Protein AF-A0A9P1D413-F1 (afdb_monomer)

Solvent-accessible surface area (backbone atoms only — not comparable to full-atom values): 69600 Å² total; per-residue (Å²): 113,70,73,63,54,55,55,52,50,53,53,53,51,66,74,64,73,70,90,71,100,54,67,65,60,60,53,46,52,59,48,61,76,68,67,81,51,80,28,28,34,13,51,22,59,25,47,23,43,32,43,38,35,80,39,21,34,26,73,73,56,44,67,81,27,27,24,29,14,30,33,22,59,20,40,15,36,15,43,34,42,31,34,78,91,74,68,47,53,40,34,44,28,26,26,50,26,54,50,27,21,65,48,45,52,59,41,36,35,58,49,35,43,73,74,44,62,90,72,50,40,77,60,36,45,45,38,31,13,26,39,8,37,33,29,53,27,15,49,47,66,30,46,60,65,16,63,42,35,39,21,42,30,69,60,26,43,47,25,39,33,52,11,43,49,48,2,42,50,43,5,62,79,46,56,39,56,14,39,54,25,46,25,68,50,46,49,35,60,90,41,21,84,85,39,55,78,91,36,43,46,26,31,54,76,47,55,69,28,61,67,53,43,59,66,80,61,53,70,78,48,100,55,85,55,59,48,56,31,43,32,40,41,33,26,32,60,86,78,67,47,72,38,34,38,42,36,34,37,37,30,43,16,46,35,58,43,68,91,53,29,48,25,30,23,34,18,40,39,41,18,22,48,52,49,29,40,73,70,54,40,56,35,62,82,40,49,68,82,69,50,86,38,48,46,32,41,33,19,19,32,21,50,37,24,31,34,28,40,72,40,31,28,18,75,90,73,76,43,75,23,84,52,74,35,40,43,27,65,49,101,83,72,44,65,29,12,61,39,14,39,34,26,24,84,48,47,89,40,30,66,61,15,14,48,50,39,3,48,41,52,28,39,19,52,50,50,32,56,74,68,46,75,43,70,28,62,79,62,68,52,64,41,49,39,40,44,62,46,37,65,39,71,51,65,49,97,88,65,52,74,44,55,26,24,54,34,33,33,20,47,9,42,57,13,39,43,44,70,47,40,22,88,46,33,72,25,28,17,51,43,82,61,88,63,64,63,67,54,48,54,26,41,74,75,40,64,74,50,71,69,55,47,65,53,31,50,80,55,57,72,32,41,38,34,60,74,40,53,79,96,44,48,29,52,73,57,43,47,39,38,34,42,38,34,50,26,28,41,34,43,35,25,29,34,22,29,24,17,45,67,35,26,54,56,38,30,54,48,35,49,45,44,22,38,82,63,69,64,33,57,96,84,43,48,56,44,41,31,23,16,16,30,14,64,53,50,26,28,28,36,55,46,26,27,65,50,27,28,33,46,26,15,25,19,22,24,24,46,31,39,37,60,51,54,38,48,55,50,32,54,49,26,40,41,56,48,70,64,54,83,86,84,74,45,60,79,73,71,87,67,69,53,85,91,68,52,54,67,67,67,81,73,88,82,50,28,41,51,54,95,95,61,45,61,20,42,68,76,41,64,49,64,67,62,48,42,55,68,40,74,46,47,33,30,28,29,38,45,60,41,68,73,51,59,48,67,91,62,57,50,37,35,36,32,36,51,41,96,79,77,74,51,73,44,65,42,41,37,38,47,33,79,50,27,36,42,38,51,45,82,43,84,92,42,22,27,38,31,39,43,40,35,51,36,52,72,83,62,78,70,46,44,33,32,48,36,42,40,50,34,30,37,42,94,89,38,83,43,82,42,55,26,60,41,65,72,23,38,35,38,93,65,83,77,79,63,104,73,82,84,76,83,85,85,84,89,83,86,82,85,88,87,86,88,83,90,88,83,89,88,81,91,87,84,92,82,91,86,88,86,90,85,86,86,89,88,81,91,86,87,85,86,84,92,67,72,66,57,62,55,49,50,62,50,45,55,54,52,47,56,49,48,58,54,48,42,75,80,43,45,76,59,54,56,52,50,35,67,71,69,69,41,63,65,72,52,50,52,40,42,74,72,58,81,45,60,61,74,47,66,42,77,92,77,71,40,28,52,56,58,51,42,51,72,60,81,60,53,68,67,64,52,48,55,52,52,51,53,35,52,76,71,70,53,80,64,51,43,68,60,53,63,44,38,32,65,63,63,40,38,70,58,51,52,55,39,50,76,71,57,40,46,82,46,70,31,46,56,22,52,37,55,75,46,53,63,89,90,59,64,66,68,36,53,54,51,38,52,50,56,40,47,76,73,64,47,49,66,59,24,48,28,92,45,99,88,44,51,36,12,29,58,24,49,36,19,54,66,57,53,60,62,65,59,56,46,51,43,47,75,72,61,35,60,43,55,38,47,102,37,66,56,32,22,61,39,26,20,42,59,35,85,48,53,64,73,47,52,53,52,40,44,76,64,64,24,65,58,69,46,61,29,85,62,38,39,29,37,50,42,44,16,40,52,97,63,64,39,57,74,51,35,50,47,42,43,78,75,68,30,71,63,78,59,48,22,74,85,68,54,29,44,45,58,45,30,48,74,66,75,32,37,70,60,28,26,50,71,75,68,41,96,61,68,51,79,64,35,43,52,53,46,57,57,57,71,34,75,67,37,74,76,45,71,54,71,66,56,47,56,53,46,55,56,60,66,68,61,60,96,73,82,85,82,89,87,81,82,95,81,88,84,90,87,84,86,90,80,71,72,70,63,48,73,78,60,84,72,73,83,80,86,91,84,78,89,76,86,63,69,65,65,51,50,62,66,46,57,84,69,64,88,84,87,82,86,82,91,75,90,51,72,69,55,58,56,49,53,60,52,49,69,78,71,66,83,80,53,74,65,59,57,47,51,52,42,69,73,67,39,99,43,74,68,42,56,58,52,48,60,53,53,75,75,72,68,85,70,97,81,75,98,71,96,74,80,85,90,68,68,46,79,45,80,60,82,94,41,84,42,83,52,68,90,83,76,74,94,81,77,90,71,98,82,78,86,89,71,81,76,75,90,73,138

Organism: NCBI:txid2562237

Nearest PDB structures (foldseek):
  4wgk-assembly2_B  TM=9.717E-01  e=4.724E-76  Homo sapiens
  4wgk-assembly1_A  TM=9.566E-01  e=6.146E-75  Homo sapiens
  2zxc-assembly1_A  TM=9.349E-01  e=7.183E-66  Pseudomonas aeruginosa
  2zws-assembly1_A  TM=9.358E-01  e=2.794E-65  Pseudomonas aeruginosa
  3eu9-assembly1_A  TM=7.770E-01  e=1.021E-05  Homo sapiens

InterPro domains:
  IPR002110 Ankyrin repeat [PF00023] (983-1013)
  IPR002110 Ankyrin repeat [SM00248] (904-941)
  IPR002110 Ankyrin repeat [SM00248] (981-1011)
  IPR002110 Ankyrin repeat [SM00248] (1015-1045)
  IPR006823 Neutral/alkaline nonlysosomal ceramidase [PTHR12670] (28-730)
  IPR031329 Neutral/alkaline non-lysosomal ceramidase, N-terminal [PF04734] (39-565)
  IPR031331 Neutral/alkaline non-lysosomal ceramidase, C-terminal [PF17048] (570-730)
  IPR036770 Ankyrin repeat-containing domain superfamily [G3DSA:1.25.40.20] (846-1070)
  IPR036770 Ankyrin repeat-containing domain superfamily [SSF48403] (878-1065)
  IPR038445 Neutral ceramidase, C-terminal domain superfamily [G3DSA:2.60.40.2300] (604-735)

Foldseek 3Di:
DVVVVVVVVVVVVVVVPDDDPPVPVVVVVVVVVVPDFQKWKFKFKFFLAFFQFDFAFADLLALPLARFGALATKMWMKMWIAGPPPRDIAIEIETLDQFCAVLLQVLQQVLCCVVVNPNDHSFRYWYFYLNARQGGAQQHLFVLRCPSRQWHDPRNNVSSSVRNNRGNVNRVVGTAGKFKFKFKDFLDCVQFPPADPPLRQKDFQQVVLVVLPDPVVCVVDPDLADRMKIKMWIAHRPPRHTQEMEIEGAEHLLLDASPDNHRDSFLQRLLFQVLQCVRQDACLVPATRGGRYGYHYGHFLHQRMYSLRVAWAFQVPRHGQSDLFQWDADPVRATALQRTARHAPVGPPSLVSRNSSSVSVNSNRVSRNVPTDHGLAHDKDKDKAKDQQQWDWDADPVGDIDTWHQWFFALQLQQGTNSRGHNPRQGTFLDDGPDCVLLVVLCVQPNDDPVRVVQAPPGHTSHRQSPRQVVHRNFDSIWMWMWIDDRLEIETEDAERHRPVLSVLLFVLLNCLQVVLVNHDPPRGYTYGGSGGHYQYADYALSSLNSRHNRNSSLTTHSCSSVSSSVVSNVVSNCVSVVPDDDDRPDDDDRDDPVSIDDSDDDQPFADWPDPDDFQAWPAFWDQEDEAQAKTKTKTKHFRSNLDVQIVHAQKFKWFDDPVNPDIGTRHGSNDSQWIWGKADDPDHIIMIMIMGRHHNPDDWHKMKMKGWHWTCHPNDIDIGMYIHDIHTYDNDDDDPPPPPDDDDDDDDDDDDDDDDDDDDDDDDDDDDDDDDDDDDDDDDDDDDCVVPVVVVVVVVVVVVVLVVVCVVCVLVSLVVCVVVVVLPVNLVCLVVVVDQQQDQRPPVRGGVLLVCLQPQHDLVSNLSSLVSCVVVVHDAEQVSLLSNLLVLALSSNVSCVVSPHDHDQCSLVSNLQNPDPPDDPVSSLSNNVSVVVVPHDLQRADPDPVGRWGSLLSCLLVQHDLVNNVSSVVVPHPLQIDPAQDGSLLNNLLPPHDLVSNVVSVVSPRDQCDAGPQRDGSLNSCLPPNNVLVNNVSSVVSPRDQQGATNVRDTSLNSCVLVLNQVSSCVSVPHPDGDQLSVQSVVQCVDPVCVVDPVNVSSVVSNVVSPDDPDDDDDDDDDDDDDDDDDDDPVVCVVPPRDDDDDDDDDPDCVVVCVVCVVVDDDDDDDDDDDPVVVVVVVVVVVPDDDDPVRLVVVCVPPPPDPVNVVVVVVVVVPDPDPDDDDDDDDQDWDWDDDPPDIDTHHPPPPPPDPDPDDPPDGPDDDD

Sequence (1265 aa):
MVLRQVNLLLVLLVCLRLPVPDLRFAFALTWIISCSAEFLAGVGIADVTGPAAEVVMMGYADQDQRVTGIHMRLHARAFIFVHPESDKRMVYVAVDTWAATESLIQGLERRLLGELPGLYSRHNVIIGPSHTHMGPAGISPYYLYQISSFGYVKQSTKALIDGMTEAVKMAHNNIRPATVTLGHGFVDNTTVPGCPMPHCASRNRSPTAYMENPAEERANYSSDMDYDMDLIKIVDAKTGEPMGTMNWFSVHATSMKSTSGLISGDNKGYAEYAFEKAINGPSSVRPAGRGPFVAGFGAAAAGDISPNTEGSWCEVTGKSCETAQSVCYNHHGKPKNSDCLAWGPAGRNIIESTKIIGERQYLAARHIFDKTNMSIGHGIDFRTRYVDMTQYSFKYEDGRSGRTCPPAMSTTFAAGTTDGPSNVDEFGQNMTPTNGFLRFLGHLISLPPEEAKRCHAPKDILLYTGRMKTPYDYMPSKMAFQLLRLGNLIIAGVPGEFTTMAGRRTAKVIKKALLDKGVVSPDARVVINNCASGYAGYVTTIEEYQHQRYEGGSTAYGPHTHGAMTNILREMAEEMAEGKVYRWPGAQPRIPTERQMMEGQTDVVADDPPIGGKFGDVKSDVWPYYYPGSTAQAVIWGAHPRNNLRRNSSFVSVWRLKEDGTTWHMVADDNDWELRFEWRRVGISASTVTITWDIPEDYPEGSYSLQYNGEAKHLSRIMKISGHSRTFLVSKTRPARPYDSAESTSIAVRSPQCPPSSLYTAREHGQHGLVDGRFPGSFTASPQPDFLKRRLEVVWDRLWQKAQAELQEKPKQAIQDLLLRKKHRELLELVTEGAVSVKETLHPLNVSLLELSLKRNPVLNDVSVLLDALKLKGEKLEEVHLDRACTCASPALIQLLLSHGAPLGPNALHCLVERFPFGANKQAVLESINLMIEAKAEIDALGSSPFSSVTPLTASGALSLPKEVIQCLLDFRADPLGGKGTRSPLHAHVAQWGSPAGVELLVKNRADLNARDASGKTPVHIALAGHPKFNLAMCLKSLGADVTVADHQGVTPRQILLKHNSPAQAAELEGRSELNAEELRLQQALDHPLAKKFQASAFAAVSWILSRTPEDGFGGICNNELTEDFPYGDRRLSECLGGHVPKHLVLQLPLTRYSELLGDLCLKSPEPEGFTVRGVLMEIYKFYQEPFSKEELSEINAHFGRGCLGDTFGYIQNNVAEDEGQEQQKKQRVPRLNLRGDSIFFEGFRSCKYFEDDQSLWGTLSLGS

Structure (mmCIF, N/CA/C/O backbone):
data_AF-A0A9P1D413-F1
#
_entry.id   AF-A0A9P1D413-F1
#
loop_
_atom_site.group_PDB
_atom_site.id
_atom_site.type_symbol
_atom_site.label_atom_id
_atom_site.label_alt_id
_atom_site.label_comp_id
_atom_site.label_asym_id
_atom_site.label_entity_id
_atom_site.label_seq_id
_atom_site.pdbx_PDB_ins_code
_atom_site.Cartn_x
_atom_site.Cartn_y
_atom_site.Cartn_z
_atom_site.occupancy
_atom_site.B_iso_or_equiv
_atom_site.auth_seq_id
_atom_site.auth_comp_id
_atom_site.auth_asym_id
_atom_site.auth_atom_id
_atom_site.pdbx_PDB_model_num
ATOM 1 N N . MET A 1 1 ? -45.286 -25.981 -17.250 1.00 40.88 1 MET A N 1
ATOM 2 C CA . MET A 1 1 ? -46.170 -27.027 -17.827 1.00 40.88 1 MET A CA 1
ATOM 3 C C . MET A 1 1 ? -45.574 -27.720 -19.050 1.00 40.88 1 MET A C 1
ATOM 5 O O . MET A 1 1 ? -45.470 -28.937 -18.988 1.00 40.88 1 MET A O 1
ATOM 9 N N . VAL A 1 2 ? -45.146 -27.001 -20.099 1.00 36.41 2 VAL A N 1
ATOM 10 C CA . VAL A 1 2 ? -44.670 -27.556 -21.395 1.00 36.41 2 VAL A CA 1
ATOM 11 C C . VAL A 1 2 ? -43.768 -28.802 -21.276 1.00 36.41 2 VAL A C 1
ATOM 13 O O . VAL A 1 2 ? -44.067 -29.829 -21.878 1.00 36.41 2 VAL A O 1
ATOM 16 N N . LEU A 1 3 ? -42.737 -28.773 -20.420 1.00 37.31 3 LEU A N 1
ATOM 17 C CA . LEU A 1 3 ? -41.824 -29.909 -20.178 1.00 37.31 3 LEU A CA 1
ATOM 18 C C . LEU A 1 3 ? -42.514 -31.239 -19.794 1.00 37.31 3 LEU A C 1
ATOM 20 O O . LEU A 1 3 ? -42.002 -32.304 -20.128 1.00 37.31 3 LEU A O 1
ATOM 24 N N . ARG A 1 4 ? -43.687 -31.217 -19.139 1.00 35.81 4 ARG A N 1
ATOM 25 C CA . ARG A 1 4 ? -44.446 -32.449 -18.839 1.00 35.81 4 ARG A CA 1
ATOM 26 C C . ARG A 1 4 ? -45.168 -33.026 -20.060 1.00 35.81 4 ARG A C 1
ATOM 28 O O . ARG A 1 4 ? -45.367 -34.234 -20.097 1.00 35.81 4 ARG A O 1
ATOM 35 N N . GLN A 1 5 ? -45.536 -32.209 -21.049 1.00 41.47 5 GLN A N 1
ATOM 36 C CA . GLN A 1 5 ? -46.166 -32.691 -22.284 1.00 41.47 5 GLN A CA 1
ATOM 37 C C . GLN A 1 5 ? -45.132 -33.292 -23.247 1.00 41.47 5 GLN A C 1
ATOM 39 O O . GLN A 1 5 ? -45.394 -34.343 -23.825 1.00 41.47 5 GLN A O 1
ATOM 44 N N . VAL A 1 6 ? -43.934 -32.699 -23.348 1.00 47.28 6 VAL A N 1
ATOM 45 C CA . VAL A 1 6 ? -42.834 -33.232 -24.179 1.00 47.28 6 VAL A CA 1
ATOM 46 C C . VAL A 1 6 ? -42.428 -34.644 -23.733 1.00 47.28 6 VAL A C 1
ATOM 48 O O . VAL A 1 6 ? -42.351 -35.550 -24.561 1.00 47.28 6 VAL A O 1
ATOM 51 N N . ASN A 1 7 ? -42.261 -34.870 -22.425 1.00 44.44 7 ASN A N 1
ATOM 52 C CA . ASN A 1 7 ? -41.924 -36.200 -21.904 1.00 44.44 7 ASN A CA 1
ATOM 53 C C . ASN A 1 7 ? -43.044 -37.232 -22.122 1.00 44.44 7 ASN A C 1
ATOM 55 O O . ASN A 1 7 ? -42.749 -38.395 -22.388 1.00 44.44 7 ASN A O 1
ATOM 59 N N . LEU A 1 8 ? -44.319 -36.825 -22.055 1.00 44.09 8 LEU A N 1
ATOM 60 C CA . LEU A 1 8 ? -45.442 -37.725 -22.343 1.00 44.09 8 LEU A CA 1
ATOM 61 C C . LEU A 1 8 ? -45.449 -38.163 -23.818 1.00 44.09 8 LEU A C 1
ATOM 63 O O . LEU A 1 8 ? -45.713 -39.327 -24.118 1.00 44.09 8 LEU A O 1
ATOM 67 N N . LEU A 1 9 ? -45.106 -37.242 -24.727 1.00 45.34 9 LEU A N 1
ATOM 68 C CA . LEU A 1 9 ? -45.029 -37.502 -26.163 1.00 45.34 9 LEU A CA 1
ATOM 69 C C . LEU A 1 9 ? -43.878 -38.460 -26.515 1.00 45.34 9 LEU A C 1
ATOM 71 O O . LEU A 1 9 ? -44.084 -39.389 -27.295 1.00 45.34 9 LEU A O 1
ATOM 75 N N . LEU A 1 10 ? -42.694 -38.294 -25.904 1.00 46.84 10 LEU A N 1
ATOM 76 C CA . LEU A 1 10 ? -41.568 -39.220 -26.101 1.00 46.84 10 LEU A CA 1
ATOM 77 C C . LEU A 1 10 ? -41.906 -40.651 -25.656 1.00 46.84 10 LEU A C 1
ATOM 79 O O . LEU A 1 10 ? -41.603 -41.597 -26.380 1.00 46.84 10 LEU A O 1
ATOM 83 N N . VAL A 1 11 ? -42.548 -40.819 -24.495 1.00 56.53 11 VAL A N 1
ATOM 84 C CA . VAL A 1 11 ? -42.930 -42.151 -23.990 1.00 56.53 11 VAL A CA 1
ATOM 85 C C . VAL A 1 11 ? -43.935 -42.826 -24.932 1.00 56.53 11 VAL A C 1
ATOM 87 O O . VAL A 1 11 ? -43.755 -43.992 -25.276 1.00 56.53 11 VAL A O 1
ATOM 90 N N . LEU A 1 12 ? -44.935 -42.087 -25.428 1.00 48.69 12 LEU A N 1
ATOM 91 C CA . LEU A 1 12 ? -45.888 -42.586 -26.429 1.00 48.69 12 LEU A CA 1
ATOM 92 C C . LEU A 1 12 ? -45.206 -43.028 -27.735 1.00 48.69 12 LEU A C 1
ATOM 94 O O . LEU A 1 12 ? -45.515 -44.102 -28.250 1.00 48.69 12 LEU A O 1
ATOM 98 N N . LEU A 1 13 ? -44.256 -42.242 -28.249 1.00 50.72 13 LEU A N 1
ATOM 99 C CA . LEU A 1 13 ? -43.518 -42.568 -29.475 1.00 50.72 13 LEU A CA 1
ATOM 100 C C . LEU A 1 13 ? -42.655 -43.832 -29.321 1.00 50.72 13 LEU A C 1
ATOM 102 O O . LEU A 1 13 ? -42.652 -44.682 -30.213 1.00 50.72 13 LEU A O 1
ATOM 106 N N . VAL A 1 14 ? -41.982 -44.005 -28.177 1.00 52.97 14 VAL A N 1
ATOM 107 C CA . VAL A 1 14 ? -41.183 -45.211 -27.880 1.00 52.97 14 VAL A CA 1
ATOM 108 C C . VAL A 1 14 ? -42.065 -46.463 -27.772 1.00 52.97 14 VAL A C 1
ATOM 110 O O . VAL A 1 14 ? -41.682 -47.525 -28.265 1.00 52.97 14 VAL A O 1
ATOM 113 N N . CYS A 1 15 ? -43.265 -46.354 -27.194 1.00 46.97 15 CYS A N 1
ATOM 114 C CA . CYS A 1 15 ? -44.198 -47.480 -27.089 1.00 46.97 15 CYS A CA 1
ATOM 115 C C . CYS A 1 15 ? -44.769 -47.950 -28.442 1.00 46.97 15 CYS A C 1
ATOM 117 O O . CYS A 1 15 ? -45.123 -49.121 -28.565 1.00 46.97 15 CYS A O 1
ATOM 119 N N . LEU A 1 16 ? -44.852 -47.076 -29.453 1.00 45.47 16 LEU A N 1
ATOM 120 C CA . LEU A 1 16 ? -45.525 -47.363 -30.730 1.00 45.47 16 LEU A CA 1
ATOM 121 C C . LEU A 1 16 ? -44.620 -47.939 -31.838 1.00 45.47 16 LEU A C 1
ATOM 123 O O . LEU A 1 16 ? -45.131 -48.311 -32.892 1.00 45.47 16 LEU A O 1
ATOM 127 N N . ARG A 1 17 ? -43.300 -48.057 -31.615 1.00 47.12 17 ARG A N 1
ATOM 128 C CA . ARG A 1 17 ? -42.323 -48.693 -32.536 1.00 47.12 17 ARG A CA 1
ATOM 129 C C . ARG A 1 17 ? -42.352 -48.200 -34.001 1.00 47.12 17 ARG A C 1
ATOM 131 O O . ARG A 1 17 ? -41.989 -48.947 -34.909 1.00 47.12 17 ARG A O 1
ATOM 138 N N . LEU A 1 18 ? -42.739 -46.949 -34.252 1.00 43.03 18 LEU A N 1
ATOM 139 C CA . LEU A 1 18 ? -42.695 -46.369 -35.600 1.00 43.03 18 LEU A CA 1
ATOM 140 C C . LEU A 1 18 ? -41.259 -45.940 -35.976 1.00 43.03 18 LEU A C 1
ATOM 142 O O . LEU A 1 18 ? -40.581 -45.320 -35.153 1.00 43.03 18 LEU A O 1
ATOM 146 N N . PRO A 1 19 ? -40.776 -46.232 -37.199 1.00 44.41 19 PRO A N 1
ATOM 147 C CA . PRO A 1 19 ? -39.446 -45.823 -37.639 1.00 44.41 19 PRO A CA 1
ATOM 148 C C . PRO A 1 19 ? -39.433 -44.340 -38.041 1.00 44.41 19 PRO A C 1
ATOM 150 O O . PRO A 1 19 ? -40.096 -43.948 -38.999 1.00 44.41 19 PRO A O 1
ATOM 153 N N . VAL A 1 20 ? -38.644 -43.518 -37.341 1.00 43.75 20 VAL A N 1
ATOM 154 C CA . VAL A 1 20 ? -38.456 -42.089 -37.658 1.00 43.75 20 VAL A CA 1
ATOM 155 C C . VAL A 1 20 ? -36.974 -41.821 -37.961 1.00 43.75 20 VAL A C 1
ATOM 157 O O . VAL A 1 20 ? -36.147 -41.924 -37.052 1.00 43.75 20 VAL A O 1
ATOM 160 N N . PRO A 1 21 ? -36.598 -41.482 -39.209 1.00 44.94 21 PRO A N 1
ATOM 161 C CA . PRO A 1 21 ? -35.200 -41.408 -39.640 1.00 44.94 21 PRO A CA 1
ATOM 162 C C . PRO A 1 21 ? -34.498 -40.073 -39.305 1.00 44.94 21 PRO A C 1
ATOM 164 O O . PRO A 1 21 ? -33.656 -39.629 -40.077 1.00 44.94 21 PRO A O 1
ATOM 167 N N . ASP A 1 22 ? -34.807 -39.435 -38.166 1.00 46.94 22 ASP A N 1
ATOM 168 C CA . ASP A 1 22 ? -34.379 -38.044 -37.893 1.00 46.94 22 ASP A CA 1
ATOM 169 C C . ASP A 1 22 ? -33.828 -37.756 -36.478 1.00 46.94 22 ASP A C 1
ATOM 171 O O . ASP A 1 22 ? -33.771 -36.616 -36.012 1.00 46.94 22 ASP A O 1
ATOM 175 N N . LEU A 1 23 ? -33.330 -38.782 -35.776 1.00 43.47 23 LEU A N 1
ATOM 176 C CA . LEU A 1 23 ? -32.717 -38.600 -34.447 1.00 43.47 23 LEU A CA 1
ATOM 177 C C . LEU A 1 23 ? -31.480 -37.672 -34.447 1.00 43.47 23 LEU A C 1
ATOM 179 O O . LEU A 1 23 ? -31.091 -37.163 -33.395 1.00 43.47 23 LEU A O 1
ATOM 183 N N . ARG A 1 24 ? -30.859 -37.440 -35.615 1.00 42.38 24 ARG A N 1
ATOM 184 C CA . ARG A 1 24 ? -29.683 -36.566 -35.756 1.00 42.38 24 ARG A CA 1
ATOM 185 C C . ARG A 1 24 ? -30.026 -35.089 -35.548 1.00 42.38 24 ARG A C 1
ATOM 187 O O . ARG A 1 24 ? -29.242 -34.401 -34.902 1.00 42.38 24 ARG A O 1
ATOM 194 N N . PHE A 1 25 ? -31.190 -34.618 -36.002 1.00 40.50 25 PHE A N 1
ATOM 195 C CA . PHE A 1 25 ? -31.608 -33.227 -35.788 1.00 40.50 25 PHE A CA 1
ATOM 196 C C . PHE A 1 25 ? -31.938 -32.926 -34.320 1.00 40.50 25 PHE A C 1
ATOM 198 O O . PHE A 1 25 ? -31.604 -31.851 -33.825 1.00 40.50 25 PHE A O 1
ATOM 205 N N . ALA A 1 26 ? -32.519 -33.886 -33.593 1.00 39.28 26 ALA A N 1
ATOM 206 C CA . ALA A 1 26 ? -32.795 -33.732 -32.163 1.00 39.28 26 ALA A CA 1
ATOM 207 C C . ALA A 1 26 ? -31.500 -33.617 -31.335 1.00 39.28 26 ALA A C 1
ATOM 209 O O . ALA A 1 26 ? -31.363 -32.697 -30.528 1.00 39.28 26 ALA A O 1
ATOM 210 N N . PHE A 1 27 ? -30.520 -34.496 -31.588 1.00 40.72 27 PHE A N 1
ATOM 211 C CA . PHE A 1 27 ? -29.201 -34.405 -30.953 1.00 40.72 27 PHE A CA 1
ATOM 212 C C . PHE A 1 27 ? -28.460 -33.119 -31.338 1.00 40.72 27 PHE A C 1
ATOM 214 O O . PHE A 1 27 ? -27.883 -32.473 -30.461 1.00 40.72 27 PHE A O 1
ATOM 221 N N . ALA A 1 28 ? -28.530 -32.708 -32.610 1.00 40.25 28 ALA A N 1
ATOM 222 C CA . ALA A 1 28 ? -27.965 -31.443 -33.070 1.00 40.25 28 ALA A CA 1
ATOM 223 C C . ALA A 1 28 ? -28.559 -30.244 -32.318 1.00 40.25 28 ALA A C 1
ATOM 225 O O . ALA A 1 28 ? -27.796 -29.399 -31.866 1.00 40.25 28 ALA A O 1
ATOM 226 N N . LEU A 1 29 ? -29.878 -30.186 -32.086 1.00 34.28 29 LEU A N 1
ATOM 227 C CA . LEU A 1 29 ? -30.482 -29.089 -31.319 1.00 34.28 29 LEU A CA 1
ATOM 228 C C . LEU A 1 29 ? -29.979 -29.035 -29.867 1.00 34.28 29 LEU A C 1
ATOM 230 O O . LEU A 1 29 ? -29.662 -27.956 -29.374 1.00 34.28 29 LEU A O 1
ATOM 234 N N . THR A 1 30 ? -29.828 -30.182 -29.194 1.00 34.22 30 THR A N 1
ATOM 235 C CA . THR A 1 30 ? -29.223 -30.215 -27.847 1.00 34.22 30 THR A CA 1
ATOM 236 C C . THR A 1 30 ? -27.733 -29.858 -27.834 1.00 34.22 30 THR A C 1
ATOM 238 O O . THR A 1 30 ? -27.258 -29.297 -26.849 1.00 34.22 30 THR A O 1
ATOM 241 N N . TRP A 1 31 ? -26.998 -30.121 -28.920 1.00 33.72 31 TRP A N 1
ATOM 242 C CA . TRP A 1 31 ? -25.602 -29.693 -29.082 1.00 33.72 31 TRP A CA 1
ATOM 243 C C . TRP A 1 31 ? -25.479 -28.194 -29.376 1.00 33.72 31 TRP A C 1
ATOM 245 O O . TRP A 1 31 ? -24.655 -27.522 -28.766 1.00 33.72 31 TRP A O 1
ATOM 255 N N . ILE A 1 32 ? -26.343 -27.646 -30.233 1.00 34.22 32 ILE A N 1
ATOM 256 C CA . ILE A 1 32 ? -26.418 -26.211 -30.551 1.00 34.22 32 ILE A CA 1
ATOM 257 C C . ILE A 1 32 ? -26.761 -25.399 -29.291 1.00 34.22 32 ILE A C 1
ATOM 259 O O . ILE A 1 32 ? -26.163 -24.356 -29.050 1.00 34.22 32 ILE A O 1
ATOM 263 N N . ILE A 1 33 ? -27.639 -25.917 -28.425 1.00 34.56 33 ILE A N 1
ATOM 264 C CA . ILE A 1 33 ? -27.967 -25.314 -27.117 1.00 34.56 33 ILE A CA 1
ATOM 265 C C . ILE A 1 33 ? -26.853 -25.540 -26.062 1.00 34.56 33 ILE A C 1
ATOM 267 O O . ILE A 1 33 ? -26.865 -24.910 -25.008 1.00 34.56 33 ILE A O 1
ATOM 271 N N . SER A 1 34 ? -25.850 -26.378 -26.350 1.00 34.31 34 SER A N 1
ATOM 272 C CA . SER A 1 34 ? -24.667 -26.593 -25.495 1.00 34.31 34 SER A CA 1
ATOM 273 C C . SER A 1 34 ? -23.407 -25.855 -25.983 1.00 34.31 34 SER A C 1
ATOM 275 O O . SER A 1 34 ? -22.341 -26.022 -25.393 1.00 34.31 34 SER A O 1
ATOM 277 N N . CYS A 1 35 ? -23.504 -25.043 -27.042 1.00 38.41 35 CYS A N 1
ATOM 278 C CA . CYS A 1 35 ? -22.365 -24.424 -27.725 1.00 38.41 35 CYS A CA 1
ATOM 279 C C . CYS A 1 35 ? -22.367 -22.888 -27.580 1.00 38.41 35 CYS A C 1
ATOM 281 O O . CYS A 1 35 ? -22.661 -22.169 -28.534 1.00 38.41 35 CYS A O 1
ATOM 283 N N . SER A 1 36 ? -22.052 -22.379 -26.382 1.00 45.25 36 SER A N 1
ATOM 284 C CA . SER A 1 36 ? -21.985 -20.926 -26.113 1.00 45.25 36 SER A CA 1
ATOM 285 C C . SER A 1 36 ? -20.929 -20.460 -25.096 1.00 45.25 36 SER A C 1
ATOM 287 O O . SER A 1 36 ? -20.693 -19.259 -24.998 1.00 45.25 36 SER A O 1
ATOM 289 N N . ALA A 1 37 ? -20.288 -21.361 -24.343 1.00 52.56 37 ALA A N 1
ATOM 290 C CA . ALA A 1 37 ? -19.280 -20.998 -23.344 1.00 52.56 37 ALA A CA 1
ATOM 291 C C . ALA A 1 37 ? -17.863 -21.244 -23.884 1.00 52.56 37 ALA A C 1
ATOM 293 O O . ALA A 1 37 ? -17.459 -22.391 -24.069 1.00 52.56 37 ALA A O 1
ATOM 294 N N . GLU A 1 38 ? -17.102 -20.170 -24.112 1.00 72.88 38 GLU A N 1
ATOM 295 C CA . GLU A 1 38 ? -15.708 -20.245 -24.580 1.00 72.88 38 GLU A CA 1
ATOM 296 C C . GLU A 1 38 ? -14.774 -20.891 -23.538 1.00 72.88 38 GLU A C 1
ATOM 298 O O . GLU A 1 38 ? -13.766 -21.502 -23.896 1.00 72.88 38 GLU A O 1
ATOM 303 N N . PHE A 1 39 ? -15.124 -20.776 -22.251 1.00 90.44 39 PHE A N 1
ATOM 304 C CA . PHE A 1 39 ? -14.352 -21.273 -21.115 1.00 90.44 39 PHE A CA 1
ATOM 305 C C . PHE A 1 39 ? -15.258 -21.878 -20.035 1.00 90.44 39 PHE A C 1
ATOM 307 O O . PHE A 1 39 ? -16.446 -21.562 -19.923 1.00 90.44 39 PHE A O 1
ATOM 314 N N . LEU A 1 40 ? -14.672 -22.704 -19.166 1.00 95.81 40 LEU A N 1
ATOM 315 C CA . LEU A 1 40 ? -15.186 -22.853 -17.804 1.00 95.81 40 LEU A CA 1
ATOM 316 C C . LEU A 1 40 ? -14.393 -21.903 -16.903 1.00 95.81 40 LEU A C 1
ATOM 318 O O . LEU A 1 40 ? -13.164 -21.864 -16.993 1.00 95.81 40 LEU A O 1
ATOM 322 N N . ALA A 1 41 ? -15.070 -21.172 -16.022 1.00 97.31 41 ALA A N 1
ATOM 323 C CA . ALA A 1 41 ? -14.427 -20.316 -15.030 1.00 97.31 41 ALA A CA 1
ATOM 324 C C . ALA A 1 41 ? -14.921 -20.634 -13.616 1.00 97.31 41 ALA A C 1
ATOM 326 O O . ALA A 1 41 ? -16.041 -21.107 -13.432 1.00 97.31 41 ALA A O 1
ATOM 327 N N . GLY A 1 42 ? -14.084 -20.371 -12.616 1.00 97.94 42 GLY A N 1
ATOM 328 C CA . GLY A 1 42 ? -14.412 -20.508 -11.200 1.00 97.94 42 GLY A CA 1
ATOM 329 C C . GLY A 1 42 ? -13.784 -19.382 -10.384 1.00 97.94 42 GLY A C 1
ATOM 330 O O . GLY A 1 42 ? -12.665 -18.959 -10.671 1.00 97.94 42 GLY A O 1
ATOM 331 N N . VAL A 1 43 ? -14.513 -18.894 -9.379 1.00 98.38 43 VAL A N 1
ATOM 332 C CA . VAL A 1 43 ? -14.116 -17.762 -8.522 1.00 98.38 43 VAL A CA 1
ATOM 333 C C . VAL A 1 43 ? -14.250 -18.118 -7.044 1.00 98.38 43 VAL A C 1
ATOM 335 O O . VAL A 1 43 ? -15.163 -18.860 -6.666 1.00 98.38 43 VAL A O 1
ATOM 338 N N . GLY A 1 44 ? -13.353 -17.602 -6.207 1.00 97.88 44 GLY A N 1
ATOM 339 C CA . GLY A 1 44 ? -13.367 -17.830 -4.762 1.00 97.88 44 GLY A CA 1
ATOM 340 C C . GLY A 1 44 ? -12.522 -16.811 -4.003 1.00 97.88 44 GLY A C 1
ATOM 341 O O . GLY A 1 44 ? -11.520 -16.325 -4.522 1.00 97.88 44 GLY A O 1
ATOM 342 N N . ILE A 1 45 ? -12.931 -16.503 -2.774 1.00 97.31 45 ILE A N 1
ATOM 343 C CA . ILE A 1 45 ? -12.313 -15.509 -1.890 1.00 97.31 45 ILE A CA 1
ATOM 344 C C . ILE A 1 45 ? -12.131 -16.102 -0.488 1.00 97.31 45 ILE A C 1
ATOM 346 O O . ILE A 1 45 ? -13.006 -16.824 -0.015 1.00 97.31 45 ILE A O 1
ATOM 350 N N . ALA A 1 46 ? -11.000 -15.825 0.164 1.00 97.25 46 ALA A N 1
ATOM 351 C CA . ALA A 1 46 ? -10.729 -16.246 1.540 1.00 97.25 46 ALA A CA 1
ATOM 352 C C . ALA A 1 46 ? -9.775 -15.281 2.267 1.00 97.25 46 ALA A C 1
ATOM 354 O O . ALA A 1 46 ? -8.949 -14.613 1.649 1.00 97.25 46 ALA A O 1
ATOM 355 N N . ASP A 1 47 ? -9.883 -15.234 3.592 1.00 97.81 47 ASP A N 1
ATOM 356 C CA . ASP A 1 47 ? -9.131 -14.342 4.482 1.00 97.81 47 ASP A CA 1
ATOM 357 C C . ASP A 1 47 ? -7.654 -14.774 4.636 1.00 97.81 47 ASP A C 1
ATOM 359 O O . ASP A 1 47 ? -7.374 -15.891 5.070 1.00 97.81 47 ASP A O 1
ATOM 363 N N . VAL A 1 48 ? -6.692 -13.899 4.332 1.00 97.94 48 VAL A N 1
ATOM 364 C CA . VAL A 1 48 ? -5.242 -14.112 4.555 1.00 97.94 48 VAL A CA 1
ATOM 365 C C . VAL A 1 48 ? -4.675 -13.284 5.715 1.00 97.94 48 VAL A C 1
ATOM 367 O O . VAL A 1 48 ? -3.458 -13.252 5.912 1.00 97.94 48 VAL A O 1
ATOM 370 N N . THR A 1 49 ? -5.527 -12.623 6.502 1.00 98.25 49 THR A N 1
ATOM 371 C CA . THR A 1 49 ? -5.121 -11.697 7.568 1.00 98.25 49 THR A CA 1
ATOM 372 C C . THR A 1 49 ? -4.188 -12.365 8.578 1.00 98.25 49 THR A C 1
ATOM 374 O O . THR A 1 49 ? -4.505 -13.386 9.197 1.00 98.25 49 THR A O 1
ATOM 377 N N . GLY A 1 50 ? -3.002 -11.772 8.722 1.00 97.25 50 GLY A N 1
ATOM 378 C CA . GLY A 1 50 ? -1.950 -12.228 9.622 1.00 97.25 50 GLY A CA 1
ATOM 379 C C . GLY A 1 50 ? -2.081 -11.683 11.056 1.00 97.25 50 GLY A C 1
ATOM 380 O O . GLY A 1 50 ? -3.167 -11.301 11.491 1.00 97.25 50 GLY A O 1
ATOM 381 N N . PRO A 1 51 ? -0.983 -11.666 11.833 1.00 97.12 51 PRO A N 1
ATOM 382 C CA . PRO A 1 51 ? -0.990 -11.258 13.240 1.00 97.12 51 PRO A CA 1
ATOM 383 C C . PRO A 1 51 ? -1.333 -9.773 13.447 1.00 97.12 51 PRO A C 1
ATOM 385 O O . PRO A 1 51 ? -0.538 -8.888 13.145 1.00 97.12 51 PRO A O 1
ATOM 388 N N . ALA A 1 52 ? -2.499 -9.519 14.045 1.00 97.31 52 ALA A N 1
ATOM 389 C CA . ALA A 1 52 ? -3.100 -8.193 14.215 1.00 97.31 52 ALA A CA 1
ATOM 390 C C . ALA A 1 52 ? -2.554 -7.349 15.398 1.00 97.31 52 ALA A C 1
ATOM 392 O O . ALA A 1 52 ? -3.280 -6.515 15.933 1.00 97.31 52 ALA A O 1
ATOM 393 N N . ALA A 1 53 ? -1.310 -7.577 15.849 1.00 96.69 53 ALA A N 1
ATOM 394 C CA . ALA A 1 53 ? -0.637 -6.760 16.875 1.00 96.69 53 ALA A CA 1
ATOM 395 C C . ALA A 1 53 ? 0.875 -7.069 17.007 1.00 96.69 53 ALA A C 1
ATOM 397 O O . ALA A 1 53 ? 1.284 -8.205 16.791 1.00 96.69 53 ALA A O 1
ATOM 398 N N . GLU A 1 54 ? 1.679 -6.095 17.454 1.00 94.19 54 GLU A N 1
ATOM 399 C CA . GLU A 1 54 ? 3.122 -6.142 17.818 1.00 94.19 54 GLU A CA 1
ATOM 400 C C . GLU A 1 54 ? 4.139 -6.510 16.704 1.00 94.19 54 GLU A C 1
ATOM 402 O O . GLU A 1 54 ? 5.326 -6.181 16.827 1.00 94.19 54 GLU A O 1
ATOM 407 N N . VAL A 1 55 ? 3.698 -7.133 15.607 1.00 94.81 55 VAL A N 1
ATOM 408 C CA . VAL A 1 55 ? 4.514 -7.501 14.430 1.00 94.81 55 VAL A CA 1
ATOM 409 C C . VAL A 1 55 ? 4.806 -6.273 13.564 1.00 94.81 55 VAL A C 1
ATOM 411 O O . VAL A 1 55 ? 3.911 -5.475 13.327 1.00 94.81 55 VAL A O 1
ATOM 414 N N . VAL A 1 56 ? 6.031 -6.116 13.057 1.00 93.75 56 VAL A N 1
ATOM 415 C CA . VAL A 1 56 ? 6.389 -5.034 12.107 1.00 93.75 56 VAL A CA 1
ATOM 416 C C . VAL A 1 56 ? 5.628 -5.177 10.775 1.00 93.75 56 VAL A C 1
ATOM 418 O O . VAL A 1 56 ? 5.353 -6.300 10.348 1.00 93.75 56 VAL A O 1
ATOM 421 N N . MET A 1 57 ? 5.283 -4.071 10.111 1.00 95.62 57 MET A N 1
ATOM 422 C CA . MET A 1 57 ? 4.575 -4.066 8.817 1.00 95.62 57 MET A CA 1
ATOM 423 C C . MET A 1 57 ? 5.540 -4.157 7.616 1.00 95.62 57 MET A C 1
ATOM 425 O O . MET A 1 57 ? 6.719 -3.817 7.714 1.00 95.62 57 MET A O 1
ATOM 429 N N . MET A 1 58 ? 5.076 -4.693 6.483 1.00 94.38 58 MET A N 1
ATOM 430 C CA . MET A 1 58 ? 5.916 -4.987 5.315 1.00 94.38 58 MET A CA 1
ATOM 431 C C . MET A 1 58 ? 5.776 -3.926 4.228 1.00 94.38 58 MET A C 1
ATOM 433 O O . MET A 1 58 ? 4.679 -3.704 3.740 1.00 94.38 58 MET A O 1
ATOM 437 N N . GLY A 1 59 ? 6.893 -3.351 3.784 1.00 93.06 59 GLY A N 1
ATOM 438 C CA . GLY A 1 59 ? 6.932 -2.396 2.671 1.00 93.06 59 GLY A CA 1
ATOM 439 C C . GLY A 1 59 ? 7.836 -1.211 2.984 1.00 93.06 59 GLY A C 1
ATOM 440 O O . GLY A 1 59 ? 8.918 -1.097 2.416 1.00 93.06 59 GLY A O 1
ATOM 441 N N . TYR A 1 60 ? 7.446 -0.387 3.960 1.00 92.44 60 TYR A N 1
ATOM 442 C CA . TYR A 1 60 ? 8.204 0.806 4.370 1.00 92.44 60 TYR A CA 1
ATOM 443 C C . TYR A 1 60 ? 9.542 0.519 5.072 1.00 92.44 60 TYR A C 1
ATOM 445 O O . TYR A 1 60 ? 10.379 1.408 5.169 1.00 92.44 60 TYR A O 1
ATOM 453 N N . ALA A 1 61 ? 9.755 -0.716 5.544 1.00 89.00 61 ALA A N 1
ATOM 454 C CA . ALA A 1 61 ? 10.951 -1.165 6.271 1.00 89.00 61 ALA A CA 1
ATOM 455 C C . ALA A 1 61 ? 11.258 -0.420 7.592 1.00 89.00 61 ALA A C 1
ATOM 457 O O . ALA A 1 61 ? 12.320 -0.631 8.180 1.00 89.00 61 ALA A O 1
ATOM 458 N N . ASP A 1 62 ? 10.308 0.373 8.085 1.00 87.56 62 ASP A N 1
ATOM 459 C CA . ASP A 1 62 ? 10.319 1.002 9.403 1.00 87.56 62 ASP A CA 1
ATOM 460 C C . ASP A 1 62 ? 10.166 -0.064 10.512 1.00 87.56 62 ASP A C 1
ATOM 462 O O . ASP A 1 62 ? 9.325 -0.957 10.413 1.00 87.56 62 ASP A O 1
ATOM 466 N N . GLN A 1 63 ? 11.001 -0.002 11.554 1.00 85.62 63 GLN A N 1
ATOM 467 C CA . GLN A 1 63 ? 10.991 -0.944 12.685 1.00 85.62 63 GLN A CA 1
ATOM 468 C C . GLN A 1 63 ? 10.032 -0.535 13.818 1.00 85.62 63 GLN A C 1
ATOM 470 O O . GLN A 1 63 ? 9.670 -1.382 14.648 1.00 85.62 63 GLN A O 1
ATOM 475 N N . ASP A 1 64 ? 9.612 0.732 13.839 1.00 87.81 64 ASP A N 1
ATOM 476 C CA . ASP A 1 64 ? 8.632 1.278 14.775 1.00 87.81 64 ASP A CA 1
ATOM 477 C C . ASP A 1 64 ? 7.201 1.180 14.216 1.00 87.81 64 ASP A C 1
ATOM 479 O O . ASP A 1 64 ? 6.250 1.095 14.999 1.00 87.81 64 ASP A O 1
ATOM 483 N N . GLN A 1 65 ? 7.033 1.057 12.887 1.00 93.12 65 GLN A N 1
ATOM 484 C CA . GLN A 1 65 ? 5.754 0.683 12.268 1.00 93.12 65 GLN A CA 1
ATOM 485 C C . GLN A 1 65 ? 5.381 -0.772 12.603 1.00 93.12 65 GLN A C 1
ATOM 487 O O . GLN A 1 65 ? 5.612 -1.722 11.846 1.00 93.12 65 GLN A O 1
ATOM 492 N N . ARG A 1 66 ? 4.754 -0.946 13.763 1.00 94.19 66 ARG A N 1
ATOM 493 C CA . ARG A 1 66 ? 4.178 -2.209 14.226 1.00 94.19 66 ARG A CA 1
ATOM 494 C C . ARG A 1 66 ? 2.677 -2.215 14.033 1.00 94.19 66 ARG A C 1
ATOM 496 O O . ARG A 1 66 ? 2.011 -1.202 14.225 1.00 94.19 66 ARG A O 1
ATOM 503 N N . VAL A 1 67 ? 2.142 -3.394 13.740 1.00 97.25 67 VAL A N 1
ATOM 504 C CA . VAL A 1 67 ? 0.708 -3.622 13.736 1.00 97.25 67 VAL A CA 1
ATOM 505 C C . VAL A 1 67 ? 0.145 -3.295 15.120 1.00 97.25 67 VAL A C 1
ATOM 507 O O . VAL A 1 67 ? 0.593 -3.830 16.138 1.00 97.25 67 VAL A O 1
ATOM 510 N N . THR A 1 68 ? -0.869 -2.442 15.144 1.00 97.31 68 THR A N 1
ATOM 511 C CA . THR A 1 68 ? -1.683 -2.099 16.312 1.00 97.31 68 THR A CA 1
ATOM 512 C C . THR A 1 68 ? -3.136 -2.534 16.148 1.00 97.31 68 THR A C 1
ATOM 514 O O . THR A 1 68 ? -3.886 -2.434 17.109 1.00 97.31 68 THR A O 1
ATOM 517 N N . GLY A 1 69 ? -3.557 -3.038 14.984 1.00 98.06 69 GLY A N 1
ATOM 518 C CA . GLY A 1 69 ? -4.925 -3.520 14.795 1.00 98.06 69 GLY A CA 1
ATOM 519 C C . GLY A 1 69 ? -5.310 -3.767 13.337 1.00 98.06 69 GLY A C 1
ATOM 520 O O . GLY A 1 69 ? -4.459 -4.096 12.511 1.00 98.06 69 GLY A O 1
ATOM 521 N N . ILE A 1 70 ? -6.599 -3.621 13.025 1.00 98.56 70 ILE A N 1
ATOM 522 C CA . ILE A 1 70 ? -7.193 -3.858 11.700 1.00 98.56 70 ILE A CA 1
ATOM 523 C C . ILE A 1 70 ? -8.092 -2.671 11.325 1.00 98.56 70 ILE A C 1
ATOM 525 O O . ILE A 1 70 ? -8.907 -2.215 12.125 1.00 98.56 70 ILE A O 1
ATOM 529 N N . HIS A 1 71 ? -7.943 -2.191 10.092 1.00 97.81 71 HIS A N 1
ATOM 530 C CA . HIS A 1 71 ? -8.884 -1.300 9.407 1.00 97.81 71 HIS A CA 1
ATOM 531 C C . HIS A 1 71 ? -9.706 -2.062 8.358 1.00 97.81 71 HIS A C 1
ATOM 533 O O . HIS A 1 71 ? -10.883 -1.791 8.178 1.00 97.81 71 HIS A O 1
ATOM 539 N N . MET A 1 72 ? -9.079 -3.030 7.688 1.00 95.31 72 MET A N 1
ATOM 540 C CA . MET A 1 72 ? -9.719 -3.962 6.761 1.00 95.31 72 MET A CA 1
ATOM 541 C C . MET A 1 72 ? -8.974 -5.298 6.782 1.00 95.31 72 MET A C 1
ATOM 543 O O . MET A 1 72 ? -7.750 -5.322 6.952 1.00 95.31 72 MET A O 1
ATOM 547 N N . ARG A 1 73 ? -9.679 -6.411 6.554 1.00 97.31 73 ARG A N 1
ATOM 548 C CA . ARG A 1 73 ? -9.040 -7.727 6.419 1.00 97.31 73 ARG A CA 1
ATOM 549 C C . ARG A 1 73 ? -8.403 -7.891 5.042 1.00 97.31 73 ARG A C 1
ATOM 551 O O . ARG A 1 73 ? -8.912 -7.423 4.027 1.00 97.31 73 ARG A O 1
ATOM 558 N N . LEU A 1 74 ? -7.289 -8.612 5.026 1.00 98.06 74 LEU A N 1
ATOM 559 C CA . LEU A 1 74 ? -6.535 -8.942 3.821 1.00 98.06 74 LEU A CA 1
ATOM 560 C C . LEU A 1 74 ? -7.127 -10.209 3.196 1.00 98.06 74 LEU A C 1
ATOM 562 O O . LEU A 1 74 ? -7.338 -11.189 3.913 1.00 98.06 74 LEU A O 1
ATOM 566 N N . HIS A 1 75 ? -7.358 -10.230 1.884 1.00 98.00 75 HIS A N 1
ATOM 567 C CA . HIS A 1 75 ? -7.961 -11.374 1.195 1.00 98.00 75 HIS A CA 1
ATOM 568 C C . HIS A 1 75 ? -7.071 -11.962 0.094 1.00 98.00 75 HIS A C 1
ATOM 570 O O . HIS A 1 75 ? -6.236 -11.290 -0.505 1.00 98.00 75 HIS A O 1
ATOM 576 N N . ALA A 1 76 ? -7.268 -13.251 -0.182 1.00 98.31 76 ALA A N 1
ATOM 577 C CA . ALA A 1 76 ? -6.856 -13.898 -1.418 1.00 98.31 76 ALA A CA 1
ATOM 578 C C . ALA A 1 76 ? -8.093 -14.184 -2.273 1.00 98.31 76 ALA A C 1
ATOM 580 O O . ALA A 1 76 ? -9.096 -14.699 -1.778 1.00 98.31 76 ALA A O 1
ATOM 581 N N . ARG A 1 77 ? -8.003 -13.872 -3.564 1.00 98.44 77 ARG A N 1
ATOM 582 C CA . ARG A 1 77 ? -9.080 -13.932 -4.553 1.00 98.44 77 ARG A CA 1
ATOM 583 C C . ARG A 1 77 ? -8.598 -14.721 -5.764 1.00 98.44 77 ARG A C 1
ATOM 585 O O . ARG A 1 77 ? -7.754 -14.260 -6.531 1.00 98.44 77 ARG A O 1
ATOM 592 N N . ALA A 1 78 ? -9.086 -15.947 -5.895 1.00 98.44 78 ALA A N 1
ATOM 593 C CA . ALA A 1 78 ? -8.658 -16.886 -6.919 1.00 98.44 78 ALA A CA 1
ATOM 594 C C . ALA A 1 78 ? -9.628 -16.903 -8.105 1.00 98.44 78 ALA A C 1
ATOM 596 O O . ALA A 1 78 ? -10.831 -17.115 -7.942 1.00 98.44 78 ALA A O 1
ATOM 597 N N . PHE A 1 79 ? -9.065 -16.757 -9.301 1.00 98.44 79 PHE A N 1
ATOM 598 C CA . PHE A 1 79 ? -9.738 -16.833 -10.591 1.00 98.44 79 PHE A CA 1
ATOM 599 C C . PHE A 1 79 ? -9.147 -18.010 -11.363 1.00 98.44 79 PHE A C 1
ATOM 601 O O . PHE A 1 79 ? -7.950 -18.031 -11.659 1.00 98.44 79 PHE A O 1
ATOM 608 N N . ILE A 1 80 ? -9.971 -19.011 -11.661 1.00 98.44 80 ILE A N 1
ATOM 609 C CA . ILE A 1 80 ? -9.567 -20.216 -12.389 1.00 98.44 80 ILE A CA 1
ATOM 610 C C . ILE A 1 80 ? -10.245 -20.218 -13.749 1.00 98.44 80 ILE A C 1
ATOM 612 O O . ILE A 1 80 ? -11.462 -20.065 -13.820 1.00 98.44 80 ILE A O 1
ATOM 616 N N . PHE A 1 81 ? -9.471 -20.465 -14.803 1.00 97.62 81 PHE A N 1
ATOM 617 C CA . PHE A 1 81 ? -9.974 -20.658 -16.162 1.00 97.62 81 PHE A CA 1
ATOM 618 C C . PHE A 1 81 ? -9.547 -22.030 -16.675 1.00 97.62 81 PHE A C 1
ATOM 620 O O . PHE A 1 81 ? -8.403 -22.450 -16.474 1.00 97.62 81 PHE A O 1
ATOM 627 N N . VAL A 1 82 ? -10.468 -22.731 -17.334 1.00 96.81 82 VAL A N 1
ATOM 628 C CA . VAL A 1 82 ? -10.248 -24.054 -17.926 1.00 96.81 82 VAL A CA 1
ATOM 629 C C . VAL A 1 82 ? -10.709 -24.043 -19.378 1.00 96.81 82 VAL A C 1
ATOM 631 O O . VAL A 1 82 ? -11.839 -23.656 -19.685 1.00 96.81 82 VAL A O 1
ATOM 634 N N . HIS A 1 83 ? -9.831 -24.493 -20.272 1.00 93.31 83 HIS A N 1
ATOM 635 C CA . HIS A 1 83 ? -10.134 -24.652 -21.689 1.00 93.31 83 HIS A CA 1
ATOM 636 C C . HIS A 1 83 ? -10.999 -25.906 -21.898 1.00 93.31 83 HIS A C 1
ATOM 638 O O . HIS A 1 83 ? -10.526 -27.004 -21.588 1.00 93.31 83 HIS A O 1
ATOM 644 N N . PRO A 1 84 ? -12.221 -25.796 -22.454 1.00 87.31 84 PRO A N 1
ATOM 645 C CA . PRO A 1 84 ? -13.206 -26.880 -22.418 1.00 87.31 84 PRO A CA 1
ATOM 646 C C . PRO A 1 84 ? -12.738 -28.160 -23.129 1.00 87.31 84 PRO A C 1
ATOM 648 O O . PRO A 1 84 ? -13.001 -29.256 -22.648 1.00 87.31 84 PRO A O 1
ATOM 651 N N . GLU A 1 85 ? -12.002 -28.033 -24.237 1.00 86.94 85 GLU A N 1
ATOM 652 C CA . GLU A 1 85 ? -11.564 -29.185 -25.045 1.00 86.94 85 GLU A CA 1
ATOM 653 C C . GLU A 1 85 ? -10.255 -29.849 -24.588 1.00 86.94 85 GLU A C 1
ATOM 655 O O . GLU A 1 85 ? -10.025 -31.017 -24.890 1.00 86.94 85 GLU A O 1
ATOM 660 N N . SER A 1 86 ? -9.363 -29.113 -23.914 1.00 87.81 86 SER A N 1
ATOM 661 C CA . SER A 1 86 ? -7.982 -29.564 -23.645 1.00 87.81 86 SER A CA 1
ATOM 662 C C . SER A 1 86 ? -7.668 -29.760 -22.162 1.00 87.81 86 SER A C 1
ATOM 664 O O . SER A 1 86 ? -6.556 -30.156 -21.824 1.00 87.81 86 SER A O 1
ATOM 666 N N . ASP A 1 87 ? -8.620 -29.426 -21.284 1.00 89.31 87 ASP A N 1
ATOM 667 C CA . ASP A 1 87 ? -8.486 -29.332 -19.824 1.00 89.31 87 ASP A CA 1
ATOM 668 C C . ASP A 1 87 ? -7.245 -28.553 -19.336 1.00 89.31 87 ASP A C 1
ATOM 670 O O . ASP A 1 87 ? -6.836 -28.663 -18.180 1.00 89.31 87 ASP A O 1
ATOM 674 N N . LYS A 1 88 ? -6.642 -27.710 -20.192 1.00 92.31 88 LYS A N 1
ATOM 675 C CA . LYS A 1 88 ? -5.622 -26.751 -19.760 1.00 92.31 88 LYS A CA 1
ATOM 676 C C . LYS A 1 88 ? -6.254 -25.795 -18.756 1.00 92.31 88 LYS A C 1
ATOM 678 O O . LYS A 1 88 ? -7.176 -25.056 -19.101 1.00 92.31 88 LYS A O 1
ATOM 683 N N . ARG A 1 89 ? -5.722 -25.794 -17.534 1.00 94.62 89 ARG A N 1
ATOM 684 C CA . ARG A 1 89 ? -6.166 -24.934 -16.429 1.00 94.62 89 ARG A CA 1
ATOM 685 C C . ARG A 1 89 ? -5.118 -23.882 -16.130 1.00 94.62 89 ARG A C 1
ATOM 687 O O . ARG A 1 89 ? -3.934 -24.211 -16.105 1.00 94.62 89 ARG A O 1
ATOM 694 N N . MET A 1 90 ? -5.555 -22.669 -15.825 1.00 95.62 90 MET A N 1
ATOM 695 C CA . MET A 1 90 ? -4.727 -21.605 -15.258 1.00 95.62 90 MET A CA 1
ATOM 696 C C . MET A 1 90 ? -5.430 -20.982 -14.051 1.00 95.62 90 MET A C 1
ATOM 698 O O . MET A 1 90 ? -6.659 -20.957 -13.990 1.00 95.62 90 MET A O 1
ATOM 702 N N . VAL A 1 91 ? -4.645 -20.485 -13.101 1.00 97.25 91 VAL A N 1
ATOM 703 C CA . VAL A 1 91 ? -5.104 -19.867 -11.858 1.00 97.25 91 VAL A CA 1
ATOM 704 C C . VAL A 1 91 ? -4.361 -18.555 -11.660 1.00 97.25 91 VAL A C 1
ATOM 706 O O . VAL A 1 91 ? -3.131 -18.542 -11.602 1.00 97.25 91 VAL A O 1
ATOM 709 N N . TYR A 1 92 ? -5.109 -17.469 -11.505 1.00 97.75 92 TYR A N 1
ATOM 710 C CA . TYR A 1 92 ? -4.599 -16.201 -10.999 1.00 97.75 92 TYR A CA 1
ATOM 711 C C . TYR A 1 92 ? -5.117 -16.005 -9.575 1.00 97.75 92 TYR A C 1
ATOM 713 O O . TYR A 1 92 ? -6.322 -16.098 -9.348 1.00 97.75 92 TYR A O 1
ATOM 721 N N . VAL A 1 93 ? -4.232 -15.739 -8.616 1.00 98.31 93 VAL A N 1
ATOM 722 C CA . VAL A 1 93 ? -4.609 -15.423 -7.230 1.00 98.31 93 VAL A CA 1
ATOM 723 C C . VAL A 1 93 ? -4.244 -13.972 -6.945 1.00 98.31 93 VAL A C 1
ATOM 725 O O . VAL A 1 93 ? -3.082 -13.691 -6.663 1.00 98.31 93 VAL A O 1
ATOM 728 N N . ALA A 1 94 ? -5.209 -13.052 -7.024 1.00 98.00 94 ALA A N 1
ATOM 729 C CA . ALA A 1 94 ? -5.025 -11.714 -6.464 1.00 98.00 94 ALA A CA 1
ATOM 730 C C . ALA A 1 94 ? -4.911 -11.845 -4.940 1.00 98.00 94 ALA A C 1
ATOM 732 O O . ALA A 1 94 ? -5.645 -12.638 -4.346 1.00 98.00 94 ALA A O 1
ATOM 733 N N . VAL A 1 95 ? -3.980 -11.141 -4.300 1.00 98.00 95 VAL A N 1
ATOM 734 C CA . VAL A 1 95 ? -3.796 -11.259 -2.849 1.00 98.00 95 VAL A CA 1
ATOM 735 C C . VAL A 1 95 ? -3.307 -9.968 -2.205 1.00 98.00 95 VAL A C 1
ATOM 737 O O . VAL A 1 95 ? -2.345 -9.347 -2.659 1.00 98.00 95 VAL A O 1
ATOM 740 N N . ASP A 1 96 ? -3.942 -9.615 -1.091 1.00 98.25 96 ASP A N 1
ATOM 741 C CA . ASP A 1 96 ? -3.564 -8.509 -0.221 1.00 98.25 96 ASP A CA 1
ATOM 742 C C . ASP A 1 96 ? -2.260 -8.807 0.524 1.00 98.25 96 ASP A C 1
ATOM 744 O O . ASP A 1 96 ? -2.224 -9.284 1.662 1.00 98.25 96 ASP A O 1
ATOM 748 N N . THR A 1 97 ? -1.147 -8.566 -0.161 1.00 97.38 97 THR A N 1
ATOM 749 C CA . THR A 1 97 ? 0.197 -8.716 0.387 1.00 97.38 97 THR A CA 1
ATOM 750 C C . THR A 1 97 ? 1.209 -7.879 -0.389 1.00 97.38 97 THR A C 1
ATOM 752 O O . THR A 1 97 ? 0.947 -7.422 -1.501 1.00 97.38 97 THR A O 1
ATOM 755 N N . TRP A 1 98 ? 2.392 -7.719 0.200 1.00 96.06 98 TRP A N 1
ATOM 756 C CA . TRP A 1 98 ? 3.506 -6.968 -0.373 1.00 96.06 98 TRP A CA 1
ATOM 757 C C . TRP A 1 98 ? 4.076 -7.618 -1.645 1.00 96.06 98 TRP A C 1
ATOM 759 O O . TRP A 1 98 ? 4.262 -6.935 -2.643 1.00 96.06 98 TRP A O 1
ATOM 769 N N . ALA A 1 99 ? 4.347 -8.928 -1.644 1.00 96.56 99 ALA A N 1
ATOM 770 C CA . ALA A 1 99 ? 4.931 -9.617 -2.800 1.00 96.56 99 ALA A CA 1
ATOM 771 C C . ALA A 1 99 ? 4.696 -11.134 -2.785 1.00 96.56 99 ALA A C 1
ATOM 773 O O . ALA A 1 99 ? 4.620 -11.745 -1.716 1.00 96.56 99 ALA A O 1
ATOM 774 N N . ALA A 1 100 ? 4.709 -11.772 -3.961 1.00 96.38 100 ALA A N 1
ATOM 775 C CA . ALA A 1 100 ? 4.733 -13.228 -4.095 1.00 96.38 100 ALA A CA 1
ATOM 776 C C . ALA A 1 100 ? 6.133 -13.792 -3.778 1.00 96.38 100 ALA A C 1
ATOM 778 O O . ALA A 1 100 ? 6.892 -14.189 -4.661 1.00 96.38 100 ALA A O 1
ATOM 779 N N . THR A 1 101 ? 6.518 -13.808 -2.498 1.00 95.62 101 THR A N 1
ATOM 780 C CA . THR A 1 101 ? 7.834 -14.324 -2.083 1.00 95.62 101 THR A CA 1
ATOM 781 C C . THR A 1 101 ? 7.981 -15.817 -2.411 1.00 95.62 101 THR A C 1
ATOM 783 O O . THR A 1 101 ? 7.006 -16.569 -2.427 1.00 95.62 101 THR A O 1
ATOM 786 N N . GLU A 1 102 ? 9.211 -16.303 -2.613 1.00 94.19 102 GLU A N 1
ATOM 787 C CA . GLU A 1 102 ? 9.441 -17.731 -2.907 1.00 94.19 102 GLU A CA 1
ATOM 788 C C . GLU A 1 102 ? 8.962 -18.650 -1.753 1.00 94.19 102 GLU A C 1
ATOM 790 O O . GLU A 1 102 ? 8.565 -19.787 -2.006 1.00 94.19 102 GLU A O 1
ATOM 795 N N . SER A 1 103 ? 8.885 -18.154 -0.505 1.00 94.25 103 SER A N 1
ATOM 796 C CA . SER A 1 103 ? 8.229 -18.860 0.614 1.00 94.25 103 SER A CA 1
ATOM 797 C C . SER A 1 103 ? 6.738 -19.093 0.362 1.00 94.25 103 SER A C 1
ATOM 799 O O . SER A 1 103 ? 6.232 -20.179 0.650 1.00 94.25 103 SER A O 1
ATOM 801 N N . LEU A 1 104 ? 6.038 -18.093 -0.186 1.00 96.19 104 LEU A N 1
ATOM 802 C CA . LEU A 1 104 ? 4.624 -18.184 -0.547 1.00 96.19 104 LEU A CA 1
ATOM 803 C C . LEU A 1 104 ? 4.423 -19.076 -1.776 1.00 96.19 104 LEU A C 1
ATOM 805 O O . LEU A 1 104 ? 3.571 -19.958 -1.735 1.00 96.19 104 LEU A O 1
ATOM 809 N N . ILE A 1 105 ? 5.252 -18.928 -2.816 1.00 94.88 105 ILE A N 1
ATOM 810 C CA . ILE A 1 105 ? 5.192 -19.747 -4.041 1.00 94.88 105 ILE A CA 1
ATOM 811 C C . ILE A 1 105 ? 5.412 -21.235 -3.711 1.00 94.88 105 ILE A C 1
ATOM 813 O O . ILE A 1 105 ? 4.569 -22.077 -4.030 1.00 94.88 105 ILE A O 1
ATOM 817 N N . GLN A 1 106 ? 6.501 -21.578 -3.009 1.00 93.31 106 GLN A N 1
ATOM 818 C CA . GLN A 1 106 ? 6.771 -22.964 -2.600 1.00 93.31 106 GLN A CA 1
ATOM 819 C C . GLN A 1 106 ? 5.816 -23.452 -1.500 1.00 93.31 106 GLN A C 1
ATOM 821 O O . GLN A 1 106 ? 5.633 -24.658 -1.331 1.00 93.31 106 GLN A O 1
ATOM 826 N N . GLY A 1 107 ? 5.225 -22.553 -0.711 1.00 94.94 107 GLY A N 1
ATOM 827 C CA . GLY A 1 107 ? 4.198 -22.871 0.279 1.00 94.94 107 GLY A CA 1
ATOM 828 C C . GLY A 1 107 ? 2.883 -23.303 -0.366 1.00 94.94 107 GLY A C 1
ATOM 829 O O . GLY A 1 107 ? 2.408 -24.412 -0.114 1.00 94.94 107 GLY A O 1
ATOM 830 N N . LEU A 1 108 ? 2.343 -22.451 -1.240 1.00 96.56 108 LEU A N 1
ATOM 831 C CA . LEU A 1 108 ? 1.096 -22.675 -1.965 1.00 96.56 108 LEU A CA 1
ATOM 832 C C . LEU A 1 108 ? 1.188 -23.907 -2.872 1.00 96.56 108 LEU A C 1
ATOM 834 O O . LEU A 1 108 ? 0.305 -24.756 -2.812 1.00 96.56 108 LEU A O 1
ATOM 838 N N . GLU A 1 109 ? 2.274 -24.078 -3.638 1.00 94.44 109 GLU A N 1
ATOM 839 C CA . GLU A 1 109 ? 2.442 -25.268 -4.487 1.00 94.44 109 GLU A CA 1
ATOM 840 C C . GLU A 1 109 ? 2.431 -26.568 -3.669 1.00 94.44 109 GLU A C 1
ATOM 842 O O . GLU A 1 109 ? 1.715 -27.504 -4.020 1.00 94.44 109 GLU A O 1
ATOM 847 N N . ARG A 1 110 ? 3.162 -26.632 -2.544 1.00 94.62 110 ARG A N 1
ATOM 848 C CA . ARG A 1 110 ? 3.163 -27.824 -1.675 1.00 94.62 110 ARG A CA 1
ATOM 849 C C . ARG A 1 110 ? 1.784 -28.112 -1.082 1.00 94.62 110 ARG A C 1
ATOM 851 O O . ARG A 1 110 ? 1.447 -29.280 -0.891 1.00 94.62 110 ARG A O 1
ATOM 858 N N . ARG A 1 111 ? 0.990 -27.078 -0.783 1.00 96.31 111 ARG A N 1
ATOM 859 C CA . ARG A 1 111 ? -0.364 -27.248 -0.242 1.00 96.31 111 ARG A CA 1
ATOM 860 C C . ARG A 1 111 ? -1.348 -27.702 -1.323 1.00 96.31 111 ARG A C 1
ATOM 862 O O . ARG A 1 111 ? -2.054 -28.684 -1.103 1.00 96.31 111 ARG A O 1
ATOM 869 N N . LEU A 1 112 ? -1.325 -27.075 -2.501 1.00 96.81 112 LEU A N 1
ATOM 870 C CA . LEU A 1 112 ? -2.141 -27.463 -3.656 1.00 96.81 112 LEU A CA 1
ATOM 871 C C . LEU A 1 112 ? -1.805 -28.874 -4.154 1.00 96.81 112 LEU A C 1
ATOM 873 O O . LEU A 1 112 ? -2.721 -29.639 -4.424 1.00 96.81 112 LEU A O 1
ATOM 877 N N . LEU A 1 113 ? -0.531 -29.276 -4.176 1.00 94.44 113 LEU A N 1
ATOM 878 C CA . LEU A 1 113 ? -0.131 -30.646 -4.521 1.00 94.44 113 LEU A CA 1
ATOM 879 C C . LEU A 1 113 ? -0.722 -31.697 -3.561 1.00 94.44 113 LEU A C 1
ATOM 881 O O . LEU A 1 113 ? -0.990 -32.821 -3.980 1.00 94.44 113 LEU A O 1
ATOM 885 N N . GLY A 1 114 ? -0.932 -31.340 -2.290 1.00 92.62 114 GLY A N 1
ATOM 886 C CA . GLY A 1 114 ? -1.522 -32.222 -1.279 1.00 92.62 114 GLY A CA 1
ATOM 887 C C . GLY A 1 114 ? -3.055 -32.234 -1.232 1.00 92.62 114 GLY A C 1
ATOM 888 O O . GLY A 1 114 ? -3.618 -33.174 -0.680 1.00 92.62 114 GLY A O 1
ATOM 889 N N . GLU A 1 115 ? -3.735 -31.218 -1.776 1.00 93.44 115 GLU A N 1
ATOM 890 C CA . GLU A 1 115 ? -5.207 -31.100 -1.728 1.00 93.44 115 GLU A CA 1
ATOM 891 C C . GLU A 1 115 ? -5.896 -31.206 -3.099 1.00 93.44 115 GLU A C 1
ATOM 893 O O . GLU A 1 115 ? -7.050 -31.618 -3.170 1.00 93.44 115 GLU A O 1
ATOM 898 N N . LEU A 1 116 ? -5.203 -30.849 -4.183 1.00 94.38 116 LEU A N 1
ATOM 899 C CA . LEU A 1 116 ? -5.681 -30.828 -5.572 1.00 94.38 116 LEU A CA 1
ATOM 900 C C . LEU A 1 116 ? -4.592 -31.416 -6.509 1.00 94.38 116 LEU A C 1
ATOM 902 O O . LEU A 1 116 ? -4.092 -30.725 -7.406 1.00 94.38 116 LEU A O 1
ATOM 906 N N . PRO A 1 117 ? -4.163 -32.676 -6.276 1.00 91.81 117 PRO A N 1
ATOM 907 C CA . PRO A 1 117 ? -2.969 -33.260 -6.889 1.00 91.81 117 PRO A CA 1
ATOM 908 C C . PRO A 1 117 ? -3.037 -33.296 -8.420 1.00 91.81 117 PRO A C 1
ATOM 910 O O . PRO A 1 117 ? -4.038 -33.695 -9.009 1.00 91.81 117 PRO A O 1
ATOM 913 N N . GLY A 1 118 ? -1.939 -32.905 -9.071 1.00 88.12 118 GLY A N 1
ATOM 914 C CA . GLY A 1 118 ? -1.776 -32.953 -10.530 1.00 88.12 118 GLY A CA 1
ATOM 915 C C . GLY A 1 118 ? -2.480 -31.844 -11.323 1.00 88.12 118 GLY A C 1
ATOM 916 O O . GLY A 1 118 ? -2.165 -31.672 -12.496 1.00 88.12 118 GLY A O 1
ATOM 917 N N . LEU A 1 119 ? -3.381 -31.067 -10.709 1.00 92.88 119 LEU A N 1
ATOM 918 C CA . LEU A 1 119 ? -4.135 -30.003 -11.389 1.00 92.88 119 LEU A CA 1
ATOM 919 C C . LEU A 1 119 ? -3.416 -28.646 -11.385 1.00 92.88 119 LEU A C 1
ATOM 921 O O . LEU A 1 119 ? -3.491 -27.895 -12.361 1.00 92.88 119 LEU A O 1
ATOM 925 N N . TYR 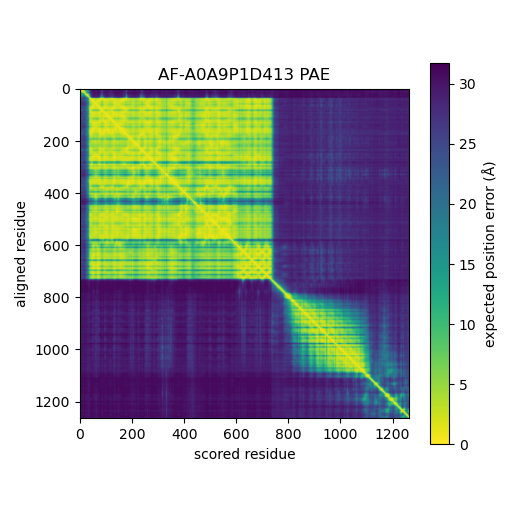A 1 120 ? -2.739 -28.321 -10.281 1.00 94.69 120 TYR A N 1
ATOM 926 C CA . TYR A 1 120 ? -2.191 -26.988 -10.023 1.00 94.69 120 TYR A CA 1
ATOM 927 C C . TYR A 1 120 ? -0.743 -27.053 -9.528 1.00 94.69 120 TYR A C 1
ATOM 929 O O . TYR A 1 120 ? -0.394 -27.861 -8.669 1.00 94.69 120 TYR A O 1
ATOM 937 N N . SER A 1 121 ? 0.104 -26.193 -10.093 1.00 89.62 121 SER A N 1
ATOM 938 C CA . SER A 1 121 ? 1.549 -26.109 -9.850 1.00 89.62 121 SER A CA 1
ATOM 939 C C . SER A 1 121 ? 2.058 -24.695 -10.148 1.00 89.62 121 SER A C 1
ATOM 941 O O . SER A 1 121 ? 1.340 -23.898 -10.753 1.00 89.62 121 SER A O 1
ATOM 943 N N . ARG A 1 122 ? 3.327 -24.383 -9.851 1.00 87.50 122 ARG A N 1
ATOM 944 C CA . ARG A 1 122 ? 3.946 -23.096 -10.237 1.00 87.50 122 ARG A CA 1
ATOM 945 C C . ARG A 1 122 ? 4.006 -22.829 -11.750 1.00 87.50 122 ARG A C 1
ATOM 947 O O . ARG A 1 122 ? 4.435 -21.752 -12.159 1.00 87.50 122 ARG A O 1
ATOM 954 N N . HIS A 1 123 ? 3.620 -23.796 -12.586 1.00 88.25 123 HIS A N 1
ATOM 955 C CA . HIS A 1 123 ? 3.502 -23.599 -14.029 1.00 88.25 123 HIS A CA 1
ATOM 956 C C . HIS A 1 123 ? 2.227 -22.868 -14.430 1.00 88.25 123 HIS A C 1
ATOM 958 O O . HIS A 1 123 ? 2.256 -22.066 -15.357 1.00 88.25 123 HIS A O 1
ATOM 964 N N . ASN A 1 124 ? 1.128 -23.135 -13.723 1.00 93.31 124 ASN A N 1
ATOM 965 C CA . ASN A 1 124 ? -0.201 -22.647 -14.065 1.00 93.31 124 ASN A CA 1
ATOM 966 C C . ASN A 1 124 ? -0.902 -21.884 -12.932 1.00 93.31 124 ASN A C 1
ATOM 968 O O . ASN A 1 124 ? -2.059 -21.510 -13.095 1.00 93.31 124 ASN A O 1
ATOM 972 N N . VAL A 1 125 ? -0.210 -21.628 -11.819 1.00 95.62 125 VAL A N 1
ATOM 973 C CA . VAL A 1 125 ? -0.644 -20.742 -10.731 1.00 95.62 125 VAL A CA 1
ATOM 974 C C . VAL A 1 125 ? 0.284 -19.528 -10.673 1.00 95.62 125 VAL A C 1
ATOM 976 O O . VAL A 1 125 ? 1.489 -19.689 -10.470 1.00 95.62 125 VAL A O 1
ATOM 979 N N . ILE A 1 126 ? -0.276 -18.326 -10.817 1.00 95.81 126 ILE A N 1
ATOM 980 C CA . ILE A 1 126 ? 0.388 -17.042 -10.536 1.00 95.81 126 ILE A CA 1
ATOM 981 C C . ILE A 1 126 ? -0.234 -16.402 -9.290 1.00 95.81 126 ILE A C 1
ATOM 983 O O . ILE A 1 126 ? -1.450 -16.460 -9.092 1.00 95.81 126 ILE A O 1
ATOM 987 N N . ILE A 1 127 ? 0.604 -15.792 -8.454 1.00 97.69 127 ILE A N 1
ATOM 988 C CA . ILE A 1 127 ? 0.191 -15.028 -7.274 1.00 97.69 127 ILE A CA 1
ATOM 989 C C . ILE A 1 127 ? 0.376 -13.551 -7.627 1.00 97.69 127 ILE A C 1
ATOM 991 O O . ILE A 1 127 ? 1.501 -13.115 -7.812 1.00 97.69 127 ILE A O 1
ATOM 995 N N . GLY A 1 128 ? -0.704 -12.789 -7.762 1.00 97.06 128 GLY A N 1
ATOM 996 C CA . GLY A 1 128 ? -0.670 -11.360 -8.066 1.00 97.06 128 GLY A CA 1
ATOM 997 C C . GLY A 1 128 ? -0.871 -10.512 -6.810 1.00 97.06 128 GLY A C 1
ATOM 998 O O . GLY A 1 128 ? -2.017 -10.369 -6.384 1.00 97.06 128 GLY A O 1
ATOM 999 N N . PRO A 1 129 ? 0.187 -9.953 -6.203 1.00 97.50 129 PRO A N 1
ATOM 1000 C CA . PRO A 1 129 ? 0.044 -9.083 -5.041 1.00 97.50 129 PRO A CA 1
ATOM 1001 C C . PRO A 1 129 ? -0.659 -7.761 -5.401 1.00 97.50 129 PRO A C 1
ATOM 1003 O O . PRO A 1 129 ? -0.487 -7.228 -6.500 1.00 97.50 129 PRO A O 1
ATOM 1006 N N . SER A 1 130 ? -1.401 -7.192 -4.447 1.00 96.88 130 SER A N 1
ATOM 1007 C CA . SER A 1 130 ? -1.827 -5.783 -4.498 1.00 96.88 130 SER A CA 1
ATOM 1008 C C . SER A 1 130 ? -0.689 -4.809 -4.141 1.00 96.88 130 SER A C 1
ATOM 1010 O O . SER A 1 130 ? -0.808 -3.610 -4.374 1.00 96.88 130 SER A O 1
ATOM 1012 N N . HIS A 1 131 ? 0.435 -5.319 -3.618 1.00 97.75 131 HIS A N 1
ATOM 1013 C CA . HIS A 1 131 ? 1.596 -4.559 -3.135 1.00 97.75 131 HIS A CA 1
ATOM 1014 C C . HIS A 1 131 ? 1.276 -3.627 -1.949 1.00 97.75 131 HIS A C 1
ATOM 1016 O O . HIS A 1 131 ? 1.923 -2.597 -1.767 1.00 97.75 131 HIS A O 1
ATOM 1022 N N . THR A 1 132 ? 0.274 -3.976 -1.126 1.00 97.94 132 THR A N 1
ATOM 1023 C CA . THR A 1 132 ? -0.065 -3.212 0.090 1.00 97.94 132 THR A CA 1
ATOM 1024 C C . THR A 1 132 ? 1.108 -3.166 1.068 1.00 97.94 132 THR A C 1
ATOM 1026 O O . THR A 1 132 ? 1.669 -4.200 1.446 1.00 97.94 132 THR A O 1
ATOM 1029 N N . HIS A 1 133 ? 1.446 -1.953 1.514 1.00 97.62 133 HIS A N 1
ATOM 1030 C CA . HIS A 1 133 ? 2.427 -1.718 2.575 1.00 97.62 133 HIS A CA 1
ATOM 1031 C C . HIS A 1 133 ? 1.868 -1.952 3.996 1.00 97.62 133 HIS A C 1
ATOM 1033 O O . HIS A 1 133 ? 2.593 -1.846 4.985 1.00 97.62 133 HIS A O 1
ATOM 1039 N N . MET A 1 134 ? 0.578 -2.290 4.112 1.00 97.62 134 MET A N 1
ATOM 1040 C CA . MET A 1 134 ? -0.141 -2.423 5.384 1.00 97.62 134 MET A CA 1
ATOM 1041 C C . MET A 1 134 ? -0.419 -3.889 5.762 1.00 97.62 134 MET A C 1
ATOM 1043 O O . MET A 1 134 ? -1.358 -4.190 6.502 1.00 97.62 134 MET A O 1
ATOM 1047 N N . GLY A 1 135 ? 0.411 -4.819 5.277 1.00 97.19 135 GLY A N 1
ATOM 1048 C CA . GLY A 1 135 ? 0.415 -6.224 5.695 1.00 97.19 135 GLY A CA 1
ATOM 1049 C C . GLY A 1 135 ? 1.483 -6.533 6.761 1.00 97.19 135 GLY A C 1
ATOM 1050 O O . GLY A 1 135 ? 2.538 -5.898 6.770 1.00 97.19 135 GLY A O 1
ATOM 1051 N N . PRO A 1 136 ? 1.272 -7.520 7.655 1.00 96.62 136 PRO A N 1
ATOM 1052 C CA . PRO A 1 136 ? 2.281 -7.938 8.631 1.00 96.62 136 PRO A CA 1
ATOM 1053 C C . PRO A 1 136 ? 3.480 -8.629 7.959 1.00 96.62 136 PRO A C 1
ATOM 1055 O O . PRO A 1 136 ? 3.322 -9.487 7.087 1.00 96.62 136 PRO A O 1
ATOM 1058 N N . ALA A 1 137 ? 4.689 -8.279 8.394 1.00 95.19 137 ALA A N 1
ATOM 1059 C CA . ALA A 1 137 ? 5.944 -8.702 7.780 1.00 95.19 137 ALA A CA 1
ATOM 1060 C C . ALA A 1 137 ? 6.404 -10.119 8.167 1.00 95.19 137 ALA A C 1
ATOM 1062 O O . ALA A 1 137 ? 5.662 -10.922 8.740 1.00 95.19 137 ALA A O 1
ATOM 1063 N N . GLY A 1 138 ? 7.656 -10.432 7.807 1.00 94.19 138 GLY A N 1
ATOM 1064 C CA . GLY A 1 138 ? 8.299 -11.720 8.068 1.00 94.19 138 GLY A CA 1
ATOM 1065 C C . GLY A 1 138 ? 7.955 -12.816 7.057 1.00 94.19 138 GLY A C 1
ATOM 1066 O O . GLY A 1 138 ? 8.047 -13.989 7.401 1.00 94.19 138 GLY A O 1
ATOM 1067 N N . ILE A 1 139 ? 7.554 -12.450 5.833 1.00 95.12 139 ILE A N 1
ATOM 1068 C CA . ILE A 1 139 ? 7.080 -13.384 4.788 1.00 95.12 139 ILE A CA 1
ATOM 1069 C C . ILE A 1 139 ? 8.134 -13.774 3.737 1.00 95.12 139 ILE A C 1
ATOM 1071 O O . ILE A 1 139 ? 7.892 -14.645 2.900 1.00 95.12 139 ILE A O 1
ATOM 1075 N N . SER A 1 140 ? 9.305 -13.133 3.737 1.00 94.62 140 SER A N 1
ATOM 1076 C CA . SER A 1 140 ? 10.371 -13.387 2.756 1.00 94.62 140 SER A CA 1
ATOM 1077 C C . SER A 1 140 ? 11.373 -14.434 3.263 1.00 94.62 140 SER A C 1
ATOM 1079 O O . SER A 1 140 ? 11.710 -14.399 4.446 1.00 94.62 140 SER A O 1
ATOM 1081 N N . PRO A 1 141 ? 11.896 -15.341 2.411 1.00 94.31 141 PRO A N 1
ATOM 1082 C CA . PRO A 1 141 ? 12.962 -16.274 2.791 1.00 94.31 141 PRO A CA 1
ATOM 1083 C C . PRO A 1 141 ? 14.367 -15.650 2.768 1.00 94.31 141 PRO A C 1
ATOM 1085 O O . PRO A 1 141 ? 15.311 -16.270 3.255 1.00 94.31 141 PRO A O 1
ATOM 1088 N N . TYR A 1 142 ? 14.524 -14.464 2.171 1.00 94.12 142 TYR A N 1
ATOM 1089 C CA . TYR A 1 142 ? 15.820 -13.816 1.964 1.00 94.12 142 TYR A CA 1
ATOM 1090 C C . TYR A 1 142 ? 16.108 -12.783 3.054 1.00 94.12 142 TYR A C 1
ATOM 1092 O O . TYR A 1 142 ? 15.245 -11.973 3.397 1.00 94.12 142 TYR A O 1
ATOM 1100 N N . TYR A 1 143 ? 17.326 -12.807 3.596 1.00 92.50 143 TYR A N 1
ATOM 1101 C CA . TYR A 1 143 ? 17.620 -12.159 4.876 1.00 92.50 143 TYR A CA 1
ATOM 1102 C C . TYR A 1 143 ? 17.545 -10.623 4.847 1.00 92.50 143 TYR A C 1
ATOM 1104 O O . TYR A 1 143 ? 17.156 -10.037 5.852 1.00 92.50 143 TYR A O 1
ATOM 1112 N N . LEU A 1 144 ? 17.817 -9.957 3.712 1.00 91.56 144 LEU A N 1
ATOM 1113 C CA . LEU A 1 144 ? 17.704 -8.490 3.605 1.00 91.56 144 LEU A CA 1
ATOM 1114 C C . LEU A 1 144 ? 16.308 -8.001 4.029 1.00 91.56 144 LEU A C 1
ATOM 1116 O O . LEU A 1 144 ? 16.179 -7.046 4.788 1.00 91.56 144 LEU A O 1
ATOM 1120 N N . TYR A 1 145 ? 15.273 -8.713 3.585 1.00 92.00 145 TYR A N 1
ATOM 1121 C CA . TYR A 1 145 ? 13.866 -8.401 3.840 1.00 92.00 145 TYR A CA 1
ATOM 1122 C C . TYR A 1 145 ? 13.361 -8.908 5.200 1.00 92.00 145 TYR A C 1
ATOM 1124 O O . TYR A 1 145 ? 12.172 -8.804 5.485 1.00 92.00 145 TYR A O 1
ATOM 1132 N N . GLN A 1 146 ? 14.249 -9.473 6.024 1.00 91.00 146 GLN A N 1
ATOM 1133 C CA . GLN A 1 146 ? 13.970 -9.890 7.400 1.00 91.00 146 GLN A CA 1
ATOM 1134 C C . GLN A 1 146 ? 14.595 -8.949 8.447 1.00 91.00 146 GLN A C 1
ATOM 1136 O O . GLN A 1 146 ? 14.275 -9.063 9.628 1.00 91.00 146 GLN A O 1
ATOM 1141 N N . ILE A 1 147 ? 15.476 -8.022 8.044 1.00 87.25 147 ILE A N 1
ATOM 1142 C CA . ILE A 1 147 ? 16.172 -7.104 8.965 1.00 87.25 147 ILE A CA 1
ATOM 1143 C C . ILE A 1 147 ? 15.188 -6.116 9.609 1.00 87.25 147 ILE A C 1
ATOM 1145 O O . ILE A 1 147 ? 15.209 -5.932 10.824 1.00 87.25 147 ILE A O 1
ATOM 1149 N N . SER A 1 148 ? 14.285 -5.522 8.824 1.00 84.88 148 SER A N 1
ATOM 1150 C CA . SER A 1 148 ? 13.216 -4.656 9.343 1.00 84.88 148 SER A CA 1
ATOM 1151 C C . SER A 1 148 ? 12.194 -5.441 10.169 1.00 84.88 148 SER A C 1
ATOM 1153 O O . SER A 1 148 ? 11.789 -4.999 11.238 1.00 84.88 148 SER A O 1
ATOM 1155 N N . SER A 1 149 ? 11.824 -6.652 9.742 1.00 87.00 149 SER A N 1
ATOM 1156 C CA . SER A 1 149 ? 10.813 -7.459 10.434 1.00 87.00 149 SER A CA 1
ATOM 1157 C C . SER A 1 149 ? 11.311 -8.211 11.671 1.00 87.00 149 SER A C 1
ATOM 1159 O O . SER A 1 149 ? 10.528 -8.949 12.268 1.00 87.00 149 SER A O 1
ATOM 1161 N N . PHE A 1 150 ? 12.577 -8.055 12.073 1.00 88.12 150 PHE A N 1
ATOM 1162 C CA . PHE A 1 150 ? 13.215 -8.849 13.133 1.00 88.12 150 PHE A CA 1
ATOM 1163 C C . PHE A 1 150 ? 13.068 -10.368 12.906 1.00 88.12 150 PHE A C 1
ATOM 1165 O O . PHE A 1 150 ? 12.743 -11.129 13.818 1.00 88.12 150 PHE A O 1
ATOM 1172 N N . GLY A 1 151 ? 13.302 -10.818 11.671 1.00 90.19 151 GLY A N 1
ATOM 1173 C CA . GLY A 1 151 ? 13.225 -12.225 11.279 1.00 90.19 151 GLY A CA 1
ATOM 1174 C C . GLY A 1 151 ? 11.949 -12.619 10.529 1.00 90.19 151 GLY A C 1
ATOM 1175 O O . GLY A 1 151 ? 11.138 -11.788 10.118 1.00 90.19 151 GLY A O 1
ATOM 1176 N N . TYR A 1 152 ? 11.802 -13.923 10.322 1.00 93.12 152 TYR A N 1
ATOM 1177 C CA . TYR A 1 152 ? 10.641 -14.564 9.709 1.00 93.12 152 TYR A CA 1
ATOM 1178 C C . TYR A 1 152 ? 9.484 -14.694 10.710 1.00 93.12 152 TYR A C 1
ATOM 1180 O O . TYR A 1 152 ? 9.705 -14.884 11.905 1.00 93.12 152 TYR A O 1
ATOM 1188 N N . VAL A 1 153 ? 8.239 -14.622 10.228 1.00 94.25 153 VAL A N 1
ATOM 1189 C CA . VAL A 1 153 ? 7.031 -14.704 11.063 1.00 94.25 153 VAL A CA 1
ATOM 1190 C C . VAL A 1 153 ? 6.104 -15.788 10.516 1.00 94.25 153 VAL A C 1
ATOM 1192 O O . VAL A 1 153 ? 5.416 -15.625 9.503 1.00 94.25 153 VAL A O 1
ATOM 1195 N N . LYS A 1 154 ? 6.063 -16.919 11.233 1.00 93.50 154 LYS A N 1
ATOM 1196 C CA . LYS A 1 154 ? 5.240 -18.091 10.890 1.00 93.50 154 LYS A CA 1
ATOM 1197 C C . LYS A 1 154 ? 3.756 -17.757 10.756 1.00 93.50 154 LYS A C 1
ATOM 1199 O O . LYS A 1 154 ? 3.111 -18.254 9.839 1.00 93.50 154 LYS A O 1
ATOM 1204 N N . GLN A 1 155 ? 3.219 -16.912 11.643 1.00 94.50 155 GLN A N 1
ATOM 1205 C CA . GLN A 1 155 ? 1.798 -16.540 11.637 1.00 94.50 155 GLN A CA 1
ATOM 1206 C C . GLN A 1 155 ? 1.401 -15.828 10.332 1.00 94.50 155 GLN A C 1
ATOM 1208 O O . GLN A 1 155 ? 0.435 -16.249 9.700 1.00 94.50 155 GLN A O 1
ATOM 1213 N N . SER A 1 156 ? 2.176 -14.828 9.888 1.00 96.19 156 SER A N 1
ATOM 1214 C CA . SER A 1 156 ? 1.952 -14.105 8.626 1.00 96.19 156 SER A CA 1
ATOM 1215 C C . SER A 1 156 ? 1.994 -15.056 7.426 1.00 96.19 156 SER A C 1
ATOM 1217 O O . SER A 1 156 ? 1.045 -15.144 6.651 1.00 96.19 156 SER A O 1
ATOM 1219 N N . THR A 1 157 ? 3.077 -15.832 7.305 1.00 95.94 157 THR A N 1
ATOM 1220 C CA . THR A 1 157 ? 3.294 -16.703 6.140 1.00 95.94 157 THR A CA 1
ATOM 1221 C C . THR A 1 157 ? 2.274 -17.842 6.071 1.00 95.94 157 THR A C 1
ATOM 1223 O O . THR A 1 157 ? 1.805 -18.184 4.985 1.00 95.94 157 THR A O 1
ATOM 1226 N N . LYS A 1 158 ? 1.872 -18.410 7.218 1.00 96.38 158 LYS A N 1
ATOM 1227 C CA . LYS A 1 158 ? 0.847 -19.458 7.257 1.00 96.38 158 LYS A CA 1
ATOM 1228 C C . LYS A 1 158 ? -0.538 -18.920 6.891 1.00 96.38 158 LYS A C 1
ATOM 1230 O O . LYS A 1 158 ? -1.230 -19.582 6.127 1.00 96.38 158 LYS A O 1
ATOM 1235 N N . ALA A 1 159 ? -0.929 -17.741 7.385 1.00 97.94 159 ALA A N 1
ATOM 1236 C CA . ALA A 1 159 ? -2.223 -17.134 7.059 1.00 97.94 159 ALA A CA 1
ATOM 1237 C C . ALA A 1 159 ? -2.383 -16.905 5.545 1.00 97.94 159 ALA A C 1
ATOM 1239 O O . ALA A 1 159 ? -3.409 -17.272 4.975 1.00 97.94 159 ALA A O 1
ATOM 1240 N N . LEU A 1 160 ? -1.324 -16.411 4.892 1.00 98.44 160 LEU A N 1
ATOM 1241 C CA . LEU A 1 160 ? -1.256 -16.246 3.438 1.00 98.44 160 LEU A CA 1
ATOM 1242 C C . LEU A 1 160 ? -1.368 -17.582 2.685 1.00 98.44 160 LEU A C 1
ATOM 1244 O O . LEU A 1 160 ? -2.195 -17.706 1.785 1.00 98.44 160 LEU A O 1
ATOM 1248 N N . ILE A 1 161 ? -0.579 -18.600 3.049 1.00 98.25 161 ILE A N 1
ATOM 1249 C CA . ILE A 1 161 ? -0.612 -19.909 2.366 1.00 98.25 161 ILE A CA 1
ATOM 1250 C C . ILE A 1 161 ? -1.960 -20.619 2.568 1.00 98.25 161 ILE A C 1
ATOM 1252 O O . ILE A 1 161 ? -2.508 -21.162 1.605 1.00 98.25 161 ILE A O 1
ATOM 1256 N N . ASP A 1 162 ? -2.503 -20.614 3.790 1.00 98.19 162 ASP A N 1
ATOM 1257 C CA . ASP A 1 162 ? -3.806 -21.209 4.098 1.00 98.19 162 ASP A CA 1
ATOM 1258 C C . ASP A 1 162 ? -4.918 -20.519 3.289 1.00 98.19 162 ASP A C 1
ATOM 1260 O O . ASP A 1 162 ? -5.652 -21.195 2.569 1.00 98.19 162 ASP A O 1
ATOM 1264 N N . GLY A 1 163 ? -5.012 -19.184 3.353 1.00 98.12 163 GLY A N 1
ATOM 1265 C CA . GLY A 1 163 ? -6.072 -18.417 2.691 1.00 98.12 163 GLY A CA 1
ATOM 1266 C C . GLY A 1 163 ? -5.994 -18.468 1.164 1.00 98.12 163 GLY A C 1
ATOM 1267 O O . GLY A 1 163 ? -7.009 -18.703 0.514 1.00 98.12 163 GLY A O 1
ATOM 1268 N N . MET A 1 164 ? -4.800 -18.382 0.563 1.00 98.50 164 MET A N 1
ATOM 1269 C CA . MET A 1 164 ? -4.651 -18.607 -0.884 1.00 98.50 164 MET A CA 1
ATOM 1270 C C . MET A 1 164 ? -5.083 -20.024 -1.292 1.00 98.50 164 MET A C 1
ATOM 1272 O O . MET A 1 164 ? -5.720 -20.198 -2.329 1.00 98.50 164 MET A O 1
ATOM 1276 N N . THR A 1 165 ? -4.794 -21.041 -0.473 1.00 98.44 165 THR A N 1
ATOM 1277 C CA . THR A 1 165 ? -5.250 -22.416 -0.740 1.00 98.44 165 THR A CA 1
ATOM 1278 C C . THR A 1 165 ? -6.773 -22.533 -0.630 1.00 98.44 165 THR A C 1
ATOM 1280 O O . THR A 1 165 ? -7.406 -23.172 -1.470 1.00 98.44 165 THR A O 1
ATOM 1283 N N . GLU A 1 166 ? -7.379 -21.910 0.383 1.00 97.81 166 GLU A N 1
ATOM 1284 C CA . GLU A 1 166 ? -8.831 -21.870 0.585 1.00 97.81 166 GLU A CA 1
ATOM 1285 C C . GLU A 1 166 ? -9.543 -21.170 -0.582 1.00 97.81 166 GLU A C 1
ATOM 1287 O O . GLU A 1 166 ? -10.469 -21.751 -1.150 1.00 97.81 166 GLU A O 1
ATOM 1292 N N . ALA A 1 167 ? -9.051 -20.008 -1.023 1.00 98.12 167 ALA A N 1
ATOM 1293 C CA . ALA A 1 167 ? -9.573 -19.286 -2.183 1.00 98.12 167 ALA A CA 1
ATOM 1294 C C . ALA A 1 167 ? -9.498 -20.130 -3.469 1.00 98.12 167 ALA A C 1
ATOM 1296 O O . ALA A 1 167 ? -10.500 -20.271 -4.172 1.00 98.12 167 ALA A O 1
ATOM 1297 N N . VAL A 1 168 ? -8.350 -20.764 -3.755 1.00 98.56 168 VAL A N 1
ATOM 1298 C CA . VAL A 1 168 ? -8.180 -21.642 -4.932 1.00 98.56 168 VAL A CA 1
ATOM 1299 C C . VAL A 1 168 ? -9.093 -22.870 -4.865 1.00 98.56 168 VAL A C 1
ATOM 1301 O O . VAL A 1 168 ? -9.663 -23.262 -5.883 1.00 98.56 168 VAL A O 1
ATOM 1304 N N . LYS A 1 169 ? -9.307 -23.459 -3.682 1.00 98.00 169 LYS A N 1
ATOM 1305 C CA . LYS A 1 169 ? -10.270 -24.559 -3.493 1.00 98.00 169 LYS A CA 1
ATOM 1306 C C . LYS A 1 169 ? -11.715 -24.106 -3.703 1.00 98.00 169 LYS A C 1
ATOM 1308 O O . LYS A 1 169 ? -12.477 -24.821 -4.349 1.00 98.00 169 LYS A O 1
ATOM 1313 N N . MET A 1 170 ? -12.093 -22.933 -3.194 1.00 97.38 170 MET A N 1
ATOM 1314 C CA . MET A 1 170 ? -13.423 -22.356 -3.413 1.00 97.38 170 MET A CA 1
ATOM 1315 C C . MET A 1 170 ? -13.660 -22.077 -4.899 1.00 97.38 170 MET A C 1
ATOM 1317 O O . MET A 1 170 ? -14.687 -22.490 -5.429 1.00 97.38 170 MET A O 1
ATOM 1321 N N . ALA A 1 171 ? -12.677 -21.495 -5.590 1.00 98.25 171 ALA A N 1
ATOM 1322 C CA . ALA A 1 171 ? -12.733 -21.282 -7.031 1.00 98.25 171 ALA A CA 1
ATOM 1323 C C . ALA A 1 171 ? -12.819 -22.600 -7.817 1.00 98.25 171 ALA A C 1
ATOM 1325 O O . ALA A 1 171 ? -13.646 -22.710 -8.718 1.00 98.25 171 ALA A O 1
ATOM 1326 N N . HIS A 1 172 ? -12.038 -23.624 -7.448 1.00 98.00 172 HIS A N 1
ATOM 1327 C CA . HIS A 1 172 ? -12.067 -24.944 -8.090 1.00 98.00 172 HIS A CA 1
ATOM 1328 C C . HIS A 1 172 ? -13.426 -25.643 -7.933 1.00 98.00 172 HIS A C 1
ATOM 1330 O O . HIS A 1 172 ? -13.980 -26.143 -8.910 1.00 98.00 172 HIS A O 1
ATOM 1336 N N . ASN A 1 173 ? -14.001 -25.612 -6.729 1.00 97.31 173 ASN A N 1
ATOM 1337 C CA . ASN A 1 173 ? -15.324 -26.175 -6.443 1.00 97.31 173 ASN A CA 1
ATOM 1338 C C . ASN A 1 173 ? -16.477 -25.387 -7.103 1.00 97.31 173 ASN A C 1
ATOM 1340 O O . ASN A 1 173 ? -17.612 -25.859 -7.116 1.00 97.31 173 ASN A O 1
ATOM 1344 N N . ASN A 1 174 ? -16.190 -24.198 -7.640 1.00 96.12 174 ASN A N 1
ATOM 1345 C CA . ASN A 1 174 ? -17.129 -23.278 -8.283 1.00 96.12 174 ASN A CA 1
ATOM 1346 C C . ASN A 1 174 ? -16.884 -23.157 -9.807 1.00 96.12 174 ASN A C 1
ATOM 1348 O O . ASN A 1 174 ? -17.406 -22.239 -10.440 1.00 96.12 174 ASN A O 1
ATOM 1352 N N . ILE A 1 175 ? -16.089 -24.057 -10.411 1.00 96.88 175 ILE A N 1
ATOM 1353 C CA . ILE A 1 175 ? -15.857 -24.081 -11.866 1.00 96.88 175 ILE A CA 1
ATOM 1354 C C . ILE A 1 175 ? -17.157 -24.432 -12.600 1.00 96.88 175 ILE A C 1
ATOM 1356 O O . ILE A 1 175 ? -17.743 -25.495 -12.388 1.00 96.88 175 ILE A O 1
ATOM 1360 N N . ARG A 1 176 ? -17.583 -23.555 -13.512 1.00 95.62 176 ARG A N 1
ATOM 1361 C CA . ARG A 1 176 ? -18.799 -23.707 -14.323 1.00 95.62 176 ARG A CA 1
ATOM 1362 C C . ARG A 1 176 ? -18.679 -22.970 -15.670 1.00 95.62 176 ARG A C 1
ATOM 1364 O O . ARG A 1 176 ? -17.768 -22.159 -15.824 1.00 95.62 176 ARG A O 1
ATOM 1371 N N . PRO A 1 177 ? -19.535 -23.262 -16.670 1.00 96.00 177 PRO A N 1
ATOM 1372 C CA . PRO A 1 177 ? -19.486 -22.591 -17.972 1.00 96.00 177 PRO A CA 1
ATOM 1373 C C . PRO A 1 177 ? -19.644 -21.075 -17.838 1.00 96.00 177 PRO A C 1
ATOM 1375 O O . PRO A 1 177 ? -20.585 -20.613 -17.191 1.00 96.00 177 PRO A O 1
ATOM 1378 N N . ALA A 1 178 ? -18.737 -20.318 -18.451 1.00 94.94 178 ALA A N 1
ATOM 1379 C CA . ALA A 1 178 ? -18.660 -18.872 -18.302 1.00 94.94 178 ALA A CA 1
ATOM 1380 C C . ALA A 1 178 ? -18.308 -18.178 -19.623 1.00 94.94 178 ALA A C 1
ATOM 1382 O O . ALA A 1 178 ? -17.610 -18.736 -20.474 1.00 94.94 178 ALA A O 1
ATOM 1383 N N . THR A 1 179 ? -18.754 -16.933 -19.755 1.00 94.69 179 THR A N 1
ATOM 1384 C CA . THR A 1 179 ? -18.281 -16.008 -20.787 1.00 94.69 179 THR A CA 1
ATOM 1385 C C . THR A 1 179 ? -17.263 -15.070 -20.149 1.00 94.69 179 THR A C 1
ATOM 1387 O O . THR A 1 179 ? -17.490 -14.562 -19.047 1.00 94.69 179 THR A O 1
ATOM 1390 N N . VAL A 1 180 ? -16.137 -14.849 -20.829 1.00 95.44 180 VAL A N 1
ATOM 1391 C CA . VAL A 1 180 ? -15.047 -13.993 -20.346 1.00 95.44 180 VAL A CA 1
ATOM 1392 C C . VAL A 1 180 ? -14.800 -12.892 -21.370 1.00 95.44 180 VAL A C 1
ATOM 1394 O O . VAL A 1 180 ? -14.468 -13.168 -22.520 1.00 95.44 180 VAL A O 1
ATOM 1397 N N . THR A 1 181 ? -14.969 -11.638 -20.958 1.00 96.06 181 THR A N 1
ATOM 1398 C CA . THR A 1 181 ? -14.795 -10.469 -21.833 1.00 96.06 181 THR A CA 1
ATOM 1399 C C . THR A 1 181 ? -13.651 -9.588 -21.355 1.00 96.06 181 THR A C 1
ATOM 1401 O O . THR A 1 181 ? -13.565 -9.286 -20.162 1.00 96.06 181 THR A O 1
ATOM 1404 N N . LEU A 1 182 ? -12.803 -9.151 -22.285 1.00 96.00 182 LEU A N 1
ATOM 1405 C CA . LEU A 1 182 ? -11.674 -8.258 -22.031 1.00 96.00 182 LEU A CA 1
ATOM 1406 C C . LEU A 1 182 ? -12.149 -6.799 -22.102 1.00 96.00 182 LEU A C 1
ATOM 1408 O O . LEU A 1 182 ? -12.712 -6.360 -23.102 1.00 96.00 182 LEU A O 1
ATOM 1412 N N . GLY A 1 183 ? -11.969 -6.051 -21.020 1.00 96.19 183 GLY A N 1
ATOM 1413 C CA . GLY A 1 183 ? -12.223 -4.617 -20.934 1.00 96.19 183 GLY A CA 1
ATOM 1414 C C . GLY A 1 183 ? -10.916 -3.830 -20.913 1.00 96.19 183 GLY A C 1
ATOM 1415 O O . GLY A 1 183 ? -9.928 -4.277 -20.336 1.00 96.19 183 GLY A O 1
ATOM 1416 N N . HIS A 1 184 ? -10.934 -2.653 -21.528 1.00 96.19 184 HIS A N 1
ATOM 1417 C CA . HIS A 1 184 ? -9.835 -1.694 -21.517 1.00 96.19 184 HIS A CA 1
ATOM 1418 C C . HIS A 1 184 ? -10.406 -0.272 -21.403 1.00 96.19 184 HIS A C 1
ATOM 1420 O O . HIS A 1 184 ? -11.485 0.008 -21.932 1.00 96.19 184 HIS A O 1
ATOM 1426 N N . GLY A 1 185 ? -9.689 0.613 -20.717 1.00 95.75 185 GLY A N 1
ATOM 1427 C CA . GLY A 1 185 ? -9.994 2.035 -20.598 1.00 95.75 185 GLY A CA 1
ATOM 1428 C C . GLY A 1 185 ? -8.927 2.760 -19.781 1.00 95.75 185 GLY A C 1
ATOM 1429 O O . GLY A 1 185 ? -7.826 2.243 -19.599 1.00 95.75 185 GLY A O 1
ATOM 1430 N N . PHE A 1 186 ? -9.260 3.943 -19.268 1.00 96.06 186 PHE A N 1
ATOM 1431 C CA . PHE A 1 186 ? -8.329 4.807 -18.536 1.00 96.06 186 PHE A CA 1
ATOM 1432 C C . PHE A 1 186 ? -8.887 5.189 -17.165 1.00 96.06 186 PHE A C 1
ATOM 1434 O O . PHE A 1 186 ? -10.102 5.305 -17.010 1.00 96.06 186 PHE A O 1
ATOM 1441 N N . VAL A 1 187 ? -8.020 5.418 -16.177 1.00 96.56 187 VAL A N 1
ATOM 1442 C CA . VAL A 1 187 ? -8.385 6.035 -14.889 1.00 96.56 187 VAL A CA 1
ATOM 1443 C C . VAL A 1 187 ? -8.214 7.550 -15.010 1.00 96.56 187 VAL A C 1
ATOM 1445 O O . VAL A 1 187 ? -7.198 8.120 -14.611 1.00 96.56 187 VAL A O 1
ATOM 1448 N N . ASP A 1 188 ? -9.201 8.188 -15.637 1.00 95.50 188 ASP A N 1
ATOM 1449 C CA . ASP A 1 188 ? -9.207 9.608 -15.991 1.00 95.50 188 ASP A CA 1
ATOM 1450 C C . ASP A 1 188 ? -10.612 10.228 -15.848 1.00 95.50 188 ASP A C 1
ATOM 1452 O O . ASP A 1 188 ? -11.543 9.606 -15.336 1.00 95.50 188 ASP A O 1
ATOM 1456 N N . ASN A 1 189 ? -10.790 11.465 -16.318 1.00 93.81 189 ASN A N 1
ATOM 1457 C CA . ASN A 1 189 ? -12.076 12.166 -16.266 1.00 93.81 189 ASN A CA 1
ATOM 1458 C C . ASN A 1 189 ? -13.172 11.604 -17.203 1.00 93.81 189 ASN A C 1
ATOM 1460 O O . ASN A 1 189 ? -14.312 12.067 -17.126 1.00 93.81 189 ASN A O 1
ATOM 1464 N N . THR A 1 190 ? -12.869 10.631 -18.073 1.00 92.88 190 THR A N 1
ATOM 1465 C CA . THR A 1 190 ? -13.851 9.985 -18.962 1.00 92.88 190 THR A CA 1
ATOM 1466 C C . THR A 1 190 ? -14.567 8.823 -18.277 1.00 92.88 190 THR A C 1
ATOM 1468 O O . THR A 1 190 ? -15.743 8.569 -18.558 1.00 92.88 190 THR A O 1
ATOM 1471 N N . THR A 1 191 ? -13.884 8.149 -17.345 1.00 95.00 191 THR A N 1
ATOM 1472 C CA . THR A 1 191 ? -14.431 7.033 -16.563 1.00 95.00 191 THR A CA 1
ATOM 1473 C C . THR A 1 191 ? -14.765 7.419 -15.123 1.00 95.00 191 THR A C 1
ATOM 1475 O O . THR A 1 191 ? -15.750 6.912 -14.582 1.00 95.00 191 THR A O 1
ATOM 1478 N N . VAL A 1 192 ? -14.006 8.352 -14.534 1.00 96.31 192 VAL A N 1
ATOM 1479 C CA . VAL A 1 192 ? -14.131 8.832 -13.151 1.00 96.31 192 VAL A CA 1
ATOM 1480 C C . VAL A 1 192 ? -14.636 10.286 -13.137 1.00 96.31 192 VAL A C 1
ATOM 1482 O O . VAL A 1 192 ? -13.870 11.216 -13.417 1.00 96.31 192 VAL A O 1
ATOM 1485 N N . PRO A 1 193 ? -15.915 10.535 -12.794 1.00 92.31 193 PRO A N 1
ATOM 1486 C CA . PRO A 1 193 ? -16.467 11.887 -12.750 1.00 92.31 193 PRO A CA 1
ATOM 1487 C C . PRO A 1 193 ? -15.684 12.816 -11.812 1.00 92.31 193 PRO A C 1
ATOM 1489 O O . PRO A 1 193 ? -15.423 12.481 -10.660 1.00 92.31 193 PRO A O 1
ATOM 1492 N N . GLY A 1 194 ? -15.321 14.003 -12.306 1.00 88.88 194 GLY A N 1
ATOM 1493 C CA . GLY A 1 194 ? -14.628 15.027 -11.516 1.00 88.88 194 GLY A CA 1
ATOM 1494 C C . GLY A 1 194 ? -13.157 14.735 -11.190 1.00 88.88 194 GLY A C 1
ATOM 1495 O O . GLY A 1 194 ? -12.595 15.421 -10.339 1.00 88.88 194 GLY A O 1
ATOM 1496 N N . CYS A 1 195 ? -12.516 13.748 -11.829 1.00 90.56 195 CYS A N 1
ATOM 1497 C CA . CYS A 1 195 ? -11.128 13.413 -11.504 1.00 90.56 195 CYS A CA 1
ATOM 1498 C C . CYS A 1 195 ? -10.135 14.549 -11.853 1.00 90.56 195 CYS A C 1
ATOM 1500 O O . CYS A 1 195 ? -10.181 15.068 -12.975 1.00 90.56 195 CYS A O 1
ATOM 1502 N N . PRO A 1 196 ? -9.211 14.927 -10.943 1.00 87.88 196 PRO A N 1
ATOM 1503 C CA . PRO A 1 196 ? -8.256 16.008 -11.179 1.00 87.88 196 PRO A CA 1
ATOM 1504 C C . PRO A 1 196 ? -7.128 15.556 -12.117 1.00 87.88 196 PRO A C 1
ATOM 1506 O O . PRO A 1 196 ? -6.155 14.936 -11.696 1.00 87.88 196 PRO A O 1
ATOM 1509 N N . MET A 1 197 ? -7.237 15.872 -13.407 1.00 90.31 197 MET A N 1
ATOM 1510 C CA . MET A 1 197 ? -6.159 15.614 -14.369 1.00 90.31 197 MET A CA 1
ATOM 1511 C C . MET A 1 197 ? -5.013 16.632 -14.203 1.00 90.31 197 MET A C 1
ATOM 1513 O O . MET A 1 197 ? -5.289 17.806 -13.954 1.00 90.31 197 MET A O 1
ATOM 1517 N N . PRO A 1 198 ? -3.735 16.226 -14.359 1.00 87.19 198 PRO A N 1
ATOM 1518 C CA . PRO A 1 198 ? -3.271 14.905 -14.802 1.00 87.19 198 PRO A CA 1
ATOM 1519 C C . PRO A 1 198 ? -3.131 13.850 -13.686 1.00 87.19 198 PRO A C 1
ATOM 1521 O O . PRO A 1 198 ? -2.788 12.709 -13.984 1.00 87.19 198 PRO A O 1
ATOM 1524 N N . HIS A 1 199 ? -3.392 14.177 -12.419 1.00 89.69 199 HIS A N 1
ATOM 1525 C CA . HIS A 1 199 ? -3.129 13.301 -11.267 1.00 89.69 199 HIS A CA 1
ATOM 1526 C C . HIS A 1 199 ? -4.404 12.630 -10.732 1.00 89.69 199 HIS A C 1
ATOM 1528 O O . HIS A 1 199 ? -4.764 12.789 -9.566 1.00 89.69 199 HIS A O 1
ATOM 1534 N N . CYS A 1 200 ? -5.110 11.884 -11.592 1.00 92.00 200 CYS A N 1
ATOM 1535 C CA . CYS A 1 200 ? -6.409 11.302 -11.242 1.00 92.00 200 CYS A CA 1
ATOM 1536 C C . CYS A 1 200 ? -6.304 10.294 -10.082 1.00 92.00 200 CYS A C 1
ATOM 1538 O O . CYS A 1 200 ? -6.843 10.546 -9.008 1.00 92.00 200 CYS A O 1
ATOM 1540 N N . ALA A 1 201 ? -5.583 9.184 -10.246 1.00 95.25 201 ALA A N 1
ATOM 1541 C CA . ALA A 1 201 ? -5.355 8.197 -9.176 1.00 95.25 201 ALA A CA 1
ATOM 1542 C C . ALA A 1 201 ? -3.862 7.930 -8.904 1.00 95.25 201 ALA A C 1
ATOM 1544 O O . ALA A 1 201 ? -3.522 7.023 -8.150 1.00 95.25 201 ALA A O 1
ATOM 1545 N N . SER A 1 202 ? -2.976 8.696 -9.544 1.00 95.06 202 SER A N 1
ATOM 1546 C CA . SER A 1 202 ? -1.555 8.384 -9.690 1.00 95.06 202 SER A CA 1
ATOM 1547 C C . SER A 1 202 ? -0.697 9.647 -9.826 1.00 95.06 202 SER A C 1
ATOM 1549 O O . SER A 1 202 ? -1.154 10.676 -10.332 1.00 95.06 202 SER A O 1
ATOM 1551 N N . ARG A 1 203 ? 0.572 9.546 -9.421 1.00 95.06 203 ARG A N 1
ATOM 1552 C CA . ARG A 1 203 ? 1.642 10.528 -9.649 1.00 95.06 203 ARG A CA 1
ATOM 1553 C C . ARG A 1 203 ? 2.971 9.795 -9.843 1.00 95.06 203 ARG A C 1
ATOM 1555 O O . ARG A 1 203 ? 3.276 8.903 -9.054 1.00 95.06 203 ARG A O 1
ATOM 1562 N N . ASN A 1 204 ? 3.778 10.152 -10.844 1.00 96.19 204 ASN A N 1
ATOM 1563 C CA . ASN A 1 204 ? 5.142 9.623 -10.923 1.00 96.19 204 ASN A CA 1
ATOM 1564 C C . ASN A 1 204 ? 5.986 10.225 -9.781 1.00 96.19 204 ASN A C 1
ATOM 1566 O O . ASN A 1 204 ? 6.023 11.444 -9.608 1.00 96.19 204 ASN A O 1
ATOM 1570 N N . ARG A 1 205 ? 6.636 9.379 -8.974 1.00 95.50 205 ARG A N 1
ATOM 1571 C CA . ARG A 1 205 ? 7.452 9.782 -7.812 1.00 95.50 205 ARG A CA 1
ATOM 1572 C C . ARG A 1 205 ? 8.942 9.912 -8.126 1.00 95.50 205 ARG A C 1
ATOM 1574 O O . ARG A 1 205 ? 9.696 10.375 -7.273 1.00 95.50 205 ARG A O 1
ATOM 1581 N N . SER A 1 206 ? 9.367 9.532 -9.329 1.00 95.38 206 SER A N 1
ATOM 1582 C CA . SER A 1 206 ? 10.737 9.670 -9.832 1.00 95.38 206 SER A CA 1
ATOM 1583 C C . SER A 1 206 ? 10.787 10.282 -11.247 1.00 95.38 206 SER A C 1
ATOM 1585 O O . SER A 1 206 ? 11.533 9.791 -12.101 1.00 95.38 206 SER A O 1
ATOM 1587 N N . PRO A 1 207 ? 10.070 11.398 -11.514 1.00 94.31 207 PRO A N 1
ATOM 1588 C CA . PRO A 1 207 ? 9.904 11.930 -12.867 1.00 94.31 207 PRO A CA 1
ATOM 1589 C C . PRO A 1 207 ? 11.235 12.350 -13.504 1.00 94.31 207 PRO A C 1
ATOM 1591 O O . PRO A 1 207 ? 11.411 12.200 -14.709 1.00 94.31 207 PRO A O 1
ATOM 1594 N N . THR A 1 208 ? 12.224 12.800 -12.721 1.00 94.00 208 THR A N 1
ATOM 1595 C CA . THR A 1 208 ? 13.551 13.146 -13.264 1.00 94.00 208 THR A CA 1
ATOM 1596 C C . THR A 1 208 ? 14.293 11.940 -13.839 1.00 94.00 208 THR A C 1
ATOM 1598 O O . THR A 1 208 ? 15.028 12.110 -14.804 1.00 94.00 208 THR A O 1
ATOM 1601 N N . ALA A 1 209 ? 14.066 10.729 -13.315 1.00 95.81 209 ALA A N 1
ATOM 1602 C CA . ALA A 1 209 ? 14.615 9.499 -13.882 1.00 95.81 209 ALA A CA 1
ATOM 1603 C C . ALA A 1 209 ? 13.836 9.065 -15.136 1.00 95.81 209 ALA A C 1
ATOM 1605 O O . ALA A 1 209 ? 14.452 8.715 -16.140 1.00 95.81 209 ALA A O 1
ATOM 1606 N N . TYR A 1 210 ? 12.498 9.171 -15.130 1.00 97.25 210 TYR A N 1
ATOM 1607 C CA . TYR A 1 210 ? 11.682 8.933 -16.330 1.00 97.25 210 TYR A CA 1
ATOM 1608 C C . TYR A 1 210 ? 12.104 9.842 -17.499 1.00 97.25 210 TYR A C 1
ATOM 1610 O O . TYR A 1 210 ? 12.134 9.409 -18.654 1.00 97.25 210 TYR A O 1
ATOM 1618 N N . MET A 1 211 ? 12.477 11.092 -17.202 1.00 96.38 211 MET A N 1
ATOM 1619 C CA . MET A 1 211 ? 12.931 12.085 -18.179 1.00 96.38 211 MET A CA 1
ATOM 1620 C C . MET A 1 211 ? 14.306 11.784 -18.810 1.00 96.38 211 MET A C 1
ATOM 1622 O O . MET A 1 211 ? 14.651 12.456 -19.783 1.00 96.38 211 MET A O 1
ATOM 1626 N N . GLU A 1 212 ? 15.048 10.771 -18.345 1.00 97.00 212 GLU A N 1
ATOM 1627 C CA . GLU A 1 212 ? 16.264 10.270 -19.015 1.00 97.00 212 GLU A CA 1
ATOM 1628 C C . GLU A 1 212 ? 15.952 9.327 -20.192 1.00 97.00 212 GLU A C 1
ATOM 1630 O O . GLU A 1 212 ? 16.777 9.160 -21.091 1.00 97.00 212 GLU A O 1
ATOM 1635 N N . ASN A 1 213 ? 14.759 8.713 -20.231 1.00 98.19 213 ASN A N 1
ATOM 1636 C CA . ASN A 1 213 ? 14.360 7.862 -21.358 1.00 98.19 213 ASN A CA 1
ATOM 1637 C C . ASN A 1 213 ? 14.362 8.674 -22.678 1.00 98.19 213 ASN A C 1
ATOM 1639 O O . ASN A 1 213 ? 14.105 9.883 -22.652 1.00 98.19 213 ASN A O 1
ATOM 1643 N N . PRO A 1 214 ? 14.590 8.065 -23.856 1.00 97.56 214 PRO A N 1
ATOM 1644 C CA . PRO A 1 214 ? 14.667 8.794 -25.124 1.00 97.56 214 PRO A CA 1
ATOM 1645 C C . PRO A 1 214 ? 13.440 9.681 -25.383 1.00 97.56 214 PRO A C 1
ATOM 1647 O O . PRO A 1 214 ? 12.299 9.249 -25.214 1.00 97.56 214 PRO A O 1
ATOM 1650 N N . ALA A 1 215 ? 13.660 10.931 -25.804 1.00 97.31 215 ALA A N 1
ATOM 1651 C CA . ALA A 1 215 ? 12.574 11.890 -26.037 1.00 97.31 215 ALA A CA 1
ATOM 1652 C C . ALA A 1 215 ? 11.596 11.405 -27.127 1.00 97.31 215 ALA A C 1
ATOM 1654 O O . ALA A 1 215 ? 10.383 11.505 -26.957 1.00 97.31 215 ALA A O 1
ATOM 1655 N N . GLU A 1 216 ? 12.125 10.797 -28.193 1.00 97.06 216 GLU A N 1
ATOM 1656 C CA . GLU A 1 216 ? 11.348 10.159 -29.266 1.00 97.06 216 GLU A CA 1
ATOM 1657 C C . GLU A 1 216 ? 10.494 8.984 -28.771 1.00 97.06 216 GLU A C 1
ATOM 1659 O O . GLU A 1 216 ? 9.418 8.742 -29.310 1.00 97.06 216 GLU A O 1
ATOM 1664 N N . GLU A 1 217 ? 10.936 8.259 -27.736 1.00 97.00 217 GLU A N 1
ATOM 1665 C CA . GLU A 1 217 ? 10.143 7.188 -27.128 1.00 97.00 217 GLU A CA 1
ATOM 1666 C C . GLU A 1 217 ? 9.044 7.769 -26.234 1.00 97.00 217 GLU A C 1
ATOM 1668 O O . GLU A 1 217 ? 7.881 7.388 -26.376 1.00 97.00 217 GLU A O 1
ATOM 1673 N N . ARG A 1 218 ? 9.387 8.730 -25.365 1.00 97.12 218 ARG A N 1
ATOM 1674 C CA . ARG A 1 218 ? 8.428 9.413 -24.482 1.00 97.12 218 ARG A CA 1
ATOM 1675 C C . ARG A 1 218 ? 7.300 10.098 -25.250 1.00 97.12 218 ARG A C 1
ATOM 1677 O O . ARG A 1 218 ? 6.168 10.051 -24.788 1.00 97.12 218 ARG A O 1
ATOM 1684 N N . ALA A 1 219 ? 7.578 10.646 -26.434 1.00 96.62 219 ALA A N 1
ATOM 1685 C CA . ALA A 1 219 ? 6.585 11.285 -27.301 1.00 96.62 219 ALA A CA 1
ATOM 1686 C C . ALA A 1 219 ? 5.459 10.348 -27.802 1.00 96.62 219 ALA A C 1
ATOM 1688 O O . ALA A 1 219 ? 4.460 10.838 -28.323 1.00 96.62 219 ALA A O 1
ATOM 1689 N N . ASN A 1 220 ? 5.583 9.023 -27.637 1.00 96.12 220 ASN A N 1
ATOM 1690 C CA . ASN A 1 220 ? 4.512 8.065 -27.958 1.00 96.12 220 ASN A CA 1
ATOM 1691 C C . ASN A 1 220 ? 3.481 7.900 -26.824 1.00 96.12 220 ASN A C 1
ATOM 1693 O O . ASN A 1 220 ? 2.515 7.158 -26.997 1.00 96.12 220 ASN A O 1
ATOM 1697 N N . TYR A 1 221 ? 3.683 8.547 -25.672 1.00 94.44 221 TYR A N 1
ATOM 1698 C CA . TYR A 1 221 ? 2.824 8.434 -24.493 1.00 94.44 221 TYR A CA 1
ATOM 1699 C C . TYR A 1 221 ? 2.376 9.823 -24.025 1.00 94.44 221 TYR A C 1
ATOM 1701 O O . TYR A 1 221 ? 3.129 10.792 -24.102 1.00 94.44 221 TYR A O 1
ATOM 1709 N N . SER A 1 222 ? 1.154 9.927 -23.503 1.00 90.06 222 SER A N 1
ATOM 1710 C CA . SER A 1 222 ? 0.579 11.192 -23.021 1.00 90.06 222 SER A CA 1
ATOM 1711 C C . SER A 1 222 ? 1.159 11.675 -21.684 1.00 90.06 222 SER A C 1
ATOM 1713 O O . SER A 1 222 ? 0.994 12.844 -21.341 1.00 90.06 222 SER A O 1
ATOM 1715 N N . SER A 1 223 ? 1.815 10.794 -20.921 1.00 93.62 223 SER A N 1
ATOM 1716 C CA . SER A 1 223 ? 2.342 11.075 -19.582 1.00 93.62 223 SER A CA 1
ATOM 1717 C C . SER A 1 223 ? 3.473 10.108 -19.191 1.00 93.62 223 SER A C 1
ATOM 1719 O O . SER A 1 223 ? 3.648 9.026 -19.760 1.00 93.62 223 SER A O 1
ATOM 1721 N N . ASP A 1 224 ? 4.229 10.521 -18.179 1.00 94.50 224 ASP A N 1
ATOM 1722 C CA . ASP A 1 224 ? 5.091 9.737 -17.288 1.00 94.50 224 ASP A CA 1
ATOM 1723 C C . ASP A 1 224 ? 4.347 8.749 -16.362 1.00 94.50 224 ASP A C 1
ATOM 1725 O O . ASP A 1 224 ? 4.978 8.074 -15.553 1.00 94.50 224 ASP A O 1
ATOM 1729 N N . MET A 1 225 ? 3.024 8.637 -16.492 1.00 93.75 225 MET A N 1
ATOM 1730 C CA . MET A 1 225 ? 2.149 7.689 -15.801 1.00 93.75 225 MET A CA 1
ATOM 1731 C C . MET A 1 225 ? 1.363 6.848 -16.813 1.00 93.75 225 MET A C 1
ATOM 1733 O O . MET A 1 225 ? 1.003 7.340 -17.885 1.00 93.75 225 MET A O 1
ATOM 1737 N N . ASP A 1 226 ? 1.056 5.597 -16.462 1.00 92.56 226 ASP A N 1
ATOM 1738 C CA . ASP A 1 226 ? 0.109 4.755 -17.203 1.00 92.56 226 ASP A CA 1
ATOM 1739 C C . ASP A 1 226 ? -1.304 4.889 -16.623 1.00 92.56 226 ASP A C 1
ATOM 1741 O O . ASP A 1 226 ? -1.610 4.338 -15.566 1.00 92.56 226 ASP A O 1
ATOM 1745 N N . TYR A 1 227 ? -2.172 5.607 -17.342 1.00 94.62 227 TYR A N 1
ATOM 1746 C CA . TYR A 1 227 ? -3.605 5.691 -17.031 1.00 94.62 227 TYR A CA 1
ATOM 1747 C C . TYR A 1 227 ? -4.373 4.411 -17.391 1.00 94.62 227 TYR A C 1
ATOM 1749 O O . TYR A 1 227 ? -5.491 4.229 -16.910 1.00 94.62 227 TYR A O 1
ATOM 1757 N N . ASP A 1 228 ? -3.796 3.557 -18.244 1.00 94.69 228 ASP A N 1
ATOM 1758 C CA . ASP A 1 228 ? -4.373 2.301 -18.724 1.00 94.69 228 ASP A CA 1
ATOM 1759 C C . ASP A 1 228 ? -4.874 1.416 -17.571 1.00 94.69 228 ASP A C 1
ATOM 1761 O O . ASP A 1 228 ? -4.112 0.994 -16.696 1.00 94.69 228 ASP A O 1
ATOM 1765 N N . MET A 1 229 ? -6.159 1.073 -17.628 1.00 97.31 229 MET A N 1
ATOM 1766 C CA . MET A 1 229 ? -6.766 0.013 -16.837 1.00 97.31 229 MET A CA 1
ATOM 1767 C C . MET A 1 229 ? -7.247 -1.100 -17.767 1.00 97.31 229 MET A C 1
ATOM 1769 O O . MET A 1 229 ? -8.137 -0.902 -18.597 1.00 97.31 229 MET A O 1
ATOM 1773 N N . ASP A 1 230 ? -6.677 -2.288 -17.583 1.00 96.94 230 ASP A N 1
ATOM 1774 C CA . ASP A 1 230 ? -7.124 -3.521 -18.229 1.00 96.94 230 ASP A CA 1
ATOM 1775 C C . ASP A 1 230 ? -7.904 -4.366 -17.225 1.00 96.94 230 ASP A C 1
ATOM 1777 O O . ASP A 1 230 ? -7.482 -4.513 -16.076 1.00 96.94 230 ASP A O 1
ATOM 1781 N N . LEU A 1 231 ? -9.028 -4.949 -17.644 1.00 96.50 231 LEU A N 1
ATOM 1782 C CA . LEU A 1 231 ? -9.799 -5.862 -16.802 1.00 96.50 231 LEU A CA 1
ATOM 1783 C C . LEU A 1 231 ? -10.385 -7.041 -17.570 1.00 96.50 231 LEU A C 1
ATOM 1785 O O . LEU A 1 231 ? -10.594 -6.980 -18.779 1.00 96.50 231 LEU A O 1
ATOM 1789 N N . ILE A 1 232 ? -10.716 -8.107 -16.850 1.00 96.88 232 ILE A N 1
ATOM 1790 C CA . ILE A 1 232 ? -11.531 -9.209 -17.365 1.00 96.88 232 ILE A CA 1
ATOM 1791 C C . ILE A 1 232 ? -12.806 -9.348 -16.550 1.00 96.88 232 ILE A C 1
ATOM 1793 O O . ILE A 1 232 ? -12.771 -9.461 -15.329 1.00 96.88 232 ILE A O 1
ATOM 1797 N N . LYS A 1 233 ? -13.935 -9.372 -17.253 1.00 97.62 233 LYS A N 1
ATOM 1798 C CA . LYS A 1 233 ? -15.276 -9.577 -16.705 1.00 97.62 233 LYS A CA 1
ATOM 1799 C C . LYS A 1 233 ? -15.687 -11.023 -16.942 1.00 97.62 233 LYS A C 1
ATOM 1801 O O . LYS A 1 233 ? -15.619 -11.508 -18.070 1.00 97.62 233 LYS A O 1
ATOM 1806 N N . ILE A 1 234 ? -16.103 -11.698 -15.874 1.00 97.31 234 ILE A N 1
ATOM 1807 C CA . ILE A 1 234 ? -16.508 -13.105 -15.878 1.00 97.31 234 ILE A CA 1
ATOM 1808 C C . ILE A 1 234 ? -18.000 -13.160 -15.557 1.00 97.31 234 ILE A C 1
ATOM 1810 O O . ILE A 1 234 ? -18.412 -12.717 -14.482 1.00 97.31 234 ILE A O 1
ATOM 1814 N N . VAL A 1 235 ? -18.805 -13.716 -16.461 1.00 96.25 235 VAL A N 1
ATOM 1815 C CA . VAL A 1 235 ? -20.248 -13.927 -16.258 1.00 96.25 235 VAL A CA 1
ATOM 1816 C C . VAL A 1 235 ? -20.613 -15.396 -16.447 1.00 96.25 235 VAL A C 1
ATOM 1818 O O . VAL A 1 235 ? -20.016 -16.102 -17.260 1.00 96.25 235 VAL A O 1
ATOM 1821 N N . ASP A 1 236 ? -21.603 -15.862 -15.694 1.00 95.06 236 ASP A N 1
ATOM 1822 C CA . ASP A 1 236 ? -22.133 -17.219 -15.797 1.00 95.06 236 ASP A CA 1
ATOM 1823 C C . ASP A 1 236 ? -22.847 -17.410 -17.144 1.00 95.06 236 ASP A C 1
ATOM 1825 O O . ASP A 1 236 ? -23.799 -16.693 -17.457 1.00 95.06 236 ASP A O 1
ATOM 1829 N N . ALA A 1 237 ? -22.424 -18.388 -17.950 1.00 93.19 237 ALA A N 1
ATOM 1830 C CA . ALA A 1 237 ? -22.952 -18.568 -19.306 1.00 93.19 237 ALA A CA 1
ATOM 1831 C C . ALA A 1 237 ? -24.387 -19.139 -19.354 1.00 93.19 237 ALA A C 1
ATOM 1833 O O . ALA A 1 237 ? -24.950 -19.282 -20.439 1.00 93.19 237 ALA A O 1
ATOM 1834 N N . LYS A 1 238 ? -24.983 -19.496 -18.205 1.00 91.25 238 LYS A N 1
ATOM 1835 C CA . LYS A 1 238 ? -26.360 -20.009 -18.099 1.00 91.25 238 LYS A CA 1
ATOM 1836 C C . LYS A 1 238 ? -27.328 -18.993 -17.507 1.00 91.25 238 LYS A C 1
ATOM 1838 O O . LYS A 1 238 ? -28.491 -18.994 -17.901 1.00 91.25 238 LYS A O 1
ATOM 1843 N N . THR A 1 239 ? -26.884 -18.174 -16.552 1.00 93.06 239 THR A N 1
ATOM 1844 C CA . THR A 1 239 ? -27.743 -17.171 -15.896 1.00 93.06 239 THR A CA 1
ATOM 1845 C C . THR A 1 239 ? -27.484 -15.740 -16.360 1.00 93.06 239 THR A C 1
ATOM 1847 O O . THR A 1 239 ? -28.358 -14.898 -16.192 1.00 93.06 239 THR A O 1
ATOM 1850 N N . GLY A 1 240 ? -26.313 -15.450 -16.935 1.00 91.12 240 GLY A N 1
ATOM 1851 C CA . GLY A 1 240 ? -25.856 -14.089 -17.240 1.00 91.12 240 GLY A CA 1
ATOM 1852 C C . GLY A 1 240 ? -25.352 -13.309 -16.018 1.00 91.12 240 GLY A C 1
ATOM 1853 O O . GLY A 1 240 ? -24.871 -12.188 -16.172 1.00 91.12 240 GLY A O 1
ATOM 1854 N N . GLU A 1 241 ? -25.433 -13.890 -14.817 1.00 93.75 241 GLU A N 1
ATOM 1855 C CA . GLU A 1 241 ? -25.031 -13.236 -13.569 1.00 93.75 241 GLU A CA 1
ATOM 1856 C C . GLU A 1 241 ? -23.508 -13.027 -13.506 1.00 93.75 241 GLU A C 1
ATOM 1858 O O . GLU A 1 241 ? -22.742 -13.918 -13.900 1.00 93.75 241 GLU A O 1
ATOM 1863 N N . PRO A 1 242 ? -23.033 -11.887 -12.975 1.00 96.12 242 PRO A N 1
ATOM 1864 C CA . PRO A 1 242 ? -21.612 -11.632 -12.821 1.00 96.12 242 PRO A CA 1
ATOM 1865 C C . PRO A 1 242 ? -21.000 -12.570 -11.770 1.00 96.12 242 PRO A C 1
ATOM 1867 O O . PRO A 1 242 ? -21.491 -12.695 -10.651 1.00 96.12 242 PRO A O 1
ATOM 1870 N N . MET A 1 243 ? -19.893 -13.220 -12.130 1.00 96.88 243 MET A N 1
ATOM 1871 C CA . MET A 1 243 ? -19.115 -14.089 -11.240 1.00 96.88 243 MET A CA 1
ATOM 1872 C C . MET A 1 243 ? -17.931 -13.344 -10.622 1.00 96.88 243 MET A C 1
ATOM 1874 O O . MET A 1 243 ? -17.646 -13.502 -9.440 1.00 96.88 243 MET A O 1
ATOM 1878 N N . GLY A 1 244 ? -17.234 -12.525 -11.405 1.00 97.44 244 GLY A N 1
ATOM 1879 C CA . GLY A 1 244 ? -16.093 -11.775 -10.896 1.00 97.44 244 GLY A CA 1
ATOM 1880 C C . GLY A 1 244 ? -15.505 -10.791 -11.895 1.00 97.44 244 GLY A C 1
ATOM 1881 O O . GLY A 1 244 ? -15.856 -10.794 -13.079 1.00 97.44 244 GLY A O 1
ATOM 1882 N N . THR A 1 245 ? -14.582 -9.973 -11.400 1.00 98.12 245 THR A N 1
ATOM 1883 C CA . THR A 1 245 ? -13.697 -9.137 -12.215 1.00 98.12 245 THR A CA 1
ATOM 1884 C C . THR A 1 245 ? -12.258 -9.248 -11.720 1.00 98.12 245 THR A C 1
ATOM 1886 O O . THR A 1 245 ? -12.022 -9.415 -10.525 1.00 98.12 245 THR A O 1
ATOM 1889 N N . MET A 1 246 ? -11.290 -9.128 -12.622 1.00 97.19 246 MET A N 1
ATOM 1890 C CA . MET A 1 246 ? -9.876 -8.975 -12.275 1.00 97.19 246 MET A CA 1
ATOM 1891 C C . MET A 1 246 ? -9.316 -7.801 -13.073 1.00 97.19 246 MET A C 1
ATOM 1893 O O . MET A 1 246 ? -9.482 -7.771 -14.290 1.00 97.19 246 MET A O 1
ATOM 1897 N N . ASN A 1 247 ? -8.695 -6.840 -12.390 1.00 97.62 247 ASN A N 1
ATOM 1898 C CA . ASN A 1 247 ? -8.320 -5.532 -12.928 1.00 97.62 247 ASN A CA 1
ATOM 1899 C C . ASN A 1 247 ? -6.831 -5.247 -12.667 1.00 97.62 247 ASN A C 1
ATOM 1901 O O . ASN A 1 247 ? -6.313 -5.571 -11.596 1.00 97.62 247 ASN A O 1
ATOM 1905 N N . TRP A 1 248 ? -6.150 -4.576 -13.592 1.00 98.19 248 TRP A N 1
ATOM 1906 C CA . TRP A 1 248 ? -4.767 -4.126 -13.430 1.00 98.19 248 TRP A CA 1
ATOM 1907 C C . TRP A 1 248 ? -4.657 -2.638 -13.752 1.00 98.19 248 TRP A C 1
ATOM 1909 O O . TRP A 1 248 ? -5.136 -2.186 -14.789 1.00 98.19 248 TRP A O 1
ATOM 1919 N N . PHE A 1 249 ? -4.028 -1.891 -12.844 1.00 97.75 249 PHE A N 1
ATOM 1920 C CA . PHE A 1 249 ? -3.805 -0.449 -12.954 1.00 97.75 249 PHE A CA 1
ATOM 1921 C C . PHE A 1 249 ? -2.519 -0.047 -12.218 1.00 97.75 249 PHE A C 1
ATOM 1923 O O . PHE A 1 249 ? -2.186 -0.632 -11.175 1.00 97.75 249 PHE A O 1
ATOM 1930 N N . SER A 1 250 ? -1.797 0.937 -12.760 1.00 96.38 250 SER A N 1
ATOM 1931 C CA . SER A 1 250 ? -0.472 1.340 -12.286 1.00 96.38 250 SER A CA 1
ATOM 1932 C C . SER A 1 250 ? -0.548 2.351 -11.140 1.00 96.38 250 SER A C 1
ATOM 1934 O O . SER A 1 250 ? -0.655 3.554 -11.354 1.00 96.38 250 SER A O 1
ATOM 1936 N N . VAL A 1 251 ? -0.500 1.850 -9.903 1.00 97.38 251 VAL A N 1
ATOM 1937 C CA . VAL A 1 251 ? -0.325 2.656 -8.685 1.00 97.38 251 VAL A CA 1
ATOM 1938 C C . VAL A 1 251 ? 0.177 1.778 -7.533 1.00 97.38 251 VAL A C 1
ATOM 1940 O O . VAL A 1 251 ? -0.245 0.623 -7.418 1.00 97.38 251 VAL A O 1
ATOM 1943 N N . HIS A 1 252 ? 1.064 2.301 -6.680 1.00 97.06 252 HIS A N 1
ATOM 1944 C CA . HIS A 1 252 ? 1.399 1.667 -5.401 1.00 97.06 252 HIS A CA 1
ATOM 1945 C C . HIS A 1 252 ? 0.214 1.681 -4.420 1.00 97.06 252 HIS A C 1
ATOM 1947 O O . HIS A 1 252 ? -0.549 2.645 -4.327 1.00 97.06 252 HIS A O 1
ATOM 1953 N N . ALA A 1 253 ? 0.130 0.638 -3.600 1.00 97.38 253 ALA A N 1
ATOM 1954 C CA . ALA A 1 253 ? -0.759 0.549 -2.446 1.00 97.38 253 ALA A CA 1
ATOM 1955 C C . ALA A 1 253 ? -0.067 1.143 -1.190 1.00 97.38 253 ALA A C 1
ATOM 1957 O O . ALA A 1 253 ? 0.286 0.434 -0.243 1.00 97.38 253 ALA A O 1
ATOM 1958 N N . THR A 1 254 ? 0.190 2.460 -1.258 1.00 97.19 254 THR A N 1
ATOM 1959 C CA . THR A 1 254 ? 0.930 3.298 -0.285 1.00 97.19 254 THR A CA 1
ATOM 1960 C C . THR A 1 254 ? 0.198 4.608 0.066 1.00 97.19 254 THR A C 1
ATOM 1962 O O . THR A 1 254 ? 0.816 5.664 0.267 1.00 97.19 254 THR A O 1
ATOM 1965 N N . SER A 1 255 ? -1.138 4.576 0.100 1.00 97.69 255 SER A N 1
ATOM 1966 C CA . SER A 1 255 ? -1.954 5.713 0.550 1.00 97.69 255 SER A CA 1
ATOM 1967 C C . SER A 1 255 ? -1.970 5.833 2.081 1.00 97.69 255 SER A C 1
ATOM 1969 O O . SER A 1 255 ? -1.892 6.939 2.622 1.00 97.69 255 SER A O 1
ATOM 1971 N N . MET A 1 256 ? -1.995 4.703 2.788 1.00 95.75 256 MET A N 1
ATOM 1972 C CA . MET A 1 256 ? -1.729 4.606 4.220 1.00 95.75 256 MET A CA 1
ATOM 1973 C C . MET A 1 256 ? -0.220 4.711 4.469 1.00 95.75 256 MET A C 1
ATOM 1975 O O . MET A 1 256 ? 0.561 3.910 3.965 1.00 95.75 256 MET A O 1
ATOM 1979 N N . LYS A 1 257 ? 0.195 5.699 5.265 1.00 92.69 257 LYS A N 1
ATOM 1980 C CA . LYS A 1 257 ? 1.608 5.957 5.589 1.00 92.69 257 LYS A CA 1
ATOM 1981 C C . LYS A 1 257 ? 2.151 5.029 6.680 1.00 92.69 257 LYS A C 1
ATOM 1983 O O . LYS A 1 257 ? 1.389 4.475 7.474 1.00 92.69 257 LYS A O 1
ATOM 1988 N N . SER A 1 258 ? 3.483 4.981 6.795 1.00 90.75 258 SER A N 1
ATOM 1989 C CA . SER A 1 258 ? 4.215 4.279 7.866 1.00 90.75 258 SER A CA 1
ATOM 1990 C C . SER A 1 258 ? 3.824 4.703 9.290 1.00 90.75 258 SER A C 1
ATOM 1992 O O . SER A 1 258 ? 4.045 3.964 10.242 1.00 90.75 258 SER A O 1
ATOM 1994 N N . THR A 1 259 ? 3.182 5.862 9.450 1.00 89.75 259 THR A N 1
ATOM 1995 C CA . THR A 1 259 ? 2.633 6.347 10.724 1.00 89.75 259 THR A CA 1
ATOM 1996 C C . THR A 1 259 ? 1.402 5.576 11.220 1.00 89.75 259 THR A C 1
ATOM 1998 O O . THR A 1 259 ? 0.943 5.838 12.331 1.00 89.75 259 THR A O 1
ATOM 2001 N N . SER A 1 260 ? 0.852 4.638 10.437 1.00 94.44 260 SER A N 1
ATOM 2002 C CA . SER A 1 260 ? -0.269 3.785 10.847 1.00 94.44 260 SER A CA 1
ATOM 2003 C C . SER A 1 260 ? 0.155 2.339 11.108 1.00 94.44 260 SER A C 1
ATOM 2005 O O . SER A 1 260 ? 0.912 1.747 10.343 1.00 94.44 260 SER A O 1
ATOM 2007 N N . GLY A 1 261 ? -0.394 1.760 12.179 1.00 96.44 261 GLY A N 1
ATOM 2008 C CA . GLY A 1 261 ? -0.268 0.343 12.530 1.00 96.44 261 GLY A CA 1
ATOM 2009 C C . GLY A 1 261 ? -1.485 -0.511 12.146 1.00 96.44 261 GLY A C 1
ATOM 2010 O O . GLY A 1 261 ? -1.579 -1.665 12.562 1.00 96.44 261 GLY A O 1
ATOM 2011 N N . LEU A 1 262 ? -2.466 0.028 11.417 1.00 98.00 262 LEU A N 1
ATOM 2012 C CA . LEU A 1 262 ? -3.681 -0.721 11.080 1.00 98.00 262 LEU A CA 1
ATOM 2013 C C . LEU A 1 262 ? -3.480 -1.582 9.829 1.00 98.00 262 LEU A C 1
ATOM 2015 O O . LEU A 1 262 ? -3.121 -1.063 8.773 1.00 98.00 262 LEU A O 1
ATOM 2019 N N . ILE A 1 263 ? -3.773 -2.883 9.932 1.00 98.69 263 ILE A N 1
ATOM 2020 C CA . ILE A 1 263 ? -3.815 -3.780 8.769 1.00 98.69 263 ILE A CA 1
ATOM 2021 C C . ILE A 1 263 ? -4.875 -3.288 7.773 1.00 98.69 263 ILE A C 1
ATOM 2023 O O . ILE A 1 263 ? -5.995 -2.956 8.168 1.00 98.69 263 ILE A O 1
ATOM 2027 N N . SER A 1 264 ? -4.507 -3.230 6.491 1.00 98.44 264 SER A N 1
ATOM 2028 C CA . SER A 1 264 ? -5.349 -2.714 5.407 1.00 98.44 264 SER A CA 1
ATOM 2029 C C . SER A 1 264 ? -4.929 -3.288 4.046 1.00 98.44 264 SER A C 1
ATOM 2031 O O . SER A 1 264 ? -3.742 -3.497 3.791 1.00 98.44 264 SER A O 1
ATOM 2033 N N . GLY A 1 265 ? -5.880 -3.477 3.128 1.00 97.31 265 GLY A N 1
ATOM 2034 C CA . GLY A 1 265 ? -5.576 -3.709 1.705 1.00 97.31 265 GLY A CA 1
ATOM 2035 C C . GLY A 1 265 ? -5.170 -2.429 0.945 1.00 97.31 265 GLY A C 1
ATOM 2036 O O . GLY A 1 265 ? -4.889 -2.474 -0.252 1.00 97.31 265 GLY A O 1
ATOM 2037 N N . ASP A 1 266 ? -5.126 -1.286 1.642 1.00 98.56 266 ASP A N 1
ATOM 2038 C CA . ASP A 1 266 ? -4.843 0.048 1.095 1.00 98.56 266 ASP A CA 1
ATOM 2039 C C . ASP A 1 266 ? -5.800 0.411 -0.067 1.00 98.56 266 ASP A C 1
ATOM 2041 O O . ASP A 1 266 ? -6.952 -0.027 -0.081 1.00 98.56 266 ASP A O 1
ATOM 2045 N N . ASN A 1 267 ? -5.379 1.244 -1.024 1.00 98.31 267 ASN A N 1
ATOM 2046 C CA . ASN A 1 267 ? -6.267 1.774 -2.055 1.00 98.31 267 ASN A CA 1
ATOM 2047 C C . ASN A 1 267 ? -6.780 0.687 -3.021 1.00 98.31 267 ASN A C 1
ATOM 2049 O O . ASN A 1 267 ? -7.926 0.758 -3.463 1.00 98.31 267 ASN A O 1
ATOM 2053 N N . LYS A 1 268 ? -5.992 -0.364 -3.288 1.00 98.25 268 LYS A N 1
ATOM 2054 C CA . LYS A 1 268 ? -6.428 -1.510 -4.103 1.00 98.25 268 LYS A CA 1
ATOM 2055 C C . LYS A 1 268 ? -7.427 -2.385 -3.352 1.00 98.25 268 LYS A C 1
ATOM 2057 O O . LYS A 1 268 ? -8.486 -2.664 -3.903 1.00 98.25 268 LYS A O 1
ATOM 2062 N N . GLY A 1 269 ? -7.170 -2.706 -2.083 1.00 97.94 269 GLY A N 1
ATOM 2063 C CA . GLY A 1 269 ? -8.129 -3.427 -1.244 1.00 97.94 269 GLY A CA 1
ATOM 2064 C C . GLY A 1 269 ? -9.445 -2.671 -1.047 1.00 97.94 269 GLY A C 1
ATOM 2065 O O . GLY A 1 269 ? -10.507 -3.291 -1.040 1.00 97.94 269 GLY A O 1
ATOM 2066 N N . TYR A 1 270 ? -9.414 -1.333 -0.977 1.00 98.44 270 TYR A N 1
ATOM 2067 C CA . TYR A 1 270 ? -10.645 -0.537 -0.985 1.00 98.44 270 TYR A CA 1
ATOM 2068 C C . TYR A 1 270 ? -11.380 -0.599 -2.332 1.00 98.44 270 TYR A C 1
ATOM 2070 O O . TYR A 1 270 ? -12.603 -0.718 -2.348 1.00 98.44 270 TYR A O 1
ATOM 2078 N N . ALA A 1 271 ? -10.663 -0.576 -3.462 1.00 98.56 271 ALA A N 1
ATOM 2079 C CA . ALA A 1 271 ? -11.273 -0.739 -4.783 1.00 98.56 271 ALA A CA 1
ATOM 2080 C C . ALA A 1 271 ? -11.941 -2.122 -4.944 1.00 98.56 271 ALA A C 1
ATOM 2082 O O . ALA A 1 271 ? -13.043 -2.217 -5.486 1.00 98.56 271 ALA A O 1
ATOM 2083 N N . GLU A 1 272 ? -11.312 -3.180 -4.421 1.00 98.00 272 GLU A N 1
ATOM 2084 C CA . GLU A 1 272 ? -11.879 -4.532 -4.340 1.00 98.00 272 GLU A CA 1
ATOM 2085 C C . GLU A 1 272 ? -13.134 -4.560 -3.451 1.00 98.00 272 GLU A C 1
ATOM 2087 O O . GLU A 1 272 ? -14.195 -4.992 -3.904 1.00 98.00 272 GLU A O 1
ATOM 2092 N N . TYR A 1 273 ? -13.048 -4.026 -2.226 1.00 96.56 273 TYR A N 1
ATOM 2093 C CA . TYR A 1 273 ? -14.162 -3.910 -1.275 1.00 96.56 273 TYR A CA 1
ATOM 2094 C C . TYR A 1 273 ? -15.356 -3.145 -1.850 1.00 96.56 273 TYR A C 1
ATOM 2096 O O . TYR A 1 273 ? -16.484 -3.626 -1.768 1.00 96.56 273 TYR A O 1
ATOM 2104 N N . ALA A 1 274 ? -15.124 -1.987 -2.474 1.00 96.81 274 ALA A N 1
ATOM 2105 C CA . ALA A 1 274 ? -16.172 -1.172 -3.078 1.00 96.81 274 ALA A CA 1
ATOM 2106 C C . ALA A 1 274 ? -16.889 -1.924 -4.212 1.00 96.81 274 ALA A C 1
ATOM 2108 O O . ALA A 1 274 ? -18.121 -1.946 -4.256 1.00 96.81 274 ALA A O 1
ATOM 2109 N N . PHE A 1 275 ? -16.142 -2.614 -5.081 1.00 97.25 275 PHE A N 1
ATOM 2110 C CA . PHE A 1 275 ? -16.715 -3.414 -6.167 1.00 97.25 275 PHE A CA 1
ATOM 2111 C C . PHE A 1 275 ? -17.495 -4.628 -5.631 1.00 97.25 275 PHE A C 1
ATOM 2113 O O . PHE A 1 275 ? -18.601 -4.920 -6.093 1.00 97.25 275 PHE A O 1
ATOM 2120 N N . GLU A 1 276 ? -16.956 -5.317 -4.623 1.00 96.19 276 GLU A N 1
ATOM 2121 C CA . GLU A 1 276 ? -17.604 -6.465 -3.987 1.00 96.19 276 GLU A CA 1
ATOM 2122 C C . GLU A 1 276 ? -18.874 -6.053 -3.227 1.00 96.19 276 GLU A C 1
ATOM 2124 O O . GLU A 1 276 ? -19.898 -6.718 -3.384 1.00 96.19 276 GLU A O 1
ATOM 2129 N N . LYS A 1 277 ? -18.863 -4.940 -2.483 1.00 92.81 277 LYS A N 1
ATOM 2130 C CA . LYS A 1 277 ? -20.031 -4.366 -1.782 1.00 92.81 277 LYS A CA 1
ATOM 2131 C C . LYS A 1 277 ? -21.106 -3.898 -2.777 1.00 92.81 277 LYS A C 1
ATOM 2133 O O . LYS A 1 277 ? -22.291 -4.152 -2.566 1.00 92.81 277 LYS A O 1
ATOM 2138 N N . ALA A 1 278 ? -20.704 -3.314 -3.910 1.00 93.69 278 ALA A N 1
ATOM 2139 C CA . ALA A 1 278 ? -21.617 -2.838 -4.954 1.00 93.69 278 ALA A CA 1
ATOM 2140 C C . ALA A 1 278 ? -22.382 -3.949 -5.704 1.00 93.69 278 ALA A C 1
ATOM 2142 O O . ALA A 1 278 ? -23.471 -3.684 -6.210 1.00 93.69 278 ALA A O 1
ATOM 2143 N N . ILE A 1 279 ? -21.846 -5.176 -5.799 1.00 94.56 279 ILE A N 1
ATOM 2144 C CA . ILE A 1 279 ? -22.532 -6.310 -6.461 1.00 94.56 279 ILE A CA 1
ATOM 2145 C C . ILE A 1 279 ? -23.137 -7.304 -5.462 1.00 94.56 279 ILE A C 1
ATOM 2147 O O . ILE A 1 279 ? -24.241 -7.798 -5.688 1.00 94.56 279 ILE A O 1
ATOM 2151 N N . ASN A 1 280 ? -22.462 -7.608 -4.351 1.00 93.25 280 ASN A N 1
ATOM 2152 C CA . ASN A 1 280 ? -22.956 -8.600 -3.388 1.00 93.25 280 ASN A CA 1
ATOM 2153 C C . ASN A 1 280 ? -24.068 -8.069 -2.463 1.00 93.25 280 ASN A C 1
ATOM 2155 O O . ASN A 1 280 ? -24.762 -8.874 -1.828 1.00 93.25 280 ASN A O 1
ATOM 2159 N N . GLY A 1 281 ? -24.238 -6.744 -2.409 1.00 87.19 281 GLY A N 1
ATOM 2160 C CA . GLY A 1 281 ? -25.134 -6.038 -1.499 1.00 87.19 281 GLY A CA 1
ATOM 2161 C C . GLY A 1 281 ? -24.429 -5.557 -0.221 1.00 87.19 281 GLY A C 1
ATOM 2162 O O . GLY A 1 281 ? -23.258 -5.869 0.001 1.00 87.19 281 GLY A O 1
ATOM 2163 N N . PRO A 1 282 ? -25.133 -4.789 0.629 1.00 79.06 282 PRO A N 1
ATOM 2164 C CA . PRO A 1 282 ? -24.558 -4.210 1.837 1.00 79.06 282 PRO A CA 1
ATOM 2165 C C . PRO A 1 282 ? -24.242 -5.264 2.907 1.00 79.06 282 PRO A C 1
ATOM 2167 O O . PRO A 1 282 ? -24.867 -6.327 2.983 1.00 79.06 282 PRO A O 1
ATOM 2170 N N . SER A 1 283 ? -23.312 -4.905 3.791 1.00 73.94 283 SER A N 1
ATOM 2171 C CA . SER A 1 283 ? -22.725 -5.742 4.846 1.00 73.94 283 SER A CA 1
ATOM 2172 C C . SER A 1 283 ? -23.754 -6.354 5.813 1.00 73.94 283 SER A C 1
ATOM 2174 O O . SER A 1 283 ? -23.579 -7.470 6.303 1.00 73.94 283 SER A O 1
ATOM 2176 N N . SER A 1 284 ? -24.891 -5.675 5.993 1.00 64.69 284 SER A N 1
ATOM 2177 C CA . SER A 1 284 ? -26.065 -6.122 6.757 1.00 64.69 284 SER A CA 1
ATOM 2178 C C . SER A 1 284 ? -26.857 -7.277 6.123 1.00 64.69 284 SER A C 1
ATOM 2180 O O . SER A 1 284 ? -27.672 -7.903 6.802 1.00 64.69 284 SER A O 1
ATOM 2182 N N . VAL A 1 285 ? -26.622 -7.582 4.842 1.00 71.12 285 VAL A N 1
ATOM 2183 C CA . VAL A 1 285 ? -27.191 -8.736 4.121 1.00 71.12 285 VAL A CA 1
ATOM 2184 C C . VAL A 1 285 ? -26.151 -9.851 3.976 1.00 71.12 285 VAL A C 1
ATOM 2186 O O . VAL A 1 285 ? -26.480 -11.026 4.153 1.00 71.12 285 VAL A O 1
ATOM 2189 N N . ARG A 1 286 ? -24.891 -9.502 3.679 1.00 76.00 286 ARG A N 1
ATOM 2190 C CA . ARG A 1 286 ? -23.731 -10.410 3.715 1.00 76.00 286 ARG A CA 1
ATOM 2191 C C . ARG A 1 286 ? -22.491 -9.618 4.140 1.00 76.00 286 ARG A C 1
ATOM 2193 O O . ARG A 1 286 ? -22.185 -8.653 3.448 1.00 76.00 286 ARG A O 1
ATOM 2200 N N . PRO A 1 287 ? -21.738 -10.030 5.175 1.00 76.44 287 PRO A N 1
ATOM 2201 C CA . PRO A 1 287 ? -20.496 -9.355 5.545 1.00 76.44 287 PRO A CA 1
ATOM 2202 C C . PRO A 1 287 ? -19.497 -9.291 4.384 1.00 76.44 287 PRO A C 1
ATOM 2204 O O . PRO A 1 287 ? -19.423 -10.219 3.566 1.00 76.44 287 PRO A O 1
ATOM 2207 N N . ALA A 1 288 ? -18.721 -8.210 4.328 1.00 77.94 288 ALA A N 1
ATOM 2208 C CA . ALA A 1 288 ? -17.741 -7.983 3.274 1.00 77.94 288 ALA A CA 1
ATOM 2209 C C . ALA A 1 288 ? -16.736 -9.145 3.160 1.00 77.94 288 ALA A C 1
ATOM 2211 O O . ALA A 1 288 ? -16.372 -9.784 4.150 1.00 77.94 288 ALA A O 1
ATOM 2212 N N . GLY A 1 289 ? -16.291 -9.448 1.937 1.00 80.88 289 GLY A N 1
ATOM 2213 C CA . GLY A 1 289 ? -15.414 -10.593 1.657 1.00 80.88 289 GLY A CA 1
ATOM 2214 C C . GLY A 1 289 ? -16.099 -11.973 1.685 1.00 80.88 289 GLY A C 1
ATOM 2215 O O . GLY A 1 289 ? -15.433 -12.982 1.471 1.00 80.88 289 GLY A O 1
ATOM 2216 N N . ARG A 1 290 ? -17.421 -12.056 1.926 1.00 82.12 290 ARG A N 1
ATOM 2217 C CA . ARG A 1 290 ? -18.192 -13.327 1.984 1.00 82.12 290 ARG A CA 1
ATOM 2218 C C . ARG A 1 290 ? -19.282 -13.442 0.903 1.00 82.12 290 ARG A C 1
ATOM 2220 O O . ARG A 1 290 ? -20.241 -14.204 1.048 1.00 82.12 290 ARG A O 1
ATOM 2227 N N . GLY A 1 291 ? -19.163 -12.658 -0.167 1.00 85.38 291 GLY A N 1
ATOM 2228 C CA . GLY A 1 291 ? -20.101 -12.629 -1.292 1.00 85.38 291 GLY A CA 1
ATOM 2229 C C . GLY A 1 291 ? -19.782 -13.637 -2.414 1.00 85.38 291 GLY A C 1
ATOM 2230 O O . GLY A 1 291 ? -18.651 -14.110 -2.507 1.00 85.38 291 GLY A O 1
ATOM 2231 N N . PRO A 1 292 ? -20.763 -13.996 -3.270 1.00 91.62 292 PRO A N 1
ATOM 2232 C CA . PRO A 1 292 ? -20.535 -14.844 -4.446 1.00 91.62 292 PRO A CA 1
ATOM 2233 C C . PRO A 1 292 ? -19.766 -14.168 -5.597 1.00 91.62 292 PRO A C 1
ATOM 2235 O O . PRO A 1 292 ? -19.178 -14.889 -6.402 1.00 91.62 292 PRO A O 1
ATOM 2238 N N . PHE A 1 293 ? -19.788 -12.834 -5.700 1.00 96.69 293 PHE A N 1
ATOM 2239 C CA . PHE A 1 293 ? -18.992 -12.068 -6.664 1.00 96.69 293 PHE A CA 1
ATOM 2240 C C . PHE A 1 293 ? -17.647 -11.663 -6.056 1.00 96.69 293 PHE A C 1
ATOM 2242 O O . PHE A 1 293 ? -17.614 -11.187 -4.919 1.00 96.69 293 PHE A O 1
ATOM 2249 N N . VAL A 1 294 ? -16.567 -11.803 -6.831 1.00 98.00 294 VAL A N 1
ATOM 2250 C CA . VAL A 1 294 ? -15.181 -11.542 -6.400 1.00 98.00 294 VAL A CA 1
ATOM 2251 C C . VAL A 1 294 ? -14.505 -10.519 -7.324 1.00 98.00 294 VAL A C 1
ATOM 2253 O O . VAL A 1 294 ? -14.522 -10.694 -8.544 1.00 98.00 294 VAL A O 1
ATOM 2256 N N . ALA A 1 295 ? -13.878 -9.481 -6.765 1.00 98.12 295 ALA A N 1
ATOM 2257 C CA . ALA A 1 295 ? -13.154 -8.446 -7.514 1.00 98.12 295 ALA A CA 1
ATOM 2258 C C . ALA A 1 295 ? -11.678 -8.410 -7.116 1.00 98.12 295 ALA A C 1
ATOM 2260 O O . ALA A 1 295 ? -11.385 -8.177 -5.953 1.00 98.12 295 ALA A O 1
ATOM 2261 N N . GLY A 1 296 ? -10.756 -8.611 -8.059 1.00 97.75 296 GLY A N 1
ATOM 2262 C CA . GLY A 1 296 ? -9.311 -8.539 -7.811 1.00 97.75 296 GLY A CA 1
ATOM 2263 C C . GLY A 1 296 ? -8.657 -7.295 -8.421 1.00 97.75 296 GLY A C 1
ATOM 2264 O O . GLY A 1 296 ? -8.986 -6.936 -9.553 1.00 97.75 296 GLY A O 1
ATOM 2265 N N . PHE A 1 297 ? -7.714 -6.651 -7.727 1.00 97.75 297 PHE A N 1
ATOM 2266 C CA . PHE A 1 297 ? -6.924 -5.524 -8.257 1.00 97.75 297 PHE A CA 1
ATOM 2267 C C . PHE A 1 297 ? -5.412 -5.774 -8.115 1.00 97.75 297 PHE A C 1
ATOM 2269 O O . PHE A 1 297 ? -4.846 -5.712 -7.026 1.00 97.75 297 PHE A O 1
ATOM 2276 N N . GLY A 1 298 ? -4.735 -6.029 -9.237 1.00 92.44 298 GLY A N 1
ATOM 2277 C CA . GLY A 1 298 ? -3.291 -6.277 -9.275 1.00 92.44 298 GLY A CA 1
ATOM 2278 C C . GLY A 1 298 ? -2.448 -4.998 -9.303 1.00 92.44 298 GLY A C 1
ATOM 2279 O O . GLY A 1 298 ? -2.901 -3.931 -9.741 1.00 92.44 298 GLY A O 1
ATOM 2280 N N . ALA A 1 299 ? -1.190 -5.119 -8.878 1.00 87.25 299 ALA A N 1
ATOM 2281 C CA . ALA A 1 299 ? -0.152 -4.132 -9.150 1.00 87.25 299 ALA A CA 1
ATOM 2282 C C . ALA A 1 299 ? 0.345 -4.270 -10.604 1.00 87.25 299 ALA A C 1
ATOM 2284 O O . ALA A 1 299 ? 0.982 -5.262 -10.960 1.00 87.25 299 ALA A O 1
ATOM 2285 N N . ALA A 1 300 ? 0.056 -3.274 -11.451 1.00 95.25 300 ALA A N 1
ATOM 2286 C CA . ALA A 1 300 ? 0.674 -3.174 -12.778 1.00 95.25 300 ALA A CA 1
ATOM 2287 C C . ALA A 1 300 ? 2.143 -2.689 -12.666 1.00 95.25 300 ALA A C 1
ATOM 2289 O O . ALA A 1 300 ? 2.731 -2.759 -11.587 1.00 95.25 300 ALA A O 1
ATOM 2290 N N . ALA A 1 301 ? 2.739 -2.164 -13.745 1.00 96.50 301 ALA A N 1
ATOM 2291 C CA . ALA A 1 301 ? 4.104 -1.612 -13.766 1.00 96.50 301 ALA A CA 1
ATOM 2292 C C . ALA A 1 301 ? 4.240 -0.278 -12.989 1.00 96.50 301 ALA A C 1
ATOM 2294 O O . ALA A 1 301 ? 4.498 0.780 -13.559 1.00 96.50 301 ALA A O 1
ATOM 2295 N N . ALA A 1 302 ? 4.033 -0.337 -11.673 1.00 95.88 302 ALA A N 1
ATOM 2296 C CA . ALA A 1 302 ? 3.876 0.810 -10.783 1.00 95.88 302 ALA A CA 1
ATOM 2297 C C . ALA A 1 302 ? 5.163 1.233 -10.054 1.00 95.88 302 ALA A C 1
ATOM 2299 O O . ALA A 1 302 ? 5.086 1.979 -9.081 1.00 95.88 302 ALA A O 1
ATOM 2300 N N . GLY A 1 303 ? 6.340 0.751 -10.468 1.00 97.19 303 GLY A N 1
ATOM 2301 C CA . GLY A 1 303 ? 7.607 0.890 -9.733 1.00 97.19 303 GLY A CA 1
ATOM 2302 C C . GLY A 1 303 ? 8.006 2.333 -9.404 1.00 97.19 303 GLY A C 1
ATOM 2303 O O . GLY A 1 303 ? 8.626 2.577 -8.375 1.00 97.19 303 GLY A O 1
ATOM 2304 N N . ASP A 1 304 ? 7.598 3.294 -10.226 1.00 97.56 304 ASP A N 1
ATOM 2305 C CA . ASP A 1 304 ? 7.789 4.734 -10.041 1.00 97.56 304 ASP A CA 1
ATOM 2306 C C . ASP A 1 304 ? 6.467 5.499 -9.822 1.00 97.56 304 ASP A C 1
ATOM 2308 O O . ASP A 1 304 ? 6.470 6.728 -9.835 1.00 97.56 304 ASP A O 1
ATOM 2312 N N . ILE A 1 305 ? 5.337 4.814 -9.587 1.00 97.62 305 ILE A N 1
ATOM 2313 C CA . ILE A 1 305 ? 4.005 5.433 -9.479 1.00 97.62 305 ILE A CA 1
ATOM 2314 C C . ILE A 1 305 ? 3.434 5.367 -8.059 1.00 97.62 305 ILE A C 1
ATOM 2316 O O . ILE A 1 305 ? 3.149 4.299 -7.512 1.00 97.62 305 ILE A O 1
ATOM 2320 N N . SER A 1 306 ? 3.198 6.552 -7.502 1.00 97.44 306 SER A N 1
ATOM 2321 C CA . SER A 1 306 ? 2.618 6.816 -6.187 1.00 97.44 306 SER A CA 1
ATOM 2322 C C . SER A 1 306 ? 1.109 7.116 -6.265 1.00 97.44 306 SER A C 1
ATOM 2324 O O . SER A 1 306 ? 0.667 7.735 -7.237 1.00 97.44 306 SER A O 1
ATOM 2326 N N . PRO A 1 307 ? 0.308 6.762 -5.239 1.00 97.38 307 PRO A N 1
ATOM 2327 C CA . PRO A 1 307 ? -1.074 7.225 -5.074 1.00 97.38 307 PRO A CA 1
ATOM 2328 C C . PRO A 1 307 ? -1.180 8.636 -4.462 1.00 97.38 307 PRO A C 1
ATOM 2330 O O . PRO A 1 307 ? -2.280 9.163 -4.295 1.00 97.38 307 PRO A O 1
ATOM 2333 N N . ASN A 1 308 ? -0.063 9.242 -4.053 1.00 96.50 308 ASN A N 1
ATOM 2334 C CA . ASN A 1 308 ? -0.031 10.505 -3.321 1.00 96.50 308 ASN A CA 1
ATOM 2335 C C . ASN A 1 308 ? -0.054 11.693 -4.312 1.00 96.50 308 ASN A C 1
ATOM 2337 O O . ASN A 1 308 ? 0.974 12.283 -4.650 1.00 96.50 308 ASN A O 1
ATOM 2341 N N . THR A 1 309 ? -1.255 11.986 -4.833 1.00 95.12 309 THR A N 1
ATOM 2342 C CA . THR A 1 309 ? -1.508 12.878 -5.986 1.00 95.12 309 THR A CA 1
ATOM 2343 C C . THR A 1 309 ? -1.061 14.324 -5.804 1.00 95.12 309 THR A C 1
ATOM 2345 O O . THR A 1 309 ? -0.659 14.952 -6.788 1.00 95.12 309 THR A O 1
ATOM 2348 N N . GLU A 1 310 ? -1.060 14.833 -4.570 1.00 92.62 310 GLU A N 1
ATOM 2349 C CA . GLU A 1 310 ? -0.742 16.235 -4.258 1.00 92.62 310 GLU A CA 1
ATOM 2350 C C . GLU A 1 310 ? 0.760 16.541 -4.345 1.00 92.62 310 GLU A C 1
ATOM 2352 O O . GLU A 1 310 ? 1.170 17.693 -4.212 1.00 92.62 310 GLU A O 1
ATOM 2357 N N . GLY A 1 311 ? 1.592 15.521 -4.574 1.00 90.56 311 GLY A N 1
ATOM 2358 C CA . GLY A 1 311 ? 3.038 15.665 -4.697 1.00 90.56 311 GLY A CA 1
ATOM 2359 C C . GLY A 1 311 ? 3.770 15.758 -3.367 1.00 90.56 311 GLY A C 1
ATOM 2360 O O . GLY A 1 311 ? 3.162 15.652 -2.299 1.00 90.56 311 GLY A O 1
ATOM 2361 N N . SER A 1 312 ? 5.099 15.883 -3.439 1.00 92.00 312 SER A N 1
ATOM 2362 C CA . SER A 1 312 ? 5.977 15.853 -2.260 1.00 92.00 312 SER A CA 1
ATOM 2363 C C . SER A 1 312 ? 6.399 17.225 -1.751 1.00 92.00 312 SER A C 1
ATOM 2365 O O . SER A 1 312 ? 6.938 18.036 -2.507 1.00 92.00 312 SER A O 1
ATOM 2367 N N . TRP A 1 313 ? 6.232 17.438 -0.447 1.00 90.75 313 TRP A N 1
ATOM 2368 C CA . TRP A 1 313 ? 6.412 18.718 0.232 1.00 90.75 313 TRP A CA 1
ATOM 2369 C C . TRP A 1 313 ? 7.294 18.583 1.473 1.00 90.75 313 TRP A C 1
ATOM 2371 O O . TRP A 1 313 ? 7.298 17.549 2.138 1.00 90.75 313 TRP A O 1
ATOM 2381 N N . CYS A 1 314 ? 8.006 19.658 1.802 1.00 88.00 314 CYS A N 1
ATOM 2382 C CA . CYS A 1 314 ? 8.787 19.782 3.023 1.00 88.00 314 CYS A CA 1
ATOM 2383 C C . CYS A 1 314 ? 7.910 20.170 4.213 1.00 88.00 314 CYS A C 1
ATOM 2385 O O . CYS A 1 314 ? 7.489 21.325 4.308 1.00 88.00 314 CYS A O 1
ATOM 2387 N N . GLU A 1 315 ? 7.720 19.249 5.158 1.00 79.62 315 GLU A N 1
ATOM 2388 C CA . GLU A 1 315 ? 6.875 19.429 6.353 1.00 79.62 315 GLU A CA 1
ATOM 2389 C C . GLU A 1 315 ? 7.122 20.743 7.116 1.00 79.62 315 GLU A C 1
ATOM 2391 O O . GLU A 1 315 ? 6.175 21.391 7.560 1.00 79.62 315 GLU A O 1
ATOM 2396 N N . VAL A 1 316 ? 8.387 21.159 7.245 1.00 76.81 316 VAL A N 1
ATOM 2397 C CA . VAL A 1 316 ? 8.786 22.357 8.009 1.00 76.81 316 VAL A CA 1
ATOM 2398 C C . VAL A 1 316 ? 8.645 23.661 7.211 1.00 76.81 316 VAL A C 1
ATOM 2400 O O . VAL A 1 316 ? 8.425 24.717 7.800 1.00 76.81 316 VAL A O 1
ATOM 2403 N N . THR A 1 317 ? 8.796 23.629 5.881 1.00 78.19 317 THR A N 1
ATOM 2404 C CA . THR A 1 317 ? 8.933 24.856 5.062 1.00 78.19 317 THR A CA 1
ATOM 2405 C C . THR A 1 317 ? 7.807 25.085 4.057 1.00 78.19 317 THR A C 1
ATOM 2407 O O . THR A 1 317 ? 7.761 26.154 3.451 1.00 78.19 317 THR A O 1
ATOM 2410 N N . GLY A 1 318 ? 6.925 24.103 3.841 1.00 82.94 318 GLY A N 1
ATOM 2411 C CA . GLY A 1 318 ? 5.831 24.177 2.866 1.00 82.94 318 GLY A CA 1
ATOM 2412 C C . GLY A 1 318 ? 6.277 24.232 1.399 1.00 82.94 318 GLY A C 1
ATOM 2413 O O . GLY A 1 318 ? 5.445 24.409 0.516 1.00 82.94 318 GLY A O 1
ATOM 2414 N N . LYS A 1 319 ? 7.577 24.093 1.111 1.00 85.75 319 LYS A N 1
ATOM 2415 C CA . LYS A 1 319 ? 8.111 24.070 -0.259 1.00 85.75 319 LYS A CA 1
ATOM 2416 C C . LYS A 1 319 ? 7.985 22.673 -0.861 1.00 85.75 319 LYS A C 1
ATOM 2418 O O . LYS A 1 319 ? 8.158 21.688 -0.148 1.00 85.75 319 LYS A O 1
ATOM 2423 N N . SER A 1 320 ? 7.743 22.585 -2.169 1.00 88.00 320 SER A N 1
ATOM 2424 C CA . SER A 1 320 ? 7.849 21.309 -2.886 1.00 88.00 320 SER A CA 1
ATOM 2425 C C . SER A 1 320 ? 9.284 20.778 -2.809 1.00 88.00 320 SER A C 1
ATOM 2427 O O . SER A 1 320 ? 10.248 21.536 -2.944 1.00 88.00 320 SER A O 1
ATOM 2429 N N . CYS A 1 321 ? 9.412 19.470 -2.600 1.00 88.19 321 CYS A N 1
ATOM 2430 C CA . CYS A 1 321 ? 10.663 18.720 -2.660 1.00 88.19 321 CYS A CA 1
ATOM 2431 C C . CYS A 1 321 ? 10.692 17.743 -3.849 1.00 88.19 321 CYS A C 1
ATOM 2433 O O . CYS A 1 321 ? 11.431 16.762 -3.834 1.00 88.19 321 CYS A O 1
ATOM 2435 N N . GLU A 1 322 ? 9.941 18.027 -4.920 1.00 82.62 322 GLU A N 1
ATOM 2436 C CA . GLU A 1 322 ? 9.962 17.275 -6.190 1.00 82.62 322 GLU A CA 1
ATOM 2437 C C . GLU A 1 322 ? 11.226 17.560 -7.024 1.00 82.62 322 GLU A C 1
ATOM 2439 O O . GLU A 1 322 ? 11.188 17.866 -8.213 1.00 82.62 322 GLU A O 1
ATOM 2444 N N . THR A 1 323 ? 12.384 17.476 -6.372 1.00 81.56 323 THR A N 1
ATOM 2445 C CA . THR A 1 323 ? 13.706 17.606 -6.982 1.00 81.56 323 THR A CA 1
ATOM 2446 C C . THR A 1 323 ? 14.252 16.232 -7.366 1.00 81.56 323 THR A C 1
ATOM 2448 O O . THR A 1 323 ? 13.806 15.202 -6.853 1.00 81.56 323 THR A O 1
ATOM 2451 N N . ALA A 1 324 ? 15.308 16.208 -8.185 1.00 77.94 324 ALA A N 1
ATOM 2452 C CA . ALA A 1 324 ? 16.059 14.986 -8.489 1.00 77.94 324 ALA A CA 1
ATOM 2453 C C . ALA A 1 324 ? 16.548 14.233 -7.232 1.00 77.94 324 ALA A C 1
ATOM 2455 O O . ALA A 1 324 ? 16.753 13.020 -7.301 1.00 77.94 324 ALA A O 1
ATOM 2456 N N . GLN A 1 325 ? 16.668 14.925 -6.090 1.00 80.12 325 GLN A N 1
ATOM 2457 C CA . GLN A 1 325 ? 17.127 14.358 -4.821 1.00 80.12 325 GLN A CA 1
ATOM 2458 C C . GLN A 1 325 ? 16.006 13.981 -3.840 1.00 80.12 325 GLN A C 1
ATOM 2460 O O . GLN A 1 325 ? 16.201 13.085 -3.024 1.00 80.12 325 GLN A O 1
ATOM 2465 N N . SER A 1 326 ? 14.834 14.622 -3.928 1.00 87.75 326 SER A N 1
ATOM 2466 C CA . SER A 1 326 ? 13.716 14.448 -2.983 1.00 87.75 326 SER A CA 1
ATOM 2467 C C . SER A 1 326 ? 14.110 14.591 -1.509 1.00 87.75 326 SER A C 1
ATOM 2469 O O . SER A 1 326 ? 13.794 13.753 -0.673 1.00 87.75 326 SER A O 1
ATOM 2471 N N . VAL A 1 327 ? 14.810 15.686 -1.210 1.00 84.44 327 VAL A N 1
ATOM 2472 C CA . VAL A 1 327 ? 15.332 16.034 0.115 1.00 84.44 327 VAL A CA 1
ATOM 2473 C C . VAL A 1 327 ? 14.956 17.473 0.458 1.00 84.44 327 VAL A C 1
ATOM 2475 O O . VAL A 1 327 ? 14.967 18.352 -0.406 1.00 84.44 327 VAL A O 1
ATOM 2478 N N . CYS A 1 328 ? 14.653 17.711 1.732 1.00 86.50 328 CYS A N 1
ATOM 2479 C CA . CYS A 1 328 ? 14.461 19.040 2.303 1.00 86.50 328 CYS A CA 1
ATOM 2480 C C . CYS A 1 328 ? 15.739 19.524 2.993 1.00 86.50 328 CYS A C 1
ATOM 2482 O O . CYS A 1 328 ? 16.624 18.731 3.300 1.00 86.50 328 CYS A O 1
ATOM 2484 N N . TYR A 1 329 ? 15.843 20.823 3.272 1.00 83.81 329 TYR A N 1
ATOM 2485 C CA . TYR A 1 329 ? 16.991 21.388 3.986 1.00 83.81 329 TYR A CA 1
ATOM 2486 C C . TYR A 1 329 ? 16.533 22.113 5.246 1.00 83.81 329 TYR A C 1
ATOM 2488 O O . TYR A 1 329 ? 15.563 22.873 5.216 1.00 83.81 329 TYR A O 1
ATOM 2496 N N . ASN A 1 330 ? 17.242 21.885 6.352 1.00 78.94 330 ASN A N 1
ATOM 2497 C CA . ASN A 1 330 ? 16.993 22.592 7.605 1.00 78.94 330 ASN A CA 1
ATOM 2498 C C . ASN A 1 330 ? 17.606 24.008 7.595 1.00 78.94 330 ASN A C 1
ATOM 2500 O O . ASN A 1 330 ? 18.320 24.390 6.666 1.00 78.94 330 ASN A O 1
ATOM 2504 N N . HIS A 1 331 ? 17.372 24.787 8.655 1.00 72.38 331 HIS A N 1
ATOM 2505 C CA . HIS A 1 331 ? 17.863 26.171 8.779 1.00 72.38 331 HIS A CA 1
ATOM 2506 C C . HIS A 1 331 ? 19.399 26.326 8.736 1.00 72.38 331 HIS A C 1
ATOM 2508 O O . HIS A 1 331 ? 19.889 27.438 8.571 1.00 72.38 331 HIS A O 1
ATOM 2514 N N . HIS A 1 332 ? 20.162 25.232 8.846 1.00 72.75 332 HIS A N 1
ATOM 2515 C CA . HIS A 1 332 ? 21.624 25.211 8.712 1.00 72.75 332 HIS A CA 1
ATOM 2516 C C . HIS A 1 332 ? 22.098 24.669 7.350 1.00 72.75 332 HIS A C 1
ATOM 2518 O O . HIS A 1 332 ? 23.273 24.341 7.197 1.00 72.75 332 HIS A O 1
ATOM 2524 N N . GLY A 1 333 ? 21.195 24.512 6.375 1.00 72.69 333 GLY A N 1
ATOM 2525 C CA . GLY A 1 333 ? 21.507 24.005 5.036 1.00 72.69 333 GLY A CA 1
ATOM 2526 C C . GLY A 1 333 ? 21.858 22.514 4.979 1.00 72.69 333 GLY A C 1
ATOM 2527 O O . GLY A 1 333 ? 22.328 22.043 3.945 1.00 72.69 333 GLY A O 1
ATOM 2528 N N . LYS A 1 334 ? 21.645 21.749 6.061 1.00 77.00 334 LYS A N 1
ATOM 2529 C CA . LYS A 1 334 ? 21.860 20.294 6.046 1.00 77.00 334 LYS A CA 1
ATOM 2530 C C . LYS A 1 334 ? 20.658 19.579 5.420 1.00 77.00 334 LYS A C 1
ATOM 2532 O O . LYS A 1 334 ? 19.530 20.017 5.668 1.00 77.00 334 LYS A O 1
ATOM 2537 N N . PRO A 1 335 ? 20.882 18.491 4.658 1.00 78.75 335 PRO A N 1
ATOM 2538 C CA . PRO A 1 335 ? 19.800 17.657 4.152 1.00 78.75 335 PRO A CA 1
ATOM 2539 C C . PRO A 1 335 ? 18.988 17.058 5.305 1.00 78.75 335 PRO A C 1
ATOM 2541 O O . PRO A 1 335 ? 19.521 16.756 6.375 1.00 78.75 335 PRO A O 1
ATOM 2544 N N . LYS A 1 336 ? 17.689 16.911 5.060 1.00 82.50 336 LYS A N 1
ATOM 2545 C CA . LYS A 1 336 ? 16.712 16.228 5.896 1.00 82.50 336 LYS A CA 1
ATOM 2546 C C . LYS A 1 336 ? 15.732 15.506 4.975 1.00 82.50 336 LYS A C 1
ATOM 2548 O O . LYS A 1 336 ? 14.856 16.116 4.362 1.00 82.50 336 LYS A O 1
ATOM 2553 N N . ASN A 1 337 ? 15.957 14.211 4.810 1.00 83.06 337 ASN A N 1
ATOM 2554 C CA . ASN A 1 337 ? 15.200 13.341 3.915 1.00 83.06 337 ASN A CA 1
ATOM 2555 C C . ASN A 1 337 ? 13.831 12.986 4.514 1.00 83.06 337 ASN A C 1
ATOM 2557 O O . ASN A 1 337 ? 12.827 13.001 3.807 1.00 83.06 337 ASN A O 1
ATOM 2561 N N . SER A 1 338 ? 13.777 12.794 5.835 1.00 83.38 338 SER A N 1
ATOM 2562 C CA . SER A 1 338 ? 12.552 12.523 6.600 1.00 83.38 338 SER A CA 1
ATOM 2563 C C . SER A 1 338 ? 11.457 13.594 6.461 1.00 83.38 338 SER A C 1
ATOM 2565 O O . SER A 1 338 ? 10.282 13.276 6.623 1.00 83.38 338 SER A O 1
ATOM 2567 N N . ASP A 1 339 ? 11.809 14.844 6.131 1.00 86.44 339 ASP A N 1
ATOM 2568 C CA . ASP A 1 339 ? 10.837 15.937 5.947 1.00 86.44 339 ASP A CA 1
ATOM 2569 C C . ASP A 1 339 ? 10.179 15.971 4.557 1.00 86.44 339 ASP A C 1
ATOM 2571 O O . ASP A 1 339 ? 9.234 16.739 4.382 1.00 86.44 339 ASP A O 1
ATOM 2575 N N . CYS A 1 340 ? 10.660 15.197 3.572 1.00 89.88 340 CYS A N 1
ATOM 2576 C CA . CYS A 1 340 ? 10.129 15.211 2.205 1.00 89.88 340 CYS A CA 1
ATOM 2577 C C . CYS A 1 340 ? 9.044 14.140 2.010 1.00 89.88 340 CYS A C 1
ATOM 2579 O O . CYS A 1 340 ? 9.330 12.987 1.680 1.00 89.88 340 CYS A O 1
ATOM 2581 N N . LEU A 1 341 ? 7.780 14.529 2.199 1.00 91.25 341 LEU A N 1
ATOM 2582 C CA . LEU A 1 341 ? 6.631 13.619 2.190 1.00 91.25 341 LEU A CA 1
ATOM 2583 C C . LEU A 1 341 ? 5.647 13.943 1.064 1.00 91.25 341 LEU A C 1
ATOM 2585 O O . LEU A 1 341 ? 5.214 15.084 0.909 1.00 91.25 341 LEU A O 1
ATOM 2589 N N . ALA A 1 342 ? 5.262 12.920 0.299 1.00 93.50 342 ALA A N 1
ATOM 2590 C CA . ALA A 1 342 ? 4.153 12.981 -0.648 1.00 93.50 342 ALA A CA 1
ATOM 2591 C C . ALA A 1 342 ? 2.809 12.793 0.060 1.00 93.50 342 ALA A C 1
ATOM 2593 O O . ALA A 1 342 ? 2.674 11.872 0.869 1.00 93.50 342 ALA A O 1
ATOM 2594 N N . TRP A 1 343 ? 1.810 13.613 -0.272 1.00 93.81 343 TRP A N 1
ATOM 2595 C CA . TRP A 1 343 ? 0.476 13.559 0.339 1.00 93.81 343 TRP A CA 1
ATOM 2596 C C . TRP A 1 343 ? -0.621 13.144 -0.653 1.00 93.81 343 TRP A C 1
ATOM 2598 O O . TRP A 1 343 ? -0.559 13.442 -1.845 1.00 93.81 343 TRP A O 1
ATOM 2608 N N . GLY A 1 344 ? -1.622 12.416 -0.153 1.00 94.94 344 GLY A N 1
ATOM 2609 C CA . GLY A 1 344 ? -2.798 12.007 -0.922 1.00 94.94 344 GLY A CA 1
ATOM 2610 C C . GLY A 1 344 ? -3.865 13.105 -1.011 1.00 94.94 344 GLY A C 1
ATOM 2611 O O . GLY A 1 344 ? -3.727 14.149 -0.372 1.00 94.94 344 GLY A O 1
ATOM 2612 N N . PRO A 1 345 ? -4.957 12.879 -1.762 1.00 95.31 345 PRO A N 1
ATOM 2613 C CA . PRO A 1 345 ? -5.946 13.914 -2.091 1.00 95.31 345 PRO A CA 1
ATOM 2614 C C . PRO A 1 345 ? -6.766 14.445 -0.899 1.00 95.31 345 PRO A C 1
ATOM 2616 O O . PRO A 1 345 ? -7.474 15.436 -1.048 1.00 95.31 345 PRO A O 1
ATOM 2619 N N . ALA A 1 346 ? -6.673 13.830 0.288 1.00 94.25 346 ALA A N 1
ATOM 2620 C CA . ALA A 1 346 ? -7.198 14.376 1.547 1.00 94.25 346 ALA A CA 1
ATOM 2621 C C . ALA A 1 346 ? -6.075 14.874 2.490 1.00 94.25 346 ALA A C 1
ATOM 2623 O O . ALA A 1 346 ? -6.242 14.956 3.713 1.00 94.25 346 ALA A O 1
ATOM 2624 N N . GLY A 1 347 ? -4.904 15.192 1.931 1.00 89.19 347 GLY A N 1
ATOM 2625 C CA . GLY A 1 347 ? -3.722 15.665 2.641 1.00 89.19 347 GLY A CA 1
ATOM 2626 C C . GLY A 1 347 ? -3.258 14.672 3.704 1.00 89.19 347 GLY A C 1
ATOM 2627 O O . GLY A 1 347 ? -2.913 13.529 3.411 1.00 89.19 347 GLY A O 1
ATOM 2628 N N . ARG A 1 348 ? -3.275 15.112 4.968 1.00 88.44 348 ARG A N 1
ATOM 2629 C CA . ARG A 1 348 ? -2.872 14.294 6.126 1.00 88.44 348 ARG A CA 1
ATOM 2630 C C . ARG A 1 348 ? -3.914 13.256 6.552 1.00 88.44 348 ARG A C 1
ATOM 2632 O O . ARG A 1 348 ? -3.589 12.396 7.367 1.00 88.44 348 ARG A O 1
ATOM 2639 N N . ASN A 1 349 ? -5.146 13.305 6.035 1.00 92.88 349 ASN A N 1
ATOM 2640 C CA . ASN A 1 349 ? -6.112 12.232 6.266 1.00 92.88 349 ASN A CA 1
ATOM 2641 C C . ASN A 1 349 ? -5.780 11.056 5.336 1.00 92.88 349 ASN A C 1
ATOM 2643 O O . ASN A 1 349 ? -6.252 10.976 4.201 1.00 92.88 349 ASN A O 1
ATOM 2647 N N . ILE A 1 350 ? -4.923 10.157 5.824 1.00 95.12 350 ILE A N 1
ATOM 2648 C CA . ILE A 1 350 ? -4.459 8.990 5.066 1.00 95.12 350 ILE A CA 1
ATOM 2649 C C . ILE A 1 350 ? -5.591 7.993 4.786 1.00 95.12 350 ILE A C 1
ATOM 2651 O O . ILE A 1 350 ? -5.606 7.393 3.717 1.00 95.12 350 ILE A O 1
ATOM 2655 N N . ILE A 1 351 ? -6.581 7.869 5.680 1.00 95.19 351 ILE A N 1
ATOM 2656 C CA . ILE A 1 351 ? -7.734 6.978 5.481 1.00 95.19 351 ILE A CA 1
ATOM 2657 C C . ILE A 1 351 ? -8.592 7.507 4.329 1.00 95.19 351 ILE A C 1
ATOM 2659 O O . ILE A 1 351 ? -8.781 6.798 3.345 1.00 95.19 351 ILE A O 1
ATOM 2663 N N . GLU A 1 352 ? -9.024 8.771 4.373 1.00 96.06 352 GLU A N 1
ATOM 2664 C CA . GLU A 1 352 ? -9.832 9.345 3.283 1.00 96.06 352 GLU A CA 1
ATOM 2665 C C . GLU A 1 352 ? -9.032 9.449 1.971 1.00 96.06 352 GLU A C 1
ATOM 2667 O O . GLU A 1 352 ? -9.580 9.218 0.899 1.00 96.06 352 GLU A O 1
ATOM 2672 N N . SER A 1 353 ? -7.715 9.683 2.026 1.00 97.12 353 SER A N 1
ATOM 2673 C CA . SER A 1 353 ? -6.856 9.608 0.831 1.00 97.12 353 SER A CA 1
ATOM 2674 C C . SER A 1 353 ? -6.850 8.206 0.212 1.00 97.12 353 SER A C 1
ATOM 2676 O O . SER A 1 353 ? -6.948 8.069 -1.006 1.00 97.12 353 SER A O 1
ATOM 2678 N N . THR A 1 354 ? -6.778 7.161 1.042 1.00 98.44 354 THR A N 1
ATOM 2679 C CA . THR A 1 354 ? -6.833 5.756 0.606 1.00 98.44 354 THR A CA 1
ATOM 2680 C C . THR A 1 354 ? -8.195 5.416 0.007 1.00 98.44 354 THR A C 1
ATOM 2682 O O . THR A 1 354 ? -8.255 4.815 -1.067 1.00 98.44 354 THR A O 1
ATOM 2685 N N . LYS A 1 355 ? -9.279 5.871 0.651 1.00 97.88 355 LYS A N 1
ATOM 2686 C CA . LYS A 1 355 ? -10.650 5.754 0.145 1.00 97.88 355 LYS A CA 1
ATOM 2687 C C . LYS A 1 355 ? -10.774 6.393 -1.235 1.00 97.88 355 LYS A C 1
ATOM 2689 O O . LYS A 1 355 ? -11.151 5.710 -2.174 1.00 97.88 355 LYS A O 1
ATOM 2694 N N . ILE A 1 356 ? -10.390 7.664 -1.385 1.00 98.06 356 ILE A N 1
ATOM 2695 C CA . ILE A 1 356 ? -10.509 8.408 -2.647 1.00 98.06 356 ILE A CA 1
ATOM 2696 C C . ILE A 1 356 ? -9.729 7.718 -3.776 1.00 98.06 356 ILE A C 1
ATOM 2698 O O . ILE A 1 356 ? -10.268 7.540 -4.866 1.00 98.06 356 ILE A O 1
ATOM 2702 N N . ILE A 1 357 ? -8.479 7.296 -3.553 1.00 98.38 357 ILE A N 1
ATOM 2703 C CA . ILE A 1 357 ? -7.680 6.641 -4.608 1.00 98.38 357 ILE A CA 1
ATOM 2704 C C . ILE A 1 357 ? -8.223 5.242 -4.955 1.00 98.38 357 ILE A C 1
ATOM 2706 O O . ILE A 1 357 ? -8.181 4.834 -6.120 1.00 98.38 357 ILE A O 1
ATOM 2710 N N . GLY A 1 358 ? -8.782 4.514 -3.985 1.00 98.31 358 GLY A N 1
ATOM 2711 C CA . GLY A 1 358 ? -9.471 3.248 -4.244 1.00 98.31 358 GLY A CA 1
ATOM 2712 C C . GLY A 1 358 ? -10.825 3.429 -4.936 1.00 98.31 358 GLY A C 1
ATOM 2713 O O . GLY A 1 358 ? -11.149 2.684 -5.855 1.00 98.31 358 GLY A O 1
ATOM 2714 N N . GLU A 1 359 ? -11.584 4.465 -4.582 1.00 98.19 359 GLU A N 1
ATOM 2715 C CA . GLU A 1 359 ? -12.868 4.804 -5.199 1.00 98.19 359 GLU A CA 1
ATOM 2716 C C . GLU A 1 359 ? -12.685 5.212 -6.663 1.00 98.19 359 GLU A C 1
ATOM 2718 O O . GLU A 1 359 ? -13.415 4.739 -7.528 1.00 98.19 359 GLU A O 1
ATOM 2723 N N . ARG A 1 360 ? -11.649 6.002 -6.978 1.00 98.31 360 ARG A N 1
ATOM 2724 C CA . ARG A 1 360 ? -11.287 6.350 -8.364 1.00 98.31 360 ARG A CA 1
ATOM 2725 C C . ARG A 1 360 ? -10.915 5.103 -9.186 1.00 98.31 360 ARG A C 1
ATOM 2727 O O . ARG A 1 360 ? -11.375 4.971 -10.319 1.00 98.31 360 ARG A O 1
ATOM 2734 N N . GLN A 1 361 ? -10.169 4.151 -8.610 1.00 98.44 361 GLN A N 1
ATOM 2735 C CA . GLN A 1 361 ? -9.901 2.845 -9.239 1.00 98.44 361 GLN A CA 1
ATOM 2736 C C . GLN A 1 361 ? -11.186 2.014 -9.436 1.00 98.44 361 GLN A C 1
ATOM 2738 O O . GLN A 1 361 ? -11.399 1.462 -10.516 1.00 98.44 361 GLN A O 1
ATOM 2743 N N . TYR A 1 362 ? -12.060 1.949 -8.428 1.00 98.38 362 TYR A N 1
ATOM 2744 C CA . TYR A 1 362 ? -13.345 1.247 -8.494 1.00 98.38 362 TYR A CA 1
ATOM 2745 C C . TYR A 1 362 ? -14.276 1.835 -9.563 1.00 98.38 362 TYR A C 1
ATOM 2747 O O . TYR A 1 362 ? -14.816 1.080 -10.369 1.00 98.38 362 TYR A O 1
ATOM 2755 N N . LEU A 1 363 ? -14.442 3.160 -9.614 1.00 98.44 363 LEU A N 1
ATOM 2756 C CA . LEU A 1 363 ? -15.319 3.839 -10.572 1.00 98.44 363 LEU A CA 1
ATOM 2757 C C . LEU A 1 363 ? -14.864 3.602 -12.017 1.00 98.44 363 LEU A C 1
ATOM 2759 O O . LEU A 1 363 ? -15.691 3.258 -12.864 1.00 98.44 363 LEU A O 1
ATOM 2763 N N . ALA A 1 364 ? -13.556 3.693 -12.286 1.00 98.25 364 ALA A N 1
ATOM 2764 C CA . ALA A 1 364 ? -12.993 3.366 -13.595 1.00 98.25 364 ALA A CA 1
ATOM 2765 C C . ALA A 1 364 ? -13.252 1.898 -13.975 1.00 98.25 364 ALA A C 1
ATOM 2767 O O . ALA A 1 364 ? -13.798 1.614 -15.046 1.00 98.25 364 ALA A O 1
ATOM 2768 N N . ALA A 1 365 ? -12.948 0.964 -13.068 1.00 98.31 365 ALA A N 1
ATOM 2769 C CA . ALA A 1 365 ? -13.172 -0.462 -13.286 1.00 98.31 365 ALA A CA 1
ATOM 2770 C C . ALA A 1 365 ? -14.657 -0.777 -13.524 1.00 98.31 365 ALA A C 1
ATOM 2772 O O . ALA A 1 365 ? -14.992 -1.531 -14.434 1.00 98.31 365 ALA A O 1
ATOM 2773 N N . ARG A 1 366 ? -15.564 -0.169 -12.750 1.00 98.00 366 ARG A N 1
ATOM 2774 C CA . ARG A 1 366 ? -17.017 -0.337 -12.880 1.00 98.00 366 ARG A CA 1
ATOM 2775 C C . ARG A 1 366 ? -17.515 0.165 -14.234 1.00 98.00 366 ARG A C 1
ATOM 2777 O O . ARG A 1 366 ? -18.241 -0.551 -14.919 1.00 98.00 366 ARG A O 1
ATOM 2784 N N . HIS A 1 367 ? -17.068 1.347 -14.652 1.00 97.75 367 HIS A N 1
ATOM 2785 C CA . HIS A 1 367 ? -17.401 1.945 -15.944 1.00 97.75 367 HIS A CA 1
ATOM 2786 C C . HIS A 1 367 ? -16.980 1.048 -17.122 1.00 97.75 367 HIS A C 1
ATOM 2788 O O . HIS A 1 367 ? -17.752 0.845 -18.063 1.00 97.75 367 HIS A O 1
ATOM 2794 N N . ILE A 1 368 ? -15.765 0.492 -17.070 1.00 97.81 368 ILE A N 1
ATOM 2795 C CA . ILE A 1 368 ? -15.238 -0.418 -18.096 1.00 97.81 368 ILE A CA 1
ATOM 2796 C C . ILE A 1 368 ? -15.980 -1.767 -18.047 1.00 97.81 368 ILE A C 1
ATOM 2798 O O . ILE A 1 368 ? -16.362 -2.294 -19.092 1.00 97.81 368 ILE A O 1
ATOM 2802 N N . PHE A 1 369 ? -16.249 -2.303 -16.852 1.00 97.81 369 PHE A N 1
ATOM 2803 C CA . PHE A 1 369 ? -16.980 -3.556 -16.637 1.00 97.81 369 PHE A CA 1
ATOM 2804 C C . PHE A 1 369 ? -18.412 -3.497 -17.181 1.00 97.81 369 PHE A C 1
ATOM 2806 O O . PHE A 1 369 ? -18.850 -4.430 -17.853 1.00 97.81 369 PHE A O 1
ATOM 2813 N N . ASP A 1 370 ? -19.145 -2.408 -16.947 1.00 96.44 370 ASP A N 1
ATOM 2814 C CA . ASP A 1 370 ? -20.515 -2.266 -17.450 1.00 96.44 370 ASP A CA 1
ATOM 2815 C C . ASP A 1 370 ? -20.564 -2.140 -18.977 1.00 96.44 370 ASP A C 1
ATOM 2817 O O . ASP A 1 370 ? -21.474 -2.682 -19.607 1.00 96.44 370 ASP A O 1
ATOM 2821 N N . LYS A 1 371 ? -19.559 -1.497 -19.588 1.00 95.06 371 LYS A N 1
ATOM 2822 C CA . LYS A 1 371 ? -19.490 -1.299 -21.043 1.00 95.06 371 LYS A CA 1
ATOM 2823 C C . LYS A 1 371 ? -18.879 -2.463 -21.826 1.00 95.06 371 LYS A C 1
ATOM 2825 O O . LYS A 1 371 ? -19.234 -2.622 -22.993 1.00 95.06 371 LYS A O 1
ATOM 2830 N N . THR A 1 372 ? -17.967 -3.259 -21.254 1.00 93.12 372 THR A N 1
ATOM 2831 C CA . THR A 1 372 ? -17.279 -4.292 -22.047 1.00 93.12 372 THR A CA 1
ATOM 2832 C C . THR A 1 372 ? -18.185 -5.472 -22.423 1.00 93.12 372 THR A C 1
ATOM 2834 O O . THR A 1 372 ? -18.927 -6.033 -21.603 1.00 93.12 372 THR A O 1
ATOM 2837 N N . ASN A 1 373 ? -18.081 -5.835 -23.703 1.00 88.00 373 ASN A N 1
ATOM 2838 C CA . ASN A 1 373 ? -18.702 -6.972 -24.373 1.00 88.00 373 ASN A CA 1
ATOM 2839 C C . ASN A 1 373 ? -17.724 -7.709 -25.321 1.00 88.00 373 ASN A C 1
ATOM 2841 O O . ASN A 1 373 ? -18.135 -8.641 -26.010 1.00 88.00 373 ASN A O 1
ATOM 2845 N N . MET A 1 374 ? -16.449 -7.301 -25.381 1.00 87.50 374 MET A N 1
ATOM 2846 C CA . MET A 1 374 ? -15.460 -7.879 -26.294 1.00 87.50 374 MET A CA 1
ATOM 2847 C C . MET A 1 374 ? -15.025 -9.254 -25.779 1.00 87.50 374 MET A C 1
ATOM 2849 O O . MET A 1 374 ? -14.450 -9.342 -24.693 1.00 87.50 374 MET A O 1
ATOM 2853 N N . SER A 1 375 ? -15.280 -10.322 -26.546 1.00 87.56 375 SER A N 1
ATOM 2854 C CA . SER A 1 375 ? -14.760 -11.665 -26.235 1.00 87.56 375 SER A CA 1
ATOM 2855 C C . SER A 1 375 ? -13.247 -11.602 -26.026 1.00 87.56 375 SER A C 1
ATOM 2857 O O . SER A 1 375 ? -12.522 -10.957 -26.789 1.00 87.56 375 SER A O 1
ATOM 2859 N N . ILE A 1 376 ? -12.764 -12.282 -24.986 1.00 91.75 376 ILE A N 1
ATOM 2860 C CA . ILE A 1 376 ? -11.327 -12.406 -24.746 1.00 91.75 376 ILE A CA 1
ATOM 2861 C C . ILE A 1 376 ? -10.636 -13.253 -25.829 1.00 91.75 376 ILE A C 1
ATOM 2863 O O . ILE A 1 376 ? -9.426 -13.135 -26.005 1.00 91.75 376 ILE A O 1
ATOM 2867 N N . GLY A 1 377 ? -11.385 -14.055 -26.593 1.00 88.69 377 GLY A N 1
ATOM 2868 C CA . GLY A 1 377 ? -10.876 -14.971 -27.610 1.00 88.69 377 GLY A CA 1
ATOM 2869 C C . GLY A 1 377 ? -10.364 -16.295 -27.032 1.00 88.69 377 GLY A C 1
ATOM 2870 O O . GLY A 1 377 ? -10.123 -16.434 -25.835 1.00 88.69 377 GLY A O 1
ATOM 2871 N N . HIS A 1 378 ? -10.189 -17.298 -27.891 1.00 85.44 378 HIS A N 1
ATOM 2872 C CA . HIS A 1 378 ? -9.876 -18.664 -27.459 1.00 85.44 378 HIS A CA 1
ATOM 2873 C C . HIS A 1 378 ? -8.405 -18.889 -27.066 1.00 85.44 378 HIS A C 1
ATOM 2875 O O . HIS A 1 378 ? -7.487 -18.234 -27.563 1.00 85.44 378 HIS A O 1
ATOM 2881 N N . GLY A 1 379 ? -8.188 -19.917 -26.239 1.00 88.50 379 GLY A N 1
ATOM 2882 C CA . GLY A 1 379 ? -6.870 -20.473 -25.928 1.00 88.50 379 GLY A CA 1
ATOM 2883 C C . GLY A 1 379 ? -6.377 -20.173 -24.511 1.00 88.50 379 GLY A C 1
ATOM 2884 O O . GLY A 1 379 ? -6.509 -19.061 -24.006 1.00 88.50 379 GLY A O 1
ATOM 2885 N N . ILE A 1 380 ? -5.759 -21.181 -23.889 1.00 93.31 380 ILE A N 1
ATOM 2886 C CA . ILE A 1 380 ? -4.989 -21.055 -22.643 1.00 93.31 380 ILE A CA 1
ATOM 2887 C C . ILE A 1 380 ? -3.577 -21.576 -22.900 1.00 93.31 380 ILE A C 1
ATOM 2889 O O . ILE A 1 380 ? -3.392 -22.666 -23.457 1.00 93.31 380 ILE A O 1
ATOM 2893 N N . ASP A 1 381 ? -2.567 -20.824 -22.472 1.00 93.62 381 ASP A N 1
ATOM 2894 C CA . ASP A 1 381 ? -1.200 -21.333 -22.397 1.00 93.62 381 ASP A CA 1
ATOM 2895 C C . ASP A 1 381 ? -0.388 -20.646 -21.296 1.00 93.62 381 ASP A C 1
ATOM 2897 O O . ASP A 1 381 ? -0.730 -19.558 -20.838 1.00 93.62 381 ASP A O 1
ATOM 2901 N N . PHE A 1 382 ? 0.687 -21.290 -20.848 1.00 93.75 382 PHE A N 1
ATOM 2902 C CA . PHE A 1 382 ? 1.541 -20.760 -19.785 1.00 93.75 382 PHE A CA 1
ATOM 2903 C C . PHE A 1 382 ? 2.996 -21.212 -19.939 1.00 93.75 382 PHE A C 1
ATOM 2905 O O . PHE A 1 382 ? 3.287 -22.314 -20.411 1.00 93.75 382 PHE A O 1
ATOM 2912 N N . ARG A 1 383 ? 3.932 -20.351 -19.541 1.00 93.00 383 ARG A N 1
ATOM 2913 C CA . ARG A 1 383 ? 5.372 -20.624 -19.474 1.00 93.00 383 ARG A CA 1
ATOM 2914 C C . ARG A 1 383 ? 5.917 -20.125 -18.137 1.00 93.00 383 ARG A C 1
ATOM 2916 O O . ARG A 1 383 ? 5.460 -19.116 -17.604 1.00 93.00 383 ARG A O 1
ATOM 2923 N N . THR A 1 384 ? 6.944 -20.797 -17.629 1.00 92.44 384 THR A N 1
ATOM 2924 C CA . THR A 1 384 ? 7.689 -20.387 -16.426 1.00 92.44 384 THR A CA 1
ATOM 2925 C C . THR A 1 384 ? 9.179 -20.494 -16.708 1.00 92.44 384 THR A C 1
ATOM 2927 O O . THR A 1 384 ? 9.588 -21.386 -17.448 1.00 92.44 384 THR A O 1
ATOM 2930 N N . ARG A 1 385 ? 10.031 -19.677 -16.097 1.00 92.00 385 ARG A N 1
ATOM 2931 C CA . ARG A 1 385 ? 11.481 -19.896 -16.182 1.00 92.00 385 ARG A CA 1
ATOM 2932 C C . ARG A 1 385 ? 12.186 -19.416 -14.922 1.00 92.00 385 ARG A C 1
ATOM 2934 O O . ARG A 1 385 ? 11.999 -18.278 -14.519 1.00 92.00 385 ARG A O 1
ATOM 2941 N N . TYR A 1 386 ? 13.003 -20.274 -14.320 1.00 92.50 386 TYR A N 1
ATOM 2942 C CA . TYR A 1 386 ? 13.979 -19.903 -13.303 1.00 92.50 386 TYR A CA 1
ATOM 2943 C C . TYR A 1 386 ? 15.308 -19.597 -13.982 1.00 92.50 386 TYR A C 1
ATOM 2945 O O . TYR A 1 386 ? 15.951 -20.493 -14.534 1.00 92.50 386 TYR A O 1
ATOM 2953 N N . VAL A 1 387 ? 15.723 -18.335 -13.921 1.00 93.56 387 VAL A N 1
ATOM 2954 C CA . VAL A 1 387 ? 16.988 -17.865 -14.498 1.00 93.56 387 VAL A CA 1
ATOM 2955 C C . VAL A 1 387 ? 17.920 -17.429 -13.374 1.00 93.56 387 VAL A C 1
ATOM 2957 O O . VAL A 1 387 ? 17.487 -16.784 -12.418 1.00 93.56 387 VAL A O 1
ATOM 2960 N N . ASP A 1 388 ? 19.197 -17.804 -13.475 1.00 95.00 388 ASP A N 1
ATOM 2961 C CA . ASP A 1 388 ? 20.241 -17.265 -12.604 1.00 95.00 388 ASP A CA 1
ATOM 2962 C C . ASP A 1 388 ? 20.636 -15.879 -13.106 1.00 95.00 388 ASP A C 1
ATOM 2964 O O . ASP A 1 388 ? 21.187 -15.724 -14.196 1.00 95.00 388 ASP A O 1
ATOM 2968 N N . MET A 1 389 ? 20.283 -14.867 -12.323 1.00 95.38 389 MET A N 1
ATOM 2969 C CA . MET A 1 389 ? 20.372 -13.463 -12.714 1.00 95.38 389 MET A CA 1
ATOM 2970 C C . MET A 1 389 ? 21.644 -12.802 -12.183 1.00 95.38 389 MET A C 1
ATOM 2972 O O . MET A 1 389 ? 21.829 -11.601 -12.357 1.00 95.38 389 MET A O 1
ATOM 2976 N N . THR A 1 390 ? 22.559 -13.571 -11.584 1.00 94.38 390 THR A N 1
ATOM 2977 C CA . THR A 1 390 ? 23.834 -13.037 -11.088 1.00 94.38 390 THR A CA 1
ATOM 2978 C C . THR A 1 390 ? 24.835 -12.718 -12.199 1.00 94.38 390 THR A C 1
ATOM 2980 O O . THR A 1 390 ? 25.692 -11.864 -11.992 1.00 94.38 390 THR A O 1
ATOM 2983 N N . GLN A 1 391 ? 24.756 -13.386 -13.358 1.00 91.62 391 GLN A N 1
ATOM 2984 C CA . GLN A 1 391 ? 25.676 -13.190 -14.493 1.00 91.62 391 GLN A CA 1
ATOM 2985 C C . GLN A 1 391 ? 25.025 -13.456 -15.871 1.00 91.62 391 GLN A C 1
ATOM 2987 O O . GLN A 1 391 ? 25.716 -13.862 -16.809 1.00 91.62 391 GLN A O 1
ATOM 2992 N N . TYR A 1 392 ? 23.710 -13.260 -16.011 1.00 95.75 392 TYR A N 1
ATOM 2993 C CA . TYR A 1 392 ? 22.963 -13.557 -17.240 1.00 95.75 392 TYR A CA 1
ATOM 2994 C C . TYR A 1 392 ? 23.419 -12.666 -18.403 1.00 95.75 392 TYR A C 1
ATOM 2996 O O . TYR A 1 392 ? 23.406 -11.442 -18.279 1.00 95.75 392 TYR A O 1
ATOM 3004 N N . SER A 1 393 ? 23.798 -13.264 -19.536 1.00 96.62 393 SER A N 1
ATOM 3005 C CA . SER A 1 393 ? 24.238 -12.563 -20.752 1.00 96.62 393 SER A CA 1
ATOM 3006 C C . SER A 1 393 ? 23.215 -12.697 -21.877 1.00 96.62 393 SER A C 1
ATOM 3008 O O . SER A 1 393 ? 22.714 -13.789 -22.127 1.00 96.62 393 SER A O 1
ATOM 3010 N N . PHE A 1 394 ? 22.941 -11.599 -22.581 1.00 95.62 394 PHE A N 1
ATOM 3011 C CA . PHE A 1 394 ? 21.938 -11.522 -23.647 1.00 95.62 394 PHE A CA 1
ATOM 3012 C C . PHE A 1 394 ? 22.329 -10.494 -24.720 1.00 95.62 394 PHE A C 1
ATOM 3014 O O . PHE A 1 394 ? 23.351 -9.812 -24.603 1.00 95.62 394 PHE A O 1
ATOM 3021 N N . LYS A 1 395 ? 21.502 -10.365 -25.764 1.00 93.44 395 LYS A N 1
ATOM 3022 C CA . LYS A 1 395 ? 21.598 -9.290 -26.760 1.00 93.44 395 LYS A CA 1
ATOM 3023 C C . LYS A 1 395 ? 20.309 -8.473 -26.814 1.00 93.44 395 LYS A C 1
ATOM 3025 O O . LYS A 1 395 ? 19.222 -9.030 -26.691 1.00 93.44 395 LYS A O 1
ATOM 3030 N N . TYR A 1 396 ? 20.454 -7.169 -27.012 1.00 89.50 396 TYR A N 1
ATOM 3031 C CA . TYR A 1 396 ? 19.367 -6.259 -27.370 1.00 89.50 396 TYR A CA 1
ATOM 3032 C C . TYR A 1 396 ? 18.998 -6.432 -28.858 1.00 89.50 396 TYR A C 1
ATOM 3034 O O . TYR A 1 396 ? 19.771 -7.011 -29.624 1.00 89.50 396 TYR A O 1
ATOM 3042 N N . GLU A 1 397 ? 17.835 -5.920 -29.285 1.00 82.56 397 GLU A N 1
ATOM 3043 C CA . GLU A 1 397 ? 17.379 -6.019 -30.688 1.00 82.56 397 GLU A CA 1
ATOM 3044 C C . GLU A 1 397 ? 18.338 -5.329 -31.681 1.00 82.56 397 GLU A C 1
ATOM 3046 O O . GLU A 1 397 ? 18.487 -5.780 -32.813 1.00 82.56 397 GLU A O 1
ATOM 3051 N N . ASP A 1 398 ? 19.056 -4.292 -31.236 1.00 84.75 398 ASP A N 1
ATOM 3052 C CA . ASP A 1 398 ? 20.107 -3.593 -31.995 1.00 84.75 398 ASP A CA 1
ATOM 3053 C C . ASP A 1 398 ? 21.456 -4.347 -32.063 1.00 84.75 398 ASP A C 1
ATOM 3055 O O . ASP A 1 398 ? 22.430 -3.856 -32.635 1.00 84.75 398 ASP A O 1
ATOM 3059 N N . GLY A 1 399 ? 21.538 -5.544 -31.474 1.00 88.19 399 GLY A N 1
ATOM 3060 C CA . GLY A 1 399 ? 22.733 -6.384 -31.461 1.00 88.19 399 GLY A CA 1
ATOM 3061 C C . GLY A 1 399 ? 23.758 -6.061 -30.366 1.00 88.19 399 GLY A C 1
ATOM 3062 O O . GLY A 1 399 ? 24.697 -6.851 -30.193 1.00 88.19 399 GLY A O 1
ATOM 3063 N N . ARG A 1 400 ? 23.590 -4.980 -29.583 1.00 91.94 400 ARG A N 1
ATOM 3064 C CA . ARG A 1 400 ? 24.418 -4.725 -28.388 1.00 91.94 400 ARG A CA 1
ATOM 3065 C C . ARG A 1 400 ? 24.294 -5.894 -27.414 1.00 91.94 400 ARG A C 1
ATOM 3067 O O . ARG A 1 400 ? 23.228 -6.485 -27.261 1.00 91.94 400 ARG A O 1
ATOM 3074 N N . SER A 1 401 ? 25.387 -6.235 -26.736 1.00 93.50 401 SER A N 1
ATOM 3075 C CA . SER A 1 401 ? 25.396 -7.303 -25.727 1.00 93.50 401 SER A CA 1
ATOM 3076 C C . SER A 1 401 ? 25.239 -6.713 -24.326 1.00 93.50 401 SER A C 1
ATOM 3078 O O . SER A 1 401 ? 25.915 -5.742 -23.996 1.00 93.50 401 SER A O 1
ATOM 3080 N N . GLY A 1 402 ? 24.360 -7.298 -23.513 1.00 94.81 402 GLY A N 1
ATOM 3081 C CA . GLY A 1 402 ? 24.137 -6.927 -22.113 1.00 94.81 402 GLY A CA 1
ATOM 3082 C C . GLY A 1 402 ? 24.475 -8.079 -21.167 1.00 94.81 402 GLY A C 1
ATOM 3083 O O . GLY A 1 402 ? 24.410 -9.250 -21.551 1.00 94.81 402 GLY A O 1
ATOM 3084 N N . ARG A 1 403 ? 24.842 -7.760 -19.921 1.00 96.50 403 ARG A N 1
ATOM 3085 C CA . ARG A 1 403 ? 25.101 -8.756 -18.869 1.00 96.50 403 ARG A CA 1
ATOM 3086 C C . ARG A 1 403 ? 24.665 -8.244 -17.498 1.00 96.50 403 ARG A C 1
ATOM 3088 O O . ARG A 1 403 ? 24.946 -7.098 -17.170 1.00 96.50 403 ARG A O 1
ATOM 3095 N N . THR A 1 404 ? 23.997 -9.078 -16.706 1.00 97.56 404 THR A N 1
ATOM 3096 C CA . THR A 1 404 ? 23.607 -8.738 -15.328 1.00 97.56 404 THR A CA 1
ATOM 3097 C C . THR A 1 404 ? 24.743 -8.963 -14.325 1.00 97.56 404 THR A C 1
ATOM 3099 O O . THR A 1 404 ? 25.732 -9.641 -14.615 1.00 97.56 404 THR A O 1
ATOM 3102 N N . CYS A 1 405 ? 24.587 -8.391 -13.133 1.00 96.62 405 CYS A N 1
ATOM 3103 C CA . CYS A 1 405 ? 25.567 -8.398 -12.051 1.00 96.62 405 CYS A CA 1
ATOM 3104 C C . CYS A 1 405 ? 25.055 -9.173 -10.821 1.00 96.62 405 CYS A C 1
ATOM 3106 O O . CYS A 1 405 ? 23.843 -9.217 -10.589 1.00 96.62 405 CYS A O 1
ATOM 3108 N N . PRO A 1 406 ? 25.939 -9.715 -9.956 1.00 96.31 406 PRO A N 1
ATOM 3109 C CA . PRO A 1 406 ? 25.529 -10.261 -8.663 1.00 96.31 406 PRO A CA 1
ATOM 3110 C C . PRO A 1 406 ? 24.904 -9.149 -7.805 1.00 96.31 406 PRO A C 1
ATOM 3112 O O . PRO A 1 406 ? 25.390 -8.015 -7.870 1.00 96.31 406 PRO A O 1
ATOM 3115 N N . PRO A 1 407 ? 23.846 -9.429 -7.021 1.00 96.38 407 PRO A N 1
ATOM 3116 C CA . PRO A 1 407 ? 22.964 -8.376 -6.532 1.00 96.38 407 PRO A CA 1
ATOM 3117 C C . PRO A 1 407 ? 23.650 -7.364 -5.598 1.00 96.38 407 PRO A C 1
ATOM 3119 O O . PRO A 1 407 ? 24.526 -7.720 -4.804 1.00 96.38 407 PRO A O 1
ATOM 3122 N N . ALA A 1 408 ? 23.260 -6.092 -5.718 1.00 95.25 408 ALA A N 1
ATOM 3123 C CA . ALA A 1 408 ? 23.780 -4.983 -4.921 1.00 95.25 408 ALA A CA 1
ATOM 3124 C C . ALA A 1 408 ? 22.753 -3.848 -4.752 1.00 95.25 408 ALA A C 1
ATOM 3126 O O . ALA A 1 408 ? 22.163 -3.389 -5.736 1.00 95.25 408 ALA A O 1
ATOM 3127 N N . MET A 1 409 ? 22.615 -3.342 -3.523 1.00 92.38 409 MET A N 1
ATOM 3128 C CA . MET A 1 409 ? 21.813 -2.153 -3.204 1.00 92.38 409 MET A CA 1
ATOM 3129 C C . MET A 1 409 ? 22.695 -0.912 -3.032 1.00 92.38 409 MET A C 1
ATOM 3131 O O . MET A 1 409 ? 23.836 -1.008 -2.564 1.00 92.38 409 MET A O 1
ATOM 3135 N N . SER A 1 410 ? 22.166 0.249 -3.419 1.00 88.94 410 SER A N 1
ATOM 3136 C CA . SER A 1 410 ? 22.871 1.533 -3.360 1.00 88.94 410 SER A CA 1
ATOM 3137 C C . SER A 1 410 ? 22.794 2.217 -1.988 1.00 88.94 410 SER A C 1
ATOM 3139 O O . SER A 1 410 ? 22.093 1.766 -1.083 1.00 88.94 410 SER A O 1
ATOM 3141 N N . THR A 1 411 ? 23.462 3.364 -1.859 1.00 79.19 411 THR A N 1
ATOM 3142 C CA . THR A 1 411 ? 23.187 4.360 -0.807 1.00 79.19 411 THR A CA 1
ATOM 3143 C C . THR A 1 411 ? 21.769 4.932 -0.911 1.00 79.19 411 THR A C 1
ATOM 3145 O O . THR A 1 411 ? 21.092 5.094 0.096 1.00 79.19 411 THR A O 1
ATOM 3148 N N . THR A 1 412 ? 21.279 5.171 -2.128 1.00 84.62 412 THR A N 1
ATOM 3149 C CA . THR A 1 412 ? 19.958 5.762 -2.403 1.00 84.62 412 THR A CA 1
ATOM 3150 C C . THR A 1 412 ? 18.782 4.813 -2.120 1.00 84.62 412 THR A C 1
ATOM 3152 O O . THR A 1 412 ? 17.684 5.278 -1.836 1.00 84.62 412 THR A O 1
ATOM 3155 N N . PHE A 1 413 ? 19.009 3.494 -2.061 1.00 85.25 413 PHE A N 1
ATOM 3156 C CA . PHE A 1 413 ? 18.076 2.522 -1.468 1.00 85.25 413 PHE A CA 1
ATOM 3157 C C . PHE A 1 413 ? 17.830 2.811 0.026 1.00 85.25 413 PHE A C 1
ATOM 3159 O O . PHE A 1 413 ? 16.713 2.646 0.509 1.00 85.25 413 PHE A O 1
ATOM 3166 N N . ALA A 1 414 ? 18.837 3.303 0.756 1.00 81.19 414 ALA A N 1
ATOM 3167 C CA . ALA A 1 414 ? 18.704 3.662 2.168 1.00 81.19 414 ALA A CA 1
ATOM 3168 C C . ALA A 1 414 ? 18.076 5.054 2.405 1.00 81.19 414 ALA A C 1
ATOM 3170 O O . ALA A 1 414 ? 17.895 5.430 3.562 1.00 81.19 414 ALA A O 1
ATOM 3171 N N . ALA A 1 415 ? 17.710 5.792 1.346 1.00 81.31 415 ALA A N 1
ATOM 3172 C CA . ALA A 1 415 ? 16.932 7.035 1.430 1.00 81.31 415 ALA A CA 1
ATOM 3173 C C . ALA A 1 415 ? 15.406 6.798 1.444 1.00 81.31 415 ALA A C 1
ATOM 3175 O O . ALA A 1 415 ? 14.653 7.652 1.907 1.00 81.31 415 ALA A O 1
ATOM 3176 N N . GLY A 1 416 ? 14.921 5.643 0.976 1.00 87.31 416 GLY A N 1
ATOM 3177 C CA . GLY A 1 416 ? 13.483 5.432 0.767 1.00 87.31 416 GLY A CA 1
ATOM 3178 C C . GLY A 1 416 ? 12.922 6.301 -0.369 1.00 87.31 416 GLY A C 1
ATOM 3179 O O . GLY A 1 416 ? 13.649 6.696 -1.281 1.00 87.31 416 GLY A O 1
ATOM 3180 N N . THR A 1 417 ? 11.622 6.596 -0.322 1.00 89.62 417 THR A N 1
ATOM 3181 C CA . THR A 1 417 ? 10.917 7.408 -1.337 1.00 89.62 417 THR A CA 1
ATOM 3182 C C . THR A 1 417 ? 10.101 8.515 -0.682 1.00 89.62 417 THR A C 1
ATOM 3184 O O . THR A 1 417 ? 9.917 8.521 0.527 1.00 89.62 417 THR A O 1
ATOM 3187 N N . THR A 1 418 ? 9.517 9.417 -1.467 1.00 87.56 418 THR A N 1
ATOM 3188 C CA . THR A 1 418 ? 8.557 10.406 -0.948 1.00 87.56 418 THR A CA 1
ATOM 3189 C C . THR A 1 418 ? 7.255 9.772 -0.429 1.00 87.56 418 THR A C 1
ATOM 3191 O O . THR A 1 418 ? 6.532 10.397 0.347 1.00 87.56 418 THR A O 1
ATOM 3194 N N . ASP A 1 419 ? 6.952 8.516 -0.787 1.00 89.38 419 ASP A N 1
ATOM 3195 C CA . ASP A 1 419 ? 5.833 7.770 -0.197 1.00 89.38 419 ASP A CA 1
ATOM 3196 C C . ASP A 1 419 ? 6.098 7.377 1.260 1.00 89.38 419 ASP A C 1
ATOM 3198 O O . ASP A 1 419 ? 5.154 7.322 2.051 1.00 89.38 419 ASP A O 1
ATOM 3202 N N . GLY A 1 420 ? 7.365 7.126 1.593 1.00 86.06 420 GLY A N 1
ATOM 3203 C CA . GLY A 1 420 ? 7.869 6.741 2.906 1.00 86.06 420 GLY A CA 1
ATOM 3204 C C . GLY A 1 420 ? 9.389 6.941 2.947 1.00 86.06 420 GLY A C 1
ATOM 3205 O O . GLY A 1 420 ? 10.122 6.057 2.483 1.00 86.06 420 GLY A O 1
ATOM 3206 N N . PRO A 1 421 ? 9.864 8.109 3.414 1.00 80.38 421 PRO A N 1
ATOM 3207 C CA . PR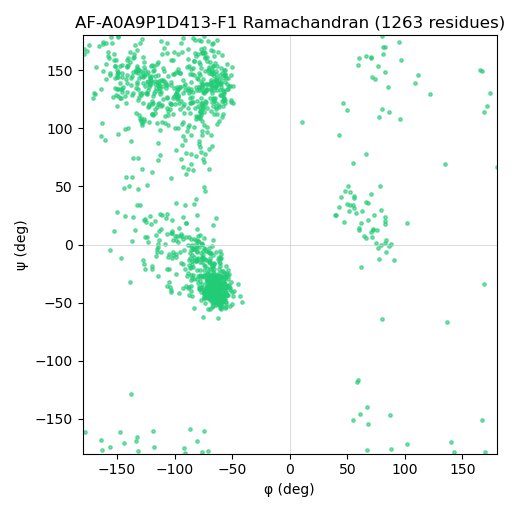O A 1 421 ? 11.280 8.435 3.439 1.00 80.38 421 PRO A CA 1
ATOM 3208 C C . PRO A 1 421 ? 11.976 7.719 4.596 1.00 80.38 421 PRO A C 1
ATOM 3210 O O . PRO A 1 421 ? 11.388 7.439 5.638 1.00 80.38 421 PRO A O 1
ATOM 3213 N N . SER A 1 422 ? 13.262 7.440 4.417 1.00 77.62 422 SER A N 1
ATOM 3214 C CA . SER A 1 422 ? 14.117 6.912 5.475 1.00 77.62 422 SER A CA 1
ATOM 3215 C C . SER A 1 422 ? 14.363 7.954 6.565 1.00 77.62 422 SER A C 1
ATOM 3217 O O . SER A 1 422 ? 14.686 9.107 6.268 1.00 77.62 422 SER A O 1
ATOM 3219 N N . ASN A 1 423 ? 14.331 7.500 7.821 1.00 66.88 423 ASN A N 1
ATOM 3220 C CA . ASN A 1 423 ? 14.734 8.263 9.008 1.00 66.88 423 ASN A CA 1
ATOM 3221 C C . ASN A 1 423 ? 16.253 8.563 9.052 1.00 66.88 423 ASN A C 1
ATOM 3223 O O . ASN A 1 423 ? 16.733 9.203 9.987 1.00 66.88 423 ASN A O 1
ATOM 3227 N N . VAL A 1 424 ? 17.030 8.104 8.062 1.00 69.12 424 VAL A N 1
ATOM 3228 C CA . VAL A 1 424 ? 18.462 8.402 7.921 1.00 69.12 424 VAL A CA 1
ATOM 3229 C C . VAL A 1 424 ? 18.658 9.622 7.015 1.00 69.12 424 VAL A C 1
ATOM 3231 O O . VAL A 1 424 ? 18.903 9.504 5.816 1.00 69.12 424 VAL A O 1
ATOM 3234 N N . ASP A 1 425 ? 18.588 10.810 7.619 1.00 64.50 425 ASP A N 1
ATOM 3235 C CA . ASP A 1 425 ? 18.658 12.115 6.937 1.00 64.50 425 ASP A CA 1
ATOM 3236 C C . ASP A 1 425 ? 19.961 12.393 6.151 1.00 64.50 425 ASP A C 1
ATOM 3238 O O . ASP A 1 425 ? 20.020 13.343 5.371 1.00 64.50 425 ASP A O 1
ATOM 3242 N N . GLU A 1 426 ? 21.005 11.572 6.321 1.00 60.59 426 GLU A N 1
ATOM 3243 C CA . GLU A 1 426 ? 22.269 11.677 5.571 1.00 60.59 426 GLU A CA 1
ATOM 3244 C C . GLU A 1 426 ? 22.167 11.205 4.105 1.00 60.59 426 GLU A C 1
ATOM 3246 O O . GLU A 1 426 ? 23.089 11.452 3.320 1.00 60.59 426 GLU A O 1
ATOM 3251 N N . PHE A 1 427 ? 21.075 10.532 3.721 1.00 64.06 427 PHE A N 1
ATOM 3252 C CA . PHE A 1 427 ? 20.841 10.044 2.361 1.00 64.06 427 PHE A CA 1
ATOM 3253 C C . PHE A 1 427 ? 19.677 10.771 1.688 1.00 64.06 427 PHE A C 1
ATOM 3255 O O . PHE A 1 427 ? 18.574 10.790 2.219 1.00 64.06 427 PHE A O 1
ATOM 3262 N N . GLY A 1 428 ? 19.902 11.270 0.473 1.00 57.44 428 GLY A N 1
ATOM 3263 C CA . GLY A 1 428 ? 18.833 11.569 -0.481 1.00 57.44 428 GLY A CA 1
ATOM 3264 C C . GLY A 1 428 ? 18.796 10.557 -1.618 1.00 57.44 428 GLY A C 1
ATOM 3265 O O . GLY A 1 428 ? 19.705 9.736 -1.777 1.00 57.44 428 GLY A O 1
ATOM 3266 N N . GLN A 1 429 ? 17.776 10.650 -2.465 1.00 70.75 429 GLN A N 1
ATOM 3267 C CA . GLN A 1 429 ? 17.811 9.990 -3.768 1.00 70.75 429 GLN A CA 1
ATOM 3268 C C . GLN A 1 429 ? 18.841 10.696 -4.670 1.00 70.75 429 GLN A C 1
ATOM 3270 O O . GLN A 1 429 ? 19.121 11.870 -4.461 1.00 70.75 429 GLN A O 1
ATOM 3275 N N . ASN A 1 430 ? 19.452 10.008 -5.644 1.00 69.31 430 ASN A N 1
ATOM 3276 C CA . ASN A 1 430 ? 20.511 10.579 -6.503 1.00 69.31 430 ASN A CA 1
ATOM 3277 C C . ASN A 1 430 ? 21.581 11.412 -5.732 1.00 69.31 430 ASN A C 1
ATOM 3279 O O . ASN A 1 430 ? 21.988 12.497 -6.152 1.00 69.31 430 ASN A O 1
ATOM 3283 N N . MET A 1 431 ? 22.000 10.932 -4.551 1.00 61.72 431 MET A N 1
ATOM 3284 C CA . MET A 1 431 ? 23.014 11.572 -3.704 1.00 61.72 431 MET A CA 1
ATOM 3285 C C . MET A 1 431 ? 24.103 10.583 -3.277 1.00 61.72 431 MET A C 1
ATOM 3287 O O . MET A 1 431 ? 23.832 9.517 -2.717 1.00 61.72 431 MET A O 1
ATOM 3291 N N . THR A 1 432 ? 25.358 10.990 -3.465 1.00 60.19 432 THR A N 1
ATOM 3292 C CA . THR A 1 432 ? 26.507 10.384 -2.783 1.00 60.19 432 THR A CA 1
ATOM 3293 C C . THR A 1 432 ? 26.538 10.888 -1.333 1.00 60.19 432 THR A C 1
ATOM 3295 O O . THR A 1 432 ? 26.423 12.100 -1.131 1.00 60.19 432 THR A O 1
ATOM 3298 N N . PRO A 1 433 ? 26.708 10.021 -0.316 1.00 58.59 433 PRO A N 1
ATOM 3299 C CA . PRO A 1 433 ? 26.697 10.450 1.081 1.00 58.59 433 PRO A CA 1
ATOM 3300 C C . PRO A 1 433 ? 27.862 11.390 1.403 1.00 58.59 433 PRO A C 1
ATOM 3302 O O . PRO A 1 433 ? 29.007 11.121 1.036 1.00 58.59 433 PRO A O 1
ATOM 3305 N N . THR A 1 434 ? 27.587 12.465 2.141 1.00 51.88 434 THR A N 1
ATOM 3306 C CA . THR A 1 434 ? 28.623 13.400 2.615 1.00 51.88 434 THR A CA 1
ATOM 3307 C C . THR A 1 434 ? 29.399 12.857 3.818 1.00 51.88 434 THR A C 1
ATOM 3309 O O . THR A 1 434 ? 30.563 13.209 4.007 1.00 51.88 434 THR A O 1
ATOM 3312 N N . ASN A 1 435 ? 28.785 11.972 4.610 1.00 55.62 435 ASN A N 1
ATOM 3313 C CA . ASN A 1 435 ? 29.415 11.283 5.732 1.00 55.62 435 ASN A CA 1
ATOM 3314 C C . ASN A 1 435 ? 29.881 9.874 5.322 1.00 55.62 435 ASN A C 1
ATOM 3316 O O . ASN A 1 435 ? 29.103 9.045 4.850 1.00 55.62 435 ASN A O 1
ATOM 3320 N N . GLY A 1 436 ? 31.164 9.575 5.539 1.00 58.25 436 GLY A N 1
ATOM 3321 C CA . GLY A 1 436 ? 31.743 8.265 5.234 1.00 58.25 436 GLY A CA 1
ATOM 3322 C C . GLY A 1 436 ? 31.324 7.137 6.186 1.00 58.25 436 GLY A C 1
ATOM 3323 O O . GLY A 1 436 ? 31.560 5.974 5.863 1.00 58.25 436 GLY A O 1
ATOM 3324 N N . PHE A 1 437 ? 30.715 7.440 7.339 1.00 56.84 437 PHE A N 1
ATOM 3325 C CA . PHE A 1 437 ? 30.481 6.473 8.419 1.00 56.84 437 PHE A CA 1
ATOM 3326 C C . PHE A 1 437 ? 29.580 5.293 8.021 1.00 56.84 437 PHE A C 1
ATOM 3328 O O . PHE A 1 437 ? 29.969 4.138 8.194 1.00 56.84 437 PHE A O 1
ATOM 3335 N N . LEU A 1 438 ? 28.411 5.544 7.425 1.00 59.31 438 LEU A N 1
ATOM 3336 C CA . LEU A 1 438 ? 27.498 4.466 7.015 1.00 59.31 438 LEU A CA 1
ATOM 3337 C C . LEU A 1 438 ? 28.060 3.638 5.845 1.00 59.31 438 LEU A C 1
ATOM 3339 O O . LEU A 1 438 ? 27.878 2.422 5.802 1.00 59.31 438 LEU A O 1
ATOM 3343 N N . ARG A 1 439 ? 28.830 4.266 4.946 1.00 62.94 439 ARG A N 1
ATOM 3344 C CA . ARG A 1 439 ? 29.562 3.576 3.868 1.00 62.94 439 ARG A CA 1
ATOM 3345 C C . ARG A 1 439 ? 30.685 2.693 4.426 1.00 62.94 439 ARG A C 1
ATOM 3347 O O . ARG A 1 439 ? 30.883 1.579 3.953 1.00 62.94 439 ARG A O 1
ATOM 3354 N N . PHE A 1 440 ? 31.373 3.150 5.474 1.00 57.72 440 PHE A N 1
ATOM 3355 C CA . PHE A 1 440 ? 32.345 2.361 6.235 1.00 57.72 440 PHE A CA 1
ATOM 3356 C C . PHE A 1 440 ? 31.685 1.161 6.931 1.00 57.72 440 PHE A C 1
ATOM 3358 O O . PHE A 1 440 ? 32.186 0.048 6.788 1.00 57.72 440 PHE A O 1
ATOM 3365 N N . LEU A 1 441 ? 30.530 1.335 7.587 1.00 59.34 441 LEU A N 1
ATOM 3366 C CA . LEU A 1 441 ? 29.774 0.213 8.163 1.00 59.34 441 LEU A CA 1
ATOM 3367 C C . LEU A 1 441 ? 29.323 -0.798 7.091 1.00 59.34 441 LEU A C 1
ATOM 3369 O O . LEU A 1 441 ? 29.498 -1.999 7.284 1.00 59.34 441 LEU A O 1
ATOM 3373 N N . GLY A 1 442 ? 28.834 -0.344 5.931 1.00 60.00 442 GLY A N 1
ATOM 3374 C CA . GLY A 1 442 ? 28.522 -1.223 4.794 1.00 60.00 442 GLY A CA 1
ATOM 3375 C C . GLY A 1 442 ? 29.746 -2.004 4.291 1.00 60.00 442 GLY A C 1
ATOM 3376 O O . GLY A 1 442 ? 29.682 -3.221 4.094 1.00 60.00 442 GLY A O 1
ATOM 3377 N N . HIS A 1 443 ? 30.899 -1.337 4.172 1.00 64.25 443 HIS A N 1
ATOM 3378 C CA . HIS A 1 443 ? 32.170 -1.969 3.806 1.00 64.25 443 HIS A CA 1
ATOM 3379 C C . HIS A 1 443 ? 32.687 -2.975 4.849 1.00 64.25 443 HIS A C 1
ATOM 3381 O O . HIS A 1 443 ? 33.292 -3.970 4.449 1.00 64.25 443 HIS A O 1
ATOM 3387 N N . LEU A 1 444 ? 32.432 -2.771 6.149 1.00 60.03 444 LEU A N 1
ATOM 3388 C CA . LEU A 1 444 ? 32.746 -3.761 7.192 1.00 60.03 444 LEU A CA 1
ATOM 3389 C C . LEU A 1 444 ? 31.904 -5.040 7.060 1.00 60.03 444 LEU A C 1
ATOM 3391 O O . LEU A 1 444 ? 32.375 -6.110 7.438 1.00 60.03 444 LEU A O 1
ATOM 3395 N N . ILE A 1 445 ? 30.682 -4.949 6.520 1.00 69.12 445 ILE A N 1
ATOM 3396 C CA . ILE A 1 445 ? 29.793 -6.107 6.335 1.00 69.12 445 ILE A CA 1
ATOM 3397 C C . ILE A 1 445 ? 30.094 -6.837 5.015 1.00 69.12 445 ILE A C 1
ATOM 3399 O O . ILE A 1 445 ? 30.156 -8.066 4.996 1.00 69.12 445 ILE A O 1
ATOM 3403 N N . SER A 1 446 ? 30.282 -6.117 3.901 1.00 69.50 446 SER A N 1
ATOM 3404 C CA . SER A 1 446 ? 30.673 -6.723 2.616 1.00 69.50 446 SER A CA 1
ATOM 3405 C C . SER A 1 446 ? 31.288 -5.714 1.637 1.00 69.50 446 SER A C 1
ATOM 3407 O O . SER A 1 446 ? 30.600 -5.160 0.776 1.00 69.50 446 SER A O 1
ATOM 3409 N N . LEU A 1 447 ? 32.611 -5.547 1.699 1.00 78.69 447 LEU A N 1
ATOM 3410 C CA . LEU A 1 447 ? 33.375 -4.664 0.813 1.00 78.69 447 LEU A CA 1
ATOM 3411 C C . LEU A 1 447 ? 33.256 -5.085 -0.681 1.00 78.69 447 LEU A C 1
ATOM 3413 O O . LEU A 1 447 ? 33.624 -6.215 -1.037 1.00 78.69 447 LEU A O 1
ATOM 3417 N N . PRO A 1 448 ? 32.744 -4.213 -1.577 1.00 85.19 448 PRO A N 1
ATOM 3418 C CA . PRO A 1 448 ? 32.513 -4.555 -2.982 1.00 85.19 448 PRO A CA 1
ATOM 3419 C C . PRO A 1 448 ? 33.830 -4.592 -3.786 1.00 85.19 448 PRO A C 1
ATOM 3421 O O . PRO A 1 448 ? 34.608 -3.636 -3.731 1.00 85.19 448 PRO A O 1
ATOM 3424 N N . PRO A 1 449 ? 34.097 -5.655 -4.572 1.00 89.69 449 PRO A N 1
ATOM 3425 C CA . PRO A 1 449 ? 35.278 -5.729 -5.433 1.00 89.69 449 PRO A CA 1
ATOM 3426 C C . PRO A 1 449 ? 35.156 -4.788 -6.641 1.00 89.69 449 PRO A C 1
ATOM 3428 O O . PRO A 1 449 ? 34.052 -4.477 -7.086 1.00 89.69 449 PRO A O 1
ATOM 3431 N N . GLU A 1 450 ? 36.288 -4.410 -7.240 1.00 91.00 450 GLU A N 1
ATOM 3432 C CA . GLU A 1 450 ? 36.326 -3.527 -8.421 1.00 91.00 450 GLU A CA 1
ATOM 3433 C C . GLU A 1 450 ? 35.512 -4.053 -9.615 1.00 91.00 450 GLU A C 1
ATOM 3435 O O . GLU A 1 450 ? 34.902 -3.269 -10.336 1.00 91.00 450 GLU A O 1
ATOM 3440 N N . GLU A 1 451 ? 35.433 -5.373 -9.803 1.00 91.31 451 GLU A N 1
ATOM 3441 C CA . GLU A 1 451 ? 34.559 -5.987 -10.814 1.00 91.31 451 GLU A CA 1
ATOM 3442 C C . GLU A 1 451 ? 33.076 -5.662 -10.566 1.00 91.31 451 GLU A C 1
ATOM 3444 O O . GLU A 1 451 ? 32.363 -5.288 -11.494 1.00 91.31 451 GLU A O 1
ATOM 3449 N N . ALA A 1 452 ? 32.617 -5.731 -9.310 1.00 91.75 452 ALA A N 1
ATOM 3450 C CA . ALA A 1 452 ? 31.236 -5.412 -8.958 1.00 91.75 452 ALA A CA 1
ATOM 3451 C C . ALA A 1 452 ? 30.950 -3.915 -9.124 1.00 91.75 452 ALA A C 1
ATOM 3453 O O . ALA A 1 452 ? 29.919 -3.565 -9.690 1.00 91.75 452 ALA A O 1
ATOM 3454 N N . LYS A 1 453 ? 31.878 -3.039 -8.710 1.00 92.81 453 LYS A N 1
ATOM 3455 C CA . LYS A 1 453 ? 31.761 -1.584 -8.921 1.00 92.81 453 LYS A CA 1
ATOM 3456 C C . LYS A 1 453 ? 31.640 -1.237 -10.408 1.00 92.81 453 LYS A C 1
ATOM 3458 O O . LYS A 1 453 ? 30.778 -0.452 -10.781 1.00 92.81 453 LYS A O 1
ATOM 3463 N N . ARG A 1 454 ? 32.459 -1.861 -11.266 1.00 94.88 454 ARG A N 1
ATOM 3464 C CA . ARG A 1 454 ? 32.398 -1.682 -12.729 1.00 94.88 454 ARG A CA 1
ATOM 3465 C C . ARG A 1 454 ? 31.102 -2.219 -13.333 1.00 94.88 454 ARG A C 1
ATOM 3467 O O . ARG A 1 454 ? 30.551 -1.577 -14.214 1.00 94.88 454 ARG A O 1
ATOM 3474 N N . CYS A 1 455 ? 30.615 -3.368 -12.861 1.00 95.62 455 CYS A N 1
ATOM 3475 C CA . CYS A 1 455 ? 29.368 -3.964 -13.345 1.00 95.62 455 CYS A CA 1
ATOM 3476 C C . CYS A 1 455 ? 28.139 -3.115 -12.966 1.00 95.62 455 CYS A C 1
ATOM 3478 O O . CYS A 1 455 ? 27.237 -2.930 -13.776 1.00 95.62 455 CYS A O 1
ATOM 3480 N N . HIS A 1 456 ? 28.117 -2.567 -11.747 1.00 96.56 456 HIS A N 1
ATOM 3481 C CA . HIS A 1 456 ? 26.998 -1.776 -11.220 1.00 96.56 456 HIS A CA 1
ATOM 3482 C C . HIS A 1 456 ? 27.037 -0.283 -11.565 1.00 96.56 456 HIS A C 1
ATOM 3484 O O . HIS A 1 456 ? 26.062 0.410 -11.272 1.00 96.56 456 HIS A O 1
ATOM 3490 N N . ALA A 1 457 ? 28.114 0.228 -12.165 1.00 94.81 457 ALA A N 1
ATOM 3491 C CA . ALA A 1 457 ? 28.277 1.652 -12.462 1.00 94.81 457 ALA A CA 1
ATOM 3492 C C . ALA A 1 457 ? 27.037 2.250 -13.176 1.00 94.81 457 ALA A C 1
ATOM 3494 O O . ALA A 1 457 ? 26.497 1.608 -14.081 1.00 94.81 457 ALA A O 1
ATOM 3495 N N . PRO A 1 458 ? 26.563 3.452 -12.782 1.00 94.94 458 PRO A N 1
ATOM 3496 C CA . PRO A 1 458 ? 27.175 4.397 -11.837 1.00 94.94 458 PRO A CA 1
ATOM 3497 C C . PRO A 1 458 ? 26.831 4.183 -10.345 1.00 94.94 458 PRO A C 1
ATOM 3499 O O . PRO A 1 458 ? 27.226 5.005 -9.522 1.00 94.94 458 PRO A O 1
ATOM 3502 N N . LYS A 1 459 ? 26.119 3.111 -9.962 1.00 93.75 459 LYS A N 1
ATOM 3503 C CA . LYS A 1 459 ? 25.665 2.874 -8.575 1.00 93.75 459 LYS A CA 1
ATOM 3504 C C . LYS A 1 459 ? 26.811 2.868 -7.551 1.00 93.75 459 LYS A C 1
ATOM 3506 O O . LYS A 1 459 ? 27.702 2.019 -7.620 1.00 93.75 459 LYS A O 1
ATOM 3511 N N . ASP A 1 460 ? 26.709 3.712 -6.521 1.00 89.06 460 ASP A N 1
ATOM 3512 C CA . ASP A 1 460 ? 27.514 3.569 -5.302 1.00 89.06 460 ASP A CA 1
ATOM 3513 C C . ASP A 1 460 ? 26.932 2.458 -4.414 1.00 89.06 460 ASP A C 1
ATOM 3515 O O . ASP A 1 460 ? 25.839 2.594 -3.862 1.00 89.06 460 ASP A O 1
ATOM 3519 N N . ILE A 1 461 ? 27.638 1.329 -4.322 1.00 89.69 461 ILE A N 1
ATOM 3520 C CA . ILE A 1 461 ? 27.176 0.127 -3.616 1.00 89.69 461 ILE A CA 1
ATOM 3521 C C . ILE A 1 461 ? 27.312 0.321 -2.101 1.00 89.69 461 ILE A C 1
ATOM 3523 O O . ILE A 1 461 ? 28.426 0.372 -1.582 1.00 89.69 461 ILE A O 1
ATOM 3527 N N . LEU A 1 462 ? 26.184 0.313 -1.385 1.00 86.62 462 LEU A N 1
ATOM 3528 C CA . LEU A 1 462 ? 26.152 0.265 0.080 1.00 86.62 462 LEU A CA 1
ATOM 3529 C C . LEU A 1 462 ? 26.180 -1.182 0.597 1.00 86.62 462 LEU A C 1
ATOM 3531 O O . LEU A 1 462 ? 26.906 -1.487 1.541 1.00 86.62 462 LEU A O 1
ATOM 3535 N N . LEU A 1 463 ? 25.407 -2.080 -0.030 1.00 89.44 463 LEU A N 1
ATOM 3536 C CA . LEU A 1 463 ? 25.284 -3.490 0.363 1.00 89.44 463 LEU A CA 1
ATOM 3537 C C . LEU A 1 463 ? 25.496 -4.410 -0.845 1.00 89.44 463 LEU A C 1
ATOM 3539 O O . LEU A 1 463 ? 24.628 -4.514 -1.715 1.00 89.44 463 LEU A O 1
ATOM 3543 N N . TYR A 1 464 ? 26.624 -5.125 -0.890 1.00 92.75 464 TYR A N 1
ATOM 3544 C CA . TYR A 1 464 ? 26.901 -6.110 -1.942 1.00 92.75 464 TYR A CA 1
ATOM 3545 C C . TYR A 1 464 ? 26.299 -7.488 -1.609 1.00 92.75 464 TYR A C 1
ATOM 3547 O O . TYR A 1 464 ? 27.004 -8.460 -1.320 1.00 92.75 464 TYR A O 1
ATOM 3555 N N . THR A 1 465 ? 24.967 -7.565 -1.642 1.00 92.50 465 THR A N 1
ATOM 3556 C CA . THR A 1 465 ? 24.173 -8.732 -1.209 1.00 92.50 465 THR A CA 1
ATOM 3557 C C . THR A 1 465 ? 24.512 -10.031 -1.946 1.00 92.50 465 THR A C 1
ATOM 3559 O O . THR A 1 465 ? 24.365 -11.111 -1.375 1.00 92.50 465 THR A O 1
ATOM 3562 N N . GLY A 1 466 ? 25.086 -9.957 -3.151 1.00 90.62 466 GLY A N 1
ATOM 3563 C CA . GLY A 1 466 ? 25.643 -11.098 -3.881 1.00 90.62 466 GLY A CA 1
ATOM 3564 C C . GLY A 1 466 ? 26.711 -11.895 -3.113 1.00 90.62 466 GLY A C 1
ATOM 3565 O O . GLY A 1 466 ? 26.827 -13.101 -3.334 1.00 90.62 466 GLY A O 1
ATOM 3566 N N . ARG A 1 467 ? 27.445 -11.270 -2.176 1.00 90.00 467 ARG A N 1
ATOM 3567 C CA . ARG A 1 467 ? 28.404 -11.939 -1.268 1.00 90.00 467 ARG A CA 1
ATOM 3568 C C . ARG A 1 467 ? 27.877 -12.177 0.153 1.00 90.00 467 ARG A C 1
ATOM 3570 O O . ARG A 1 467 ? 28.520 -12.893 0.915 1.00 90.00 467 ARG A O 1
ATOM 3577 N N . MET A 1 468 ? 26.720 -11.628 0.515 1.00 89.81 468 MET A N 1
ATOM 3578 C CA . MET A 1 468 ? 26.170 -11.717 1.871 1.00 89.81 468 MET A CA 1
ATOM 3579 C C . MET A 1 468 ? 25.335 -13.004 2.003 1.00 89.81 468 MET A C 1
ATOM 3581 O O . MET A 1 468 ? 24.225 -13.098 1.473 1.00 89.81 468 MET A O 1
ATOM 3585 N N . LYS A 1 469 ? 25.918 -14.023 2.653 1.00 89.69 469 LYS A N 1
ATOM 3586 C CA . LYS A 1 469 ? 25.411 -15.415 2.696 1.00 89.69 469 LYS A CA 1
ATOM 3587 C C . LYS A 1 469 ? 25.154 -15.976 4.105 1.00 89.69 469 LYS A C 1
ATOM 3589 O O . LYS A 1 469 ? 24.784 -17.140 4.223 1.00 89.69 469 LYS A O 1
ATOM 3594 N N . THR A 1 470 ? 25.350 -15.178 5.156 1.00 86.88 470 THR A N 1
ATOM 3595 C CA . THR A 1 470 ? 25.238 -15.601 6.566 1.00 86.88 470 THR A CA 1
ATOM 3596 C C . THR A 1 470 ? 24.189 -14.738 7.276 1.00 86.88 470 THR A C 1
ATOM 3598 O O . THR A 1 470 ? 24.374 -13.521 7.305 1.00 86.88 470 THR A O 1
ATOM 3601 N N . PRO A 1 471 ? 23.110 -15.304 7.856 1.00 88.19 471 PRO A N 1
ATOM 3602 C CA . PRO A 1 471 ? 22.846 -16.738 8.059 1.00 88.19 471 PRO A CA 1
ATOM 3603 C C . PRO A 1 471 ? 22.439 -17.511 6.790 1.00 88.19 471 PRO A C 1
ATOM 3605 O O . PRO A 1 471 ? 22.591 -18.728 6.746 1.00 88.19 471 PRO A O 1
ATOM 3608 N N . TYR A 1 472 ? 21.935 -16.815 5.770 1.00 92.50 472 TYR A N 1
ATOM 3609 C CA . TYR A 1 472 ? 21.569 -17.352 4.452 1.00 92.50 472 TYR A CA 1
ATOM 3610 C C . TYR A 1 472 ? 21.601 -16.221 3.406 1.00 92.50 472 TYR A C 1
ATOM 3612 O O . TYR A 1 472 ? 22.033 -15.106 3.708 1.00 92.50 472 TYR A O 1
ATOM 3620 N N . ASP A 1 473 ? 21.187 -16.504 2.166 1.00 93.06 473 ASP A N 1
ATOM 3621 C CA . ASP A 1 473 ? 21.110 -15.524 1.074 1.00 93.06 473 ASP A CA 1
ATOM 3622 C C . ASP A 1 473 ? 20.347 -14.250 1.481 1.00 93.06 473 ASP A C 1
ATOM 3624 O O . ASP A 1 473 ? 19.173 -14.300 1.858 1.00 93.06 473 ASP A O 1
ATOM 3628 N N . TYR A 1 474 ? 20.991 -13.088 1.337 1.00 93.25 474 TYR A N 1
ATOM 3629 C CA . TYR A 1 474 ? 20.337 -11.790 1.551 1.00 93.25 474 TYR A CA 1
ATOM 3630 C C . TYR A 1 474 ? 19.346 -11.440 0.438 1.00 93.25 474 TYR A C 1
ATOM 3632 O O . TYR A 1 474 ? 18.362 -10.758 0.706 1.00 93.25 474 TYR A O 1
ATOM 3640 N N . MET A 1 475 ? 19.593 -11.898 -0.792 1.00 93.88 475 MET A N 1
ATOM 3641 C CA . MET A 1 475 ? 18.763 -11.649 -1.976 1.00 93.88 475 MET A CA 1
ATOM 3642 C C . MET A 1 475 ? 18.763 -12.867 -2.914 1.00 93.88 475 MET A C 1
ATOM 3644 O O . MET A 1 475 ? 19.742 -13.623 -2.919 1.00 93.88 475 MET A O 1
ATOM 3648 N N . PRO A 1 476 ? 17.715 -13.057 -3.740 1.00 94.25 476 PRO A N 1
ATOM 3649 C CA . PRO A 1 476 ? 17.679 -14.138 -4.718 1.00 94.25 476 PRO A CA 1
ATOM 3650 C C . PRO A 1 476 ? 18.862 -14.067 -5.694 1.00 94.25 476 PRO A C 1
ATOM 3652 O O . PRO A 1 476 ? 19.156 -13.028 -6.278 1.00 94.25 476 PRO A O 1
ATOM 3655 N N . SER A 1 477 ? 19.525 -15.203 -5.916 1.00 92.69 477 SER A N 1
ATOM 3656 C CA . SER A 1 477 ? 20.462 -15.369 -7.046 1.00 92.69 477 SER A CA 1
ATOM 3657 C C . SER A 1 477 ? 19.737 -15.873 -8.305 1.00 92.69 477 SER A C 1
ATOM 3659 O O . SER A 1 477 ? 20.125 -15.565 -9.429 1.00 92.69 477 SER A O 1
ATOM 3661 N N . LYS A 1 478 ? 18.624 -16.593 -8.108 1.00 92.88 478 LYS A N 1
ATOM 3662 C CA . LYS A 1 478 ? 17.727 -17.078 -9.159 1.00 92.88 478 LYS A CA 1
ATOM 3663 C C . LYS A 1 478 ? 16.330 -16.528 -8.940 1.00 92.88 478 LYS A C 1
ATOM 3665 O O . LYS A 1 478 ? 15.873 -16.505 -7.800 1.00 92.88 478 LYS A O 1
ATOM 3670 N N . MET A 1 479 ? 15.661 -16.149 -10.020 1.00 91.69 479 MET A N 1
ATOM 3671 C CA . MET A 1 479 ? 14.303 -15.604 -9.993 1.00 91.69 479 MET A CA 1
ATOM 3672 C C . MET A 1 479 ? 13.398 -16.367 -10.953 1.00 91.69 479 MET A C 1
ATOM 3674 O O . MET A 1 479 ? 13.876 -16.839 -11.988 1.00 91.69 479 MET A O 1
ATOM 3678 N N . ALA A 1 480 ? 12.113 -16.486 -10.612 1.00 92.25 480 ALA A N 1
ATOM 3679 C CA . ALA A 1 480 ? 11.110 -16.998 -11.532 1.00 92.25 480 ALA A CA 1
ATOM 3680 C C . ALA A 1 480 ? 10.579 -15.871 -12.424 1.00 92.25 480 ALA A C 1
ATOM 3682 O O . ALA A 1 480 ? 10.404 -14.737 -11.986 1.00 92.25 480 ALA A O 1
ATOM 3683 N N . PHE A 1 481 ? 10.251 -16.226 -13.656 1.00 94.75 481 PHE A N 1
ATOM 3684 C CA . PHE A 1 481 ? 9.461 -15.439 -14.594 1.00 94.75 481 PHE A CA 1
ATOM 3685 C C . PHE A 1 481 ? 8.254 -16.282 -14.986 1.00 94.75 481 PHE A C 1
ATOM 3687 O O . PHE A 1 481 ? 8.403 -17.489 -15.204 1.00 94.75 481 PHE A O 1
ATOM 3694 N N . GLN A 1 482 ? 7.072 -15.679 -15.072 1.00 95.25 482 GLN A N 1
ATOM 3695 C CA . GLN A 1 482 ? 5.846 -16.351 -15.502 1.00 95.25 482 GLN A CA 1
ATOM 3696 C C . GLN A 1 482 ? 5.217 -15.582 -16.664 1.00 95.25 482 GLN A C 1
ATOM 3698 O O . GLN A 1 482 ? 5.128 -14.361 -16.627 1.00 95.25 482 GLN A O 1
ATOM 3703 N N . LEU A 1 483 ? 4.762 -16.297 -17.692 1.00 96.00 483 LEU A N 1
ATOM 3704 C CA . LEU A 1 483 ? 4.018 -15.719 -18.808 1.00 96.00 483 LEU A CA 1
ATOM 3705 C C . LEU A 1 483 ? 2.768 -16.562 -19.042 1.00 96.00 483 LEU A C 1
ATOM 3707 O O . LEU A 1 483 ? 2.869 -17.722 -19.444 1.00 96.00 483 LEU A O 1
ATOM 3711 N N . LEU A 1 484 ? 1.604 -15.994 -18.747 1.00 95.75 484 LEU A N 1
ATOM 3712 C CA . LEU A 1 484 ? 0.302 -16.642 -18.859 1.00 95.75 484 LEU A CA 1
ATOM 3713 C C . LEU A 1 484 ? -0.499 -15.992 -19.991 1.00 95.75 484 LEU A C 1
ATOM 3715 O O . LEU A 1 484 ? -0.476 -14.774 -20.149 1.00 95.75 484 LEU A O 1
ATOM 3719 N N . ARG A 1 485 ? -1.238 -16.804 -20.746 1.00 95.62 485 ARG A N 1
ATOM 3720 C CA . ARG A 1 485 ? -2.142 -16.377 -21.815 1.00 95.62 485 ARG A CA 1
ATOM 3721 C C . ARG A 1 485 ? -3.551 -16.897 -21.562 1.00 95.62 485 ARG A C 1
ATOM 3723 O O . ARG A 1 485 ? -3.736 -18.104 -21.400 1.00 95.62 485 ARG A O 1
ATOM 3730 N N . LEU A 1 486 ? -4.520 -15.990 -21.640 1.00 95.69 486 LEU A N 1
ATOM 3731 C CA . LEU A 1 486 ? -5.952 -16.263 -21.716 1.00 95.69 486 LEU A CA 1
ATOM 3732 C C . LEU A 1 486 ? -6.500 -15.491 -22.922 1.00 95.69 486 LEU A C 1
ATOM 3734 O O . LEU A 1 486 ? -6.634 -14.271 -22.863 1.00 95.69 486 LEU A O 1
ATOM 3738 N N . GLY A 1 487 ? -6.751 -16.174 -24.040 1.00 93.94 487 GLY A N 1
ATOM 3739 C CA . GLY A 1 487 ? -7.214 -15.528 -25.269 1.00 93.94 487 GLY A CA 1
ATOM 3740 C C . GLY A 1 487 ? -6.236 -14.472 -25.799 1.00 93.94 487 GLY A C 1
ATOM 3741 O O . GLY A 1 487 ? -5.106 -14.799 -26.170 1.00 93.94 487 GLY A O 1
ATOM 3742 N N . ASN A 1 488 ? -6.683 -13.218 -25.834 1.00 95.75 488 ASN A N 1
ATOM 3743 C CA . ASN A 1 488 ? -5.936 -12.012 -26.200 1.00 95.75 488 ASN A CA 1
ATOM 3744 C C . ASN A 1 488 ? -5.383 -11.233 -24.985 1.00 95.75 488 ASN A C 1
ATOM 3746 O O . ASN A 1 488 ? -4.757 -10.190 -25.173 1.00 95.75 488 ASN A O 1
ATOM 3750 N N . LEU A 1 489 ? -5.586 -11.714 -23.753 1.00 97.44 489 LEU A N 1
ATOM 3751 C CA . LEU A 1 489 ? -4.904 -11.197 -22.566 1.00 97.44 489 LEU A CA 1
ATOM 3752 C C . LEU A 1 489 ? -3.635 -12.008 -22.286 1.00 97.44 489 LEU A C 1
ATOM 3754 O O . LEU A 1 489 ? -3.668 -13.238 -22.178 1.00 97.44 489 LEU A O 1
ATOM 3758 N N . ILE A 1 490 ? -2.528 -11.297 -22.095 1.00 97.94 490 ILE A N 1
ATOM 3759 C CA . ILE A 1 490 ? -1.251 -11.843 -21.642 1.00 97.94 490 ILE A CA 1
ATOM 3760 C C . ILE A 1 490 ? -0.901 -11.221 -20.291 1.00 97.94 490 ILE A C 1
ATOM 3762 O O . ILE A 1 490 ? -0.951 -10.003 -20.136 1.00 97.94 490 ILE A O 1
ATOM 3766 N N . ILE A 1 491 ? -0.516 -12.054 -19.327 1.00 97.69 491 ILE A N 1
ATOM 3767 C CA . ILE A 1 491 ? -0.093 -11.642 -17.987 1.00 97.69 491 ILE A CA 1
ATOM 3768 C C . ILE A 1 491 ? 1.356 -12.093 -17.799 1.00 97.69 491 ILE A C 1
ATOM 3770 O O . ILE A 1 491 ? 1.640 -13.291 -17.718 1.00 97.69 491 ILE A O 1
ATOM 3774 N N . ALA A 1 492 ? 2.276 -11.135 -17.734 1.00 97.88 492 ALA A N 1
ATOM 3775 C CA . ALA A 1 492 ? 3.675 -11.363 -17.400 1.00 97.88 492 ALA A CA 1
ATOM 3776 C C . ALA A 1 492 ? 3.878 -11.153 -15.893 1.00 97.88 492 ALA A C 1
ATOM 3778 O O . ALA A 1 492 ? 3.903 -10.021 -15.413 1.00 97.88 492 ALA A O 1
ATOM 3779 N N . GLY A 1 493 ? 4.011 -12.247 -15.144 1.00 96.88 493 GLY A N 1
ATOM 3780 C CA . GLY A 1 493 ? 4.420 -12.209 -13.743 1.00 96.88 493 GLY A CA 1
ATOM 3781 C C . GLY A 1 493 ? 5.921 -11.978 -13.639 1.00 96.88 493 GLY A C 1
ATOM 3782 O O . GLY A 1 493 ? 6.701 -12.768 -14.188 1.00 96.88 493 GLY A O 1
ATOM 3783 N N . VAL A 1 494 ? 6.308 -10.897 -12.956 1.00 97.00 494 VAL A N 1
ATOM 3784 C CA . VAL A 1 494 ? 7.706 -10.458 -12.845 1.00 97.00 494 VAL A CA 1
ATOM 3785 C C . VAL A 1 494 ? 8.211 -10.445 -11.391 1.00 97.00 494 VAL A C 1
ATOM 3787 O O . VAL A 1 494 ? 7.424 -10.227 -10.468 1.00 97.00 494 VAL A O 1
ATOM 3790 N N . PRO A 1 495 ? 9.516 -10.692 -11.146 1.00 95.38 495 PRO A N 1
ATOM 3791 C CA . PRO A 1 495 ? 10.059 -10.912 -9.801 1.00 95.38 495 PRO A CA 1
ATOM 3792 C C . PRO A 1 495 ? 10.559 -9.625 -9.110 1.00 95.38 495 PRO A C 1
ATOM 3794 O O . PRO A 1 495 ? 11.562 -9.649 -8.394 1.00 95.38 495 PRO A O 1
ATOM 3797 N N . GLY A 1 496 ? 9.909 -8.491 -9.357 1.00 95.81 496 GLY A N 1
ATOM 3798 C CA . GLY A 1 496 ? 10.296 -7.178 -8.838 1.00 95.81 496 GLY A CA 1
ATOM 3799 C C . GLY A 1 496 ? 9.503 -6.047 -9.492 1.00 95.81 496 GLY A C 1
ATOM 3800 O O . GLY A 1 496 ? 8.649 -6.302 -10.344 1.00 95.81 496 GLY A O 1
ATOM 3801 N N . GLU A 1 497 ? 9.803 -4.806 -9.112 1.00 97.81 497 GLU A N 1
ATOM 3802 C CA . GLU A 1 497 ? 8.924 -3.668 -9.400 1.00 97.81 497 GLU A CA 1
ATOM 3803 C C . GLU A 1 497 ? 9.369 -2.917 -10.658 1.00 97.81 497 GLU A C 1
ATOM 3805 O O . GLU A 1 497 ? 10.308 -2.118 -10.622 1.00 97.81 497 GLU A O 1
ATOM 3810 N N . PHE A 1 498 ? 8.702 -3.171 -11.785 1.00 98.44 498 PHE A N 1
ATOM 3811 C CA . PHE A 1 498 ? 8.977 -2.473 -13.042 1.00 98.44 498 PHE A CA 1
ATOM 3812 C C . PHE A 1 498 ? 8.459 -1.038 -12.963 1.00 98.44 498 PHE A C 1
ATOM 3814 O O . PHE A 1 498 ? 7.309 -0.827 -12.570 1.00 98.44 498 PHE A O 1
ATOM 3821 N N . THR A 1 499 ? 9.295 -0.072 -13.353 1.00 98.62 499 THR A N 1
ATOM 3822 C CA . THR A 1 499 ? 8.871 1.312 -13.623 1.00 98.62 499 THR A CA 1
ATOM 3823 C C . THR A 1 499 ? 7.958 1.382 -14.844 1.00 98.62 499 THR A C 1
ATOM 3825 O O . THR A 1 499 ? 7.892 0.451 -15.650 1.00 98.62 499 THR A O 1
ATOM 3828 N N . THR A 1 500 ? 7.298 2.521 -15.018 1.00 98.12 500 THR A N 1
ATOM 3829 C CA . THR A 1 500 ? 6.378 2.815 -16.118 1.00 98.12 500 THR A CA 1
ATOM 3830 C C . THR A 1 500 ? 7.014 2.534 -17.486 1.00 98.12 500 THR A C 1
ATOM 3832 O O . THR A 1 500 ? 6.485 1.740 -18.268 1.00 98.12 500 THR A O 1
ATOM 3835 N N . MET A 1 501 ? 8.199 3.089 -17.788 1.00 98.50 501 MET A N 1
ATOM 3836 C CA . MET A 1 501 ? 8.839 2.836 -19.090 1.00 98.50 501 MET A CA 1
ATOM 3837 C C . MET A 1 501 ? 9.417 1.417 -19.204 1.00 98.50 501 MET A C 1
ATOM 3839 O O . MET A 1 501 ? 9.361 0.821 -20.285 1.00 98.50 501 MET A O 1
ATOM 3843 N N . ALA A 1 502 ? 9.910 0.829 -18.108 1.00 98.38 502 ALA A N 1
ATOM 3844 C CA . ALA A 1 502 ? 10.319 -0.573 -18.099 1.00 98.38 502 ALA A CA 1
ATOM 3845 C C . ALA A 1 502 ? 9.138 -1.494 -18.464 1.00 98.38 502 ALA A C 1
ATOM 3847 O O . ALA A 1 502 ? 9.273 -2.353 -19.340 1.00 98.38 502 ALA A O 1
ATOM 3848 N N . GLY A 1 503 ? 7.965 -1.260 -17.869 1.00 98.00 503 GLY A N 1
ATOM 3849 C CA . GLY A 1 503 ? 6.721 -1.968 -18.157 1.00 98.00 503 GLY A CA 1
ATOM 3850 C C . GLY A 1 503 ? 6.285 -1.822 -19.613 1.00 98.00 503 GLY A C 1
ATOM 3851 O O . GLY A 1 503 ? 6.160 -2.828 -20.315 1.00 98.00 503 GLY A O 1
ATOM 3852 N N . ARG A 1 504 ? 6.142 -0.578 -20.095 1.00 97.88 504 ARG A N 1
ATOM 3853 C CA . ARG A 1 504 ? 5.785 -0.238 -21.488 1.00 97.88 504 ARG A CA 1
ATOM 3854 C C . ARG A 1 504 ? 6.664 -0.962 -22.511 1.00 97.88 504 ARG A C 1
ATOM 3856 O O . ARG A 1 504 ? 6.154 -1.632 -23.414 1.00 97.88 504 ARG A O 1
ATOM 3863 N N . ARG A 1 505 ? 7.991 -0.885 -22.347 1.00 97.69 505 ARG A N 1
ATOM 3864 C CA . ARG A 1 505 ? 8.973 -1.557 -23.218 1.00 97.69 505 ARG A CA 1
ATOM 3865 C C . ARG A 1 505 ? 8.791 -3.077 -23.218 1.00 97.69 505 ARG A C 1
ATOM 3867 O O . ARG A 1 505 ? 8.767 -3.690 -24.285 1.00 97.69 505 ARG A O 1
ATOM 3874 N N . THR A 1 506 ? 8.626 -3.690 -22.047 1.00 98.12 506 THR A N 1
ATOM 3875 C CA . THR A 1 506 ? 8.469 -5.148 -21.920 1.00 98.12 506 THR A CA 1
ATOM 3876 C C . THR A 1 506 ? 7.144 -5.637 -22.510 1.00 98.12 506 THR A C 1
ATOM 3878 O O . THR A 1 506 ? 7.137 -6.605 -23.273 1.00 98.12 506 THR A O 1
ATOM 3881 N N . ALA A 1 507 ? 6.038 -4.937 -22.243 1.00 98.12 507 ALA A N 1
ATOM 3882 C CA . ALA A 1 507 ? 4.718 -5.246 -22.792 1.00 98.12 507 ALA A CA 1
ATOM 3883 C C . ALA A 1 507 ? 4.706 -5.187 -24.331 1.00 98.12 507 ALA A C 1
ATOM 3885 O O . ALA A 1 507 ? 4.208 -6.105 -24.986 1.00 98.12 507 ALA A O 1
ATOM 3886 N N . LYS A 1 508 ? 5.333 -4.154 -24.915 1.00 97.06 508 LYS A N 1
ATOM 3887 C CA . LYS A 1 508 ? 5.487 -3.971 -26.369 1.00 97.06 508 LYS A CA 1
ATOM 3888 C C . LYS A 1 508 ? 6.233 -5.134 -27.034 1.00 97.06 508 LYS A C 1
ATOM 3890 O O . LYS A 1 508 ? 5.775 -5.642 -28.058 1.00 97.06 508 LYS A O 1
ATOM 3895 N N . VAL A 1 509 ? 7.343 -5.586 -26.443 1.00 96.88 509 VAL A N 1
ATOM 3896 C CA . VAL A 1 509 ? 8.147 -6.709 -26.963 1.00 96.88 509 VAL A CA 1
ATOM 3897 C C . VAL A 1 509 ? 7.379 -8.035 -26.896 1.00 96.88 509 VAL A C 1
ATOM 3899 O O . VAL A 1 509 ? 7.335 -8.766 -27.885 1.00 96.88 509 VAL A O 1
ATOM 3902 N N . ILE A 1 510 ? 6.716 -8.328 -25.771 1.00 98.31 510 ILE A N 1
ATOM 3903 C CA . ILE A 1 510 ? 5.891 -9.539 -25.611 1.00 98.31 510 ILE A CA 1
ATOM 3904 C C . ILE A 1 510 ? 4.721 -9.539 -26.606 1.00 98.31 510 ILE A C 1
ATOM 3906 O O . ILE A 1 510 ? 4.485 -10.549 -27.272 1.00 98.31 510 ILE A O 1
ATOM 3910 N N . LYS A 1 511 ? 4.011 -8.407 -26.747 1.00 98.06 511 LYS A N 1
ATOM 3911 C CA . LYS A 1 511 ? 2.892 -8.270 -27.693 1.00 98.06 511 LYS A CA 1
ATOM 3912 C C . LYS A 1 511 ? 3.347 -8.559 -29.120 1.00 98.06 511 LYS A C 1
ATOM 3914 O O . LYS A 1 511 ? 2.711 -9.357 -29.803 1.00 98.06 511 LYS A O 1
ATOM 3919 N N . LYS A 1 512 ? 4.465 -7.961 -29.543 1.00 97.12 512 LYS A N 1
ATOM 3920 C CA . LYS A 1 512 ? 5.045 -8.167 -30.875 1.00 97.12 512 LYS A CA 1
ATOM 3921 C C . LYS A 1 512 ? 5.396 -9.637 -31.132 1.00 97.12 512 LYS A C 1
ATOM 3923 O O . LYS A 1 512 ? 4.959 -10.185 -32.135 1.00 97.12 512 LYS A O 1
ATOM 3928 N N . ALA A 1 513 ? 6.105 -10.297 -30.213 1.00 96.75 513 ALA A N 1
ATOM 3929 C CA . ALA A 1 513 ? 6.529 -11.694 -30.380 1.00 96.75 513 ALA A CA 1
ATOM 3930 C C . ALA A 1 513 ? 5.361 -12.680 -30.609 1.00 96.75 513 ALA A C 1
ATOM 3932 O O . ALA A 1 513 ? 5.517 -13.678 -31.314 1.00 96.75 513 ALA A O 1
ATOM 3933 N N . LEU A 1 514 ? 4.186 -12.393 -30.038 1.00 97.25 514 LEU A N 1
ATOM 3934 C CA . LEU A 1 514 ? 2.961 -13.176 -30.229 1.00 97.25 514 LEU A CA 1
ATOM 3935 C C . LEU A 1 514 ? 2.181 -12.738 -31.487 1.00 97.25 514 LEU A C 1
ATOM 3937 O O . LEU A 1 514 ? 1.668 -13.581 -32.226 1.00 97.25 514 LEU A O 1
ATOM 3941 N N . LEU A 1 515 ? 2.105 -11.430 -31.749 1.00 96.88 515 LEU A N 1
ATOM 3942 C CA . LEU A 1 515 ? 1.387 -10.848 -32.888 1.00 96.88 515 LEU A CA 1
ATOM 3943 C C . LEU A 1 515 ? 2.041 -11.198 -34.234 1.00 96.88 515 LEU A C 1
ATOM 3945 O O . LEU A 1 515 ? 1.342 -11.621 -35.152 1.00 96.88 515 LEU A O 1
ATOM 3949 N N . ASP A 1 516 ? 3.375 -11.134 -34.326 1.00 95.62 516 ASP A N 1
ATOM 3950 C CA . ASP A 1 516 ? 4.171 -11.467 -35.525 1.00 95.62 516 ASP A CA 1
ATOM 3951 C C . ASP A 1 516 ? 4.011 -12.943 -35.965 1.00 95.62 516 ASP A C 1
ATOM 3953 O O . ASP A 1 516 ? 4.449 -13.341 -37.047 1.00 95.62 516 ASP A O 1
ATOM 3957 N N . LYS A 1 517 ? 3.386 -13.776 -35.123 1.00 95.19 517 LYS A N 1
ATOM 3958 C CA . LYS A 1 517 ? 3.086 -15.195 -35.365 1.00 95.19 517 LYS A CA 1
ATOM 3959 C C . LYS A 1 517 ? 1.581 -15.488 -35.473 1.00 95.19 517 LYS A C 1
ATOM 3961 O O . LYS A 1 517 ? 1.206 -16.650 -35.594 1.00 95.19 517 LYS A O 1
ATOM 3966 N N . GLY A 1 518 ? 0.718 -14.467 -35.419 1.00 93.12 518 GLY A N 1
ATOM 3967 C CA . GLY A 1 518 ? -0.744 -14.612 -35.474 1.00 93.12 518 GLY A CA 1
ATOM 3968 C C . GLY A 1 518 ? -1.361 -15.292 -34.244 1.00 93.12 518 GLY A C 1
ATOM 3969 O O . GLY A 1 518 ? -2.456 -15.842 -34.325 1.00 93.12 518 GLY A O 1
ATOM 3970 N N . VAL A 1 519 ? -0.653 -15.298 -33.112 1.00 93.69 519 VAL A N 1
ATOM 3971 C CA . VAL A 1 519 ? -1.040 -16.039 -31.897 1.00 93.69 519 VAL A CA 1
ATOM 3972 C C . VAL A 1 519 ? -2.095 -15.277 -31.097 1.00 93.69 519 VAL A C 1
ATOM 3974 O O . VAL A 1 519 ? -2.918 -15.900 -30.427 1.00 93.69 519 VAL A O 1
ATOM 3977 N N . VAL A 1 520 ? -2.075 -13.946 -31.185 1.00 94.81 520 VAL A N 1
ATOM 3978 C CA . VAL A 1 520 ? -3.019 -12.996 -30.576 1.00 94.81 520 VAL A CA 1
ATOM 3979 C C . VAL A 1 520 ? -3.402 -11.918 -31.599 1.00 94.81 520 VAL A C 1
ATOM 3981 O O . VAL A 1 520 ? -2.680 -11.719 -32.578 1.00 94.81 520 VAL A O 1
ATOM 3984 N N . SER A 1 521 ? -4.521 -11.219 -31.390 1.00 93.44 521 SER A N 1
ATOM 3985 C CA . SER A 1 521 ? -4.968 -10.129 -32.271 1.00 93.44 521 SER A CA 1
ATOM 3986 C C . SER A 1 521 ? -4.177 -8.819 -32.066 1.00 93.44 521 SER A C 1
ATOM 3988 O O . SER A 1 521 ? -3.501 -8.654 -31.045 1.00 93.44 521 SER A O 1
ATOM 3990 N N . PRO A 1 522 ? -4.278 -7.837 -32.988 1.00 93.31 522 PRO A N 1
ATOM 3991 C CA . PRO A 1 522 ? -3.719 -6.495 -32.788 1.00 93.31 522 PRO A CA 1
ATOM 3992 C C . PRO A 1 522 ? -4.224 -5.798 -31.516 1.00 93.31 522 PRO A C 1
ATOM 3994 O O . PRO A 1 522 ? -3.489 -5.016 -30.916 1.00 93.31 522 PRO A O 1
ATOM 3997 N N . ASP A 1 523 ? -5.437 -6.120 -31.065 1.00 90.75 523 ASP A N 1
ATOM 3998 C CA . ASP A 1 523 ? -6.086 -5.540 -29.880 1.00 90.75 523 ASP A CA 1
ATOM 3999 C C . ASP A 1 523 ? -5.641 -6.190 -28.557 1.00 90.75 523 ASP A C 1
ATOM 4001 O O . ASP A 1 523 ? -6.036 -5.750 -27.479 1.00 90.75 523 ASP A O 1
ATOM 4005 N N . ALA A 1 524 ? -4.787 -7.218 -28.618 1.00 95.31 524 ALA A N 1
ATOM 4006 C CA . ALA A 1 524 ? -4.310 -7.945 -27.446 1.00 95.31 524 ALA A CA 1
ATOM 4007 C C . ALA A 1 524 ? -3.646 -7.039 -26.399 1.00 95.31 524 ALA A C 1
ATOM 4009 O O . ALA A 1 524 ? -2.867 -6.136 -26.726 1.00 95.31 524 ALA A O 1
ATOM 4010 N N . ARG A 1 525 ? -3.923 -7.308 -25.123 1.00 96.56 525 ARG A N 1
ATOM 4011 C CA . ARG A 1 525 ? -3.410 -6.542 -23.980 1.00 96.56 525 ARG A CA 1
ATOM 4012 C C . ARG A 1 525 ? -2.341 -7.356 -23.254 1.00 96.56 525 ARG A C 1
ATOM 4014 O O . ARG A 1 525 ? -2.494 -8.564 -23.069 1.00 96.56 525 ARG A O 1
ATOM 4021 N N . VAL A 1 526 ? -1.244 -6.702 -22.870 1.00 98.00 526 VAL A N 1
ATOM 4022 C CA . VAL A 1 526 ? -0.131 -7.332 -22.144 1.00 98.00 526 VAL A CA 1
ATOM 4023 C C . VAL A 1 526 ? 0.077 -6.602 -20.827 1.00 98.00 526 VAL A C 1
ATOM 4025 O O . VAL A 1 526 ? 0.626 -5.505 -20.792 1.00 98.00 526 VAL A O 1
ATOM 4028 N N . VAL A 1 527 ? -0.348 -7.246 -19.748 1.00 96.94 527 VAL A N 1
ATOM 4029 C CA . VAL A 1 527 ? -0.189 -6.769 -18.378 1.00 96.94 527 VAL A CA 1
ATOM 4030 C C . VAL A 1 527 ? 1.170 -7.214 -17.844 1.00 96.94 527 VAL A C 1
ATOM 4032 O O . VAL A 1 527 ? 1.473 -8.409 -17.824 1.00 96.94 527 VAL A O 1
ATOM 4035 N N . ILE A 1 528 ? 1.966 -6.264 -17.356 1.00 97.81 528 ILE A N 1
ATOM 4036 C CA . ILE A 1 528 ? 3.102 -6.547 -16.470 1.00 97.81 528 ILE A CA 1
ATOM 4037 C C . ILE A 1 528 ? 2.568 -6.538 -15.038 1.00 97.81 528 ILE A C 1
ATOM 4039 O O . ILE A 1 528 ? 2.048 -5.521 -14.592 1.00 97.81 528 ILE A O 1
ATOM 4043 N N . ASN A 1 529 ? 2.652 -7.675 -14.350 1.00 97.00 529 ASN A N 1
ATOM 4044 C CA . ASN A 1 529 ? 2.124 -7.867 -13.002 1.00 97.00 529 ASN A CA 1
ATOM 4045 C C . ASN A 1 529 ? 3.292 -7.893 -12.006 1.00 97.00 529 ASN A C 1
ATOM 4047 O O . ASN A 1 529 ? 4.032 -8.884 -11.934 1.00 97.00 529 ASN A O 1
ATOM 4051 N N . ASN A 1 530 ? 3.478 -6.777 -11.303 1.00 96.56 530 ASN A N 1
ATOM 4052 C CA . ASN A 1 530 ? 4.616 -6.524 -10.422 1.00 96.56 530 ASN A CA 1
ATOM 4053 C C . ASN A 1 530 ? 4.656 -7.503 -9.232 1.00 96.56 530 ASN A C 1
ATOM 4055 O O . ASN A 1 530 ? 3.625 -8.033 -8.815 1.00 96.56 530 ASN A O 1
ATOM 4059 N N . CYS A 1 531 ? 5.871 -7.803 -8.753 1.00 95.81 531 CYS A N 1
ATOM 4060 C CA . CYS A 1 531 ? 6.197 -8.790 -7.704 1.00 95.81 531 CYS A CA 1
ATOM 4061 C C . CYS A 1 531 ? 5.428 -10.134 -7.702 1.00 95.81 531 CYS A C 1
ATOM 4063 O O . CYS A 1 531 ? 5.323 -10.800 -6.665 1.00 95.81 531 CYS A O 1
ATOM 4065 N N . ALA A 1 532 ? 4.917 -10.577 -8.854 1.00 95.06 532 ALA A N 1
ATOM 4066 C CA . ALA A 1 532 ? 4.029 -11.734 -8.963 1.00 95.06 532 ALA A CA 1
ATOM 4067 C C . ALA A 1 532 ? 4.745 -13.091 -9.119 1.00 95.06 532 ALA A C 1
ATOM 4069 O O . ALA A 1 532 ? 4.135 -14.151 -8.968 1.00 95.06 532 ALA A O 1
ATOM 4070 N N . SER A 1 533 ? 6.049 -13.077 -9.416 1.00 91.00 533 SER A N 1
ATOM 4071 C CA . SER A 1 533 ? 6.881 -14.286 -9.554 1.00 91.00 533 SER A CA 1
ATOM 4072 C C . SER A 1 533 ? 8.126 -14.274 -8.654 1.00 91.00 533 SER A C 1
ATOM 4074 O O . SER A 1 533 ? 9.095 -14.998 -8.892 1.00 91.00 533 SER A O 1
ATOM 4076 N N . GLY A 1 534 ? 8.118 -13.434 -7.619 1.00 93.56 534 GLY A N 1
ATOM 4077 C CA . GLY A 1 534 ? 9.230 -13.217 -6.699 1.00 93.56 534 GLY A CA 1
ATOM 4078 C C . GLY A 1 534 ? 9.338 -11.751 -6.285 1.00 93.56 534 GLY A C 1
ATOM 4079 O O . GLY A 1 534 ? 8.551 -10.915 -6.716 1.00 93.56 534 GLY A O 1
ATOM 4080 N N . TYR A 1 535 ? 10.347 -11.436 -5.475 1.00 95.44 535 TYR A N 1
ATOM 4081 C CA . TYR A 1 535 ? 10.736 -10.056 -5.181 1.00 95.44 535 TYR A CA 1
ATOM 4082 C C . TYR A 1 535 ? 12.256 -9.944 -5.100 1.00 95.44 535 TYR A C 1
ATOM 4084 O O . TYR A 1 535 ? 12.900 -10.717 -4.381 1.00 95.44 535 TYR A O 1
ATOM 4092 N N . ALA A 1 536 ? 12.817 -8.958 -5.794 1.00 93.81 536 ALA A N 1
ATOM 4093 C CA . ALA A 1 536 ? 14.246 -8.664 -5.791 1.00 93.81 536 ALA A CA 1
ATOM 4094 C C . ALA A 1 536 ? 14.559 -7.157 -5.840 1.00 93.81 536 ALA A C 1
ATOM 4096 O O . ALA A 1 536 ? 15.644 -6.760 -6.266 1.00 93.81 536 ALA A O 1
ATOM 4097 N N . GLY A 1 537 ? 13.624 -6.316 -5.391 1.00 94.56 537 GLY A N 1
ATOM 4098 C CA . GLY A 1 537 ? 13.700 -4.867 -5.550 1.00 94.56 537 GLY A CA 1
ATOM 4099 C C . GLY A 1 537 ? 13.108 -4.410 -6.880 1.00 94.56 537 GLY A C 1
ATOM 4100 O O . GLY A 1 537 ? 12.151 -4.996 -7.379 1.00 94.56 537 GLY A O 1
ATOM 4101 N N . TYR A 1 538 ? 13.679 -3.348 -7.436 1.00 98.25 538 TYR A N 1
ATOM 4102 C CA . TYR A 1 538 ? 13.092 -2.592 -8.541 1.00 98.25 538 TYR A CA 1
ATOM 4103 C C . TYR A 1 538 ? 13.707 -2.966 -9.895 1.00 98.25 538 TYR A C 1
ATOM 4105 O O . TYR A 1 538 ? 14.744 -3.630 -9.971 1.00 98.25 538 TYR A O 1
ATOM 4113 N N . VAL A 1 539 ? 13.054 -2.552 -10.980 1.00 98.50 539 VAL A N 1
ATOM 4114 C CA . VAL A 1 539 ? 13.482 -2.795 -12.360 1.00 98.50 539 VAL A CA 1
ATOM 4115 C C . VAL A 1 539 ? 13.269 -1.518 -13.173 1.00 98.50 539 VAL A C 1
ATOM 4117 O O . VAL A 1 539 ? 12.213 -1.296 -13.759 1.00 98.50 539 VAL A O 1
ATOM 4120 N N . THR A 1 540 ? 14.298 -0.672 -13.178 1.00 98.62 540 THR A N 1
ATOM 4121 C CA . THR A 1 540 ? 14.390 0.547 -14.002 1.00 98.62 540 THR A CA 1
ATOM 4122 C C . THR A 1 540 ? 14.873 0.249 -15.420 1.00 98.62 540 THR A C 1
ATOM 4124 O O . THR A 1 540 ? 15.557 -0.756 -15.649 1.00 98.62 540 THR A O 1
ATOM 4127 N N . THR A 1 541 ? 14.581 1.141 -16.371 1.00 98.44 541 THR A N 1
ATOM 4128 C CA . THR A 1 541 ? 15.282 1.158 -17.665 1.00 98.44 541 THR A CA 1
ATOM 4129 C C . THR A 1 541 ? 16.780 1.440 -17.480 1.00 98.44 541 THR A C 1
ATOM 4131 O O . THR A 1 541 ? 17.223 1.866 -16.412 1.00 98.44 541 THR A O 1
ATOM 4134 N N . ILE A 1 542 ? 17.602 1.205 -18.512 1.00 96.81 542 ILE A N 1
ATOM 4135 C CA . ILE A 1 542 ? 19.044 1.491 -18.411 1.00 96.81 542 ILE A CA 1
ATOM 4136 C C . ILE A 1 542 ? 19.312 2.997 -18.272 1.00 96.81 542 ILE A C 1
ATOM 4138 O O . ILE A 1 542 ? 20.291 3.382 -17.638 1.00 96.81 542 ILE A O 1
ATOM 4142 N N . GLU A 1 543 ? 18.430 3.830 -18.818 1.00 97.75 543 GLU A N 1
ATOM 4143 C CA . GLU A 1 543 ? 18.439 5.287 -18.738 1.00 97.75 543 GLU A CA 1
ATOM 4144 C C . GLU A 1 543 ? 18.077 5.770 -17.324 1.00 97.75 543 GLU A C 1
ATOM 4146 O O . GLU A 1 543 ? 18.893 6.417 -16.667 1.00 97.75 543 GLU A O 1
ATOM 4151 N N . GLU A 1 544 ? 16.920 5.351 -16.803 1.00 98.19 544 GLU A N 1
ATOM 4152 C CA . GLU A 1 544 ? 16.478 5.608 -15.421 1.00 98.19 544 GLU A CA 1
ATOM 4153 C C . GLU A 1 544 ? 17.511 5.135 -14.383 1.00 98.19 544 GLU A C 1
ATOM 4155 O O . GLU A 1 544 ? 17.740 5.798 -13.367 1.00 98.19 544 GLU A O 1
ATOM 4160 N N . TYR A 1 545 ? 18.182 4.007 -14.649 1.00 98.06 545 TYR A N 1
ATOM 4161 C CA . TYR A 1 545 ? 19.247 3.486 -13.797 1.00 98.06 545 TYR A CA 1
ATOM 4162 C C . TYR A 1 545 ? 20.430 4.457 -13.672 1.00 98.06 545 TYR A C 1
ATOM 4164 O O . TYR A 1 545 ? 21.027 4.522 -12.596 1.00 98.06 545 TYR A O 1
ATOM 4172 N N . GLN A 1 546 ? 20.776 5.231 -14.711 1.00 95.62 546 GLN A N 1
ATOM 4173 C CA . GLN A 1 546 ? 21.892 6.187 -14.624 1.00 95.62 546 GLN A CA 1
ATOM 4174 C C . GLN A 1 546 ? 21.622 7.276 -13.578 1.00 95.62 546 GLN A C 1
ATOM 4176 O O . GLN A 1 546 ? 22.541 7.707 -12.886 1.00 95.62 546 GLN A O 1
ATOM 4181 N N . HIS A 1 547 ? 20.354 7.664 -13.417 1.00 94.00 547 HIS A N 1
ATOM 4182 C CA . HIS A 1 547 ? 19.918 8.731 -12.517 1.00 94.00 547 HIS A CA 1
ATOM 4183 C C . HIS A 1 547 ? 19.873 8.313 -11.030 1.00 94.00 547 HIS A C 1
ATOM 4185 O O . HIS A 1 547 ? 19.622 9.150 -10.171 1.00 94.00 547 HIS A O 1
ATOM 4191 N N . GLN A 1 548 ? 20.075 7.025 -10.703 1.00 94.06 548 GLN A N 1
ATOM 4192 C CA . GLN A 1 548 ? 20.246 6.482 -9.337 1.00 94.06 548 GLN A CA 1
ATOM 4193 C C . GLN A 1 548 ? 19.299 7.029 -8.235 1.00 94.06 548 GLN A C 1
ATOM 4195 O O . GLN A 1 548 ? 19.645 7.050 -7.046 1.00 94.06 548 GLN A O 1
ATOM 4200 N N . ARG A 1 549 ? 18.056 7.383 -8.590 1.00 93.25 549 ARG A N 1
ATOM 4201 C CA . ARG A 1 549 ? 16.946 7.524 -7.628 1.00 93.25 549 ARG A CA 1
ATOM 4202 C C . ARG A 1 549 ? 16.622 6.187 -6.959 1.00 93.25 549 ARG A C 1
ATOM 4204 O O . ARG A 1 549 ? 17.254 5.179 -7.277 1.00 93.25 549 ARG A O 1
ATOM 4211 N N . TYR A 1 550 ? 15.691 6.170 -6.007 1.00 94.62 550 TYR A N 1
ATOM 4212 C CA . TYR A 1 550 ? 15.409 4.990 -5.186 1.00 94.62 550 TYR A CA 1
ATOM 4213 C C . TYR A 1 550 ? 15.214 3.708 -6.012 1.00 94.62 550 TYR A C 1
ATOM 4215 O O . TYR A 1 550 ? 15.812 2.678 -5.699 1.00 94.62 550 TYR A O 1
ATOM 4223 N N . GLU A 1 551 ? 14.466 3.778 -7.114 1.00 97.31 551 GLU A N 1
ATOM 4224 C CA . GLU A 1 551 ? 14.208 2.648 -8.009 1.00 97.31 551 GLU A CA 1
ATOM 4225 C C . GLU A 1 551 ? 15.497 2.154 -8.702 1.00 97.31 551 GLU A C 1
ATOM 4227 O O . GLU A 1 551 ? 15.783 0.954 -8.720 1.00 97.31 551 GLU A O 1
ATOM 4232 N N . GLY A 1 552 ? 16.338 3.060 -9.217 1.00 96.81 552 GLY A N 1
ATOM 4233 C CA . GLY A 1 552 ? 17.621 2.721 -9.858 1.00 96.81 552 GLY A CA 1
ATOM 4234 C C . GLY A 1 552 ? 18.664 2.205 -8.860 1.00 96.81 552 GLY A C 1
ATOM 4235 O O . GLY A 1 552 ? 19.408 1.258 -9.130 1.00 96.81 552 GLY A O 1
ATOM 4236 N N . GLY A 1 553 ? 18.658 2.766 -7.653 1.00 94.25 553 GLY A N 1
ATOM 4237 C CA . GLY A 1 553 ? 19.454 2.313 -6.519 1.00 94.25 553 GLY A CA 1
ATOM 4238 C C . GLY A 1 553 ? 19.070 0.916 -6.027 1.00 94.25 553 GLY A C 1
ATOM 4239 O O . GLY A 1 553 ? 19.936 0.089 -5.719 1.00 94.25 553 GLY A O 1
ATOM 4240 N N . SER A 1 554 ? 17.771 0.622 -6.059 1.00 96.81 554 SER A N 1
ATOM 4241 C CA . SER A 1 554 ? 17.162 -0.661 -5.691 1.00 96.81 554 SER A CA 1
ATOM 4242 C C . SER A 1 554 ? 17.074 -1.661 -6.852 1.00 96.81 554 SER A C 1
ATOM 4244 O O . SER A 1 554 ? 16.608 -2.784 -6.656 1.00 96.81 554 SER A O 1
ATOM 4246 N N . THR A 1 555 ? 17.528 -1.288 -8.057 1.00 98.19 555 THR A N 1
ATOM 4247 C CA . THR A 1 555 ? 17.596 -2.185 -9.221 1.00 98.19 555 THR A CA 1
ATOM 4248 C C . THR A 1 555 ? 18.782 -3.130 -9.057 1.00 98.19 555 THR A C 1
ATOM 4250 O O . THR A 1 555 ? 19.935 -2.776 -9.319 1.00 98.19 555 THR A O 1
ATOM 4253 N N . ALA A 1 556 ? 18.515 -4.313 -8.505 1.00 97.25 556 ALA A N 1
ATOM 4254 C CA . ALA A 1 556 ? 19.528 -5.082 -7.788 1.00 97.25 556 ALA A CA 1
ATOM 4255 C C . ALA A 1 556 ? 20.625 -5.706 -8.662 1.00 97.25 556 ALA A C 1
ATOM 4257 O O . ALA A 1 556 ? 21.739 -5.854 -8.170 1.00 97.25 556 ALA A O 1
ATOM 4258 N N . TYR A 1 557 ? 20.359 -6.049 -9.928 1.00 97.94 557 TYR A N 1
ATOM 4259 C CA . TYR A 1 557 ? 21.289 -6.800 -10.797 1.00 97.94 557 TYR A CA 1
ATOM 4260 C C . TYR A 1 557 ? 22.029 -5.919 -11.821 1.00 97.94 557 TYR A C 1
ATOM 4262 O O . TYR A 1 557 ? 22.536 -6.418 -12.828 1.00 97.94 557 TYR A O 1
ATOM 4270 N N . GLY A 1 558 ? 22.116 -4.612 -11.555 1.00 97.56 558 GLY A N 1
ATOM 4271 C CA . GLY A 1 558 ? 22.871 -3.651 -12.361 1.00 97.56 558 GLY A CA 1
ATOM 4272 C C . GLY A 1 558 ? 22.087 -3.036 -13.535 1.00 97.56 558 GLY A C 1
ATOM 4273 O O . GLY A 1 558 ? 20.898 -3.330 -13.710 1.00 97.56 558 GLY A O 1
ATOM 4274 N N . PRO A 1 559 ? 22.744 -2.209 -14.373 1.00 97.62 559 PRO A N 1
ATOM 4275 C CA . PRO A 1 559 ? 22.103 -1.398 -15.421 1.00 97.62 559 PRO A CA 1
ATOM 4276 C C . PRO A 1 559 ? 21.375 -2.212 -16.501 1.00 97.62 559 PRO A C 1
ATOM 4278 O O . PRO A 1 559 ? 20.491 -1.704 -17.185 1.00 97.62 559 PRO A O 1
ATOM 4281 N N . HIS A 1 560 ? 21.721 -3.490 -16.660 1.00 97.62 560 HIS A N 1
ATOM 4282 C CA . HIS A 1 560 ? 21.132 -4.372 -17.668 1.00 97.62 560 HIS A CA 1
ATOM 4283 C C . HIS A 1 560 ? 19.960 -5.228 -17.147 1.00 97.62 560 HIS A C 1
ATOM 4285 O O . HIS A 1 560 ? 19.480 -6.093 -17.880 1.00 97.62 560 HIS A O 1
ATOM 4291 N N . THR A 1 561 ? 19.479 -4.998 -15.914 1.00 98.25 561 THR A N 1
ATOM 4292 C CA . THR A 1 561 ? 18.401 -5.793 -15.285 1.00 98.25 561 THR A CA 1
ATOM 4293 C C . THR A 1 561 ? 17.136 -5.838 -16.152 1.00 98.25 561 THR A C 1
ATOM 4295 O O . THR A 1 561 ? 16.684 -6.925 -16.512 1.00 98.25 561 THR A O 1
ATOM 4298 N N . HIS A 1 562 ? 16.598 -4.679 -16.555 1.00 97.94 562 HIS A N 1
ATOM 4299 C CA . HIS A 1 562 ? 15.392 -4.600 -17.393 1.00 97.94 562 HIS A CA 1
ATOM 4300 C C . HIS A 1 562 ? 15.558 -5.271 -18.762 1.00 97.94 562 HIS A C 1
ATOM 4302 O O . HIS A 1 562 ? 14.682 -6.025 -19.191 1.00 97.94 562 HIS A O 1
ATOM 4308 N N . GLY A 1 563 ? 16.700 -5.059 -19.423 1.00 97.25 563 GLY A N 1
ATOM 4309 C CA . GLY A 1 563 ? 17.002 -5.683 -20.715 1.00 97.25 563 GLY A CA 1
ATOM 4310 C C . GLY A 1 563 ? 17.060 -7.211 -20.627 1.00 97.25 563 GLY A C 1
ATOM 4311 O O . GLY A 1 563 ? 16.478 -7.897 -21.466 1.00 97.25 563 GLY A O 1
ATOM 4312 N N . ALA A 1 564 ? 17.683 -7.745 -19.571 1.00 97.69 564 ALA A N 1
ATOM 4313 C CA . ALA A 1 564 ? 17.753 -9.181 -19.323 1.00 97.69 564 ALA A CA 1
ATOM 4314 C C . ALA A 1 564 ? 16.360 -9.787 -19.111 1.00 97.69 564 ALA A C 1
ATOM 4316 O O . ALA A 1 564 ? 16.006 -10.758 -19.779 1.00 97.69 564 ALA A O 1
ATOM 4317 N N . MET A 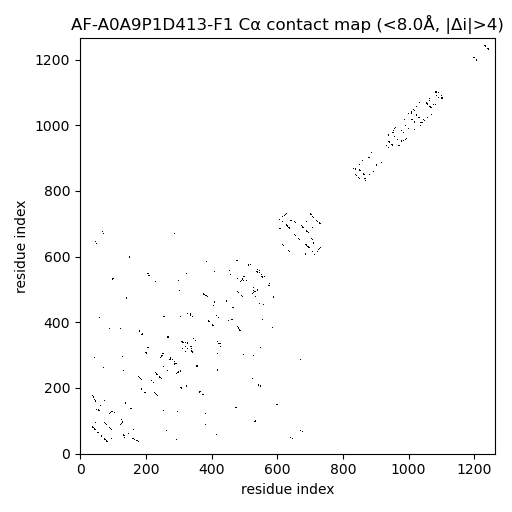1 565 ? 15.548 -9.188 -18.233 1.00 97.38 565 MET A N 1
ATOM 4318 C CA . MET A 1 565 ? 14.183 -9.653 -17.961 1.00 97.38 565 MET A CA 1
ATOM 4319 C C . MET A 1 565 ? 13.283 -9.565 -19.200 1.00 97.38 565 MET A C 1
ATOM 4321 O O . MET A 1 565 ? 12.568 -10.518 -19.508 1.00 97.38 565 MET A O 1
ATOM 4325 N N . THR A 1 566 ? 13.369 -8.466 -19.955 1.00 97.31 566 THR A N 1
ATOM 4326 C CA . THR A 1 566 ? 12.635 -8.290 -21.218 1.00 97.31 566 THR A CA 1
ATOM 4327 C C . THR A 1 566 ? 13.020 -9.359 -22.235 1.00 97.31 566 THR A C 1
ATOM 4329 O O . THR A 1 566 ? 12.142 -9.952 -22.854 1.00 97.31 566 THR A O 1
ATOM 4332 N N . ASN A 1 567 ? 14.311 -9.672 -22.374 1.00 96.75 567 ASN A N 1
ATOM 4333 C CA . ASN A 1 567 ? 14.764 -10.737 -23.264 1.00 96.75 567 ASN A CA 1
ATOM 4334 C C . ASN A 1 567 ? 14.273 -12.128 -22.813 1.00 96.75 567 ASN A C 1
ATOM 4336 O O . ASN A 1 567 ? 13.837 -12.912 -23.649 1.00 96.75 567 ASN A O 1
ATOM 4340 N N . ILE A 1 568 ? 14.303 -12.434 -21.511 1.00 95.62 568 ILE A N 1
ATOM 4341 C CA . ILE A 1 568 ? 13.794 -13.709 -20.969 1.00 95.62 568 ILE A CA 1
ATOM 4342 C C . ILE A 1 568 ? 12.296 -13.872 -21.274 1.00 95.62 568 ILE A C 1
ATOM 4344 O O . ILE A 1 568 ? 11.869 -14.932 -21.731 1.00 95.62 568 ILE A O 1
ATOM 4348 N N . LEU A 1 569 ? 11.503 -12.816 -21.072 1.00 96.88 569 LEU A N 1
ATOM 4349 C CA . LEU A 1 569 ? 10.069 -12.824 -21.368 1.00 96.88 569 LEU A CA 1
ATOM 4350 C C . LEU A 1 569 ? 9.782 -12.861 -22.879 1.00 96.88 569 LEU A C 1
ATOM 4352 O O . LEU A 1 569 ? 8.839 -13.536 -23.287 1.00 96.88 569 LEU A O 1
ATOM 4356 N N . ARG A 1 570 ? 10.615 -12.217 -23.710 1.00 96.12 570 ARG A N 1
ATOM 4357 C CA . ARG A 1 570 ? 10.571 -12.323 -25.179 1.00 96.12 570 ARG A CA 1
ATOM 4358 C C . ARG A 1 570 ? 10.779 -13.764 -25.636 1.00 96.12 570 ARG A C 1
ATOM 4360 O O . ARG A 1 570 ? 9.942 -14.286 -26.360 1.00 96.12 570 ARG A O 1
ATOM 4367 N N . GLU A 1 571 ? 11.827 -14.434 -25.160 1.00 94.31 571 GLU A N 1
ATOM 4368 C CA . GLU A 1 571 ? 12.082 -15.846 -25.479 1.00 94.31 571 GLU A CA 1
ATOM 4369 C C . GLU A 1 571 ? 10.928 -16.755 -25.023 1.00 94.31 571 GLU A C 1
ATOM 4371 O O . GLU A 1 571 ? 10.540 -17.672 -25.741 1.00 94.31 571 GLU A O 1
ATOM 4376 N N . MET A 1 572 ? 10.334 -16.492 -23.853 1.00 95.25 572 MET A N 1
ATOM 4377 C CA . MET A 1 572 ? 9.152 -17.224 -23.376 1.00 95.25 572 MET A CA 1
ATOM 4378 C C . MET A 1 572 ? 7.900 -16.955 -24.230 1.00 95.25 572 MET A C 1
ATOM 4380 O O . MET A 1 572 ? 7.076 -17.856 -24.392 1.00 95.25 572 MET A O 1
ATOM 4384 N N . ALA A 1 573 ? 7.753 -15.750 -24.788 1.00 96.56 573 ALA A N 1
ATOM 4385 C CA . ALA A 1 573 ? 6.682 -15.399 -25.719 1.00 96.56 573 ALA A CA 1
ATOM 4386 C C . ALA A 1 573 ? 6.894 -16.045 -27.099 1.00 96.56 573 ALA A C 1
ATOM 4388 O O . ALA A 1 573 ? 5.952 -16.592 -27.663 1.00 96.56 573 ALA A O 1
ATOM 4389 N N . GLU A 1 574 ? 8.130 -16.084 -27.600 1.00 95.19 574 GLU A N 1
ATOM 4390 C CA . GLU A 1 574 ? 8.521 -16.809 -28.817 1.00 95.19 574 GLU A CA 1
ATOM 4391 C C . GLU A 1 574 ? 8.286 -18.329 -28.656 1.00 95.19 574 GLU A C 1
ATOM 4393 O O . GLU A 1 574 ? 7.691 -18.967 -29.523 1.00 95.19 574 GLU A O 1
ATOM 4398 N N . GLU A 1 575 ? 8.631 -18.915 -27.502 1.00 93.75 575 GLU A N 1
ATOM 4399 C CA . GLU A 1 575 ? 8.318 -20.315 -27.157 1.00 93.75 575 GLU A CA 1
ATOM 4400 C C . GLU A 1 575 ? 6.819 -20.597 -26.971 1.00 93.75 575 GLU A C 1
ATOM 4402 O O . GLU A 1 575 ? 6.366 -21.734 -27.151 1.00 93.75 575 GLU A O 1
ATOM 4407 N N . MET A 1 576 ? 6.036 -19.590 -26.581 1.00 94.38 576 MET A N 1
ATOM 4408 C CA . MET A 1 576 ? 4.578 -19.679 -26.566 1.00 94.38 576 MET A CA 1
ATOM 4409 C C . MET A 1 576 ? 4.022 -19.645 -27.992 1.00 94.38 576 MET A C 1
ATOM 4411 O O . MET A 1 576 ? 3.194 -20.482 -28.348 1.00 94.38 576 MET A O 1
ATOM 4415 N N . ALA A 1 577 ? 4.533 -18.737 -28.821 1.00 94.62 577 ALA A N 1
ATOM 4416 C CA . ALA A 1 577 ? 4.098 -18.533 -30.193 1.00 94.62 577 ALA A CA 1
ATOM 4417 C C . ALA A 1 577 ? 4.388 -19.722 -31.117 1.00 94.62 577 ALA A C 1
ATOM 4419 O O . ALA A 1 577 ? 3.565 -20.082 -31.953 1.00 94.62 577 ALA A O 1
ATOM 4420 N N . GLU A 1 578 ? 5.540 -20.368 -30.943 1.00 93.81 578 GLU A N 1
ATOM 4421 C CA . GLU A 1 578 ? 5.940 -21.552 -31.712 1.00 93.81 578 GLU A CA 1
ATOM 4422 C C . GLU A 1 578 ? 5.288 -22.854 -31.212 1.00 93.81 578 GLU A C 1
ATOM 4424 O O . GLU A 1 578 ? 5.614 -23.935 -31.702 1.00 93.81 578 GLU A O 1
ATOM 4429 N N . GLY A 1 579 ? 4.402 -22.789 -30.208 1.00 88.75 579 GLY A N 1
ATOM 4430 C CA . GLY A 1 579 ? 3.727 -23.964 -29.645 1.00 88.75 579 GLY A CA 1
ATOM 4431 C C . GLY A 1 579 ? 4.676 -24.986 -29.004 1.00 88.75 579 GLY A C 1
ATOM 4432 O O . GLY A 1 579 ? 4.301 -26.146 -28.819 1.00 88.75 579 GLY A O 1
ATOM 4433 N N . LYS A 1 580 ? 5.914 -24.586 -28.674 1.00 86.25 580 LYS A N 1
ATOM 4434 C CA . LYS A 1 580 ? 6.942 -25.479 -28.124 1.00 86.25 580 LYS A CA 1
ATOM 4435 C C . LYS A 1 580 ? 6.443 -26.120 -26.831 1.00 86.25 580 LYS A C 1
ATOM 4437 O O . LYS A 1 580 ? 6.121 -25.426 -25.866 1.00 86.25 580 LYS A O 1
ATOM 4442 N N . VAL A 1 581 ? 6.441 -27.457 -26.795 1.00 73.38 581 VAL A N 1
ATOM 4443 C CA . VAL A 1 581 ? 6.123 -28.225 -25.583 1.00 73.38 581 VAL A CA 1
ATOM 4444 C C . VAL A 1 581 ? 7.170 -27.910 -24.522 1.00 73.38 581 VAL A C 1
ATOM 4446 O O . VAL A 1 581 ? 8.302 -28.393 -24.567 1.00 73.38 581 VAL A O 1
ATOM 4449 N N . TYR A 1 582 ? 6.768 -27.085 -23.567 1.00 68.44 582 TYR A N 1
ATOM 4450 C CA . TYR A 1 582 ? 7.576 -26.665 -22.442 1.00 68.44 582 TYR A CA 1
ATOM 4451 C C . TYR A 1 582 ? 7.880 -27.855 -21.515 1.00 68.44 582 TYR A C 1
ATOM 4453 O O . TYR A 1 582 ? 6.970 -28.560 -21.083 1.00 68.44 582 TYR A O 1
ATOM 4461 N N . ARG A 1 583 ? 9.170 -28.106 -21.239 1.00 60.25 583 ARG A N 1
ATOM 4462 C CA . ARG A 1 583 ? 9.641 -29.322 -20.538 1.00 60.25 583 ARG A CA 1
ATOM 4463 C C . ARG A 1 583 ? 10.511 -29.085 -19.305 1.00 60.25 583 ARG A C 1
ATOM 4465 O O . ARG A 1 583 ? 10.707 -30.026 -18.542 1.00 60.25 583 ARG A O 1
ATOM 4472 N N . TRP A 1 584 ? 11.076 -27.891 -19.113 1.00 66.94 584 TRP A N 1
ATOM 4473 C CA . TRP A 1 584 ? 12.029 -27.659 -18.025 1.00 66.94 584 TRP A CA 1
ATOM 4474 C C . TRP A 1 584 ? 12.007 -26.210 -17.513 1.00 66.94 584 TRP A C 1
ATOM 4476 O O . TRP A 1 584 ? 12.338 -25.303 -18.276 1.00 66.94 584 TRP A O 1
ATOM 4486 N N . PRO A 1 585 ? 11.691 -25.972 -16.226 1.00 74.81 585 PRO A N 1
ATOM 4487 C CA . PRO A 1 585 ? 11.737 -24.634 -15.637 1.00 74.81 585 PRO A CA 1
ATOM 4488 C C . PRO A 1 585 ? 13.136 -24.105 -15.339 1.00 74.81 585 PRO A C 1
ATOM 4490 O O . PRO A 1 585 ? 13.254 -22.933 -15.004 1.00 74.81 585 PRO A O 1
ATOM 4493 N N . GLY A 1 586 ? 14.184 -24.927 -15.397 1.00 79.31 586 GLY A N 1
ATOM 4494 C CA . GLY A 1 586 ? 15.439 -24.614 -14.715 1.00 79.31 586 GLY A CA 1
ATOM 4495 C C . GLY A 1 586 ? 15.397 -25.009 -13.234 1.00 79.31 586 GLY A C 1
ATOM 4496 O O . GLY A 1 586 ? 14.364 -25.401 -12.690 1.00 79.31 586 GLY A O 1
ATOM 4497 N N . ALA A 1 587 ? 16.552 -24.952 -12.570 1.00 81.94 587 ALA A N 1
ATOM 4498 C CA . ALA A 1 587 ? 16.672 -25.359 -11.172 1.00 81.94 587 ALA A CA 1
ATOM 4499 C C . ALA A 1 587 ? 16.237 -24.233 -10.219 1.00 81.94 587 ALA A C 1
ATOM 4501 O O . ALA A 1 587 ? 16.896 -23.191 -10.167 1.00 81.94 587 ALA A O 1
ATOM 4502 N N . GLN A 1 588 ? 15.181 -24.501 -9.445 1.00 84.19 588 GLN A N 1
ATOM 4503 C CA . GLN A 1 588 ? 14.586 -23.624 -8.426 1.00 84.19 588 GLN A CA 1
ATOM 4504 C C . GLN A 1 588 ? 15.631 -23.050 -7.437 1.00 84.19 588 GLN A C 1
ATOM 4506 O O . GLN A 1 588 ? 16.657 -23.695 -7.179 1.00 84.19 588 GLN A O 1
ATOM 4511 N N . PRO A 1 589 ? 15.390 -21.867 -6.840 1.00 86.88 589 PRO A N 1
ATOM 4512 C CA . PRO A 1 589 ? 16.185 -21.369 -5.723 1.00 86.88 589 PRO A CA 1
ATOM 4513 C C . PRO A 1 589 ? 16.044 -22.285 -4.498 1.00 86.88 589 PRO A C 1
ATOM 4515 O O . PRO A 1 589 ? 14.958 -22.762 -4.164 1.00 86.88 589 PRO A O 1
ATOM 4518 N N . ARG A 1 590 ? 17.156 -22.504 -3.790 1.00 85.94 590 ARG A N 1
ATOM 4519 C CA . ARG A 1 590 ? 17.160 -23.182 -2.489 1.00 85.94 590 ARG A CA 1
ATOM 4520 C C . ARG A 1 590 ? 16.955 -22.139 -1.395 1.00 85.94 590 ARG A C 1
ATOM 4522 O O . ARG A 1 590 ? 17.894 -21.433 -1.051 1.00 85.94 590 ARG A O 1
ATOM 4529 N N . ILE A 1 591 ? 15.738 -22.045 -0.873 1.00 90.88 591 ILE A N 1
ATOM 4530 C CA . ILE A 1 591 ? 15.431 -21.211 0.295 1.00 90.88 591 ILE A CA 1
ATOM 4531 C C . ILE A 1 591 ? 15.743 -21.969 1.600 1.00 90.88 591 ILE A C 1
ATOM 4533 O O . ILE A 1 591 ? 15.684 -23.204 1.605 1.00 90.88 591 ILE A O 1
ATOM 4537 N N . PRO A 1 592 ? 16.083 -21.280 2.707 1.00 92.12 592 PRO A N 1
ATOM 4538 C CA . PRO A 1 592 ? 16.170 -21.916 4.022 1.00 92.12 592 PRO A CA 1
ATOM 4539 C C . PRO A 1 592 ? 14.827 -22.554 4.407 1.00 92.12 592 PRO A C 1
ATOM 4541 O O . PRO A 1 592 ? 13.760 -22.050 4.058 1.00 92.12 592 PRO A O 1
ATOM 4544 N N . THR A 1 593 ? 14.862 -23.664 5.147 1.00 89.19 593 THR A N 1
ATOM 4545 C CA . THR A 1 593 ? 13.634 -24.233 5.725 1.00 89.19 593 THR A CA 1
ATOM 4546 C C . THR A 1 593 ? 13.118 -23.365 6.875 1.00 89.19 593 THR A C 1
ATOM 4548 O O . THR A 1 593 ? 13.868 -22.604 7.482 1.00 89.19 593 THR A O 1
ATOM 4551 N N . GLU A 1 594 ? 11.848 -23.532 7.244 1.00 85.31 594 GLU A N 1
ATOM 4552 C CA . GLU A 1 594 ? 11.203 -22.814 8.357 1.00 85.31 594 GLU A CA 1
ATOM 4553 C C . GLU A 1 594 ? 11.948 -22.948 9.704 1.00 85.31 594 GLU A C 1
ATOM 4555 O O . GLU A 1 594 ? 11.854 -22.067 10.545 1.00 85.31 594 GLU A O 1
ATOM 4560 N N . ARG A 1 595 ? 12.723 -24.028 9.904 1.00 84.31 595 ARG A N 1
ATOM 4561 C CA . ARG A 1 595 ? 13.567 -24.241 11.099 1.00 84.31 595 ARG A CA 1
ATOM 4562 C C . ARG A 1 595 ? 14.952 -23.585 11.022 1.00 84.31 595 ARG A C 1
ATOM 4564 O O . ARG A 1 595 ? 15.697 -23.644 11.993 1.00 84.31 595 ARG A O 1
ATOM 4571 N N . GLN A 1 596 ? 15.331 -23.065 9.858 1.00 88.75 596 GLN A N 1
ATOM 4572 C CA . GLN A 1 596 ? 16.612 -22.396 9.606 1.00 88.75 596 GLN A CA 1
ATOM 4573 C C . GLN A 1 596 ? 16.456 -20.879 9.478 1.00 88.75 596 GLN A C 1
ATOM 4575 O O . GLN A 1 596 ? 17.444 -20.168 9.636 1.00 88.75 596 GLN A O 1
ATOM 4580 N N . MET A 1 597 ? 15.250 -20.383 9.182 1.00 90.38 597 MET A N 1
ATOM 4581 C CA . MET A 1 597 ? 14.959 -18.952 9.234 1.00 90.38 597 MET A CA 1
ATOM 4582 C C . MET A 1 597 ? 14.983 -18.466 10.688 1.00 90.38 597 MET A C 1
ATOM 4584 O O . MET A 1 597 ? 14.512 -19.164 11.582 1.00 90.38 597 MET A O 1
ATOM 4588 N N . MET A 1 598 ? 15.536 -17.278 10.931 1.00 85.44 598 MET A N 1
ATOM 4589 C CA . MET A 1 598 ? 15.600 -16.711 12.279 1.00 85.44 598 MET A CA 1
ATOM 4590 C C . MET A 1 598 ? 14.264 -16.072 12.671 1.00 85.44 598 MET A C 1
ATOM 4592 O O . MET A 1 598 ? 13.708 -15.285 11.910 1.00 85.44 598 MET A O 1
ATOM 4596 N N . GLU A 1 599 ? 13.786 -16.366 13.879 1.00 85.12 599 GLU A N 1
ATOM 4597 C CA . GLU A 1 599 ? 12.623 -15.733 14.513 1.00 85.12 599 GLU A CA 1
ATOM 4598 C C . GLU A 1 599 ? 13.116 -14.834 15.655 1.00 85.12 599 GLU A C 1
ATOM 4600 O O . GLU A 1 599 ? 13.533 -15.331 16.699 1.00 85.12 599 GLU A O 1
ATOM 4605 N N . GLY A 1 600 ? 13.111 -13.513 15.450 1.00 75.81 600 GLY A N 1
ATOM 4606 C CA . GLY A 1 600 ? 13.517 -12.520 16.455 1.00 75.81 600 GLY A CA 1
ATOM 4607 C C . GLY A 1 600 ? 12.349 -11.824 17.164 1.00 75.81 600 GLY A C 1
ATOM 4608 O O . GLY A 1 600 ? 12.573 -11.075 18.111 1.00 75.81 600 GLY A O 1
ATOM 4609 N N . GLN A 1 601 ? 11.105 -12.064 16.737 1.00 79.75 601 GLN A N 1
ATOM 4610 C CA . GLN A 1 601 ? 9.910 -11.557 17.415 1.00 79.75 601 GLN A CA 1
ATOM 4611 C C . GLN A 1 601 ? 9.458 -12.510 18.531 1.00 79.75 601 GLN A C 1
ATOM 4613 O O . GLN A 1 601 ? 9.316 -13.714 18.319 1.00 79.75 601 GLN A O 1
ATOM 4618 N N . THR A 1 602 ? 9.177 -11.965 19.714 1.00 81.75 602 THR A N 1
ATOM 4619 C CA . THR A 1 602 ? 8.653 -12.710 20.869 1.00 81.75 602 THR A CA 1
ATOM 4620 C C . THR A 1 602 ? 7.251 -13.263 20.608 1.00 81.75 602 THR A C 1
ATOM 4622 O O . THR A 1 602 ? 6.440 -12.615 19.949 1.00 81.75 602 THR A O 1
ATOM 4625 N N . ASP A 1 603 ? 6.928 -14.443 21.146 1.00 84.88 603 ASP A N 1
ATOM 4626 C CA . ASP A 1 603 ? 5.540 -14.927 21.252 1.00 84.88 603 ASP A CA 1
ATOM 4627 C C . ASP A 1 603 ? 4.783 -14.190 22.377 1.00 84.88 603 ASP A C 1
ATOM 4629 O O . ASP A 1 603 ? 5.395 -13.553 23.237 1.00 84.88 603 ASP A O 1
ATOM 4633 N N . VAL A 1 604 ? 3.451 -14.298 22.399 1.00 90.50 604 VAL A N 1
ATOM 4634 C CA . VAL A 1 604 ? 2.623 -13.827 23.519 1.00 90.50 604 VAL A CA 1
ATOM 4635 C C . VAL A 1 604 ? 3.077 -14.532 24.797 1.00 90.50 604 VAL A C 1
ATOM 4637 O O . VAL A 1 604 ? 2.998 -15.754 24.876 1.00 90.50 604 VAL A O 1
ATOM 4640 N N . VAL A 1 605 ? 3.547 -13.810 25.815 1.00 91.31 605 VAL A N 1
ATOM 4641 C CA . VAL A 1 605 ? 3.984 -14.449 27.072 1.00 91.31 605 VAL A CA 1
ATOM 4642 C C . VAL A 1 605 ? 2.764 -14.880 27.890 1.00 91.31 605 VAL A C 1
ATOM 4644 O O . VAL A 1 605 ? 2.545 -16.074 28.103 1.00 91.31 605 VAL A O 1
ATOM 4647 N N . ALA A 1 606 ? 1.950 -13.906 28.293 1.00 92.56 606 ALA A N 1
ATOM 4648 C CA . ALA A 1 606 ? 0.667 -14.094 28.953 1.00 92.56 606 ALA A CA 1
ATOM 4649 C C . ALA A 1 606 ? -0.219 -12.854 28.753 1.00 92.56 606 ALA A C 1
ATOM 4651 O O . ALA A 1 606 ? 0.290 -11.763 28.483 1.00 92.56 606 ALA A O 1
ATOM 4652 N N . ASP A 1 607 ? -1.523 -13.027 28.948 1.00 95.31 607 ASP A N 1
ATOM 4653 C CA . ASP A 1 607 ? -2.487 -11.937 29.098 1.00 95.31 607 ASP A CA 1
ATOM 4654 C C . ASP A 1 607 ? -3.127 -12.001 30.487 1.00 95.31 607 ASP A C 1
ATOM 4656 O O . ASP A 1 607 ? -3.495 -13.081 30.961 1.00 95.31 607 ASP A O 1
ATOM 4660 N N . ASP A 1 608 ? -3.334 -10.834 31.094 1.00 91.19 608 ASP A N 1
ATOM 4661 C CA . ASP A 1 608 ? -4.044 -10.682 32.366 1.00 91.19 608 ASP A CA 1
ATOM 4662 C C . ASP A 1 608 ? -5.147 -9.614 32.250 1.00 91.19 608 ASP A C 1
ATOM 4664 O O . ASP A 1 608 ? -5.006 -8.662 31.475 1.00 91.19 608 ASP A O 1
ATOM 4668 N N . PRO A 1 609 ? -6.254 -9.741 33.003 1.00 84.94 609 PRO A N 1
ATOM 4669 C CA . PRO A 1 609 ? -7.264 -8.692 33.089 1.00 84.94 609 PRO A CA 1
ATOM 4670 C C . PRO A 1 609 ? -6.721 -7.447 33.824 1.00 84.94 609 PRO A C 1
ATOM 4672 O O . PRO A 1 609 ? -5.680 -7.514 34.487 1.00 84.94 609 PRO A O 1
ATOM 4675 N N . PRO A 1 610 ? -7.418 -6.296 33.764 1.00 87.00 610 PRO A N 1
ATOM 4676 C CA . PRO A 1 610 ? -7.107 -5.156 34.628 1.00 87.00 610 PRO A CA 1
ATOM 4677 C C . PRO A 1 610 ? -7.144 -5.540 36.114 1.00 87.00 610 PRO A C 1
ATOM 4679 O O . PRO A 1 610 ? -7.925 -6.395 36.533 1.00 87.00 610 PRO A O 1
ATOM 4682 N N . ILE A 1 611 ? -6.338 -4.856 36.931 1.00 84.75 611 ILE A N 1
ATOM 4683 C CA . ILE A 1 611 ? -6.282 -5.076 38.384 1.00 84.75 611 ILE A CA 1
ATOM 4684 C C . ILE A 1 611 ? -7.678 -4.857 38.990 1.00 84.75 611 ILE A C 1
ATOM 4686 O O . ILE A 1 611 ? -8.182 -3.737 39.008 1.00 84.75 611 ILE A O 1
ATOM 4690 N N . GLY A 1 612 ? -8.291 -5.934 39.489 1.00 84.25 612 GLY A N 1
ATOM 4691 C CA . GLY A 1 612 ? -9.631 -5.926 40.089 1.00 84.25 612 GLY A CA 1
ATOM 4692 C C . GLY A 1 612 ? -10.808 -6.097 39.114 1.00 84.25 612 GLY A C 1
ATOM 4693 O O . GLY A 1 612 ? -11.943 -6.157 39.578 1.00 84.25 612 GLY A O 1
ATOM 4694 N N . GLY A 1 613 ? -10.562 -6.209 37.804 1.00 87.50 613 GLY A N 1
ATOM 4695 C CA . GLY A 1 613 ? -11.591 -6.432 36.779 1.00 87.50 613 GLY A CA 1
ATOM 4696 C C . GLY A 1 613 ? -11.404 -7.739 36.001 1.00 87.50 613 GLY A C 1
ATOM 4697 O O . GLY A 1 613 ? -10.741 -8.673 36.458 1.00 87.50 613 GLY A O 1
ATOM 4698 N N . LYS A 1 614 ? -12.024 -7.821 34.822 1.00 93.12 614 LYS A N 1
ATOM 4699 C CA . LYS A 1 614 ? -12.079 -9.002 33.948 1.00 93.12 614 LYS A CA 1
ATOM 4700 C C . LYS A 1 614 ? -11.827 -8.625 32.485 1.00 93.12 614 LYS A C 1
ATOM 4702 O O . LYS A 1 614 ? -11.922 -7.467 32.084 1.00 93.12 614 LYS A O 1
ATOM 4707 N N . PHE A 1 615 ? -11.530 -9.628 31.662 1.00 94.50 615 PHE A N 1
ATOM 4708 C CA . PHE A 1 615 ? -11.599 -9.475 30.209 1.00 94.50 615 PHE A CA 1
ATOM 4709 C C . PHE A 1 615 ? -13.053 -9.273 29.767 1.00 94.50 615 PHE A C 1
ATOM 4711 O O . PHE A 1 615 ? -13.946 -9.949 30.274 1.00 94.50 615 PHE A O 1
ATOM 4718 N N . GLY A 1 616 ? -13.275 -8.381 28.802 1.00 94.56 616 GLY A N 1
ATOM 4719 C CA . GLY A 1 616 ? -14.603 -8.001 28.319 1.00 94.56 616 GLY A CA 1
ATOM 4720 C C . GLY A 1 616 ? -15.233 -6.810 29.049 1.00 94.56 616 GLY A C 1
ATOM 4721 O O . GLY A 1 616 ? -16.193 -6.243 28.528 1.00 94.56 616 GLY A O 1
ATOM 4722 N N . ASP A 1 617 ? -14.685 -6.388 30.196 1.00 95.75 617 ASP A N 1
ATOM 4723 C CA . ASP A 1 617 ? -15.162 -5.208 30.924 1.00 95.75 617 ASP A CA 1
ATOM 4724 C C . ASP A 1 617 ? -14.959 -3.933 30.086 1.00 95.75 617 ASP A C 1
ATOM 4726 O O . ASP A 1 617 ? -13.893 -3.712 29.498 1.00 95.75 617 ASP A O 1
ATOM 4730 N N . VAL A 1 618 ? -15.966 -3.058 30.052 1.00 96.19 618 VAL A N 1
ATOM 4731 C CA . VAL A 1 618 ? -15.893 -1.785 29.324 1.00 96.19 618 VAL A CA 1
ATOM 4732 C C . VAL A 1 618 ? -15.127 -0.752 30.155 1.00 96.19 618 VAL A C 1
ATOM 4734 O O . VAL A 1 618 ? -15.481 -0.461 31.295 1.00 96.19 618 VAL A O 1
ATOM 4737 N N . LYS A 1 619 ? -14.065 -0.188 29.576 1.00 94.56 619 LYS A N 1
ATOM 4738 C CA . LYS A 1 619 ? -13.223 0.869 30.161 1.00 94.56 619 LYS A CA 1
ATOM 4739 C C . LYS A 1 619 ? -13.726 2.272 29.815 1.00 94.56 619 LYS A C 1
ATOM 4741 O O . LYS A 1 619 ? -13.590 3.186 30.621 1.00 94.56 619 LYS A O 1
ATOM 4746 N N . SER A 1 620 ? -14.257 2.438 28.608 1.00 96.25 620 SER A N 1
ATOM 4747 C CA . SER A 1 620 ? -14.936 3.645 28.133 1.00 96.25 620 SER A CA 1
ATOM 4748 C C . SER A 1 620 ? -16.059 3.204 27.204 1.00 96.25 620 SER A C 1
ATOM 4750 O O . SER A 1 620 ? -15.832 2.354 26.345 1.00 96.25 620 SER A O 1
ATOM 4752 N N . ASP A 1 621 ? -17.266 3.720 27.401 1.00 97.06 621 ASP A N 1
ATOM 4753 C CA . ASP A 1 621 ? -18.484 3.207 26.768 1.00 97.06 621 ASP A CA 1
ATOM 4754 C C . ASP A 1 621 ? -19.131 4.267 25.869 1.00 97.06 621 ASP A C 1
ATOM 4756 O O . ASP A 1 621 ? -19.045 5.463 26.157 1.00 97.06 621 ASP A O 1
ATOM 4760 N N . VAL A 1 622 ? -19.814 3.821 24.815 1.00 95.81 622 VAL A N 1
ATOM 4761 C CA . VAL A 1 622 ? -20.457 4.673 23.796 1.00 95.81 622 VAL A CA 1
ATOM 4762 C C . VAL A 1 622 ? -21.414 5.703 24.405 1.00 95.81 622 VAL A C 1
ATOM 4764 O O . VAL A 1 622 ? -21.986 5.484 25.476 1.00 95.81 622 VAL A O 1
ATOM 4767 N N . TRP A 1 623 ? -21.666 6.816 23.717 1.00 94.31 623 TRP A N 1
ATOM 4768 C CA . TRP A 1 623 ? -22.762 7.717 24.089 1.00 94.31 623 TRP A CA 1
ATOM 4769 C C . TRP A 1 623 ? -24.129 7.037 23.874 1.00 94.31 623 TRP A C 1
ATOM 4771 O O . TRP A 1 623 ? -24.245 6.166 23.015 1.00 94.31 623 TRP A O 1
ATOM 4781 N N . PRO A 1 624 ? -25.198 7.416 24.602 1.00 91.81 624 PRO A N 1
ATOM 4782 C CA . PRO A 1 624 ? -26.523 6.813 24.406 1.00 91.81 624 PRO A CA 1
ATOM 4783 C C . PRO A 1 624 ? -27.167 7.109 23.041 1.00 91.81 624 PRO A C 1
ATOM 4785 O O . PRO A 1 624 ? -28.150 6.464 22.679 1.00 91.81 624 PRO A O 1
ATOM 4788 N N . TYR A 1 625 ? -26.658 8.105 22.310 1.00 91.44 625 TYR A N 1
ATOM 4789 C CA . TYR A 1 625 ? -27.256 8.633 21.088 1.00 91.44 625 TYR A CA 1
ATOM 4790 C C . TYR A 1 625 ? -26.185 9.119 20.101 1.00 91.44 625 TYR A C 1
ATOM 4792 O O . TYR A 1 625 ? -25.252 9.812 20.509 1.00 91.44 625 TYR A O 1
ATOM 4800 N N . TYR A 1 626 ? -26.378 8.835 18.811 1.00 92.50 626 TYR A N 1
ATOM 4801 C CA . TYR A 1 626 ? -25.572 9.327 17.691 1.00 92.50 626 TYR A CA 1
ATOM 4802 C C . TYR A 1 626 ? -26.448 9.716 16.485 1.00 92.50 626 TYR A C 1
ATOM 4804 O O . TYR A 1 626 ? -27.618 9.337 16.390 1.00 92.50 626 TYR A O 1
ATOM 4812 N N . TYR A 1 627 ? -25.858 10.450 15.541 1.00 90.31 627 TYR A N 1
ATOM 4813 C CA . TYR A 1 627 ? -26.447 10.745 14.233 1.00 90.31 627 TYR A CA 1
ATOM 4814 C C . TYR A 1 627 ? -25.659 9.986 13.151 1.00 90.31 627 TYR A C 1
ATOM 4816 O O . TYR A 1 627 ? -24.461 9.764 13.330 1.00 90.31 627 TYR A O 1
ATOM 4824 N N . PRO A 1 628 ? -26.272 9.615 12.016 1.00 89.50 628 PRO A N 1
ATOM 4825 C CA . PRO A 1 628 ? -25.524 9.200 10.831 1.00 89.50 628 PRO A CA 1
ATOM 4826 C C . PRO A 1 628 ? -24.503 10.276 10.428 1.00 89.50 628 PRO A C 1
ATOM 4828 O O . PRO A 1 628 ? -24.802 11.468 10.504 1.00 89.50 628 PRO A O 1
ATOM 4831 N N . GLY A 1 629 ? -23.296 9.856 10.051 1.00 87.94 629 GLY A N 1
ATOM 4832 C CA . GLY A 1 629 ? -22.139 10.725 9.825 1.00 87.94 629 GLY A CA 1
ATOM 4833 C C . GLY A 1 629 ? -21.274 11.010 11.065 1.00 87.94 629 GLY A C 1
ATOM 4834 O O . GLY A 1 629 ? -20.294 11.739 10.938 1.00 87.94 629 GLY A O 1
ATOM 4835 N N . SER A 1 630 ? -21.587 10.470 12.255 1.00 92.50 630 SER A N 1
ATOM 4836 C CA . SER A 1 630 ? -20.737 10.624 13.452 1.00 92.50 630 SER A CA 1
ATOM 4837 C C . SER A 1 630 ? -20.113 9.315 13.956 1.00 92.50 630 SER A C 1
ATOM 4839 O O . SER A 1 630 ? -20.578 8.217 13.661 1.00 92.50 630 SER A O 1
ATOM 4841 N N . THR A 1 631 ? -19.011 9.430 14.701 1.00 95.75 631 THR A N 1
ATOM 4842 C CA . THR A 1 631 ? -18.200 8.284 15.143 1.00 95.75 631 THR A CA 1
ATOM 4843 C C . THR A 1 631 ? -18.621 7.775 16.522 1.00 95.75 631 THR A C 1
ATOM 4845 O O . THR A 1 631 ? -18.487 8.486 17.521 1.00 95.75 631 THR A O 1
ATOM 4848 N N . ALA A 1 632 ? -19.052 6.516 16.607 1.00 96.81 632 ALA A N 1
ATOM 4849 C CA . ALA A 1 632 ? -19.200 5.791 17.867 1.00 96.81 632 ALA A CA 1
ATOM 4850 C C . ALA A 1 632 ? -17.876 5.129 18.275 1.00 96.81 632 ALA A C 1
ATOM 4852 O O . ALA A 1 632 ? -17.165 4.573 17.441 1.00 96.81 632 ALA A O 1
ATOM 4853 N N . GLN A 1 633 ? -17.539 5.155 19.567 1.00 98.12 633 GLN A N 1
ATOM 4854 C CA . GLN A 1 633 ? -16.320 4.524 20.078 1.00 98.12 633 GLN A CA 1
ATOM 4855 C C . GLN A 1 633 ? -16.556 3.866 21.440 1.00 98.12 633 GLN A C 1
ATOM 4857 O O . GLN A 1 633 ? -17.209 4.442 22.309 1.00 98.12 633 GLN A O 1
ATOM 4862 N N . ALA A 1 634 ? -15.980 2.679 21.631 1.00 97.94 634 ALA A N 1
ATOM 4863 C CA . ALA A 1 634 ? -15.883 1.997 22.919 1.00 97.94 634 ALA A CA 1
ATOM 4864 C C . ALA A 1 634 ? -14.451 1.499 23.150 1.00 97.94 634 ALA A C 1
ATOM 4866 O O . ALA A 1 634 ? -13.768 1.091 22.214 1.00 97.94 634 ALA A O 1
ATOM 4867 N N . VAL A 1 635 ? -14.010 1.480 24.406 1.00 98.06 635 VAL A N 1
ATOM 4868 C CA . VAL A 1 635 ? -12.736 0.888 24.831 1.00 98.06 635 VAL A CA 1
ATOM 4869 C C . VAL A 1 635 ? -13.035 -0.232 25.818 1.00 98.06 635 VAL A C 1
ATOM 4871 O O . VAL A 1 635 ? -13.637 0.003 26.862 1.00 98.06 635 VAL A O 1
ATOM 4874 N N . ILE A 1 636 ? -12.601 -1.447 25.502 1.00 97.62 636 ILE A N 1
ATOM 4875 C CA . ILE A 1 636 ? -12.898 -2.688 26.226 1.00 97.62 636 ILE A CA 1
ATOM 4876 C C . ILE A 1 636 ? -11.579 -3.326 26.686 1.00 97.62 636 ILE A C 1
ATOM 4878 O O . ILE A 1 636 ? -10.567 -3.260 25.987 1.00 97.62 636 ILE A O 1
ATOM 4882 N N . TRP A 1 637 ? -11.555 -3.945 27.865 1.00 97.06 637 TRP A N 1
ATOM 4883 C CA . TRP A 1 637 ? -10.396 -4.715 28.325 1.00 97.06 637 TRP A CA 1
ATOM 4884 C C . TRP A 1 637 ? -10.290 -6.039 27.562 1.00 97.06 637 TRP A C 1
ATOM 4886 O O . TRP A 1 637 ? -11.206 -6.862 27.583 1.00 97.06 637 TRP A O 1
ATOM 4896 N N . GLY A 1 638 ? -9.165 -6.242 26.880 1.00 96.25 638 GLY A N 1
ATOM 4897 C CA . GLY A 1 638 ? -8.956 -7.347 25.948 1.00 96.25 638 GLY A CA 1
ATOM 4898 C C . GLY A 1 638 ? -7.616 -8.050 26.139 1.00 96.25 638 GLY A C 1
ATOM 4899 O O . GLY A 1 638 ? -6.900 -7.825 27.117 1.00 96.25 638 GLY A O 1
ATOM 4900 N N . ALA A 1 639 ? -7.279 -8.904 25.178 1.00 96.69 639 ALA A N 1
ATOM 4901 C CA . ALA A 1 639 ? -6.052 -9.695 25.157 1.00 96.69 639 ALA A CA 1
ATOM 4902 C C . ALA A 1 639 ? -5.358 -9.614 23.790 1.00 96.69 639 ALA A C 1
ATOM 4904 O O . ALA A 1 639 ? -5.941 -9.131 22.816 1.00 96.69 639 ALA A O 1
ATOM 4905 N N . HIS A 1 640 ? -4.108 -10.068 23.720 1.00 97.25 640 HIS A N 1
ATOM 4906 C CA . HIS A 1 640 ? -3.246 -9.907 22.556 1.00 97.25 640 HIS A CA 1
ATOM 4907 C C . HIS A 1 640 ? -3.778 -10.659 21.306 1.00 97.25 640 HIS A C 1
ATOM 4909 O O . HIS A 1 640 ? -3.878 -11.890 21.319 1.00 97.25 640 HIS A O 1
ATOM 4915 N N . PRO A 1 641 ? -4.037 -9.961 20.175 1.00 97.00 641 PRO A N 1
ATOM 4916 C CA . PRO A 1 641 ? -4.584 -10.552 18.943 1.00 97.00 641 PRO A CA 1
ATOM 4917 C C . PRO A 1 641 ? -3.754 -11.667 18.290 1.00 97.00 641 PRO A C 1
ATOM 4919 O O . PRO A 1 641 ? -4.211 -12.312 17.351 1.00 97.00 641 PRO A O 1
ATOM 4922 N N . ARG A 1 642 ? -2.533 -11.926 18.767 1.00 95.62 642 ARG A N 1
ATOM 4923 C CA . ARG A 1 642 ? -1.683 -13.020 18.277 1.00 95.62 642 ARG A CA 1
ATOM 4924 C C . ARG A 1 642 ? -2.038 -14.396 18.841 1.00 95.62 642 ARG A C 1
ATOM 4926 O O . ARG A 1 642 ? -1.579 -15.389 18.281 1.00 95.62 642 ARG A O 1
ATOM 4933 N N . ASN A 1 643 ? -2.887 -14.479 19.869 1.00 95.62 643 ASN A N 1
ATOM 4934 C CA . ASN A 1 643 ? -3.381 -15.756 20.402 1.00 95.62 643 ASN A CA 1
ATOM 4935 C C . ASN A 1 643 ? -4.269 -16.522 19.407 1.00 95.62 643 ASN A C 1
ATOM 4937 O O . ASN A 1 643 ? -4.261 -17.752 19.385 1.00 95.62 643 ASN A O 1
ATOM 4941 N N . ASN A 1 644 ? -5.029 -15.802 18.580 1.00 95.62 644 ASN A N 1
ATOM 4942 C CA . ASN A 1 644 ? -5.823 -16.347 17.484 1.00 95.62 644 ASN A CA 1
ATOM 4943 C C . ASN A 1 644 ? -5.982 -15.258 16.415 1.00 95.62 644 ASN A C 1
ATOM 4945 O O . ASN A 1 644 ? -6.469 -14.182 16.728 1.00 95.62 644 ASN A O 1
ATOM 4949 N N . LEU A 1 645 ? -5.636 -15.547 15.155 1.00 95.81 645 LEU A N 1
ATOM 4950 C CA . LEU A 1 645 ? -5.796 -14.604 14.032 1.00 95.81 645 LEU A CA 1
ATOM 4951 C C . LEU A 1 645 ? -7.271 -14.355 13.658 1.00 95.81 645 LEU A C 1
ATOM 4953 O O . LEU A 1 645 ? -7.585 -13.445 12.891 1.00 95.81 645 LEU A O 1
ATOM 4957 N N . ARG A 1 646 ? -8.176 -15.210 14.160 1.00 94.19 646 ARG A N 1
ATOM 4958 C CA . ARG A 1 646 ? -9.627 -15.173 13.917 1.00 94.19 646 ARG A CA 1
ATOM 4959 C C . ARG A 1 646 ? -9.981 -15.130 12.424 1.00 94.19 646 ARG A C 1
ATOM 4961 O O . ARG A 1 646 ? -10.972 -14.522 12.038 1.00 94.19 646 ARG A O 1
ATOM 4968 N N . ARG A 1 647 ? -9.169 -15.804 11.597 1.00 91.44 647 ARG A N 1
ATOM 4969 C CA . ARG A 1 647 ? -9.387 -15.980 10.153 1.00 91.44 647 ARG A CA 1
ATOM 4970 C C . ARG A 1 647 ? -10.796 -16.513 9.870 1.00 91.44 647 ARG A C 1
ATOM 4972 O O . ARG A 1 647 ? -11.237 -17.439 10.553 1.00 91.44 647 ARG A O 1
ATOM 4979 N N . ASN A 1 648 ? -11.474 -15.955 8.866 1.00 85.75 648 ASN A N 1
ATOM 4980 C CA . ASN A 1 648 ? -12.872 -16.272 8.519 1.00 85.75 648 ASN A CA 1
ATOM 4981 C C . ASN A 1 648 ? -13.869 -16.041 9.689 1.00 85.75 648 ASN A C 1
ATOM 4983 O O . ASN A 1 648 ? -14.908 -16.693 9.789 1.00 85.75 648 ASN A O 1
ATOM 4987 N N . SER A 1 649 ? -13.531 -15.121 10.593 1.00 91.25 649 SER A N 1
ATOM 4988 C CA . SER A 1 649 ? -14.311 -14.656 11.746 1.00 91.25 649 SER A CA 1
ATOM 4989 C C . SER A 1 649 ? -13.975 -13.171 11.964 1.00 91.25 649 SER A C 1
ATOM 4991 O O . SER A 1 649 ? -13.471 -12.526 11.049 1.00 91.25 649 SER A O 1
ATOM 4993 N N . SER A 1 650 ? -14.253 -12.619 13.147 1.00 94.50 650 SER A N 1
ATOM 4994 C CA . SER A 1 650 ? -13.974 -11.213 13.452 1.00 94.50 650 SER A CA 1
ATOM 4995 C C . SER A 1 650 ? -13.567 -10.966 14.907 1.00 94.50 650 SER A C 1
ATOM 4997 O O . SER A 1 650 ? -14.032 -11.676 15.811 1.00 94.50 650 SER A O 1
ATOM 4999 N N . PHE A 1 651 ? -12.699 -9.974 15.139 1.00 97.81 651 PHE A N 1
ATOM 5000 C CA . PHE A 1 651 ? -12.391 -9.408 16.457 1.00 97.81 651 PHE A CA 1
ATOM 5001 C C . PHE A 1 651 ? -13.461 -8.423 16.943 1.00 97.81 651 PHE A C 1
ATOM 5003 O O . PHE A 1 651 ? -13.758 -8.410 18.136 1.00 97.81 651 PHE A O 1
ATOM 5010 N N . VAL A 1 652 ? -14.039 -7.602 16.060 1.00 97.62 652 VAL A N 1
ATOM 5011 C CA . VAL A 1 652 ? -15.011 -6.558 16.431 1.00 97.62 652 VAL A CA 1
ATOM 5012 C C . VAL A 1 652 ? -16.179 -6.504 15.458 1.00 97.62 652 VAL A C 1
ATOM 5014 O O . VAL A 1 652 ? -16.014 -6.701 14.263 1.00 97.62 652 VAL A O 1
ATOM 5017 N N . SER A 1 653 ? -17.378 -6.245 15.970 1.00 96.50 653 SER A N 1
ATOM 5018 C CA . SER A 1 653 ? -18.588 -6.221 15.144 1.00 96.50 653 SER A CA 1
ATOM 5019 C C . SER A 1 653 ? -19.630 -5.243 15.668 1.00 96.50 653 SER A C 1
ATOM 5021 O O . SER A 1 653 ? -19.763 -5.037 16.877 1.00 96.50 653 SER A O 1
ATOM 5023 N N . VAL A 1 654 ? -20.384 -4.659 14.741 1.00 96.12 654 VAL A N 1
ATOM 5024 C CA . VAL A 1 654 ? -21.530 -3.795 15.025 1.00 96.12 654 VAL A CA 1
ATOM 5025 C C . VAL A 1 654 ? -22.796 -4.631 14.906 1.00 96.12 654 VAL A C 1
ATOM 5027 O O . VAL A 1 654 ? -23.038 -5.271 13.880 1.00 96.12 654 VAL A O 1
ATOM 5030 N N . TRP A 1 655 ? -23.624 -4.603 15.944 1.00 95.25 655 TRP A N 1
ATOM 5031 C CA . TRP A 1 655 ? -24.912 -5.288 15.984 1.00 95.25 655 TRP A CA 1
ATOM 5032 C C . TRP A 1 655 ? -26.048 -4.269 16.032 1.00 95.25 655 TRP A C 1
ATOM 5034 O O . TRP A 1 655 ? -25.944 -3.265 16.732 1.00 95.25 655 TRP A O 1
ATOM 5044 N N . ARG A 1 656 ? -27.140 -4.545 15.314 1.00 94.50 656 ARG A N 1
ATOM 5045 C CA . ARG A 1 656 ? -28.383 -3.761 15.284 1.00 94.50 656 ARG A CA 1
ATOM 5046 C C . ARG A 1 656 ? -29.547 -4.600 15.815 1.00 94.50 656 ARG A C 1
ATOM 5048 O O . ARG A 1 656 ? -29.682 -5.779 15.470 1.00 94.50 656 ARG A O 1
ATOM 5055 N N . LEU A 1 657 ? -30.405 -3.998 16.628 1.00 94.69 657 LEU A N 1
ATOM 5056 C CA . LEU A 1 657 ? -31.665 -4.594 17.070 1.00 94.69 657 LEU A CA 1
ATOM 5057 C C . LEU A 1 657 ? -32.697 -4.523 15.933 1.00 94.69 657 LEU A C 1
ATOM 5059 O O . LEU A 1 657 ? -32.796 -3.506 15.244 1.00 94.69 657 LEU A O 1
ATOM 5063 N N . LYS A 1 658 ? -33.450 -5.600 15.701 1.00 88.88 658 LYS A N 1
ATOM 5064 C CA . LYS A 1 658 ? -34.549 -5.608 14.726 1.00 88.88 658 LYS A CA 1
ATOM 5065 C C . LYS A 1 658 ? -35.794 -4.903 15.271 1.00 88.88 658 LYS A C 1
ATOM 5067 O O . LYS A 1 658 ? -35.929 -4.652 16.464 1.00 88.88 658 LYS A O 1
ATOM 5072 N N . GLU A 1 659 ? -36.740 -4.645 14.372 1.00 83.88 659 GLU A N 1
ATOM 5073 C CA . GLU A 1 659 ? -38.060 -4.065 14.668 1.00 83.88 659 GLU A CA 1
ATOM 5074 C C . GLU A 1 659 ? -38.918 -4.937 15.609 1.00 83.88 659 GLU A C 1
ATOM 5076 O O . GLU A 1 659 ? -39.867 -4.444 16.208 1.00 83.88 659 GLU A O 1
ATOM 5081 N N . ASP A 1 660 ? -38.552 -6.211 15.807 1.00 85.44 660 ASP A N 1
ATOM 5082 C CA . ASP A 1 660 ? -39.135 -7.101 16.823 1.00 85.44 660 ASP A CA 1
ATOM 5083 C C . ASP A 1 660 ? -38.680 -6.793 18.270 1.00 85.44 660 ASP A C 1
ATOM 5085 O O . ASP A 1 660 ? -39.102 -7.472 19.210 1.00 85.44 660 ASP A O 1
ATOM 5089 N N . GLY A 1 661 ? -37.786 -5.814 18.457 1.00 83.75 661 GLY A N 1
ATOM 5090 C CA . GLY A 1 661 ? -37.276 -5.366 19.755 1.00 83.75 661 GLY A CA 1
ATOM 5091 C C . GLY A 1 661 ? -36.465 -6.405 20.537 1.00 83.75 661 GLY A C 1
ATOM 5092 O O . GLY A 1 661 ? -36.136 -6.159 21.696 1.00 83.75 661 GLY A O 1
ATOM 5093 N N . THR A 1 662 ? -36.149 -7.563 19.947 1.00 85.69 662 THR A N 1
ATOM 5094 C CA . THR A 1 662 ? -35.591 -8.723 20.669 1.00 85.69 662 THR A CA 1
ATOM 5095 C C . THR A 1 662 ? -34.466 -9.441 19.922 1.00 85.69 662 THR A C 1
ATOM 5097 O O . THR A 1 662 ? -33.534 -9.941 20.556 1.00 85.69 662 THR A O 1
ATOM 5100 N N . THR A 1 663 ? -34.493 -9.466 18.590 1.00 91.94 663 THR A N 1
ATOM 5101 C CA . THR A 1 663 ? -33.475 -10.117 17.760 1.00 91.94 663 THR A CA 1
ATOM 5102 C C . THR A 1 663 ? -32.369 -9.139 17.380 1.00 91.94 663 THR A C 1
ATOM 5104 O O . THR A 1 663 ? -32.597 -8.163 16.664 1.00 91.94 663 THR A O 1
ATOM 5107 N N . TRP A 1 664 ? -31.131 -9.446 17.759 1.00 93.19 664 TRP A N 1
ATOM 5108 C CA . TRP A 1 664 ? -29.949 -8.752 17.245 1.00 93.19 664 TRP A CA 1
ATOM 5109 C C . TRP A 1 664 ? -29.453 -9.383 15.935 1.00 93.19 664 TRP A C 1
ATOM 5111 O O . TRP A 1 664 ? -29.534 -10.597 15.744 1.00 93.19 664 TRP A O 1
ATOM 5121 N N . HIS A 1 665 ? -28.912 -8.565 15.034 1.00 92.31 665 HIS A N 1
ATOM 5122 C CA . HIS A 1 665 ? -28.197 -9.009 13.833 1.00 92.31 665 HIS A CA 1
ATOM 5123 C C . HIS A 1 665 ? -26.938 -8.170 13.618 1.00 92.31 665 HIS A C 1
ATOM 5125 O O . HIS A 1 665 ? -26.923 -6.982 13.932 1.00 92.31 665 HIS A O 1
ATOM 5131 N N . MET A 1 666 ? -25.881 -8.793 13.103 1.00 91.50 666 MET A N 1
ATOM 5132 C CA . MET A 1 666 ? -24.644 -8.101 12.753 1.00 91.50 666 MET A CA 1
ATOM 5133 C C . MET A 1 666 ? -24.863 -7.269 11.484 1.00 91.50 666 MET A C 1
ATOM 5135 O O . MET A 1 666 ? -25.517 -7.739 10.552 1.00 91.50 666 MET A O 1
ATOM 5139 N N . VAL A 1 667 ? -24.333 -6.047 11.456 1.00 91.56 667 VAL A N 1
ATOM 5140 C CA . VAL A 1 667 ? -24.430 -5.129 10.305 1.00 91.56 667 VAL A CA 1
ATOM 5141 C C . VAL A 1 667 ? -23.075 -4.725 9.731 1.00 91.56 667 VAL A C 1
ATOM 5143 O O . VAL A 1 667 ? -23.026 -4.348 8.566 1.00 91.56 667 VAL A O 1
ATOM 5146 N N . ALA A 1 668 ? -22.005 -4.842 10.521 1.00 92.56 668 ALA A N 1
ATOM 5147 C CA . ALA A 1 668 ? -20.620 -4.668 10.093 1.00 92.56 668 ALA A CA 1
ATOM 5148 C C . ALA A 1 668 ? -19.683 -5.545 10.944 1.00 92.56 668 ALA A C 1
ATOM 5150 O O . ALA A 1 668 ? -19.975 -5.787 12.122 1.00 92.56 668 ALA A O 1
ATOM 5151 N N . ASP A 1 669 ? -18.565 -5.999 10.377 1.00 94.19 669 ASP A N 1
ATOM 5152 C CA . ASP A 1 669 ? -17.458 -6.632 11.111 1.00 94.19 669 ASP A CA 1
ATOM 5153 C C . ASP A 1 669 ? -16.083 -6.055 10.728 1.00 94.19 669 ASP A C 1
ATOM 5155 O O . ASP A 1 669 ? -16.011 -5.072 10.000 1.00 94.19 669 ASP A O 1
ATOM 5159 N N . ASP A 1 670 ? -14.985 -6.577 11.284 1.00 95.31 670 ASP A N 1
ATOM 5160 C CA . ASP A 1 670 ? -13.616 -6.034 11.115 1.00 95.31 670 ASP A CA 1
ATOM 5161 C C . ASP A 1 670 ? -13.014 -6.132 9.692 1.00 95.31 670 ASP A C 1
ATOM 5163 O O . ASP A 1 670 ? -11.802 -5.991 9.513 1.00 95.31 670 ASP A O 1
ATOM 5167 N N . ASN A 1 671 ? -13.855 -6.356 8.680 1.00 94.88 671 ASN A N 1
ATOM 5168 C CA . ASN A 1 671 ? -13.555 -6.158 7.264 1.00 94.88 671 ASN A CA 1
ATOM 5169 C C . ASN A 1 671 ? -14.336 -4.994 6.613 1.00 94.88 671 ASN A C 1
ATOM 5171 O O . ASN A 1 671 ? -14.099 -4.671 5.451 1.00 94.88 671 ASN A O 1
ATOM 5175 N N . ASP A 1 672 ? -15.279 -4.375 7.319 1.00 94.50 672 ASP A N 1
ATOM 5176 C CA . ASP A 1 672 ? -15.996 -3.202 6.829 1.00 94.50 672 ASP A CA 1
ATOM 5177 C C . ASP A 1 672 ? -15.179 -1.935 7.104 1.00 94.50 672 ASP A C 1
ATOM 5179 O O . ASP A 1 672 ? -14.852 -1.636 8.251 1.00 94.50 672 ASP A O 1
ATOM 5183 N N . TRP A 1 673 ? -14.865 -1.185 6.041 1.00 95.00 673 TRP A N 1
ATOM 5184 C CA . TRP A 1 673 ? -14.052 0.046 6.044 1.00 95.00 673 TRP A CA 1
ATOM 5185 C C . TRP A 1 673 ? -14.394 1.034 7.167 1.00 95.00 673 TRP A C 1
ATOM 5187 O O . TRP A 1 673 ? -13.549 1.753 7.697 1.00 95.00 673 TRP A O 1
ATOM 5197 N N . GLU A 1 674 ? -15.672 1.088 7.514 1.00 94.50 674 GLU A N 1
ATOM 5198 C CA . GLU A 1 674 ? -16.241 2.035 8.454 1.00 94.50 674 GLU A CA 1
ATOM 5199 C C . GLU A 1 674 ? -16.017 1.614 9.930 1.00 94.50 674 GLU A C 1
ATOM 5201 O O . GLU A 1 674 ? -16.311 2.391 10.841 1.00 94.50 674 GLU A O 1
ATOM 5206 N N . LEU A 1 675 ? -15.463 0.416 10.191 1.00 96.19 675 LEU A N 1
ATOM 5207 C CA . LEU A 1 675 ? -15.199 -0.151 11.521 1.00 96.19 675 LEU A CA 1
ATOM 5208 C C . LEU A 1 675 ? -13.702 -0.436 11.759 1.00 96.19 675 LEU A C 1
ATOM 5210 O O . LEU A 1 675 ? -13.124 -1.374 11.219 1.00 96.19 675 LEU A O 1
ATOM 5214 N N . ARG A 1 676 ? -13.078 0.319 12.669 1.00 97.56 676 ARG A N 1
ATOM 5215 C CA . ARG A 1 676 ? -11.678 0.137 13.086 1.00 97.56 676 ARG A CA 1
ATOM 5216 C C . ARG A 1 676 ? -11.547 -0.655 14.386 1.00 97.56 676 ARG A C 1
ATOM 5218 O O . ARG A 1 676 ? -12.219 -0.377 15.384 1.00 97.56 676 ARG A O 1
ATOM 5225 N N . PHE A 1 677 ? -10.603 -1.590 14.371 1.00 98.06 677 PHE A N 1
ATOM 5226 C CA . PHE A 1 677 ? -10.105 -2.347 15.514 1.00 98.06 677 PHE A CA 1
ATOM 5227 C C . PHE A 1 677 ? -8.710 -1.850 15.884 1.00 98.06 677 PHE A C 1
ATOM 5229 O O . PHE A 1 677 ? -7.776 -2.005 15.103 1.00 98.06 677 PHE A O 1
ATOM 5236 N N . GLU A 1 678 ? -8.542 -1.314 17.088 1.00 98.44 678 GLU A N 1
ATOM 5237 C CA . GLU A 1 678 ? -7.238 -0.934 17.636 1.00 98.44 678 GLU A CA 1
ATOM 5238 C C . GLU A 1 678 ? -6.965 -1.705 18.928 1.00 98.44 678 GLU A C 1
ATOM 5240 O O . GLU A 1 678 ? -7.838 -1.860 19.778 1.00 98.44 678 GLU A O 1
ATOM 5245 N N . TRP A 1 679 ? -5.731 -2.158 19.110 1.00 98.31 679 TRP A N 1
ATOM 5246 C CA . TRP A 1 679 ? -5.251 -2.878 20.279 1.00 98.31 679 TRP A CA 1
ATOM 5247 C C . TRP A 1 679 ? -4.039 -2.166 20.889 1.00 98.31 679 TRP A C 1
ATOM 5249 O O . TRP A 1 679 ? -3.142 -1.699 20.185 1.00 98.31 679 TRP A O 1
ATOM 5259 N N . ARG A 1 680 ? -3.983 -2.104 22.225 1.00 97.12 680 ARG A N 1
ATOM 5260 C CA . ARG A 1 680 ? -2.904 -1.433 22.959 1.00 97.12 680 ARG A CA 1
ATOM 5261 C C . ARG A 1 680 ? -2.530 -2.162 24.249 1.00 97.12 680 ARG A C 1
ATOM 5263 O O . ARG A 1 680 ? -3.381 -2.390 25.110 1.00 97.12 680 ARG A O 1
ATOM 5270 N N . ARG A 1 681 ? -1.235 -2.446 24.423 1.00 95.62 681 ARG A N 1
ATOM 5271 C CA . ARG A 1 681 ? -0.628 -2.927 25.679 1.00 95.62 681 ARG A CA 1
ATOM 5272 C C . ARG A 1 681 ? -0.837 -1.918 26.816 1.00 95.62 681 ARG A C 1
ATOM 5274 O O . ARG A 1 68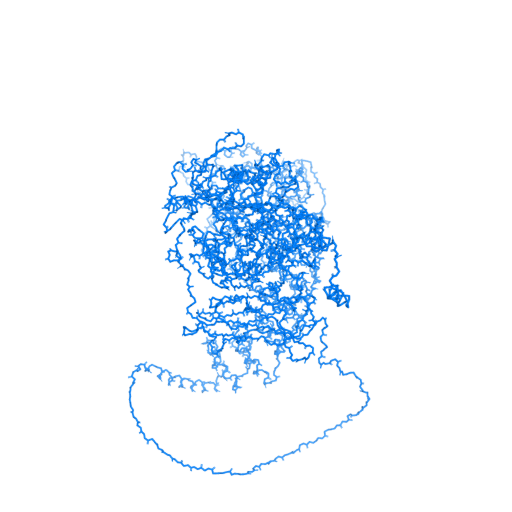1 ? -0.661 -0.715 26.621 1.00 95.62 681 ARG A O 1
ATOM 5281 N N . VAL A 1 682 ? -1.171 -2.401 28.014 1.00 93.81 682 VAL A N 1
ATOM 5282 C CA . VAL A 1 682 ? -1.316 -1.587 29.231 1.00 93.81 682 VAL A CA 1
ATOM 5283 C C . VAL A 1 682 ? -0.581 -2.270 30.384 1.00 93.81 682 VAL A C 1
ATOM 5285 O O . VAL A 1 682 ? -0.976 -3.339 30.840 1.00 93.81 682 VAL A O 1
ATOM 5288 N N . GLY A 1 683 ? 0.490 -1.646 30.877 1.00 91.00 683 GLY A N 1
ATOM 5289 C CA . GLY A 1 683 ? 1.372 -2.285 31.855 1.00 91.00 683 GLY A CA 1
ATOM 5290 C C . GLY A 1 683 ? 2.132 -3.465 31.239 1.00 91.00 683 GLY A C 1
ATOM 5291 O O . GLY A 1 683 ? 2.598 -3.371 30.107 1.00 91.00 683 GLY A O 1
ATOM 5292 N N . ILE A 1 684 ? 2.273 -4.558 31.995 1.00 89.00 684 ILE A N 1
ATOM 5293 C CA . ILE A 1 684 ? 3.097 -5.720 31.614 1.00 89.00 684 ILE A CA 1
ATOM 5294 C C . ILE A 1 684 ? 2.336 -6.671 30.675 1.00 89.00 684 ILE A C 1
ATOM 5296 O O . ILE A 1 684 ? 2.818 -6.983 29.591 1.00 89.00 684 ILE A O 1
ATOM 5300 N N . SER A 1 685 ? 1.151 -7.129 31.087 1.00 92.06 685 SER A N 1
ATOM 5301 C CA . SER A 1 685 ? 0.402 -8.216 30.430 1.00 92.06 685 SER A CA 1
ATOM 5302 C C . SER A 1 685 ? -1.036 -7.850 30.051 1.00 92.06 685 SER A C 1
ATOM 5304 O O . SER A 1 685 ? -1.587 -8.456 29.134 1.00 92.06 685 SER A O 1
ATOM 5306 N N . ALA A 1 686 ? -1.639 -6.834 30.673 1.00 94.12 686 ALA A N 1
ATOM 5307 C CA . ALA A 1 686 ? -2.984 -6.382 30.318 1.00 94.12 686 ALA A CA 1
ATOM 5308 C C . ALA A 1 686 ? -3.013 -5.614 28.985 1.00 94.12 686 ALA A C 1
ATOM 5310 O O . ALA A 1 686 ? -1.995 -5.110 28.496 1.00 94.12 686 ALA A O 1
ATOM 5311 N N . SER A 1 687 ? -4.195 -5.513 28.374 1.00 96.81 687 SER A N 1
ATOM 5312 C CA . SER A 1 687 ? -4.381 -4.738 27.146 1.00 96.81 687 SER A CA 1
ATOM 5313 C C . SER A 1 687 ? -5.804 -4.208 26.980 1.00 96.81 687 SER A C 1
ATOM 5315 O O . SER A 1 687 ? -6.753 -4.729 27.565 1.00 96.81 687 SER A O 1
ATOM 5317 N N . THR A 1 688 ? -5.956 -3.163 26.172 1.00 97.31 688 THR A N 1
ATOM 5318 C CA . THR A 1 688 ? -7.258 -2.620 25.770 1.00 97.31 688 THR A CA 1
ATOM 5319 C C . THR A 1 688 ? -7.462 -2.734 24.274 1.00 97.31 688 THR A C 1
ATOM 5321 O O . THR A 1 688 ? -6.524 -2.535 23.504 1.00 97.31 688 THR A O 1
ATOM 5324 N N . VAL A 1 689 ? -8.708 -2.982 23.891 1.00 97.94 689 VAL A N 1
ATOM 5325 C CA . VAL A 1 689 ? -9.211 -2.891 22.525 1.00 97.94 689 VAL A CA 1
ATOM 5326 C C . VAL A 1 689 ? -10.084 -1.649 22.416 1.00 97.94 689 VAL A C 1
ATOM 5328 O O . VAL A 1 689 ? -11.030 -1.502 23.186 1.00 97.94 689 VAL A O 1
ATOM 5331 N N . THR A 1 690 ? -9.787 -0.777 21.462 1.00 98.50 690 THR A N 1
ATOM 5332 C CA . THR A 1 690 ? -10.683 0.300 21.040 1.00 98.50 690 THR A CA 1
ATOM 5333 C C . THR A 1 690 ? -11.436 -0.168 19.798 1.00 98.50 690 THR A C 1
ATOM 5335 O O . THR A 1 690 ? -10.829 -0.622 18.828 1.00 98.50 690 THR A O 1
ATOM 5338 N N . ILE A 1 691 ? -12.762 -0.066 19.839 1.00 98.56 691 ILE A N 1
ATOM 5339 C CA . ILE A 1 691 ? -13.647 -0.231 18.687 1.00 98.56 691 ILE A CA 1
ATOM 5340 C C . ILE A 1 691 ? -14.086 1.167 18.272 1.00 98.56 691 ILE A C 1
ATOM 5342 O O . ILE A 1 691 ? -14.683 1.867 19.090 1.00 98.56 691 ILE A O 1
ATOM 5346 N N . THR A 1 692 ? -13.823 1.560 17.029 1.00 98.31 692 THR A N 1
ATOM 5347 C CA . THR A 1 692 ? -14.240 2.859 16.480 1.00 98.31 692 THR A CA 1
ATOM 5348 C C . THR A 1 692 ? -15.077 2.619 15.228 1.00 98.31 692 THR A C 1
ATOM 5350 O O . THR A 1 692 ? -14.574 2.048 14.267 1.00 98.31 692 THR A O 1
ATOM 5353 N N . TRP A 1 693 ? -16.342 3.036 15.235 1.00 97.62 693 TRP A N 1
ATOM 5354 C CA . TRP A 1 693 ? -17.279 2.889 14.121 1.00 97.62 693 TRP A CA 1
ATOM 5355 C C . TRP A 1 693 ? -17.705 4.268 13.616 1.00 97.62 693 TRP A C 1
ATOM 5357 O O . TRP A 1 693 ? -18.386 5.003 14.332 1.00 97.62 693 TRP A O 1
ATOM 5367 N N . ASP A 1 694 ? -17.317 4.620 12.393 1.00 95.75 694 ASP A N 1
ATOM 5368 C CA . ASP A 1 694 ? -17.821 5.815 11.716 1.00 95.75 694 ASP A CA 1
ATOM 5369 C C . ASP A 1 694 ? -19.190 5.473 11.115 1.00 95.75 694 ASP A C 1
ATOM 5371 O O . ASP A 1 694 ? -19.281 4.693 10.170 1.00 95.75 694 ASP A O 1
ATOM 5375 N N . ILE A 1 695 ? -20.272 5.996 11.697 1.00 94.31 695 ILE A N 1
ATOM 5376 C CA . ILE A 1 695 ? -21.639 5.604 11.329 1.00 94.31 695 ILE A CA 1
ATOM 5377 C C . ILE A 1 695 ? -21.963 6.178 9.940 1.00 94.31 695 ILE A C 1
ATOM 5379 O O . ILE A 1 695 ? -22.014 7.403 9.811 1.00 94.31 695 ILE A O 1
ATOM 5383 N N . PRO A 1 696 ? -22.233 5.362 8.904 1.00 88.81 696 PRO A N 1
ATOM 5384 C CA . PRO A 1 696 ? -22.456 5.888 7.556 1.00 88.81 696 PRO A CA 1
ATOM 5385 C C . PRO A 1 696 ? -23.782 6.652 7.429 1.00 88.81 696 PRO A C 1
ATOM 5387 O O . PRO A 1 696 ? -24.752 6.361 8.129 1.00 88.81 696 PRO A O 1
ATOM 5390 N N . GLU A 1 697 ? -23.849 7.631 6.522 1.00 87.25 697 GLU A N 1
ATOM 5391 C CA . GLU A 1 697 ? -25.024 8.507 6.355 1.00 87.25 697 GLU A CA 1
ATOM 5392 C C . GLU A 1 697 ? -26.296 7.769 5.892 1.00 87.25 697 GLU A C 1
ATOM 5394 O O . GLU A 1 697 ? -27.422 8.201 6.172 1.00 87.25 697 GLU A O 1
ATOM 5399 N N . ASP A 1 698 ? -26.131 6.650 5.187 1.00 82.25 698 ASP A N 1
ATOM 5400 C CA . ASP A 1 698 ? -27.198 5.802 4.655 1.00 82.25 698 ASP A CA 1
ATOM 5401 C C . ASP A 1 698 ? -27.703 4.751 5.659 1.00 82.25 698 ASP A C 1
ATOM 5403 O O . ASP A 1 698 ? -28.764 4.162 5.434 1.00 82.25 698 ASP A O 1
ATOM 5407 N N . TYR A 1 699 ? -27.005 4.538 6.783 1.00 82.88 699 TYR A N 1
ATOM 5408 C CA . TYR A 1 699 ? -27.393 3.506 7.744 1.00 82.88 699 TYR A CA 1
ATOM 5409 C C . TYR A 1 699 ? -28.770 3.785 8.376 1.00 82.88 699 TYR A C 1
ATOM 5411 O O . TYR A 1 699 ? -29.107 4.931 8.701 1.00 82.88 699 TYR A O 1
ATOM 5419 N N . PRO A 1 700 ? -29.591 2.734 8.567 1.00 86.12 700 PRO A N 1
ATOM 5420 C CA . PRO A 1 700 ? -30.959 2.879 9.041 1.00 86.12 700 PRO A CA 1
ATOM 5421 C C . PRO A 1 700 ? -31.009 3.220 10.533 1.00 86.12 700 PRO A C 1
ATOM 5423 O O . PRO A 1 700 ? -30.178 2.774 11.326 1.00 86.12 700 PRO A O 1
ATOM 5426 N N . GLU A 1 701 ? -32.036 3.957 10.942 1.00 90.06 701 GLU A N 1
ATOM 5427 C CA . GLU A 1 701 ? -32.232 4.310 12.351 1.00 90.06 701 GLU A CA 1
ATOM 5428 C C . GLU A 1 701 ? -32.499 3.076 13.228 1.00 90.06 701 GLU A C 1
ATOM 5430 O O . GLU A 1 701 ? -32.954 2.030 12.751 1.00 90.06 701 GLU A O 1
ATOM 5435 N N . GLY A 1 702 ? -32.214 3.184 14.525 1.00 92.62 702 GLY A N 1
ATOM 5436 C CA . GLY A 1 702 ? -32.501 2.132 15.501 1.00 92.62 702 GLY A CA 1
ATOM 5437 C C . GLY A 1 702 ? -31.408 1.944 16.546 1.00 92.62 702 GLY A C 1
ATOM 5438 O O . GLY A 1 702 ? -30.496 2.760 16.677 1.00 92.62 702 GLY A O 1
ATOM 5439 N N . SER A 1 703 ? -31.530 0.868 17.320 1.00 95.56 703 SER A N 1
ATOM 5440 C CA . SER A 1 703 ? -30.630 0.558 18.431 1.00 95.56 703 SER A CA 1
ATOM 5441 C C . SER A 1 703 ? -29.450 -0.311 17.995 1.00 95.56 703 SER A C 1
ATOM 5443 O O . SER A 1 703 ? -29.639 -1.331 17.331 1.00 95.56 703 SER A O 1
ATOM 5445 N N . TYR A 1 704 ? -28.246 0.072 18.416 1.00 96.31 704 TYR A N 1
ATOM 5446 C CA . TYR A 1 704 ? -26.974 -0.553 18.058 1.00 96.31 704 TYR A CA 1
ATOM 5447 C C . TYR A 1 704 ? -26.132 -0.911 19.298 1.00 96.31 704 TYR A C 1
ATOM 5449 O O . TYR A 1 704 ? -26.364 -0.386 20.388 1.00 96.31 704 TYR A O 1
ATOM 5457 N N . SER A 1 705 ? -25.159 -1.813 19.143 1.00 97.19 705 SER A N 1
ATOM 5458 C CA . SER A 1 705 ? -24.144 -2.174 20.150 1.00 97.19 705 SER A CA 1
ATOM 5459 C C . SER A 1 705 ? -22.842 -2.599 19.457 1.00 97.19 705 SER A C 1
ATOM 5461 O O . SER A 1 705 ? -22.878 -3.230 18.397 1.00 97.19 705 SER A O 1
ATOM 5463 N N . LEU A 1 706 ? -21.694 -2.256 20.048 1.00 98.12 706 LEU A N 1
ATOM 5464 C CA . LEU A 1 706 ? -20.364 -2.675 19.598 1.00 98.12 706 LEU A CA 1
ATOM 5465 C C . LEU A 1 706 ? -19.917 -3.901 20.408 1.00 98.12 706 LEU A C 1
ATOM 5467 O O . LEU A 1 706 ? -19.892 -3.851 21.638 1.00 98.12 706 LEU A O 1
ATOM 5471 N N . GLN A 1 707 ? -19.533 -4.989 19.738 1.00 97.81 707 GLN A N 1
ATOM 5472 C CA . GLN A 1 707 ? -19.032 -6.215 20.368 1.00 97.81 707 GLN A CA 1
ATOM 5473 C C . GLN A 1 707 ? -17.547 -6.429 20.054 1.00 97.81 707 GLN A C 1
ATOM 5475 O O . GLN A 1 707 ? -17.149 -6.380 18.892 1.00 97.81 707 GLN A O 1
ATOM 5480 N N . TYR A 1 708 ? -16.757 -6.770 21.075 1.00 98.19 708 TYR A N 1
ATOM 5481 C CA . TYR A 1 708 ? -15.419 -7.357 20.953 1.00 98.19 708 TYR A CA 1
ATOM 5482 C C . TYR A 1 708 ? -15.462 -8.864 21.240 1.00 98.19 708 TYR A C 1
ATOM 5484 O O . TYR A 1 708 ? -16.111 -9.304 22.190 1.00 98.19 708 TYR A O 1
ATOM 5492 N N . ASN A 1 709 ? -14.711 -9.646 20.465 1.00 97.44 709 ASN A N 1
ATOM 5493 C CA . ASN A 1 709 ? -14.431 -11.060 20.689 1.00 97.44 709 ASN A CA 1
ATOM 5494 C C . ASN A 1 709 ? -12.928 -11.327 20.533 1.00 97.44 709 ASN A C 1
ATOM 5496 O O . ASN A 1 709 ? -12.302 -10.866 19.579 1.00 97.44 709 ASN A O 1
ATOM 5500 N N . GLY A 1 710 ? -12.349 -12.145 21.408 1.00 96.56 710 GLY A N 1
ATOM 5501 C CA . GLY A 1 710 ? -10.934 -12.489 21.325 1.00 96.56 710 GLY A CA 1
ATOM 5502 C C . GLY A 1 710 ? -10.536 -13.710 22.141 1.00 96.56 710 GLY A C 1
ATOM 5503 O O . GLY A 1 710 ? -11.369 -14.470 22.642 1.00 96.56 710 GLY A O 1
ATOM 5504 N N . GLU A 1 711 ? -9.227 -13.883 22.280 1.00 96.69 711 GLU A N 1
ATOM 5505 C CA . GLU A 1 711 ? -8.605 -15.015 22.950 1.00 96.69 711 GLU A CA 1
ATOM 5506 C C . GLU A 1 711 ? -7.459 -14.530 23.850 1.00 96.69 711 GLU A C 1
ATOM 5508 O O . GLU A 1 711 ? -6.592 -13.783 23.399 1.00 96.69 711 GLU A O 1
ATOM 5513 N N . ALA A 1 712 ? -7.445 -14.967 25.113 1.00 96.19 712 ALA A N 1
ATOM 5514 C CA . ALA A 1 712 ? -6.457 -14.592 26.128 1.00 96.19 712 ALA A CA 1
ATOM 5515 C C . ALA A 1 712 ? -5.596 -15.786 26.552 1.00 96.19 712 ALA A C 1
ATOM 5517 O O . ALA A 1 712 ? -6.135 -16.858 26.837 1.00 96.19 712 ALA A O 1
ATOM 5518 N N . LYS A 1 713 ? -4.273 -15.601 26.641 1.00 95.12 713 LYS A N 1
ATOM 5519 C CA . LYS A 1 713 ? -3.300 -16.614 27.080 1.00 95.12 713 LYS A CA 1
ATOM 5520 C C . LYS A 1 713 ? -3.016 -16.464 28.576 1.00 95.12 713 LYS A C 1
ATOM 5522 O O . LYS A 1 713 ? -1.957 -15.995 28.983 1.00 95.12 713 LYS A O 1
ATOM 5527 N N . HIS A 1 714 ? -3.967 -16.869 29.410 1.00 85.81 714 HIS A N 1
ATOM 5528 C CA . HIS A 1 714 ? -3.846 -16.776 30.866 1.00 85.81 714 HIS A CA 1
ATOM 5529 C C . HIS A 1 714 ? -3.399 -18.120 31.469 1.00 85.81 714 HIS A C 1
ATOM 5531 O O . HIS A 1 714 ? -3.930 -19.176 31.120 1.00 85.81 714 HIS A O 1
ATOM 5537 N N . LEU A 1 715 ? -2.393 -18.105 32.354 1.00 82.00 715 LEU A N 1
ATOM 5538 C CA . LEU A 1 715 ? -1.782 -19.307 32.960 1.00 82.00 715 LEU A CA 1
ATOM 5539 C C . LEU A 1 715 ? -1.434 -20.410 31.931 1.00 82.00 715 LEU A C 1
ATOM 5541 O O . LEU A 1 715 ? -1.723 -21.592 32.123 1.00 82.00 715 LEU A O 1
ATOM 5545 N N . SER A 1 716 ? -0.817 -20.012 30.811 1.00 81.75 716 SER A N 1
ATOM 5546 C CA . SER A 1 716 ? -0.464 -20.877 29.665 1.00 81.75 716 SER A CA 1
ATOM 5547 C C . SER A 1 716 ? -1.640 -21.584 28.964 1.00 81.75 716 SER A C 1
ATOM 5549 O O . SER A 1 716 ? -1.418 -22.490 28.162 1.00 81.75 716 SER A O 1
ATOM 5551 N N . ARG A 1 717 ? -2.891 -21.178 29.218 1.00 88.31 717 ARG A N 1
ATOM 5552 C CA . ARG A 1 717 ? -4.089 -21.678 28.525 1.00 88.31 717 ARG A CA 1
ATOM 5553 C C . ARG A 1 717 ? -4.720 -20.567 27.696 1.00 88.31 717 ARG A C 1
ATOM 5555 O O . ARG A 1 717 ? -4.847 -19.444 28.170 1.00 88.31 717 ARG A O 1
ATOM 5562 N N . ILE A 1 718 ? -5.157 -20.894 26.482 1.00 93.06 718 ILE A N 1
ATOM 5563 C CA . ILE A 1 718 ? -5.946 -19.974 25.658 1.00 93.06 718 ILE A CA 1
ATOM 5564 C C . ILE A 1 718 ? -7.420 -20.110 26.053 1.00 93.06 718 ILE A C 1
ATOM 5566 O O . ILE A 1 718 ? -7.984 -21.203 25.983 1.00 93.06 718 ILE A O 1
ATOM 5570 N N . MET A 1 719 ? -8.042 -19.005 26.461 1.00 94.31 719 MET A N 1
ATOM 5571 C CA . MET A 1 719 ? -9.474 -18.908 26.763 1.00 94.31 719 MET A CA 1
ATOM 5572 C C . MET A 1 719 ? -10.152 -17.869 25.868 1.00 94.31 719 MET A C 1
ATOM 5574 O O . MET A 1 719 ? -9.550 -16.852 25.532 1.00 94.31 719 MET A O 1
ATOM 5578 N N . LYS A 1 720 ? -11.408 -18.116 25.484 1.00 95.81 720 LYS A N 1
ATOM 5579 C CA . LYS A 1 720 ? -12.216 -17.148 24.728 1.00 95.81 720 LYS A CA 1
ATOM 5580 C C . LYS A 1 720 ? -12.729 -16.050 25.655 1.00 95.81 720 LYS A C 1
ATOM 5582 O O . LYS A 1 720 ? -13.162 -16.346 26.766 1.00 95.81 720 LYS A O 1
ATOM 5587 N N . ILE A 1 721 ? -12.711 -14.815 25.168 1.00 95.94 721 ILE A N 1
ATOM 5588 C CA . ILE A 1 721 ? -13.189 -13.622 25.870 1.00 95.94 721 ILE A CA 1
ATOM 5589 C C . ILE A 1 721 ? -14.086 -12.791 24.944 1.00 95.94 721 ILE A C 1
ATOM 5591 O O . ILE A 1 721 ? -13.926 -12.820 23.723 1.00 95.94 721 ILE A O 1
ATOM 5595 N N . SER A 1 722 ? -15.030 -12.053 25.522 1.00 96.50 722 SER A N 1
ATOM 5596 C CA . SER A 1 722 ? -15.976 -11.209 24.784 1.00 96.50 722 SER A CA 1
ATOM 5597 C C . SER A 1 722 ? -16.429 -10.033 25.642 1.00 96.50 722 SER A C 1
ATOM 5599 O O . SER A 1 722 ? -16.650 -10.213 26.838 1.00 96.50 722 SER A O 1
ATOM 5601 N N . GLY A 1 723 ? -16.614 -8.862 25.037 1.00 96.25 723 GLY A N 1
ATOM 5602 C CA . GLY A 1 723 ? -17.141 -7.662 25.690 1.00 96.25 723 GLY A CA 1
ATOM 5603 C C . GLY A 1 723 ? -18.122 -6.922 24.785 1.00 96.25 723 GLY A C 1
ATOM 5604 O O . GLY A 1 723 ? -18.085 -7.087 23.568 1.00 96.25 723 GLY A O 1
ATOM 5605 N N . HIS A 1 724 ? -19.002 -6.117 25.375 1.00 96.75 724 HIS A N 1
ATOM 5606 C CA . HIS A 1 724 ? -20.052 -5.381 24.665 1.00 96.75 724 HIS A CA 1
ATOM 5607 C C . HIS A 1 724 ? -20.161 -3.955 25.206 1.00 96.75 724 HIS A C 1
ATOM 5609 O O . HIS A 1 724 ? -20.176 -3.774 26.422 1.00 96.75 724 HIS A O 1
ATOM 5615 N N . SER A 1 725 ? -20.306 -2.964 24.324 1.00 97.56 725 SER A N 1
ATOM 5616 C CA . SER A 1 725 ? -20.776 -1.628 24.710 1.00 97.56 725 SER A CA 1
ATOM 5617 C C . SER A 1 725 ? -22.226 -1.689 25.191 1.00 97.56 725 SER A C 1
ATOM 5619 O O . SER A 1 725 ? -22.978 -2.600 24.813 1.00 97.56 725 SER A O 1
ATOM 5621 N N . ARG A 1 726 ? -22.687 -0.659 25.911 1.00 95.88 726 ARG A N 1
ATOM 5622 C CA . ARG A 1 726 ? -24.136 -0.463 26.075 1.00 95.88 726 ARG A CA 1
ATOM 5623 C C . ARG A 1 726 ? -24.832 -0.291 24.724 1.00 95.88 726 ARG A C 1
ATOM 5625 O O . ARG A 1 726 ? -24.207 0.000 23.701 1.00 95.88 726 ARG A O 1
ATOM 5632 N N . THR A 1 727 ? -26.149 -0.468 24.739 1.00 96.88 727 THR A N 1
ATOM 5633 C CA . THR A 1 727 ? -27.006 -0.133 23.600 1.00 96.88 727 THR A CA 1
ATOM 5634 C C . THR A 1 727 ? -27.092 1.384 23.423 1.00 96.88 727 THR A C 1
ATOM 5636 O O . THR A 1 727 ? -27.251 2.109 24.406 1.00 96.88 727 THR A O 1
ATOM 5639 N N . PHE A 1 728 ? -27.023 1.852 22.178 1.00 95.81 728 PHE A N 1
ATOM 5640 C CA . PHE A 1 728 ? -27.151 3.260 21.795 1.00 95.81 728 PHE A CA 1
ATOM 5641 C C . PHE A 1 728 ? -28.122 3.430 20.624 1.00 95.81 728 PHE A C 1
ATOM 5643 O O . PHE A 1 728 ? -28.323 2.501 19.844 1.00 95.81 728 PHE A O 1
ATOM 5650 N N . LEU A 1 729 ? -28.744 4.602 20.507 1.00 94.00 729 LEU A N 1
ATOM 5651 C CA . LEU A 1 729 ? -29.661 4.940 19.416 1.00 94.00 729 LEU A CA 1
ATOM 5652 C C . LEU A 1 729 ? -28.922 5.698 18.305 1.00 94.00 729 LEU A C 1
ATOM 5654 O O . LEU A 1 729 ? -28.187 6.640 18.589 1.00 94.00 729 LEU A O 1
ATOM 5658 N N . VAL A 1 730 ? -29.171 5.338 17.046 1.00 93.88 730 VAL A N 1
ATOM 5659 C CA . VAL A 1 730 ? -28.833 6.165 15.878 1.00 93.88 730 VAL A CA 1
ATOM 5660 C C . VAL A 1 730 ? -30.132 6.691 15.274 1.00 93.88 730 VAL A C 1
ATOM 5662 O O . VAL A 1 730 ? -31.016 5.895 14.952 1.00 93.88 730 VAL A O 1
ATOM 5665 N N . SER A 1 731 ? -30.253 8.011 15.114 1.00 89.56 731 SER A N 1
ATOM 5666 C CA . SER A 1 731 ? -31.390 8.653 14.435 1.00 89.56 731 SER A CA 1
ATOM 5667 C C . SER A 1 731 ? -30.966 9.936 13.713 1.00 89.56 731 SER A C 1
ATOM 5669 O O . SER A 1 731 ? -29.996 10.594 14.094 1.00 89.56 731 SER A O 1
ATOM 5671 N N . LYS A 1 732 ? -31.695 10.308 12.657 1.00 82.94 732 LYS A N 1
ATOM 5672 C CA . LYS A 1 732 ? -31.571 11.596 11.958 1.00 82.94 732 LYS A CA 1
ATOM 5673 C C . LYS A 1 732 ? -32.402 12.682 12.657 1.00 82.94 732 LYS A C 1
ATOM 5675 O O . LYS A 1 732 ? -32.145 13.867 12.461 1.00 82.94 732 LYS A O 1
ATOM 5680 N N . THR A 1 733 ? -33.346 12.301 13.522 1.00 71.12 733 THR A N 1
ATOM 5681 C CA . THR A 1 733 ? -34.157 13.220 14.334 1.00 71.12 733 THR A CA 1
ATOM 5682 C C . THR A 1 733 ? -33.686 13.272 15.783 1.00 71.12 733 THR A C 1
ATOM 5684 O O . THR A 1 733 ? -33.713 12.273 16.497 1.00 71.12 733 THR A O 1
ATOM 5687 N N . ARG A 1 734 ? -33.311 14.469 16.254 1.00 50.94 734 ARG A N 1
ATOM 5688 C CA . ARG A 1 734 ? -32.964 14.700 17.662 1.00 50.94 734 ARG A CA 1
ATOM 5689 C C . ARG A 1 734 ? -34.166 14.339 18.555 1.00 50.94 734 ARG A C 1
ATOM 5691 O O . ARG A 1 734 ? -35.223 14.944 18.367 1.00 50.94 734 ARG A O 1
ATOM 5698 N N . PRO A 1 735 ? -34.033 13.425 19.534 1.00 42.59 735 PRO A N 1
ATOM 5699 C CA . PRO A 1 735 ? -35.134 13.081 20.423 1.00 42.59 735 PRO A CA 1
ATOM 5700 C C . PRO A 1 735 ? -35.559 14.309 21.237 1.00 42.59 735 PRO A C 1
ATOM 5702 O O . PRO A 1 735 ? -34.712 15.071 21.717 1.00 42.59 735 PRO A O 1
ATOM 5705 N N . ALA A 1 736 ? -36.872 14.494 21.386 1.00 35.72 736 ALA A N 1
ATOM 5706 C CA . ALA A 1 736 ? -37.440 15.537 22.235 1.00 35.72 736 ALA A CA 1
ATOM 5707 C C . ALA A 1 736 ? -36.928 15.388 23.676 1.00 35.72 736 ALA A C 1
ATOM 5709 O O . ALA A 1 736 ? -36.697 14.270 24.152 1.00 35.72 736 ALA A O 1
ATOM 5710 N N . ARG A 1 737 ? -36.737 16.503 24.392 1.00 38.00 737 ARG A N 1
ATOM 5711 C CA . ARG A 1 737 ? -36.301 16.415 25.789 1.00 38.00 737 ARG A CA 1
ATOM 5712 C C . ARG A 1 737 ? -37.460 15.858 26.624 1.00 38.00 737 ARG A C 1
ATOM 5714 O O . ARG A 1 737 ? -38.604 16.224 26.354 1.00 38.00 737 ARG A O 1
ATOM 5721 N N . PRO A 1 738 ? -37.203 15.093 27.703 1.00 33.50 738 PRO A N 1
ATOM 5722 C CA . PRO A 1 738 ? -38.237 14.648 28.654 1.00 33.50 738 PRO A CA 1
ATOM 5723 C C . PRO A 1 738 ? -38.951 15.765 29.454 1.00 33.50 738 PRO A C 1
ATOM 5725 O O . PRO A 1 738 ? -39.443 15.512 30.548 1.00 33.50 738 PRO A O 1
ATOM 5728 N N . TYR A 1 739 ? -38.961 17.000 28.946 1.00 34.34 739 TYR A N 1
ATOM 5729 C CA . TYR A 1 739 ? -39.527 18.205 29.556 1.00 34.34 739 TYR A CA 1
ATOM 5730 C C . TYR A 1 739 ? -40.495 18.966 28.633 1.00 34.34 739 TYR A C 1
ATOM 5732 O O . TYR A 1 739 ? -41.231 19.818 29.120 1.00 34.34 739 TYR A O 1
ATOM 5740 N N . ASP A 1 740 ? -40.538 18.656 27.333 1.00 30.22 740 ASP A N 1
ATOM 5741 C CA . ASP A 1 740 ? -41.272 19.450 26.332 1.00 30.22 740 ASP A CA 1
ATOM 5742 C C . ASP A 1 740 ? -42.745 18.996 26.144 1.00 30.22 740 ASP A C 1
ATOM 5744 O O . ASP A 1 740 ? -43.372 19.300 25.132 1.00 30.22 740 ASP A O 1
ATOM 5748 N N . SER A 1 741 ? -43.320 18.249 27.100 1.00 32.84 741 SER A N 1
ATOM 5749 C CA . SER A 1 741 ? -44.664 17.642 27.005 1.00 32.84 741 SER A CA 1
ATOM 5750 C C . SER A 1 741 ? -45.604 18.052 28.152 1.00 32.84 741 SER A C 1
ATOM 5752 O O . SER A 1 741 ? -46.186 17.197 28.823 1.00 32.84 741 SER A O 1
ATOM 5754 N N . ALA A 1 742 ? -45.726 19.357 28.411 1.00 32.19 742 ALA A N 1
ATOM 5755 C CA . ALA A 1 742 ? -46.547 19.903 29.499 1.00 32.19 742 ALA A CA 1
ATOM 5756 C C . ALA A 1 742 ? -47.239 21.240 29.141 1.00 32.19 742 ALA A C 1
ATOM 5758 O O . ALA A 1 742 ? -47.181 22.202 29.909 1.00 32.19 742 ALA A O 1
ATOM 5759 N N . GLU A 1 743 ? -47.905 21.320 27.983 1.00 30.20 743 GLU A N 1
ATOM 5760 C CA . GLU A 1 743 ? -48.734 22.486 27.643 1.00 30.20 743 GLU A CA 1
ATOM 5761 C C . GLU A 1 743 ? -50.158 22.419 28.226 1.00 30.20 743 GLU A C 1
ATOM 5763 O O . GLU A 1 743 ? -50.888 21.443 28.075 1.00 30.20 743 GLU A O 1
ATOM 5768 N N . SER A 1 744 ? -50.548 23.533 28.851 1.00 30.00 744 SER A N 1
ATOM 5769 C CA . SER A 1 744 ? -51.919 24.026 29.050 1.00 30.00 744 SER A CA 1
ATOM 5770 C C . SER A 1 744 ? -53.036 23.039 29.450 1.00 30.00 744 SER A C 1
ATOM 5772 O O . SER A 1 744 ? -53.833 22.600 28.622 1.00 30.00 744 SER A O 1
ATOM 5774 N N . THR A 1 745 ? -53.280 22.938 30.759 1.00 27.28 745 THR A N 1
ATOM 5775 C CA . THR A 1 745 ? -54.659 23.027 31.283 1.00 27.28 745 THR A CA 1
ATOM 5776 C C . THR A 1 745 ? -54.759 24.187 32.268 1.00 27.28 745 THR A C 1
ATOM 5778 O O . THR A 1 745 ? -53.814 24.484 32.996 1.00 27.28 745 THR A O 1
ATOM 5781 N N . SER A 1 746 ? -55.882 24.898 32.237 1.00 24.61 746 SER A N 1
ATOM 5782 C CA . SER A 1 746 ? -55.985 26.289 32.684 1.00 24.61 746 SER A CA 1
ATOM 5783 C C . SER A 1 746 ? -56.710 26.492 34.025 1.00 24.61 746 SER A C 1
ATOM 5785 O O . SER A 1 746 ? -57.545 25.676 34.396 1.00 24.61 746 SER A O 1
ATOM 5787 N N . ILE A 1 747 ? -56.536 27.695 34.598 1.00 24.44 747 ILE A N 1
ATOM 5788 C CA . ILE A 1 747 ? -57.488 28.418 35.478 1.00 24.44 747 ILE A CA 1
ATOM 5789 C C . ILE A 1 747 ? -57.478 28.105 37.005 1.00 24.44 747 ILE A C 1
ATOM 5791 O O . ILE A 1 747 ? -57.952 27.083 37.477 1.00 24.44 747 ILE A O 1
ATOM 5795 N N . ALA A 1 748 ? -57.075 29.153 37.750 1.00 21.95 748 ALA A N 1
ATOM 5796 C CA . ALA A 1 748 ? -57.673 29.700 38.987 1.00 21.95 748 ALA A CA 1
ATOM 5797 C C . ALA A 1 748 ? -57.205 29.340 40.431 1.00 21.95 748 ALA A C 1
ATOM 5799 O O . ALA A 1 748 ? -57.687 28.404 41.053 1.00 21.95 748 ALA A O 1
ATOM 5800 N N . VAL A 1 749 ? -56.539 30.348 41.034 1.00 23.52 749 VAL A N 1
ATOM 5801 C CA . VAL A 1 749 ? -56.991 31.117 42.233 1.00 23.52 749 VAL A CA 1
ATOM 5802 C C . VAL A 1 749 ? -56.714 30.597 43.671 1.00 23.52 749 VAL A C 1
ATOM 5804 O O . VAL A 1 749 ? -57.059 29.488 44.046 1.00 23.52 749 VAL A O 1
ATOM 5807 N N . ARG A 1 750 ? -56.263 31.560 44.508 1.00 21.67 750 ARG A N 1
ATOM 5808 C CA . ARG A 1 750 ? -56.220 31.643 45.996 1.00 21.67 750 ARG A CA 1
ATOM 5809 C C . ARG A 1 750 ? -55.140 30.879 46.786 1.00 21.67 750 ARG A C 1
ATOM 5811 O O . ARG A 1 750 ? -55.221 29.689 47.045 1.00 21.67 750 ARG A O 1
ATOM 5818 N N . SER A 1 751 ? -54.225 31.681 47.334 1.00 22.16 751 SER A N 1
ATOM 5819 C CA . SER A 1 751 ? -53.663 31.559 48.691 1.00 22.16 751 SER A CA 1
ATOM 5820 C C . SER A 1 751 ? -54.703 32.018 49.755 1.00 22.16 751 SER A C 1
ATOM 5822 O O . SER A 1 751 ? -55.776 32.481 49.343 1.00 22.16 751 SER A O 1
ATOM 5824 N N . PRO A 1 752 ? -54.439 31.991 51.090 1.00 34.47 752 PRO A N 1
ATOM 5825 C CA . PRO A 1 752 ? -53.217 31.596 51.821 1.00 34.47 752 PRO A CA 1
ATOM 5826 C C . PRO A 1 752 ? -53.469 30.636 53.027 1.00 34.47 752 PRO A C 1
ATOM 5828 O O . PRO A 1 752 ? -54.577 30.143 53.194 1.00 34.47 752 PRO A O 1
ATOM 5831 N N . GLN A 1 753 ? -52.450 30.487 53.902 1.00 22.23 753 GLN A N 1
ATOM 5832 C CA . GLN A 1 753 ? -52.471 30.192 55.365 1.00 22.23 753 GLN A CA 1
ATOM 5833 C C . GLN A 1 753 ? -51.734 28.919 55.858 1.00 22.23 753 GLN A C 1
ATOM 5835 O O . GLN A 1 753 ? -51.949 27.808 55.389 1.00 22.23 753 GLN A O 1
ATOM 5840 N N . CYS A 1 754 ? -50.892 29.133 56.879 1.00 19.70 754 CYS A N 1
ATOM 5841 C CA . CYS A 1 754 ? -50.363 28.165 57.864 1.00 19.70 754 CYS A CA 1
ATOM 5842 C C . CYS A 1 754 ? -51.333 28.140 59.096 1.00 19.70 754 CYS A C 1
ATOM 5844 O O . CYS A 1 754 ? -52.249 28.969 59.073 1.00 19.70 754 CYS A O 1
ATOM 5846 N N . PRO A 1 755 ? -51.169 27.365 60.213 1.00 27.38 755 PRO A N 1
ATOM 5847 C CA . PRO A 1 755 ? -49.955 26.712 60.737 1.00 27.38 755 PRO A CA 1
ATOM 5848 C C . PRO A 1 755 ? -50.171 25.243 61.273 1.00 27.38 755 PRO A C 1
ATOM 5850 O O . PRO A 1 755 ? -50.585 24.431 60.454 1.00 27.38 755 PRO A O 1
ATOM 5853 N N . PRO A 1 756 ? -49.776 24.785 62.497 1.00 32.09 756 PRO A N 1
ATOM 5854 C CA . PRO A 1 756 ? -48.535 23.998 62.650 1.00 32.09 756 PRO A CA 1
ATOM 5855 C C . PRO A 1 756 ? -48.579 22.706 63.530 1.00 32.09 756 PRO A C 1
ATOM 5857 O O . PRO A 1 756 ? -49.496 22.475 64.307 1.00 32.09 756 PRO A O 1
ATOM 5860 N N . SER A 1 757 ? -47.471 21.946 63.483 1.00 23.91 757 SER A N 1
ATOM 5861 C CA . SER A 1 757 ? -46.794 21.200 64.582 1.00 23.91 757 SER A CA 1
ATOM 5862 C C . SER A 1 757 ? -47.558 20.316 65.598 1.00 23.91 757 SER A C 1
ATOM 5864 O O . SER A 1 757 ? -48.269 20.819 66.466 1.00 23.91 757 SER A O 1
ATOM 5866 N N . SER A 1 758 ? -47.203 19.023 65.661 1.00 23.09 758 SER A N 1
ATOM 5867 C CA . SER A 1 758 ? -47.027 18.190 66.887 1.00 23.09 758 SER A CA 1
ATOM 5868 C C . SER A 1 758 ? -46.587 16.760 66.490 1.00 23.09 758 SER A C 1
ATOM 5870 O O . SER A 1 758 ? -46.797 16.392 65.342 1.00 23.09 758 SER A O 1
ATOM 5872 N N . LEU A 1 759 ? -46.056 15.831 67.301 1.00 23.12 759 LEU A N 1
ATOM 5873 C CA . LEU A 1 759 ? -45.205 15.736 68.507 1.00 23.12 759 LEU A CA 1
ATOM 5874 C C . LEU A 1 759 ? -45.199 14.220 68.893 1.00 23.12 759 LEU A C 1
ATOM 5876 O O . LEU A 1 759 ? -46.267 13.658 69.095 1.00 23.12 759 LEU A O 1
ATOM 5880 N N . TYR A 1 760 ? -44.019 13.621 69.122 1.00 22.86 760 TYR A N 1
ATOM 5881 C CA . TYR A 1 760 ? -43.743 12.523 70.090 1.00 22.86 760 TYR A CA 1
ATOM 5882 C C . TYR A 1 760 ? -44.104 11.019 69.886 1.00 22.86 760 TYR A C 1
ATOM 5884 O O . TYR A 1 760 ? -45.106 10.628 69.302 1.00 22.86 760 TYR A O 1
ATOM 5892 N N . THR A 1 761 ? -43.283 10.198 70.579 1.00 25.08 761 THR A N 1
ATOM 5893 C CA . THR A 1 761 ? -43.396 8.764 70.984 1.00 25.08 761 THR A CA 1
ATOM 5894 C C . THR A 1 761 ? -43.297 7.633 69.932 1.00 25.08 761 THR A C 1
ATOM 5896 O O . THR A 1 761 ? -43.611 7.843 68.771 1.00 25.08 761 THR A O 1
ATOM 5899 N N . ALA A 1 762 ? -43.007 6.368 70.306 1.00 23.81 762 ALA A N 1
ATOM 5900 C CA . ALA A 1 762 ? -41.810 5.753 70.949 1.00 23.81 762 ALA A CA 1
ATOM 5901 C C . ALA A 1 762 ? -42.109 4.311 71.462 1.00 23.81 762 ALA A C 1
ATOM 5903 O O . ALA A 1 762 ? -43.205 4.098 71.970 1.00 23.81 762 ALA A O 1
ATOM 5904 N N . ARG A 1 763 ? -41.093 3.410 71.481 1.00 25.62 763 ARG A N 1
ATOM 5905 C CA . ARG A 1 763 ? -41.064 2.062 72.147 1.00 25.62 763 ARG A CA 1
ATOM 5906 C C . ARG A 1 763 ? -42.035 1.000 71.552 1.00 25.62 763 ARG A C 1
ATOM 5908 O O . ARG A 1 763 ? -42.948 1.380 70.837 1.00 25.62 763 ARG A O 1
ATOM 5915 N N . GLU A 1 764 ? -41.946 -0.331 71.744 1.00 27.81 764 GLU A N 1
ATOM 5916 C CA . GLU A 1 764 ? -40.943 -1.355 72.186 1.00 27.81 764 GLU A CA 1
ATOM 5917 C C . GLU A 1 764 ? -41.479 -2.766 71.730 1.00 27.81 764 GLU A C 1
ATOM 5919 O O . GLU A 1 764 ? -42.504 -2.787 71.057 1.00 27.81 764 GLU A O 1
ATOM 5924 N N . HIS A 1 765 ? -40.934 -3.982 71.959 1.00 28.94 765 HIS A N 1
ATOM 5925 C CA . HIS A 1 765 ? -39.849 -4.546 72.797 1.00 28.94 765 HIS A CA 1
ATOM 5926 C C . HIS A 1 765 ? -39.375 -5.935 72.254 1.00 28.94 765 HIS A C 1
ATOM 5928 O O . HIS A 1 765 ? -40.063 -6.530 71.430 1.00 28.94 765 HIS A O 1
ATOM 5934 N N . GLY A 1 766 ? -38.304 -6.514 72.829 1.00 24.86 766 GLY A N 1
ATOM 5935 C CA . GLY A 1 766 ? -38.028 -7.974 72.863 1.00 24.86 766 GLY A CA 1
ATOM 5936 C C . GLY A 1 766 ? -37.078 -8.589 71.804 1.00 24.86 766 GLY A C 1
ATOM 5937 O O . GLY A 1 766 ? -36.978 -8.072 70.699 1.00 24.86 766 GLY A O 1
ATOM 5938 N N . GLN A 1 767 ? -36.460 -9.769 72.009 1.00 28.44 767 GLN A N 1
ATOM 5939 C CA . GLN A 1 767 ? -35.571 -10.306 73.079 1.00 28.44 767 GLN A CA 1
ATOM 5940 C C . GLN A 1 767 ? -35.141 -11.769 72.738 1.00 28.44 767 GLN A C 1
ATOM 5942 O O . GLN A 1 767 ? -35.752 -12.399 71.881 1.00 28.44 767 GLN A O 1
ATOM 5947 N N . HIS A 1 768 ? -34.148 -12.309 73.475 1.00 28.89 768 HIS A N 1
ATOM 5948 C CA . HIS A 1 768 ? -33.535 -13.665 73.391 1.00 28.89 768 HIS A CA 1
ATOM 5949 C C . HIS A 1 768 ? -32.581 -13.915 72.193 1.00 28.89 768 HIS A C 1
ATOM 5951 O O . HIS A 1 768 ? -32.823 -13.427 71.098 1.00 28.89 768 HIS A O 1
ATOM 5957 N N . GLY A 1 769 ? -31.465 -14.657 72.323 1.00 24.94 769 GLY A N 1
ATOM 5958 C CA . GLY A 1 769 ? -30.874 -15.347 73.491 1.00 24.94 769 GLY A CA 1
ATOM 5959 C C . GLY A 1 769 ? -29.376 -15.708 73.293 1.00 24.94 769 GLY A C 1
ATOM 5960 O O . GLY A 1 769 ? -28.829 -15.484 72.219 1.00 24.94 769 GLY A O 1
ATOM 5961 N N . LEU A 1 770 ? -28.707 -16.227 74.336 1.00 25.84 770 LEU A N 1
ATOM 5962 C CA . LEU A 1 770 ? -27.239 -16.443 74.441 1.00 25.84 770 LEU A CA 1
ATOM 5963 C C . LEU A 1 770 ? -26.829 -17.938 74.445 1.00 25.84 770 LEU A C 1
ATOM 5965 O O . LEU A 1 770 ? -27.671 -18.768 74.782 1.00 25.84 770 LEU A O 1
ATOM 5969 N N . VAL A 1 771 ? -25.535 -18.250 74.198 1.00 26.70 771 VAL A N 1
ATOM 5970 C CA . VAL A 1 771 ? -24.577 -18.975 75.106 1.00 26.70 771 VAL A CA 1
ATOM 5971 C C . VAL A 1 771 ? -23.290 -19.481 74.380 1.00 26.70 771 VAL A C 1
ATOM 5973 O O . VAL A 1 771 ? -23.301 -19.742 73.181 1.00 26.70 771 VAL A O 1
ATOM 5976 N N . ASP A 1 772 ? -22.175 -19.563 75.129 1.00 26.86 772 ASP A N 1
ATOM 5977 C CA . ASP A 1 772 ? -20.750 -19.807 74.770 1.00 26.86 772 ASP A CA 1
ATOM 5978 C C . ASP A 1 772 ? -20.309 -21.189 74.211 1.00 26.86 772 ASP A C 1
ATOM 5980 O O . ASP A 1 772 ? -21.041 -22.172 74.305 1.00 26.86 772 ASP A O 1
ATOM 5984 N N . GLY A 1 773 ? -19.033 -21.305 73.749 1.00 24.34 773 GLY A N 1
ATOM 5985 C CA . GLY A 1 773 ? -18.484 -22.583 73.225 1.00 24.34 773 GLY A CA 1
ATOM 5986 C C . GLY A 1 773 ? -16.970 -22.959 73.174 1.00 24.34 773 GLY A C 1
ATOM 5987 O O . GLY A 1 773 ? -16.722 -24.118 72.877 1.00 24.34 773 GLY A O 1
ATOM 5988 N N . ARG A 1 774 ? -15.970 -22.119 73.526 1.00 24.11 774 ARG A N 1
ATOM 5989 C CA . ARG A 1 774 ? -14.520 -22.477 73.768 1.00 24.11 774 ARG A CA 1
ATOM 5990 C C . ARG A 1 774 ? -13.553 -22.870 72.598 1.00 24.11 774 ARG A C 1
ATOM 5992 O O . ARG A 1 774 ? -13.885 -23.590 71.670 1.00 24.11 774 ARG A O 1
ATOM 5999 N N . PHE A 1 775 ? -12.290 -22.433 72.762 1.00 28.81 775 PHE A N 1
ATOM 6000 C CA . PHE A 1 775 ? -11.004 -22.833 72.111 1.00 28.81 775 PHE A CA 1
ATOM 6001 C C . PHE A 1 775 ? -10.296 -23.968 72.943 1.00 28.81 775 PHE A C 1
ATOM 6003 O O . PHE A 1 775 ? -10.924 -24.339 73.940 1.00 28.81 775 PHE A O 1
ATOM 6010 N N . PRO A 1 776 ? -9.053 -24.514 72.689 1.00 37.94 776 PRO A N 1
ATOM 6011 C CA . PRO A 1 776 ? -7.890 -23.965 71.933 1.00 37.94 776 PRO A CA 1
ATOM 6012 C C . PRO A 1 776 ? -6.910 -24.928 71.169 1.00 37.94 776 PRO A C 1
ATOM 6014 O O . PRO A 1 776 ? -6.975 -26.146 71.290 1.00 37.94 776 PRO A O 1
ATOM 6017 N N . GLY A 1 777 ? -5.889 -24.340 70.507 1.00 24.64 777 GLY A N 1
ATOM 6018 C CA . GLY A 1 777 ? -4.559 -24.947 70.219 1.00 24.64 777 GLY A CA 1
ATOM 6019 C C . GLY A 1 777 ? -4.232 -25.272 68.740 1.00 24.64 777 GLY A C 1
ATOM 6020 O O . GLY A 1 777 ? -5.129 -25.643 67.997 1.00 24.64 777 GLY A O 1
ATOM 6021 N N . SER A 1 778 ? -2.985 -25.173 68.234 1.00 24.45 778 SER A N 1
ATOM 6022 C CA . SER A 1 778 ? -1.737 -24.597 68.796 1.00 24.45 778 SER A CA 1
ATOM 6023 C C . SER A 1 778 ? -0.579 -24.489 67.760 1.00 24.45 778 SER A C 1
ATOM 6025 O O . SER A 1 778 ? -0.224 -25.523 67.212 1.00 24.45 778 SER A O 1
ATOM 6027 N N . PHE A 1 779 ? 0.080 -23.310 67.644 1.00 26.23 779 PHE A N 1
ATOM 6028 C CA . PHE A 1 779 ? 1.522 -23.073 67.299 1.00 26.23 779 PHE A CA 1
ATOM 6029 C C . PHE A 1 779 ? 2.086 -23.586 65.933 1.00 26.23 779 PHE A C 1
ATOM 6031 O O . PHE A 1 779 ? 1.598 -24.566 65.397 1.00 26.23 779 PHE A O 1
ATOM 6038 N N . THR A 1 780 ? 3.147 -23.076 65.271 1.00 25.89 780 THR A N 1
ATOM 6039 C CA . THR A 1 780 ? 3.932 -21.800 65.154 1.00 25.89 780 THR A CA 1
ATOM 6040 C C . THR A 1 780 ? 4.736 -21.903 63.813 1.00 25.89 780 THR A C 1
ATOM 6042 O O . THR A 1 780 ? 4.696 -22.963 63.199 1.00 25.89 780 THR A O 1
ATOM 6045 N N . ALA A 1 781 ? 5.466 -20.936 63.231 1.00 23.92 781 ALA A N 1
ATOM 6046 C CA . ALA A 1 781 ? 6.203 -19.769 63.742 1.00 23.92 781 ALA A CA 1
ATOM 6047 C C . ALA A 1 781 ? 6.362 -18.638 62.686 1.00 23.92 781 ALA A C 1
ATOM 6049 O O . ALA A 1 781 ? 5.955 -18.779 61.537 1.00 23.92 781 ALA A O 1
ATOM 6050 N N . SER A 1 782 ? 7.000 -17.528 63.082 1.00 28.72 782 SER A N 1
ATOM 6051 C CA . SER A 1 782 ? 7.416 -16.390 62.233 1.00 28.72 782 SER A CA 1
ATOM 6052 C C . SER A 1 782 ? 8.958 -16.323 62.139 1.00 28.72 782 SER A C 1
ATOM 6054 O O . SER A 1 782 ? 9.633 -17.086 62.834 1.00 28.72 782 SER A O 1
ATOM 6056 N N . PRO A 1 783 ? 9.538 -15.419 61.325 1.00 36.38 783 PRO A N 1
ATOM 6057 C CA . PRO A 1 783 ? 10.104 -14.229 61.981 1.00 36.38 783 PRO A CA 1
ATOM 6058 C C . PRO A 1 783 ? 9.794 -12.888 61.282 1.00 36.38 783 PRO A C 1
ATOM 6060 O O . PRO A 1 783 ? 9.700 -12.800 60.059 1.00 36.38 783 PRO A O 1
ATOM 6063 N N . GLN A 1 784 ? 9.689 -11.823 62.085 1.00 32.41 784 GLN A N 1
ATOM 6064 C CA . GLN A 1 784 ? 9.616 -10.422 61.639 1.00 32.41 784 GLN A CA 1
ATOM 6065 C C . GLN A 1 784 ? 11.010 -9.759 61.628 1.00 32.41 784 GLN A C 1
ATOM 6067 O O . GLN A 1 784 ? 11.966 -10.306 62.182 1.00 32.41 784 GLN A O 1
ATOM 6072 N N . PRO A 1 785 ? 11.107 -8.519 61.116 1.00 33.62 785 PRO A N 1
ATOM 6073 C CA . PRO A 1 785 ? 11.533 -7.440 62.019 1.00 33.62 785 PRO A CA 1
ATOM 6074 C C . PRO A 1 785 ? 10.601 -6.209 61.957 1.00 33.62 785 PRO A C 1
ATOM 6076 O O . PRO A 1 785 ? 10.618 -5.442 61.001 1.00 33.62 785 PRO A O 1
ATOM 6079 N N . ASP A 1 786 ? 9.806 -5.993 63.012 1.00 47.16 786 ASP A N 1
ATOM 6080 C CA . ASP A 1 786 ? 8.686 -5.020 63.060 1.00 47.16 786 ASP A CA 1
ATOM 6081 C C . ASP A 1 786 ? 8.800 -4.035 64.252 1.00 47.16 786 ASP A C 1
ATOM 6083 O O . ASP A 1 786 ? 7.828 -3.460 64.739 1.00 47.16 786 ASP A O 1
ATOM 6087 N N . PHE A 1 787 ? 10.019 -3.854 64.775 1.00 35.34 787 PHE A N 1
ATOM 6088 C CA . PHE A 1 787 ? 10.265 -3.129 66.031 1.00 35.34 787 PHE A CA 1
ATOM 6089 C C . PHE A 1 787 ? 10.189 -1.597 65.900 1.00 35.34 787 PHE A C 1
ATOM 6091 O O . PHE A 1 787 ? 9.836 -0.909 66.858 1.00 35.34 787 PHE A O 1
ATOM 6098 N N . LEU A 1 788 ? 10.489 -1.043 64.717 1.00 36.34 788 LEU A N 1
ATOM 6099 C CA . LEU A 1 788 ? 10.390 0.402 64.474 1.00 36.34 788 LEU A CA 1
ATOM 6100 C C . LEU A 1 788 ? 8.935 0.865 64.326 1.00 36.34 788 LEU A C 1
ATOM 6102 O O . LEU A 1 788 ? 8.578 1.932 64.822 1.00 36.34 788 LEU A O 1
ATOM 6106 N N . LYS A 1 789 ? 8.097 0.064 63.655 1.00 39.47 789 LYS A N 1
ATOM 6107 C CA . LYS A 1 789 ? 6.769 0.485 63.200 1.00 39.47 789 LYS A CA 1
ATOM 6108 C C . LYS A 1 789 ? 5.821 0.764 64.366 1.00 39.47 789 LYS A C 1
ATOM 6110 O O . LYS A 1 789 ? 5.355 1.888 64.509 1.00 39.47 789 LYS A O 1
ATOM 6115 N N . ARG A 1 790 ? 5.675 -0.194 65.287 1.00 39.94 790 ARG A N 1
ATOM 6116 C CA . ARG A 1 790 ? 4.828 -0.044 66.488 1.00 39.94 790 ARG A CA 1
ATOM 6117 C C . ARG A 1 790 ? 5.290 1.078 67.415 1.00 39.94 790 ARG A C 1
ATOM 6119 O O . ARG A 1 790 ? 4.485 1.674 68.124 1.00 39.94 790 ARG A O 1
ATOM 6126 N N . ARG A 1 791 ? 6.594 1.380 67.423 1.00 35.91 791 ARG A N 1
ATOM 6127 C CA . ARG A 1 791 ? 7.147 2.476 68.226 1.00 35.91 791 ARG A CA 1
ATOM 6128 C C . ARG A 1 791 ? 6.897 3.841 67.581 1.00 35.91 791 ARG A C 1
ATOM 6130 O O . ARG A 1 791 ? 6.705 4.804 68.312 1.00 35.91 791 ARG A O 1
ATOM 6137 N N . LEU A 1 792 ? 6.845 3.910 66.249 1.00 37.56 792 LEU A N 1
ATOM 6138 C CA . LEU A 1 792 ? 6.369 5.086 65.517 1.00 37.56 792 LEU A CA 1
ATOM 6139 C C . LEU A 1 792 ? 4.856 5.269 65.671 1.00 37.56 792 LEU A C 1
ATOM 6141 O O . LEU A 1 792 ? 4.441 6.385 65.939 1.00 37.56 792 LEU A O 1
ATOM 6145 N N . GLU A 1 793 ? 4.054 4.204 65.594 1.00 41.88 793 GLU A N 1
ATOM 6146 C CA . GLU A 1 793 ? 2.592 4.249 65.782 1.00 41.88 793 GLU A CA 1
ATOM 6147 C C . GLU A 1 793 ? 2.221 4.761 67.192 1.00 41.88 793 GLU A C 1
ATOM 6149 O O . GLU A 1 793 ? 1.521 5.760 67.313 1.00 41.88 793 GLU A O 1
ATOM 6154 N N . VAL A 1 794 ? 2.806 4.215 68.267 1.00 42.09 794 VAL A N 1
ATOM 6155 C CA . VAL A 1 794 ? 2.544 4.688 69.650 1.00 42.09 794 VAL A CA 1
ATOM 6156 C C . VAL A 1 794 ? 3.076 6.108 69.924 1.00 42.09 794 VAL A C 1
ATOM 6158 O O . VAL A 1 794 ? 2.558 6.811 70.796 1.00 42.09 794 VAL A O 1
ATOM 6161 N N . VAL A 1 795 ? 4.107 6.563 69.203 1.00 41.34 795 VAL A N 1
ATOM 6162 C CA . VAL A 1 795 ? 4.553 7.969 69.251 1.00 41.34 795 VAL A CA 1
ATOM 6163 C C . VAL A 1 795 ? 3.615 8.863 68.435 1.00 41.34 795 VAL A C 1
ATOM 6165 O O . VAL A 1 795 ? 3.314 9.969 68.876 1.00 41.34 795 VAL A O 1
ATOM 6168 N N . TRP A 1 796 ? 3.113 8.381 67.297 1.00 39.00 796 TRP A N 1
ATOM 6169 C CA . TRP A 1 796 ? 2.169 9.088 66.438 1.00 39.00 796 TRP A CA 1
ATOM 6170 C C . TRP A 1 796 ? 0.835 9.312 67.148 1.00 39.00 796 TRP A C 1
ATOM 6172 O O . TRP A 1 796 ? 0.403 10.454 67.219 1.00 39.00 796 TRP A O 1
ATOM 6182 N N . ASP A 1 797 ? 0.253 8.293 67.784 1.00 45.75 797 ASP A N 1
ATOM 6183 C CA . ASP A 1 797 ? -1.000 8.423 68.543 1.00 45.75 797 ASP A CA 1
ATOM 6184 C C . ASP A 1 797 ? -0.883 9.444 69.686 1.00 45.75 797 ASP A C 1
ATOM 6186 O O . ASP A 1 797 ? -1.793 10.235 69.924 1.00 45.75 797 ASP A O 1
ATOM 6190 N N . ARG A 1 798 ? 0.269 9.489 70.372 1.00 46.12 798 ARG A N 1
ATOM 6191 C CA . ARG A 1 798 ? 0.534 10.479 71.433 1.00 46.12 798 ARG A CA 1
ATOM 6192 C C . ARG A 1 798 ? 0.744 11.889 70.885 1.00 46.12 798 ARG A C 1
ATOM 6194 O O . ARG A 1 798 ? 0.318 12.851 71.521 1.00 46.12 798 ARG A O 1
ATOM 6201 N N . LEU A 1 799 ? 1.383 12.028 69.723 1.00 42.66 799 LEU A N 1
ATOM 6202 C CA . LEU A 1 799 ? 1.498 13.311 69.024 1.00 42.66 799 LEU A CA 1
ATOM 6203 C C . LEU A 1 799 ? 0.145 13.766 68.461 1.00 42.66 799 LEU A C 1
ATOM 6205 O O . LEU A 1 799 ? -0.140 14.957 68.492 1.00 42.66 799 LEU A O 1
ATOM 6209 N N . TRP A 1 800 ? -0.703 12.837 68.017 1.00 44.94 800 TRP A N 1
ATOM 6210 C CA . TRP A 1 800 ? -2.037 13.103 67.487 1.00 44.94 800 TRP A CA 1
ATOM 6211 C C . TRP A 1 800 ? -3.017 13.512 68.588 1.00 44.94 800 TRP A C 1
ATOM 6213 O O . TRP A 1 800 ? -3.660 14.546 68.462 1.00 44.94 800 TRP A O 1
ATOM 6223 N N . GLN A 1 801 ? -3.046 12.809 69.726 1.00 49.22 801 GLN A N 1
ATOM 6224 C CA . GLN A 1 801 ? -3.807 13.245 70.906 1.00 49.22 801 GLN A CA 1
ATOM 6225 C C . GLN A 1 801 ? -3.331 14.611 71.427 1.00 49.22 801 GLN A C 1
ATOM 6227 O O . GLN A 1 801 ? -4.149 15.437 71.831 1.00 49.22 801 GLN A O 1
ATOM 6232 N N . LYS A 1 802 ? -2.020 14.898 71.374 1.00 46.88 802 LYS A N 1
ATOM 6233 C CA . LYS A 1 802 ? -1.495 16.227 71.724 1.00 46.88 802 LYS A CA 1
ATOM 6234 C C . LYS A 1 802 ? -1.904 17.296 70.705 1.00 46.88 802 LYS A C 1
ATOM 6236 O O . LYS A 1 802 ? -2.279 18.390 71.111 1.00 46.88 802 LYS A O 1
ATOM 6241 N N . ALA A 1 803 ? -1.910 16.974 69.411 1.00 43.62 803 ALA A N 1
ATOM 6242 C CA . ALA A 1 803 ? -2.408 17.861 68.363 1.00 43.62 803 ALA A CA 1
ATOM 6243 C C . ALA A 1 803 ? -3.921 18.115 68.492 1.00 43.62 803 ALA A C 1
ATOM 6245 O O . ALA A 1 803 ? -4.351 19.247 68.308 1.00 43.62 803 ALA A O 1
ATOM 6246 N N . GLN A 1 804 ? -4.721 17.114 68.877 1.00 49.53 804 GLN A N 1
ATOM 6247 C CA . GLN A 1 804 ? -6.150 17.273 69.178 1.00 49.53 804 GLN A CA 1
ATOM 6248 C C . GLN A 1 804 ? -6.400 18.181 70.394 1.00 49.53 804 GLN A C 1
ATOM 6250 O O . GLN A 1 804 ? -7.356 18.953 70.382 1.00 49.53 804 GLN A O 1
ATOM 6255 N N . ALA A 1 805 ? -5.530 18.155 71.409 1.00 48.78 805 ALA A N 1
ATOM 6256 C CA . ALA A 1 805 ? -5.586 19.112 72.516 1.00 48.78 805 ALA A CA 1
ATOM 6257 C C . ALA A 1 805 ? -5.194 20.537 72.070 1.00 48.78 805 ALA A C 1
ATOM 6259 O O . ALA A 1 805 ? -5.912 21.495 72.346 1.00 48.78 805 ALA A O 1
ATOM 6260 N N . GLU A 1 806 ? -4.101 20.688 71.313 1.00 47.09 806 GLU A N 1
ATOM 6261 C CA . GLU A 1 806 ? -3.649 21.986 70.778 1.00 47.09 806 GLU A CA 1
ATOM 6262 C C . GLU A 1 806 ? -4.644 22.587 69.756 1.00 47.09 806 GLU A C 1
ATOM 6264 O O . GLU A 1 806 ? -4.784 23.810 69.673 1.00 47.09 806 GLU A O 1
ATOM 6269 N N . LEU A 1 807 ? -5.405 21.746 69.044 1.00 47.00 807 LEU A N 1
ATOM 6270 C CA . LEU A 1 807 ? -6.512 22.133 68.158 1.00 47.00 807 LEU A CA 1
ATOM 6271 C C . LEU A 1 807 ? -7.678 22.807 68.899 1.00 47.00 807 LEU A C 1
ATOM 6273 O O . LEU A 1 807 ? -8.358 23.629 68.287 1.00 47.00 807 LEU A O 1
ATOM 6277 N N . GLN A 1 808 ? -7.904 22.516 70.187 1.00 47.41 808 GLN A N 1
ATOM 6278 C CA . GLN A 1 808 ? -8.941 23.202 70.974 1.00 47.41 808 GLN A CA 1
ATOM 6279 C C . GLN A 1 808 ? -8.512 24.601 71.443 1.00 47.41 808 GLN A C 1
ATOM 6281 O O . GLN A 1 808 ? -9.367 25.468 71.605 1.00 47.41 808 GLN A O 1
ATOM 6286 N N . GLU A 1 809 ? -7.210 24.859 71.616 1.00 49.16 809 GLU A N 1
ATOM 6287 C CA . GLU A 1 809 ? -6.713 26.184 72.021 1.00 49.16 809 GLU A CA 1
ATOM 6288 C C . GLU A 1 809 ? -6.344 27.096 70.836 1.00 49.16 809 GLU A C 1
ATOM 6290 O O . GLU A 1 809 ? -6.539 28.311 70.917 1.00 49.16 809 GLU A O 1
ATOM 6295 N N . LYS A 1 810 ? -5.773 26.557 69.744 1.00 51.50 810 LYS A N 1
ATOM 6296 C CA . LYS A 1 810 ? -5.225 27.353 68.619 1.00 51.50 810 LYS A CA 1
ATOM 6297 C C . LYS A 1 810 ? -5.469 26.725 67.231 1.00 51.50 810 LYS A C 1
ATOM 6299 O O . LYS A 1 810 ? -4.513 26.537 66.468 1.00 51.50 810 LYS A O 1
ATOM 6304 N N . PRO A 1 811 ? -6.731 26.464 66.832 1.00 55.19 811 PRO A N 1
ATOM 6305 C CA . PRO A 1 811 ? -7.052 25.710 65.612 1.00 55.19 811 PRO A CA 1
ATOM 6306 C C . PRO A 1 811 ? -6.406 26.280 64.338 1.00 55.19 811 PRO A C 1
ATOM 6308 O O . PRO A 1 811 ? -5.803 25.542 63.557 1.00 55.19 811 PRO A O 1
ATOM 6311 N N . LYS A 1 812 ? -6.426 27.611 64.166 1.00 53.75 812 LYS A N 1
ATOM 6312 C CA . LYS A 1 812 ? -5.877 28.290 62.976 1.00 53.75 812 LYS A CA 1
ATOM 6313 C C . LYS A 1 812 ? -4.392 28.020 62.727 1.00 53.75 812 LYS A C 1
ATOM 6315 O O . LYS A 1 812 ? -3.965 28.083 61.576 1.00 53.75 812 LYS A O 1
ATOM 6320 N N . GLN A 1 813 ? -3.607 27.747 63.771 1.00 55.22 813 GLN A N 1
ATOM 6321 C CA . GLN A 1 813 ? -2.163 27.535 63.653 1.00 55.22 813 GLN A CA 1
ATOM 6322 C C . GLN A 1 813 ? -1.835 26.071 63.310 1.00 55.22 813 GLN A C 1
ATOM 6324 O O . GLN A 1 813 ? -0.960 25.822 62.484 1.00 55.22 813 GLN A O 1
ATOM 6329 N N . ALA A 1 814 ? -2.604 25.112 63.839 1.00 57.91 814 ALA A N 1
ATOM 6330 C CA . ALA A 1 814 ? -2.483 23.693 63.493 1.00 57.91 814 ALA A CA 1
ATOM 6331 C C . ALA A 1 814 ? -2.831 23.413 62.015 1.00 57.91 814 ALA A C 1
ATOM 6333 O O . ALA A 1 814 ? -2.118 22.670 61.340 1.00 57.91 814 ALA A O 1
ATOM 6334 N N . ILE A 1 815 ? -3.878 24.060 61.484 1.00 57.50 815 ILE A N 1
ATOM 6335 C CA . ILE A 1 815 ? -4.300 23.925 60.076 1.00 57.50 815 ILE A CA 1
ATOM 6336 C C . ILE A 1 815 ? -3.184 24.373 59.113 1.00 57.50 815 ILE A C 1
ATOM 6338 O O . ILE A 1 815 ? -2.890 23.688 58.132 1.00 57.50 815 ILE A O 1
ATOM 6342 N N . GLN A 1 816 ? -2.517 25.493 59.414 1.00 55.22 816 GLN A N 1
ATOM 6343 C CA . GLN A 1 816 ? -1.384 25.994 58.624 1.00 55.22 816 GLN A CA 1
ATOM 6344 C C . GLN A 1 816 ? -0.209 25.009 58.630 1.00 55.22 816 GLN A C 1
ATOM 6346 O O . GLN A 1 816 ? 0.391 24.757 57.585 1.00 55.22 816 GLN A O 1
ATOM 6351 N N . ASP A 1 817 ? 0.088 24.404 59.780 1.00 58.84 817 ASP A N 1
ATOM 6352 C CA . ASP A 1 817 ? 1.198 23.464 59.917 1.00 58.84 817 ASP A CA 1
ATOM 6353 C C . ASP A 1 817 ? 0.939 22.140 59.168 1.00 58.84 817 ASP A C 1
ATOM 6355 O O . ASP A 1 817 ? 1.844 21.608 58.522 1.00 58.84 817 ASP A O 1
ATOM 6359 N N . LEU A 1 818 ? -0.307 21.646 59.142 1.00 62.31 818 LEU A N 1
ATOM 6360 C CA . LEU A 1 818 ? -0.718 20.501 58.310 1.00 62.31 818 LEU A CA 1
ATOM 6361 C C . LEU A 1 818 ? -0.565 20.797 56.803 1.00 62.31 818 LEU A C 1
ATOM 6363 O O . LEU A 1 818 ? -0.030 19.971 56.053 1.00 62.31 818 LEU A O 1
ATOM 6367 N N . LEU A 1 819 ? -0.962 21.998 56.366 1.00 54.91 819 LEU A N 1
ATOM 6368 C CA . LEU A 1 819 ? -0.834 22.481 54.981 1.00 54.91 819 LEU A CA 1
ATOM 6369 C C . LEU A 1 819 ? 0.622 22.727 54.543 1.00 54.91 819 LEU A C 1
ATOM 6371 O O . LEU A 1 819 ? 0.960 22.565 53.363 1.00 54.91 819 LEU A O 1
ATOM 6375 N N . LEU A 1 820 ? 1.502 23.101 55.474 1.00 52.38 820 LEU A N 1
ATOM 6376 C CA . LEU A 1 820 ? 2.944 23.214 55.241 1.00 52.38 820 LEU A CA 1
ATOM 6377 C C . LEU A 1 820 ? 3.608 21.831 55.157 1.00 52.38 820 LEU A C 1
ATOM 6379 O O . LEU A 1 820 ? 4.418 21.595 54.260 1.00 52.38 820 LEU A O 1
ATOM 6383 N N . ARG A 1 821 ? 3.214 20.892 56.028 1.00 55.66 821 ARG A N 1
ATOM 6384 C CA . ARG A 1 821 ? 3.762 19.522 56.110 1.00 55.66 821 ARG A CA 1
ATOM 6385 C C . ARG A 1 821 ? 3.180 18.529 55.087 1.00 55.66 821 ARG A C 1
ATOM 6387 O O . ARG A 1 821 ? 3.541 17.356 55.129 1.00 55.66 821 ARG A O 1
ATOM 6394 N N . LYS A 1 822 ? 2.312 18.975 54.166 1.00 53.81 822 LYS A N 1
ATOM 6395 C CA . LYS A 1 822 ? 1.616 18.143 53.154 1.00 53.81 822 LYS A CA 1
ATOM 6396 C C . LYS A 1 822 ? 0.811 16.979 53.763 1.00 53.81 822 LYS A C 1
ATOM 6398 O O . LYS A 1 822 ? 0.807 15.865 53.241 1.00 53.81 822 LYS A O 1
ATOM 6403 N N . LYS A 1 823 ? 0.110 17.233 54.868 1.00 60.19 823 LYS A N 1
ATOM 6404 C CA . LYS A 1 823 ? -0.730 16.254 55.578 1.00 60.19 823 LYS A CA 1
ATOM 6405 C C . LYS A 1 823 ? -2.190 16.320 55.101 1.00 60.19 823 LYS A C 1
ATOM 6407 O O . LYS A 1 823 ? -3.078 16.772 55.814 1.00 60.19 823 LYS A O 1
ATOM 6412 N N . HIS A 1 824 ? -2.401 15.932 53.839 1.00 61.72 824 HIS A N 1
ATOM 6413 C CA . HIS A 1 824 ? -3.674 16.100 53.118 1.00 61.72 824 HIS A CA 1
ATOM 6414 C C . HIS A 1 824 ? -4.836 15.301 53.723 1.00 61.72 824 HIS A C 1
ATOM 6416 O O . HIS A 1 824 ? -5.944 15.815 53.836 1.00 61.72 824 HIS A O 1
ATOM 6422 N N . ARG A 1 825 ? -4.589 14.051 54.130 1.00 64.12 825 ARG A N 1
ATOM 6423 C CA . ARG A 1 825 ? -5.636 13.155 54.634 1.00 64.12 825 ARG A CA 1
ATOM 6424 C C . ARG A 1 825 ? -6.193 13.637 55.972 1.00 64.12 825 ARG A C 1
ATOM 6426 O O . ARG A 1 825 ? -7.398 13.797 56.110 1.00 64.12 825 ARG A O 1
ATOM 6433 N N . GLU A 1 826 ? -5.299 13.921 56.911 1.00 66.44 826 GLU A N 1
ATOM 6434 C CA . GLU A 1 826 ? -5.634 14.388 58.257 1.00 66.44 826 GLU A CA 1
ATOM 6435 C C . GLU A 1 826 ? -6.361 15.747 58.238 1.00 66.44 826 GLU A C 1
ATOM 6437 O O . GLU A 1 826 ? -7.161 16.049 59.119 1.00 66.44 826 GLU A O 1
ATOM 6442 N N . LEU A 1 827 ? -6.110 16.562 57.208 1.00 63.47 827 LEU A N 1
ATOM 6443 C CA . LEU A 1 827 ? -6.807 17.824 56.968 1.00 63.47 827 LEU A CA 1
ATOM 6444 C C . LEU A 1 827 ? -8.231 17.620 56.423 1.00 63.47 827 LEU A C 1
ATOM 6446 O O . LEU A 1 827 ? -9.146 18.323 56.845 1.00 63.47 827 LEU A O 1
ATOM 6450 N N . LEU A 1 828 ? -8.429 16.666 55.506 1.00 64.38 828 LEU A N 1
ATOM 6451 C CA . LEU A 1 828 ? -9.755 16.327 54.973 1.00 64.38 828 LEU A CA 1
ATOM 6452 C C . LEU A 1 828 ? -10.649 15.691 56.044 1.00 64.38 828 LEU A C 1
ATOM 6454 O O . LEU A 1 828 ? -11.818 16.056 56.137 1.00 64.38 828 LEU A O 1
ATOM 6458 N N . GLU A 1 829 ? -10.093 14.812 56.884 1.00 66.50 829 GLU A N 1
ATOM 6459 C CA . GLU A 1 829 ? -10.805 14.186 58.008 1.00 66.50 829 GLU A CA 1
ATOM 6460 C C . GLU A 1 829 ? -11.409 15.275 58.934 1.00 66.50 829 GLU A C 1
ATOM 6462 O O . GLU A 1 829 ? -12.627 15.298 59.130 1.00 66.50 829 GLU A O 1
ATOM 6467 N N . LEU A 1 830 ? -10.623 16.287 59.340 1.00 64.25 830 LEU A N 1
ATOM 6468 C CA . LEU A 1 830 ? -11.090 17.444 60.133 1.00 64.25 830 LEU A CA 1
ATOM 6469 C C . LEU A 1 830 ? -12.173 18.310 59.450 1.00 64.25 830 LEU A C 1
ATOM 6471 O O . LEU A 1 830 ? -13.011 18.906 60.133 1.00 64.25 830 LEU A O 1
ATOM 6475 N N . VAL A 1 831 ? -12.177 18.406 58.115 1.00 65.19 831 VAL A N 1
ATOM 6476 C CA . VAL A 1 831 ? -13.238 19.111 57.370 1.00 65.19 831 VAL A CA 1
ATOM 6477 C C . VAL A 1 831 ? -14.522 18.280 57.339 1.00 65.19 831 VAL A C 1
ATOM 6479 O O . VAL A 1 831 ? -15.604 18.831 57.546 1.00 65.19 831 VAL A O 1
ATOM 6482 N N . THR A 1 832 ? -14.420 16.963 57.132 1.00 63.19 832 THR A N 1
ATOM 6483 C CA . THR A 1 832 ? -15.583 16.056 57.117 1.00 63.19 832 THR A CA 1
ATOM 6484 C C . THR A 1 832 ? -16.222 15.867 58.494 1.00 63.19 832 THR A C 1
ATOM 6486 O O . THR A 1 832 ? -17.441 15.749 58.581 1.00 63.19 832 THR A O 1
ATOM 6489 N N . GLU A 1 833 ? -15.438 15.939 59.573 1.00 66.38 833 GLU A N 1
ATOM 6490 C CA . GLU A 1 833 ? -15.934 15.997 60.958 1.00 66.38 833 GLU A CA 1
ATOM 6491 C C . GLU A 1 833 ? -16.564 17.362 61.311 1.00 66.38 833 GLU A C 1
ATOM 6493 O O . GLU A 1 833 ? -17.129 17.540 62.389 1.00 66.38 833 GLU A O 1
ATOM 6498 N N . GLY A 1 834 ? -16.488 18.345 60.406 1.00 59.88 834 GLY A N 1
ATOM 6499 C CA . GLY A 1 834 ? -17.079 19.673 60.565 1.00 59.88 834 GLY A CA 1
ATOM 6500 C C . GLY A 1 834 ? -16.281 20.640 61.445 1.00 59.88 834 GLY A C 1
ATOM 6501 O O . GLY A 1 834 ? -16.700 21.791 61.576 1.00 59.88 834 GLY A O 1
ATOM 6502 N N . ALA A 1 835 ? -15.138 20.209 61.993 1.00 60.62 835 ALA A N 1
ATOM 6503 C CA . ALA A 1 835 ? -14.287 20.975 62.907 1.00 60.62 835 ALA A CA 1
ATOM 6504 C C . ALA A 1 835 ? -13.591 22.187 62.254 1.00 60.62 835 ALA A C 1
ATOM 6506 O O . ALA A 1 835 ? -13.139 23.087 62.959 1.00 60.62 835 ALA A O 1
ATOM 6507 N N . VAL A 1 836 ? -13.520 22.224 60.919 1.00 62.06 836 VAL A N 1
ATOM 6508 C CA . VAL A 1 836 ? -12.967 23.334 60.123 1.00 62.06 836 VAL A CA 1
ATOM 6509 C C . VAL A 1 836 ? -13.998 23.788 59.081 1.00 62.06 836 VAL A C 1
ATOM 6511 O O . VAL A 1 836 ? -14.752 22.974 58.535 1.00 62.06 836 VAL A O 1
ATOM 6514 N N . SER A 1 837 ? -14.060 25.091 58.781 1.00 65.56 837 SER A N 1
ATOM 6515 C CA . SER A 1 837 ? -14.878 25.592 57.665 1.00 65.56 837 SER A CA 1
ATOM 6516 C C . SER A 1 837 ? -14.080 25.658 56.362 1.00 65.56 837 SER A C 1
ATOM 6518 O O . SER A 1 837 ? -12.943 26.122 56.342 1.00 65.56 837 SER A O 1
ATOM 6520 N N . VAL A 1 838 ? -14.693 25.258 55.244 1.00 66.62 838 VAL A N 1
ATOM 6521 C CA . VAL A 1 838 ? -14.053 25.310 53.916 1.00 66.62 838 VAL A CA 1
ATOM 6522 C C . VAL A 1 838 ? -13.771 26.760 53.487 1.00 66.62 838 VAL A C 1
ATOM 6524 O O . VAL A 1 838 ? -12.773 27.015 52.812 1.00 66.62 838 VAL A O 1
ATOM 6527 N N . LYS A 1 839 ? -14.588 27.721 53.949 1.00 64.25 839 LYS A N 1
ATOM 6528 C CA . LYS A 1 839 ? -14.364 29.168 53.772 1.00 64.25 839 LYS A CA 1
ATOM 6529 C C . LYS A 1 839 ? -13.471 29.811 54.843 1.00 64.25 839 LYS A C 1
ATOM 6531 O O . LYS A 1 839 ? -13.301 31.028 54.827 1.00 64.25 839 LYS A O 1
ATOM 6536 N N . GLU A 1 840 ? -12.889 29.052 55.777 1.00 65.75 840 GLU A N 1
ATOM 6537 C CA . GLU A 1 840 ? -12.064 29.654 56.830 1.00 65.75 840 GLU A CA 1
ATOM 6538 C C . GLU A 1 840 ? -10.778 30.272 56.262 1.00 65.75 840 GLU A C 1
ATOM 6540 O O . GLU A 1 840 ? -9.945 29.602 55.653 1.00 65.75 840 GLU A O 1
ATOM 6545 N N . THR A 1 841 ? -10.635 31.585 56.453 1.00 61.53 841 THR A N 1
ATOM 6546 C CA . THR A 1 841 ? -9.562 32.382 55.857 1.00 61.53 841 THR A CA 1
ATOM 6547 C C . THR A 1 841 ? -8.228 32.159 56.569 1.00 61.53 841 THR A C 1
ATOM 6549 O O . THR A 1 841 ? -8.069 32.459 57.757 1.00 61.53 841 THR A O 1
ATOM 6552 N N . LEU A 1 842 ? -7.239 31.670 55.823 1.00 62.56 842 LEU A N 1
ATOM 6553 C CA . LEU A 1 842 ? -5.920 31.312 56.336 1.00 62.56 842 LEU A CA 1
ATOM 6554 C C . LEU A 1 842 ? -4.961 32.510 56.281 1.00 62.56 842 LEU A C 1
ATOM 6556 O O . LEU A 1 842 ? -4.351 32.791 55.248 1.00 62.56 842 LEU A O 1
ATOM 6560 N N . HIS A 1 843 ? -4.791 33.224 57.396 1.00 53.06 843 HIS A N 1
ATOM 6561 C CA . HIS A 1 843 ? -3.712 34.212 57.528 1.00 53.06 843 HIS A CA 1
ATOM 6562 C C . HIS A 1 843 ? -2.327 33.532 57.528 1.00 53.06 843 HIS A C 1
ATOM 6564 O O . HIS A 1 843 ? -2.211 32.418 58.031 1.00 53.06 843 HIS A O 1
ATOM 6570 N N . PRO A 1 844 ? -1.269 34.181 57.002 1.00 51.59 844 PRO A N 1
ATOM 6571 C CA . PRO A 1 844 ? -1.261 35.506 56.373 1.00 51.59 844 PRO A CA 1
ATOM 6572 C C . PRO A 1 844 ? -1.704 35.504 54.896 1.00 51.59 844 PRO A C 1
ATOM 6574 O O . PRO A 1 844 ? -1.811 36.571 54.306 1.00 51.59 844 PRO A O 1
ATOM 6577 N N . LEU A 1 845 ? -1.966 34.336 54.295 1.00 54.75 845 LEU A N 1
ATOM 6578 C CA . LEU A 1 845 ? -2.253 34.189 52.858 1.00 54.75 845 LEU A CA 1
ATOM 6579 C C . LEU A 1 845 ? -3.603 34.780 52.414 1.00 54.75 845 LEU A C 1
ATOM 6581 O O . LEU A 1 845 ? -3.770 35.061 51.231 1.00 54.75 845 LEU A O 1
ATOM 6585 N N . ASN A 1 846 ? -4.537 34.958 53.351 1.00 63.84 846 ASN A N 1
ATOM 6586 C CA . ASN A 1 846 ? -5.847 35.586 53.163 1.00 63.84 846 ASN A CA 1
ATOM 6587 C C . ASN A 1 846 ? -6.710 34.944 52.055 1.00 63.84 846 ASN A C 1
ATOM 6589 O O . ASN A 1 846 ? -7.376 35.641 51.293 1.00 63.84 846 ASN A O 1
ATOM 6593 N N . VAL A 1 847 ? -6.678 33.609 51.989 1.00 67.00 847 VAL A N 1
ATOM 6594 C CA . VAL A 1 847 ? -7.468 32.758 51.078 1.00 67.00 847 VAL A CA 1
ATOM 6595 C C . VAL A 1 847 ? -8.232 31.686 51.858 1.00 67.00 847 VAL A C 1
ATOM 6597 O O . VAL A 1 847 ? -7.819 31.322 52.965 1.00 67.00 847 VAL A O 1
ATOM 6600 N N . SER A 1 848 ? -9.318 31.164 51.287 1.00 73.56 848 SER A N 1
ATOM 6601 C CA . SER A 1 848 ? -10.033 29.996 51.828 1.00 73.56 848 SER A CA 1
ATOM 6602 C C . SER A 1 848 ? -9.297 28.670 51.586 1.00 73.56 848 SER A C 1
ATOM 6604 O O . SER A 1 848 ? -8.339 28.587 50.808 1.00 73.56 848 SER A O 1
ATOM 6606 N N . LEU A 1 849 ? -9.758 27.595 52.237 1.00 72.25 849 LEU A N 1
ATOM 6607 C CA . LEU A 1 849 ? -9.183 26.258 52.075 1.00 72.25 849 LEU A CA 1
ATOM 6608 C C . LEU A 1 849 ? -9.428 25.687 50.665 1.00 72.25 849 LEU A C 1
ATOM 6610 O O . LEU A 1 849 ? -8.546 25.028 50.103 1.00 72.25 849 LEU A O 1
ATOM 6614 N N . LEU A 1 850 ? -10.587 25.983 50.063 1.00 76.69 850 LEU A N 1
ATOM 6615 C CA . LEU A 1 850 ? -10.870 25.609 48.676 1.00 76.69 850 LEU A CA 1
ATOM 6616 C C . LEU A 1 850 ? -9.999 26.407 47.694 1.00 76.69 850 LEU A C 1
ATOM 6618 O O . LEU A 1 850 ? -9.357 25.804 46.837 1.00 76.69 850 LEU A O 1
ATOM 6622 N N . GLU A 1 851 ? -9.894 27.732 47.842 1.00 72.88 851 GLU A N 1
ATOM 6623 C CA . GLU A 1 851 ? -9.015 28.564 47.000 1.00 72.88 851 GLU A CA 1
ATOM 6624 C C . GLU A 1 851 ? -7.551 28.114 47.053 1.00 72.88 851 GLU A C 1
ATOM 6626 O O . GLU A 1 851 ? -6.877 28.075 46.022 1.00 72.88 851 GLU A O 1
ATOM 6631 N N . LEU A 1 852 ? -7.050 27.762 48.243 1.00 70.81 852 LEU A N 1
ATOM 6632 C CA . LEU A 1 852 ? -5.682 27.276 48.416 1.00 70.81 852 LEU A CA 1
ATOM 6633 C C . LEU A 1 852 ? -5.463 25.934 47.703 1.00 70.81 852 LEU A C 1
ATOM 6635 O O . LEU A 1 852 ? -4.412 25.736 47.091 1.00 70.81 852 LEU A O 1
ATOM 6639 N N . SER A 1 853 ? -6.460 25.048 47.743 1.00 72.19 853 SER A N 1
ATOM 6640 C CA . SER A 1 853 ? -6.436 23.746 47.063 1.00 72.19 853 SER A CA 1
ATOM 6641 C C . SER A 1 853 ? -6.488 23.904 45.538 1.00 72.19 853 SER A C 1
ATOM 6643 O O . SER A 1 853 ? -5.690 23.295 44.828 1.00 72.19 853 SER A O 1
ATOM 6645 N N . LEU A 1 854 ? -7.345 24.799 45.032 1.00 74.25 854 LEU A N 1
ATOM 6646 C CA . LEU A 1 854 ? -7.424 25.155 43.610 1.00 74.25 854 LEU A CA 1
ATOM 6647 C C . LEU A 1 854 ? -6.136 25.821 43.097 1.00 74.25 854 LEU A C 1
ATOM 6649 O O . LEU A 1 854 ? -5.760 25.626 41.947 1.00 74.25 854 LEU A O 1
ATOM 6653 N N . LYS A 1 855 ? -5.426 26.582 43.940 1.00 65.56 855 LYS A N 1
ATOM 6654 C CA . LYS A 1 855 ? -4.190 27.300 43.575 1.00 65.56 855 LYS A CA 1
ATOM 6655 C C . LYS A 1 855 ? -2.923 26.422 43.581 1.00 65.56 855 LYS A C 1
ATOM 6657 O O . LYS A 1 855 ? -1.888 26.872 43.094 1.00 65.56 855 LYS A O 1
ATOM 6662 N N . ARG A 1 856 ? -2.942 25.212 44.161 1.00 60.97 856 ARG A N 1
ATOM 6663 C CA . ARG A 1 856 ? -1.713 24.473 44.534 1.00 60.97 856 ARG A CA 1
ATOM 6664 C C . ARG A 1 856 ? -1.671 23.030 44.011 1.00 60.97 856 ARG A C 1
ATOM 6666 O O . ARG A 1 856 ? -1.604 22.093 44.799 1.00 60.97 856 ARG A O 1
ATOM 6673 N N . ASN A 1 857 ? -1.625 22.878 42.684 1.00 62.84 857 ASN A N 1
ATOM 6674 C CA . ASN A 1 857 ? -1.614 21.589 41.968 1.00 62.84 857 ASN A CA 1
ATOM 6675 C C . ASN A 1 857 ? -2.808 20.686 42.369 1.00 62.84 857 ASN A C 1
ATOM 6677 O O . ASN A 1 857 ? -2.626 19.712 43.103 1.00 62.84 857 ASN A O 1
ATOM 6681 N N . PRO A 1 858 ? -4.037 21.055 41.958 1.00 69.31 858 PRO A N 1
ATOM 6682 C CA . PRO A 1 858 ? -5.275 20.537 42.536 1.00 69.31 858 PRO A CA 1
ATOM 6683 C C . PRO A 1 858 ? -5.464 19.028 42.331 1.00 69.31 858 PRO A C 1
ATOM 6685 O O . PRO A 1 858 ? -5.628 18.540 41.212 1.00 69.31 858 PRO A O 1
ATOM 6688 N N . VAL A 1 859 ? -5.529 18.294 43.443 1.00 73.19 859 VAL A N 1
ATOM 6689 C CA . VAL A 1 859 ? -5.939 16.886 43.471 1.00 73.19 859 VAL A CA 1
ATOM 6690 C C . VAL A 1 859 ? -7.465 16.829 43.370 1.00 73.19 859 VAL A C 1
ATOM 6692 O O . VAL A 1 859 ? -8.165 17.275 44.276 1.00 73.19 859 VAL A O 1
ATOM 6695 N N . LEU A 1 860 ? -7.991 16.278 42.270 1.00 76.56 860 LEU A N 1
ATOM 6696 C CA . LEU A 1 860 ? -9.435 16.272 41.975 1.00 76.56 860 LEU A CA 1
ATOM 6697 C C . LEU A 1 860 ? -10.286 15.645 43.093 1.00 76.56 860 LEU A C 1
ATOM 6699 O O . LEU A 1 860 ? -11.382 16.125 43.367 1.00 76.56 860 LEU A O 1
ATOM 6703 N N . ASN A 1 861 ? -9.776 14.603 43.757 1.00 74.81 861 ASN A N 1
ATOM 6704 C CA . ASN A 1 861 ? -10.476 13.932 44.853 1.00 74.81 861 ASN A CA 1
ATOM 6705 C C . ASN A 1 861 ? -10.581 14.826 46.103 1.00 74.81 861 ASN A C 1
ATOM 6707 O O . ASN A 1 861 ? -11.670 14.980 46.649 1.00 74.81 861 ASN A O 1
ATOM 6711 N N . ASP A 1 862 ? -9.477 15.463 46.513 1.00 72.38 862 ASP A N 1
ATOM 6712 C CA . ASP A 1 862 ? -9.444 16.435 47.615 1.00 72.38 862 ASP A CA 1
ATOM 6713 C C . ASP A 1 862 ? -10.415 17.596 47.334 1.00 72.38 862 ASP A C 1
ATOM 6715 O O . ASP A 1 862 ? -11.201 17.976 48.201 1.00 72.38 862 ASP A O 1
ATOM 6719 N N . VAL A 1 863 ? -10.417 18.119 46.099 1.00 75.88 863 VAL A N 1
ATOM 6720 C CA . VAL A 1 863 ? -11.349 19.176 45.675 1.00 75.88 863 VAL A CA 1
ATOM 6721 C C . VAL A 1 863 ? -12.801 18.695 45.744 1.00 75.88 863 VAL A C 1
ATOM 6723 O O . VAL A 1 863 ? -13.624 19.414 46.299 1.00 75.88 863 VAL A O 1
ATOM 6726 N N . SER A 1 864 ? -13.127 17.488 45.263 1.00 79.62 864 SER A N 1
ATOM 6727 C CA . SER A 1 864 ? -14.497 16.951 45.346 1.00 79.62 864 SER A CA 1
ATOM 6728 C C . SER A 1 864 ? -14.997 16.883 46.791 1.00 79.62 864 SER A C 1
ATOM 6730 O O . SER A 1 864 ? -16.082 17.376 47.076 1.00 79.62 864 SER A O 1
ATOM 6732 N N . VAL A 1 865 ? -14.183 16.377 47.726 1.00 76.00 865 VAL A N 1
ATOM 6733 C CA . VAL A 1 865 ? -14.556 16.297 49.153 1.00 76.00 865 VAL A CA 1
ATOM 6734 C C . VAL A 1 865 ? -14.807 17.688 49.756 1.00 76.00 865 VAL A C 1
ATOM 6736 O O . VAL A 1 865 ? -15.744 17.858 50.537 1.00 76.00 865 VAL A O 1
ATOM 6739 N N . LEU A 1 866 ? -14.029 18.707 49.371 1.00 76.50 866 LEU A N 1
ATOM 6740 C CA . LEU A 1 866 ? -14.266 20.095 49.794 1.00 76.50 866 LEU A CA 1
ATOM 6741 C C . LEU A 1 866 ? -15.552 20.693 49.187 1.00 76.50 866 LEU A C 1
ATOM 6743 O O . LEU A 1 866 ? -16.240 21.465 49.858 1.00 76.50 866 LEU A O 1
ATOM 6747 N N . LEU A 1 867 ? -15.896 20.334 47.945 1.00 79.56 867 LEU A N 1
ATOM 6748 C CA . LEU A 1 867 ? -17.131 20.762 47.276 1.00 79.56 867 LEU A CA 1
ATOM 6749 C C . LEU A 1 867 ? -18.376 20.097 47.880 1.00 79.56 867 LEU A C 1
ATOM 6751 O O . LEU A 1 867 ? -19.370 20.780 48.134 1.00 79.56 867 LEU A O 1
ATOM 6755 N N . ASP A 1 868 ? -18.312 18.800 48.183 1.00 79.81 868 ASP A N 1
ATOM 6756 C CA . ASP A 1 868 ? -19.371 18.081 48.894 1.00 79.81 868 ASP A CA 1
ATOM 6757 C C . ASP A 1 868 ? -19.572 18.644 50.313 1.00 79.81 868 ASP A C 1
ATOM 6759 O O . ASP A 1 868 ? -20.709 18.871 50.734 1.00 79.81 868 ASP A O 1
ATOM 6763 N N . ALA A 1 869 ? -18.492 18.975 51.032 1.00 75.06 869 ALA A N 1
ATOM 6764 C CA . ALA A 1 869 ? -18.567 19.600 52.355 1.00 75.06 869 ALA A CA 1
ATOM 6765 C C . ALA A 1 869 ? -19.209 21.007 52.336 1.00 75.06 869 ALA A C 1
ATOM 6767 O O . ALA A 1 869 ? -19.997 21.330 53.228 1.00 75.06 869 ALA A O 1
ATOM 6768 N N . LEU A 1 870 ? -18.929 21.832 51.317 1.00 77.94 870 LEU A N 1
ATOM 6769 C CA . LEU A 1 870 ? -19.617 23.119 51.098 1.00 77.94 870 LEU A CA 1
ATOM 6770 C C . LEU A 1 870 ? -21.113 22.919 50.826 1.00 77.94 870 LEU A C 1
ATOM 6772 O O . LEU A 1 870 ? -21.961 23.571 51.440 1.00 77.94 870 LEU A O 1
ATOM 6776 N N . LYS A 1 871 ? -21.437 21.978 49.936 1.00 76.50 871 LYS A N 1
ATOM 6777 C CA . LYS A 1 871 ? -22.804 21.648 49.520 1.00 76.50 871 LYS A CA 1
ATOM 6778 C C . LYS A 1 871 ? -23.652 21.126 50.684 1.00 76.50 871 LYS A C 1
ATOM 6780 O O . LYS A 1 871 ? -24.806 21.529 50.816 1.00 76.50 871 LYS A O 1
ATOM 6785 N N . LEU A 1 872 ? -23.073 20.311 51.570 1.00 74.62 872 LEU A N 1
ATOM 6786 C CA . LEU A 1 872 ? -23.709 19.841 52.810 1.00 74.62 872 LEU A CA 1
ATOM 6787 C C . LEU A 1 872 ? -24.004 20.974 53.808 1.00 74.62 872 LEU A C 1
ATOM 6789 O O . LEU A 1 872 ? -24.987 20.890 54.541 1.00 74.62 872 LEU A O 1
ATOM 6793 N N . LYS A 1 873 ? -23.202 22.047 53.816 1.00 70.00 873 LYS A N 1
ATOM 6794 C CA . LYS A 1 873 ? -23.452 23.265 54.612 1.00 70.00 873 LYS A CA 1
ATOM 6795 C C . LYS A 1 873 ? -24.386 24.271 53.914 1.00 70.00 873 LYS A C 1
ATOM 6797 O O . LYS A 1 873 ? -24.705 25.307 54.490 1.00 70.00 873 LYS A O 1
ATOM 6802 N N . GLY A 1 874 ? -24.857 23.970 52.698 1.00 69.06 874 GLY A N 1
ATOM 6803 C CA . GLY A 1 874 ? -25.717 24.853 51.900 1.00 69.06 874 GLY A CA 1
ATOM 6804 C C . GLY A 1 874 ? -24.994 26.072 51.314 1.00 69.06 874 GLY A C 1
ATOM 6805 O O . GLY A 1 874 ? -25.642 27.006 50.835 1.00 69.06 874 GLY A O 1
ATOM 6806 N N . GLU A 1 875 ? -23.661 26.085 51.353 1.00 74.38 875 GLU A N 1
ATOM 6807 C CA . GLU A 1 875 ? -22.844 27.195 50.873 1.00 74.38 875 GLU A CA 1
ATOM 6808 C C . GLU A 1 875 ? -22.693 27.155 49.346 1.00 74.38 875 GLU A C 1
ATOM 6810 O O . GLU A 1 875 ? -22.560 26.093 48.737 1.00 74.38 875 GLU A O 1
ATOM 6815 N N . LYS A 1 876 ? -22.702 28.333 48.711 1.00 76.19 876 LYS A N 1
ATOM 6816 C CA . LYS A 1 876 ? -22.553 28.468 47.256 1.00 76.19 876 LYS A CA 1
ATOM 6817 C C . LYS A 1 876 ? -21.110 28.754 46.851 1.00 76.19 876 LYS A C 1
ATOM 6819 O O . LYS A 1 876 ? -20.383 29.463 47.557 1.00 76.19 876 LYS A O 1
ATOM 6824 N N . LEU A 1 877 ? -20.756 28.242 45.674 1.00 82.00 877 LEU A N 1
ATOM 6825 C CA . LEU A 1 877 ? -19.563 28.628 44.931 1.00 82.00 877 LEU A CA 1
ATOM 6826 C C . LEU A 1 877 ? -19.710 30.041 44.358 1.00 82.00 877 LEU A C 1
ATOM 6828 O O . LEU A 1 877 ? -20.802 30.494 44.020 1.00 82.00 877 LEU A O 1
ATOM 6832 N N . GLU A 1 878 ? -18.570 30.707 44.234 1.00 81.19 878 GLU A N 1
ATOM 6833 C CA . GLU A 1 878 ? -18.423 32.068 43.711 1.00 81.19 878 GLU A CA 1
ATOM 6834 C C . GLU A 1 878 ? -17.512 32.045 42.475 1.00 81.19 878 GLU A C 1
ATOM 6836 O O . GLU A 1 878 ? -16.658 31.166 42.358 1.00 81.19 878 GLU A O 1
ATOM 6841 N N . GLU A 1 879 ? -17.658 33.019 41.579 1.00 75.38 879 GLU A N 1
ATOM 6842 C CA . GLU A 1 879 ? -16.987 33.093 40.266 1.00 75.38 879 GLU A CA 1
ATOM 6843 C C . GLU A 1 879 ? -15.457 32.916 40.345 1.00 75.38 879 GLU A C 1
ATOM 6845 O O . GLU A 1 879 ? -14.855 32.197 39.544 1.00 75.38 879 GLU A O 1
ATOM 6850 N N . VAL A 1 880 ? -14.845 33.467 41.400 1.00 74.56 880 VAL A N 1
ATOM 6851 C CA . VAL A 1 880 ? -13.408 33.372 41.715 1.00 74.56 880 VAL A CA 1
ATOM 6852 C C . VAL A 1 880 ? -12.870 31.932 41.776 1.00 74.56 880 VAL A C 1
ATOM 6854 O O . VAL A 1 880 ? -11.693 31.701 41.500 1.00 74.56 880 VAL A O 1
ATOM 6857 N N . HIS A 1 881 ? -13.708 30.942 42.098 1.00 81.06 881 HIS A N 1
ATOM 6858 C CA . HIS A 1 881 ? -13.296 29.536 42.156 1.00 81.06 881 HIS A CA 1
ATOM 6859 C C . HIS A 1 881 ? -13.052 28.965 40.755 1.00 81.06 881 HIS A C 1
ATOM 6861 O O . HIS A 1 881 ? -12.075 28.245 40.541 1.00 81.06 881 HIS A O 1
ATOM 6867 N N . LEU A 1 882 ? -13.906 29.321 39.790 1.00 80.88 882 LEU A N 1
ATOM 6868 C CA . LEU A 1 882 ? -13.757 28.895 38.401 1.00 80.88 882 LEU A CA 1
ATOM 6869 C C . LEU A 1 882 ? -12.622 29.673 37.722 1.00 80.88 882 LEU A C 1
ATOM 6871 O O . LEU A 1 882 ? -11.744 29.063 37.118 1.00 80.88 882 LEU A O 1
ATOM 6875 N N . ASP A 1 883 ? -12.560 30.990 37.938 1.00 74.06 883 ASP A N 1
ATOM 6876 C CA . ASP A 1 883 ? -11.468 31.858 37.473 1.00 74.06 883 ASP A CA 1
ATOM 6877 C C . ASP A 1 883 ? -10.079 31.412 37.987 1.00 74.06 883 ASP A C 1
ATOM 6879 O O . ASP A 1 883 ? -9.062 31.527 37.291 1.00 74.06 883 ASP A O 1
ATOM 6883 N N . ARG A 1 884 ? -10.018 30.829 39.195 1.00 73.44 884 ARG A N 1
ATOM 6884 C CA . ARG A 1 884 ? -8.794 30.203 39.712 1.00 73.44 884 ARG A CA 1
ATOM 6885 C C . ARG A 1 884 ? -8.503 28.859 39.036 1.00 73.44 884 ARG A C 1
ATOM 6887 O O . ARG A 1 884 ? -7.341 28.610 38.721 1.00 73.44 884 ARG A O 1
ATOM 6894 N N . ALA A 1 885 ? -9.507 28.029 38.752 1.00 73.44 885 ALA A N 1
ATOM 6895 C CA . ALA A 1 885 ? -9.324 26.761 38.038 1.00 73.44 885 ALA A CA 1
ATOM 6896 C C . ALA A 1 885 ? -8.855 26.935 36.581 1.00 73.44 885 ALA A C 1
ATOM 6898 O O . ALA A 1 885 ? -8.082 26.104 36.099 1.00 73.44 885 ALA A O 1
ATOM 6899 N N . CYS A 1 886 ? -9.220 28.039 35.915 1.00 72.31 886 CYS A N 1
ATOM 6900 C CA . CYS A 1 886 ? -8.687 28.410 34.596 1.00 72.31 886 CYS A CA 1
ATOM 6901 C C . CYS A 1 886 ? -7.146 28.422 34.575 1.00 72.31 886 CYS A C 1
ATOM 6903 O O . CYS A 1 886 ? -6.540 27.959 33.612 1.00 72.31 886 CYS A O 1
ATOM 6905 N N . THR A 1 887 ? -6.500 28.851 35.671 1.00 66.94 887 THR A N 1
ATOM 6906 C CA . THR A 1 887 ? -5.024 28.892 35.782 1.00 66.94 887 THR A CA 1
ATOM 6907 C C . THR A 1 887 ? -4.349 27.516 35.842 1.00 66.94 887 THR A C 1
ATOM 6909 O O . THR A 1 887 ? -3.124 27.433 35.799 1.00 66.94 887 THR A O 1
ATOM 6912 N N . CYS A 1 888 ? -5.125 26.431 35.934 1.00 66.38 888 CYS A N 1
ATOM 6913 C CA . CYS A 1 888 ? -4.625 25.058 36.004 1.00 66.38 888 CYS A CA 1
ATOM 6914 C C . CYS A 1 888 ? -4.862 24.238 34.724 1.00 66.38 888 CYS A C 1
ATOM 6916 O O . CYS A 1 888 ? -4.487 23.067 34.709 1.00 66.38 888 CYS A O 1
ATOM 6918 N N . ALA A 1 889 ? -5.470 24.816 33.676 1.00 64.56 889 ALA A N 1
ATOM 6919 C CA . ALA A 1 889 ? -5.627 24.195 32.351 1.00 64.56 889 ALA A CA 1
ATOM 6920 C C . ALA A 1 889 ? -6.192 22.750 32.365 1.00 64.56 889 ALA A C 1
ATOM 6922 O O . ALA A 1 889 ? -5.790 21.907 31.563 1.00 64.56 889 ALA A O 1
ATOM 6923 N N . SER A 1 890 ? -7.101 22.447 33.302 1.00 79.56 890 SER A N 1
ATOM 6924 C CA . SER A 1 890 ? -7.600 21.090 33.567 1.00 79.56 890 SER A CA 1
ATOM 6925 C C . SER A 1 890 ? -9.100 20.972 33.259 1.00 79.56 890 SER A C 1
ATOM 6927 O O . SER A 1 890 ? -9.916 21.419 34.075 1.00 79.56 890 SER A O 1
ATOM 6929 N N . PRO A 1 891 ? -9.491 20.331 32.135 1.00 83.44 891 PRO A N 1
ATOM 6930 C CA . PRO A 1 891 ? -10.892 20.114 31.771 1.00 83.44 891 PRO A CA 1
ATOM 6931 C C . PRO A 1 891 ? -11.677 19.403 32.875 1.00 83.44 891 PRO A C 1
ATOM 6933 O O . PRO A 1 891 ? -12.783 19.812 33.213 1.00 83.44 891 PRO A O 1
ATOM 6936 N N . ALA A 1 892 ? -11.072 18.396 33.514 1.00 84.06 892 ALA A N 1
ATOM 6937 C CA . ALA A 1 892 ? -11.688 17.648 34.608 1.00 84.06 892 ALA A CA 1
ATOM 6938 C C . ALA A 1 892 ? -11.973 18.516 35.849 1.00 84.06 892 ALA A C 1
ATOM 6940 O O . ALA A 1 892 ? -12.979 18.306 36.520 1.00 84.06 892 ALA A O 1
ATOM 6941 N N . LEU A 1 893 ? -11.130 19.514 36.149 1.00 83.94 893 LEU A N 1
ATOM 6942 C CA . LEU A 1 893 ? -11.369 20.445 37.258 1.00 83.94 893 LEU A CA 1
ATOM 6943 C C . LEU A 1 893 ? -12.468 21.462 36.922 1.00 83.94 893 LEU A C 1
ATOM 6945 O O . LEU A 1 893 ? -13.313 21.760 37.764 1.00 83.94 893 LEU A O 1
ATOM 6949 N N . ILE A 1 894 ? -12.468 21.968 35.687 1.00 85.12 894 ILE A N 1
ATOM 6950 C CA . ILE A 1 894 ? -13.490 22.887 35.171 1.00 85.12 894 ILE A CA 1
ATOM 6951 C C . ILE A 1 894 ? -14.858 22.183 35.167 1.00 85.12 894 ILE A C 1
ATOM 6953 O O . ILE A 1 894 ? -15.821 22.705 35.724 1.00 85.12 894 ILE A O 1
ATOM 6957 N N . GLN A 1 895 ? -14.926 20.950 34.659 1.00 87.12 895 GLN A N 1
ATOM 6958 C CA . GLN A 1 895 ? -16.121 20.103 34.683 1.00 87.12 895 GLN A CA 1
ATOM 6959 C C . GLN A 1 895 ? -16.587 19.777 36.115 1.00 87.12 895 GLN A C 1
ATOM 6961 O O . GLN A 1 895 ? -17.786 19.830 36.401 1.00 87.12 895 GLN A O 1
ATOM 6966 N N . LEU A 1 896 ? -15.663 19.484 37.040 1.00 86.44 896 LEU A N 1
ATOM 6967 C CA . LEU A 1 896 ? -15.985 19.234 38.449 1.00 86.44 896 LEU A CA 1
ATOM 6968 C C . LEU A 1 896 ? -16.609 20.469 39.121 1.00 86.44 896 LEU A C 1
ATOM 6970 O O . LEU A 1 896 ? -17.601 20.337 39.831 1.00 86.44 896 LEU A O 1
ATOM 6974 N N . LEU A 1 897 ? -16.086 21.670 38.867 1.00 85.12 897 LEU A N 1
ATOM 6975 C CA . LEU A 1 897 ? -16.643 22.910 39.418 1.00 85.12 897 LEU A CA 1
ATOM 6976 C C . LEU A 1 897 ? -17.997 23.270 38.789 1.00 85.12 897 LEU A C 1
ATOM 6978 O O . LEU A 1 897 ? -18.941 23.587 39.514 1.00 85.12 897 LEU A O 1
ATOM 6982 N N . LEU A 1 898 ? -18.129 23.165 37.464 1.00 85.31 898 LEU A N 1
ATOM 6983 C CA . LEU A 1 898 ? -19.387 23.426 36.755 1.00 85.31 898 LEU A CA 1
ATOM 6984 C C . LEU A 1 898 ? -20.501 22.454 37.186 1.00 85.31 898 LEU A C 1
ATOM 6986 O O . LEU A 1 898 ? -21.622 22.886 37.451 1.00 85.31 898 LEU A O 1
ATOM 6990 N N . SER A 1 899 ? -20.197 21.162 37.358 1.00 84.19 899 SER A N 1
ATOM 6991 C CA . SER A 1 899 ? -21.162 20.166 37.865 1.00 84.19 899 SER A CA 1
ATOM 6992 C C . SER A 1 899 ? -21.570 20.380 39.331 1.00 84.19 899 SER A C 1
ATOM 6994 O O . SER A 1 899 ? -22.651 19.948 39.734 1.00 84.19 899 SER A O 1
ATOM 6996 N N . HIS A 1 900 ? -20.765 21.107 40.112 1.00 82.56 900 HIS A N 1
ATOM 6997 C CA . HIS A 1 900 ? -21.107 21.570 41.462 1.00 82.56 900 HIS A CA 1
ATOM 6998 C C . HIS A 1 900 ? -21.790 22.949 41.488 1.00 82.56 900 HIS A C 1
ATOM 7000 O O . HIS A 1 900 ? -22.066 23.477 42.565 1.00 82.56 900 HIS A O 1
ATOM 7006 N N . GLY A 1 901 ? -22.119 23.520 40.325 1.00 82.56 901 GLY A N 1
ATOM 7007 C CA . GLY A 1 901 ? -22.839 24.788 40.222 1.00 82.56 901 GLY A CA 1
ATOM 7008 C C . GLY A 1 901 ? -21.963 26.022 40.439 1.00 82.56 901 GLY A C 1
ATOM 7009 O O . GLY A 1 901 ? -22.464 27.036 40.926 1.00 82.56 901 GLY A O 1
ATOM 7010 N N . ALA A 1 902 ? -20.671 25.956 40.095 1.00 83.81 902 ALA A N 1
ATOM 7011 C CA . ALA A 1 902 ? -19.836 27.150 39.998 1.00 83.81 902 ALA A CA 1
ATOM 7012 C C . ALA A 1 902 ? -20.463 28.149 39.003 1.00 83.81 902 ALA A C 1
ATOM 7014 O O . ALA A 1 902 ? -20.747 27.760 37.866 1.00 83.81 902 ALA A O 1
ATOM 7015 N N . PRO A 1 903 ? -20.693 29.416 39.393 1.00 82.50 903 PRO A N 1
ATOM 7016 C CA . PRO A 1 903 ? -21.224 30.411 38.475 1.00 82.50 903 PRO A CA 1
ATOM 7017 C C . PRO A 1 903 ? -20.176 30.737 37.406 1.00 82.50 903 PRO A C 1
ATOM 7019 O O . PRO A 1 903 ? -19.002 30.955 37.711 1.00 82.50 903 PRO A O 1
ATOM 7022 N N . LEU A 1 904 ? -20.618 30.771 36.152 1.00 82.62 904 LEU A N 1
ATOM 7023 C CA . LEU A 1 904 ? -19.789 31.161 35.021 1.00 82.62 904 LEU A CA 1
ATOM 7024 C C . LEU A 1 904 ? -19.702 32.691 34.968 1.00 82.62 904 LEU A C 1
ATOM 7026 O O . LEU A 1 904 ? -20.727 33.361 34.843 1.00 82.62 904 LEU A O 1
ATOM 7030 N N . GLY A 1 905 ? -18.489 33.232 35.077 1.00 77.81 905 GLY A N 1
ATOM 7031 C CA . GLY A 1 905 ? -18.245 34.666 34.931 1.00 77.81 905 GLY A CA 1
ATOM 7032 C C . GLY A 1 905 ? -18.489 35.147 33.498 1.00 77.81 905 GLY A C 1
ATOM 7033 O O . GLY A 1 905 ? -18.259 34.376 32.561 1.00 77.81 905 GLY A O 1
ATOM 7034 N N . PRO A 1 906 ? -18.906 36.410 33.287 1.00 73.88 906 PRO A N 1
ATOM 7035 C CA . PRO A 1 906 ? -19.185 36.931 31.947 1.00 73.88 906 PRO A CA 1
ATOM 7036 C C . PRO A 1 906 ? -17.955 36.850 31.034 1.00 73.88 906 PRO A C 1
ATOM 7038 O O . PRO A 1 906 ? -18.080 36.554 29.855 1.00 73.88 906 PRO A O 1
ATOM 7041 N N . ASN A 1 907 ? -16.754 37.028 31.590 1.00 79.75 907 ASN A N 1
ATOM 7042 C CA . ASN A 1 907 ? -15.478 36.990 30.873 1.00 79.75 907 ASN A CA 1
ATOM 7043 C C . ASN A 1 907 ? -14.779 35.611 30.899 1.00 79.75 907 ASN A C 1
ATOM 7045 O O . ASN A 1 907 ? -13.614 35.527 30.510 1.00 79.75 907 ASN A O 1
ATOM 7049 N N . ALA A 1 908 ? -15.427 34.538 31.377 1.00 82.12 908 ALA A N 1
ATOM 7050 C CA . ALA A 1 908 ? -14.737 33.294 31.748 1.00 82.12 908 ALA A CA 1
ATOM 7051 C C . ALA A 1 908 ? -13.891 32.688 30.611 1.00 82.12 908 ALA A C 1
ATOM 7053 O O . ALA A 1 908 ? -12.782 32.207 30.852 1.00 82.12 908 ALA A O 1
ATOM 7054 N N . LEU A 1 909 ? -14.372 32.778 29.365 1.00 85.00 909 LEU A N 1
ATOM 7055 C CA . LEU A 1 909 ? -13.652 32.304 28.180 1.00 85.00 909 LEU A CA 1
ATOM 7056 C C . LEU A 1 909 ? -12.426 33.175 27.844 1.00 85.00 909 LEU A C 1
ATOM 7058 O O . LEU A 1 909 ? -11.389 32.642 27.451 1.00 85.00 909 LEU A O 1
ATOM 7062 N N . HIS A 1 910 ? -12.496 34.493 28.072 1.00 83.56 910 HIS A N 1
ATOM 7063 C CA . HIS A 1 910 ? -11.331 35.379 27.988 1.00 83.56 910 HIS A CA 1
ATOM 7064 C C . HIS A 1 910 ? -10.305 35.015 29.064 1.00 83.56 910 HIS A C 1
ATOM 7066 O O . HIS A 1 910 ? -9.130 34.856 28.753 1.00 83.56 910 HIS A O 1
ATOM 7072 N N . CYS A 1 911 ? -10.727 34.818 30.318 1.00 79.44 911 CYS A N 1
ATOM 7073 C CA . CYS A 1 911 ? -9.816 34.434 31.401 1.00 79.44 911 CYS A CA 1
ATOM 7074 C C . CYS A 1 911 ? -9.188 33.043 31.207 1.00 79.44 911 CYS A C 1
ATOM 7076 O O . CYS A 1 911 ? -8.055 32.838 31.641 1.00 79.44 911 CYS A O 1
ATOM 7078 N N . LEU A 1 912 ? -9.863 32.106 30.529 1.00 82.44 912 LEU A N 1
ATOM 7079 C CA . LEU A 1 912 ? -9.265 30.833 30.111 1.00 82.44 912 LEU A CA 1
ATOM 7080 C C . LEU A 1 912 ? -8.151 31.040 29.072 1.00 82.44 912 LEU A C 1
ATOM 7082 O O . LEU A 1 912 ? -7.076 30.465 29.222 1.00 82.44 912 LEU A O 1
ATOM 7086 N N . VAL A 1 913 ? -8.397 31.859 28.043 1.00 82.44 913 VAL A N 1
ATOM 7087 C CA . VAL A 1 913 ? -7.431 32.135 26.964 1.00 82.44 913 VAL A CA 1
ATOM 7088 C C . VAL A 1 913 ? -6.248 32.977 27.460 1.00 82.44 913 VAL A C 1
ATOM 7090 O O . VAL A 1 913 ? -5.102 32.625 27.203 1.00 82.44 913 VAL A O 1
ATOM 7093 N N . GLU A 1 914 ? -6.508 34.049 28.213 1.00 75.81 914 GLU A N 1
ATOM 7094 C CA . GLU A 1 914 ? -5.500 34.993 28.728 1.00 75.81 914 GLU A CA 1
ATOM 7095 C C . GLU A 1 914 ? -4.524 34.340 29.716 1.00 75.81 914 GLU A C 1
ATOM 7097 O O . GLU A 1 914 ? -3.351 34.702 29.769 1.00 75.81 914 GLU A O 1
ATOM 7102 N N . ARG A 1 915 ? -5.000 33.371 30.509 1.00 73.81 915 ARG A N 1
ATOM 7103 C CA . ARG A 1 915 ? -4.216 32.731 31.577 1.00 73.81 915 ARG A CA 1
ATOM 7104 C C . ARG A 1 915 ? -3.678 31.352 31.198 1.00 73.81 915 ARG A C 1
ATOM 7106 O O . ARG A 1 915 ? -3.183 30.642 32.077 1.00 73.81 915 ARG A O 1
ATOM 7113 N N . PHE A 1 916 ? -3.780 30.953 29.930 1.00 69.00 916 PHE A N 1
ATOM 7114 C CA . PHE A 1 916 ? -3.303 29.647 29.491 1.00 69.00 916 PHE A CA 1
ATOM 7115 C C . PHE A 1 916 ? -1.761 29.607 29.457 1.00 69.00 916 PHE A C 1
ATOM 7117 O O . PHE A 1 916 ? -1.146 30.425 28.771 1.00 69.00 916 PHE A O 1
ATOM 7124 N N . PRO A 1 917 ? -1.099 28.685 30.182 1.00 57.47 917 PRO A N 1
ATOM 7125 C CA . PRO A 1 917 ? 0.357 28.679 30.267 1.00 57.47 917 PRO A CA 1
ATOM 7126 C C . PRO A 1 917 ? 1.015 28.224 28.957 1.00 57.47 917 PRO A C 1
ATOM 7128 O O . PRO A 1 917 ? 0.599 27.249 28.323 1.00 57.47 917 PRO A O 1
ATOM 7131 N N . PHE A 1 918 ? 2.089 28.920 28.580 1.00 53.38 918 PHE A N 1
ATOM 7132 C CA . PHE A 1 918 ? 2.863 28.651 27.368 1.00 53.38 918 PHE A CA 1
ATOM 7133 C C . PHE A 1 918 ? 3.377 27.199 27.361 1.00 53.38 918 PHE A C 1
ATOM 7135 O O . PHE A 1 918 ? 4.015 26.752 28.313 1.00 53.38 918 PHE A O 1
ATOM 7142 N N . GLY A 1 919 ? 3.077 26.448 26.297 1.00 53.03 919 GLY A N 1
ATOM 7143 C CA . GLY A 1 919 ? 3.482 25.043 26.149 1.00 53.03 919 GLY A CA 1
ATOM 7144 C C . GLY A 1 919 ? 2.583 23.990 26.819 1.00 53.03 919 GLY A C 1
ATOM 7145 O O . GLY A 1 919 ? 2.911 22.805 26.751 1.00 53.03 919 GLY A O 1
ATOM 7146 N N . ALA A 1 920 ? 1.453 24.356 27.438 1.00 60.44 920 ALA A N 1
ATOM 7147 C CA . ALA A 1 920 ? 0.506 23.365 27.960 1.00 60.44 920 ALA A CA 1
ATOM 7148 C C . ALA A 1 920 ? -0.309 22.652 26.856 1.00 60.44 920 ALA A C 1
ATOM 7150 O O . ALA A 1 920 ? -0.343 23.060 25.694 1.00 60.44 920 ALA A O 1
ATOM 7151 N N . ASN A 1 921 ? -0.947 21.532 27.217 1.00 70.81 921 ASN A N 1
ATOM 7152 C CA . ASN A 1 921 ? -1.555 20.602 26.263 1.00 70.81 921 ASN A CA 1
ATOM 7153 C C . ASN A 1 921 ? -2.706 21.238 25.456 1.00 70.81 921 ASN A C 1
ATOM 7155 O O . ASN A 1 921 ? -3.795 21.462 25.982 1.00 70.81 921 ASN A O 1
ATOM 7159 N N . LYS A 1 922 ? -2.483 21.411 24.147 1.00 75.62 922 LYS A N 1
ATOM 7160 C CA . LYS A 1 922 ? -3.464 21.837 23.133 1.00 75.62 922 LYS A CA 1
ATOM 7161 C C . LYS A 1 922 ? -4.832 21.159 23.271 1.00 75.62 922 LYS A C 1
ATOM 7163 O O . LYS A 1 922 ? -5.845 21.843 23.196 1.00 75.62 922 LYS A O 1
ATOM 7168 N N . GLN A 1 923 ? -4.879 19.846 23.500 1.00 77.00 923 GLN A N 1
ATOM 7169 C CA . GLN A 1 923 ? -6.146 19.114 23.620 1.00 77.00 923 GLN A CA 1
ATOM 7170 C C . GLN A 1 923 ? -6.958 19.574 24.844 1.00 77.00 923 GLN A C 1
ATOM 7172 O O . GLN A 1 923 ? -8.170 19.754 24.755 1.00 77.00 923 GLN A O 1
ATOM 7177 N N . ALA A 1 924 ? -6.278 19.869 25.956 1.00 79.38 924 ALA A N 1
ATOM 7178 C CA . ALA A 1 924 ? -6.905 20.386 27.168 1.00 79.38 924 ALA A CA 1
ATOM 7179 C C . ALA A 1 924 ? -7.416 21.833 27.008 1.00 79.38 924 ALA A C 1
ATOM 7181 O O . ALA A 1 924 ? -8.377 22.200 27.683 1.00 79.38 924 ALA A O 1
ATOM 7182 N N . VAL A 1 925 ? -6.839 22.639 26.100 1.00 79.25 925 VAL A N 1
ATOM 7183 C CA . VAL A 1 925 ? -7.423 23.940 25.702 1.00 79.25 925 VAL A CA 1
ATOM 7184 C C . VAL A 1 925 ? -8.805 23.714 25.093 1.00 79.25 925 VAL A C 1
ATOM 7186 O O . VAL A 1 925 ? -9.788 24.282 25.558 1.00 79.25 925 VAL A O 1
ATOM 7189 N N . LEU A 1 926 ? -8.869 22.861 24.067 1.00 84.88 926 LEU A N 1
ATOM 7190 C CA . LEU A 1 926 ? -10.064 22.634 23.252 1.00 84.88 926 LEU A CA 1
ATOM 7191 C C . LEU A 1 926 ? -11.201 22.037 24.092 1.00 84.88 926 LEU A C 1
ATOM 7193 O O . LEU A 1 926 ? -12.325 22.526 24.053 1.00 84.88 926 LEU A O 1
ATOM 7197 N N . GLU A 1 927 ? -10.892 21.049 24.932 1.00 86.56 927 GLU A N 1
ATOM 7198 C CA . GLU A 1 927 ? -11.851 20.468 25.879 1.00 86.56 927 GLU A CA 1
ATOM 7199 C C . GLU A 1 927 ? -12.353 21.495 26.908 1.00 86.56 927 GLU A C 1
ATOM 7201 O O . GLU A 1 927 ? -13.544 21.521 27.216 1.00 86.56 927 GLU A O 1
ATOM 7206 N N . SER A 1 928 ? -11.485 22.387 27.401 1.00 85.38 928 SER A N 1
ATOM 7207 C CA . SER A 1 928 ? -11.884 23.451 28.338 1.00 85.38 928 SER A CA 1
ATOM 7208 C C . SER A 1 928 ? -12.774 24.514 27.680 1.00 85.38 928 SER A C 1
ATOM 7210 O O . SER A 1 928 ? -13.740 24.959 28.298 1.00 85.38 928 SER A O 1
ATOM 7212 N N . ILE A 1 929 ? -12.485 24.894 26.429 1.00 87.06 929 ILE A N 1
ATOM 7213 C CA . ILE A 1 929 ? -13.312 25.816 25.631 1.00 87.06 929 ILE A CA 1
ATOM 7214 C C . ILE A 1 929 ? -14.698 25.204 25.391 1.00 87.06 929 ILE A C 1
ATOM 7216 O O . ILE A 1 929 ? -15.704 25.851 25.684 1.00 87.06 929 ILE A O 1
ATOM 7220 N N . ASN A 1 930 ? -14.756 23.940 24.954 1.00 87.25 930 ASN A N 1
ATOM 7221 C CA . ASN A 1 930 ? -16.009 23.212 24.743 1.00 87.25 930 ASN A CA 1
ATOM 7222 C C . ASN A 1 930 ? -16.869 23.191 26.018 1.00 87.25 930 ASN A C 1
ATOM 7224 O O . ASN A 1 930 ? -18.023 23.610 25.980 1.00 87.25 930 ASN A O 1
ATOM 7228 N N . LEU A 1 931 ? -16.295 22.789 27.160 1.00 87.12 931 LEU A N 1
ATOM 7229 C CA . LEU A 1 931 ? -17.003 22.729 28.448 1.00 87.12 931 LEU A CA 1
ATOM 7230 C C . LEU A 1 931 ? -17.564 24.092 28.889 1.00 87.12 931 LEU A C 1
ATOM 7232 O O . LEU A 1 931 ? -18.661 24.155 29.445 1.00 87.12 931 LEU A O 1
ATOM 7236 N N . MET A 1 932 ? -16.839 25.189 28.646 1.00 86.12 932 MET A N 1
ATOM 7237 C CA . MET A 1 932 ? -17.326 26.534 28.971 1.00 86.12 932 MET A CA 1
ATOM 7238 C C . MET A 1 932 ? -18.452 26.987 28.037 1.00 86.12 932 MET A C 1
ATOM 7240 O O . MET A 1 932 ? -19.428 27.572 28.504 1.00 86.12 932 MET A O 1
ATOM 7244 N N . ILE A 1 933 ? -18.365 26.696 26.739 1.00 84.25 933 ILE A N 1
ATOM 7245 C CA . ILE A 1 933 ? -19.401 27.067 25.762 1.00 84.25 933 ILE A CA 1
ATOM 7246 C C . ILE A 1 933 ? -20.668 26.214 25.952 1.00 84.25 933 ILE A C 1
ATOM 7248 O O . ILE A 1 933 ? -21.777 26.746 25.901 1.00 84.25 933 ILE A O 1
ATOM 7252 N N . GLU A 1 934 ? -20.536 24.930 26.301 1.00 84.75 934 GLU A N 1
ATOM 7253 C CA . GLU A 1 934 ? -21.653 24.083 26.751 1.00 84.75 934 GLU A CA 1
ATOM 7254 C C . GLU A 1 934 ? -22.317 24.626 28.030 1.00 84.75 934 GLU A C 1
ATOM 7256 O O . GLU A 1 934 ? -23.546 24.617 28.148 1.00 84.75 934 GLU A O 1
ATOM 7261 N N . ALA A 1 935 ? -21.525 25.188 28.951 1.00 82.38 935 ALA A N 1
ATOM 7262 C CA . ALA A 1 935 ? -22.006 25.920 30.125 1.00 82.38 935 ALA A CA 1
ATOM 7263 C C . ALA A 1 935 ? -22.552 27.336 29.817 1.00 82.38 935 ALA A C 1
ATOM 7265 O O . ALA A 1 935 ? -22.958 28.040 30.742 1.00 82.38 935 ALA A O 1
ATOM 7266 N N . LYS A 1 936 ? -22.645 27.718 28.532 1.00 84.81 936 LYS A N 1
ATOM 7267 C CA . LYS A 1 936 ? -23.105 29.017 28.001 1.00 84.81 936 LYS A CA 1
ATOM 7268 C C . LYS A 1 936 ? -22.159 30.202 28.235 1.00 84.81 936 LYS A C 1
ATOM 7270 O O . LYS A 1 936 ? -22.618 31.299 28.551 1.00 84.81 936 LYS A O 1
ATOM 7275 N N . ALA A 1 937 ? -20.858 30.010 28.036 1.00 85.12 937 ALA A N 1
ATOM 7276 C CA . ALA A 1 937 ? -19.922 31.126 27.921 1.00 85.12 937 ALA A CA 1
ATOM 7277 C C . ALA A 1 937 ? -20.288 32.052 26.753 1.00 85.12 937 ALA A C 1
ATOM 7279 O O . ALA A 1 937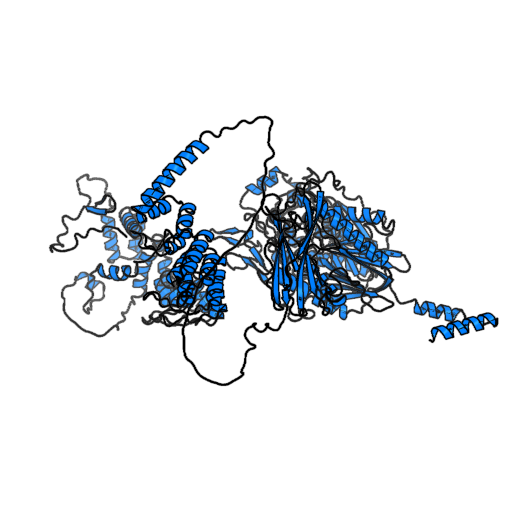 ? -20.654 31.596 25.668 1.00 85.12 937 ALA A O 1
ATOM 7280 N N . GLU A 1 938 ? -20.149 33.357 26.972 1.00 85.06 938 GLU A N 1
ATOM 7281 C CA . GLU A 1 938 ? -20.275 34.362 25.923 1.00 85.06 938 GLU A CA 1
ATOM 7282 C C . GLU A 1 938 ? -18.992 34.366 25.074 1.00 85.06 938 GLU A C 1
ATOM 7284 O O . GLU A 1 938 ? -17.899 34.670 25.555 1.00 85.06 938 GLU A O 1
ATOM 7289 N N . ILE A 1 939 ? -19.130 33.959 23.807 1.00 86.12 939 ILE A N 1
ATOM 7290 C CA . ILE A 1 939 ? -18.015 33.654 22.893 1.00 86.12 939 ILE A CA 1
ATOM 7291 C C . ILE A 1 939 ? -17.111 34.866 22.602 1.00 86.12 939 ILE A C 1
ATOM 7293 O O . ILE A 1 939 ? -15.897 34.710 22.491 1.00 86.12 939 ILE A O 1
ATOM 7297 N N . ASP A 1 940 ? -17.690 36.068 22.566 1.00 84.75 940 ASP A N 1
ATOM 7298 C CA . ASP A 1 940 ? -17.007 37.343 22.307 1.00 84.75 940 ASP A CA 1
ATOM 7299 C C . ASP A 1 940 ? -16.949 38.256 23.547 1.00 84.75 940 ASP A C 1
ATOM 7301 O O . ASP A 1 940 ? -16.837 39.479 23.438 1.00 84.75 940 ASP A O 1
ATOM 7305 N N . ALA A 1 941 ? -17.010 37.676 24.750 1.00 83.00 941 ALA A N 1
ATOM 7306 C CA . ALA A 1 941 ? -16.926 38.439 25.990 1.00 83.00 941 ALA A CA 1
ATOM 7307 C C . ALA A 1 941 ? -15.605 39.213 26.107 1.00 83.00 941 ALA A C 1
ATOM 7309 O O . ALA A 1 941 ? -14.515 38.647 25.989 1.00 83.00 941 ALA A O 1
ATOM 7310 N N . LEU A 1 942 ? -15.704 40.513 26.395 1.00 81.81 942 LEU A N 1
ATOM 7311 C CA . LEU A 1 942 ? -14.536 41.371 26.571 1.00 81.81 942 LEU A CA 1
ATOM 7312 C C . LEU A 1 942 ? -13.861 41.126 27.926 1.00 81.81 942 LEU A C 1
ATOM 7314 O O . LEU A 1 942 ? -14.526 41.031 28.962 1.00 81.81 942 LEU A O 1
ATOM 7318 N N . GLY A 1 943 ? -12.528 41.085 27.929 1.00 74.00 943 GLY A N 1
ATOM 7319 C CA . GLY A 1 943 ? -11.739 41.035 29.158 1.00 74.00 943 GLY A CA 1
ATOM 7320 C C . GLY A 1 943 ? -12.033 42.221 30.085 1.00 74.00 943 GLY A C 1
ATOM 7321 O O . GLY A 1 943 ? -12.037 43.377 29.668 1.00 74.00 943 GLY A O 1
ATOM 7322 N N . SER A 1 944 ? -12.255 41.953 31.376 1.00 65.75 944 SER A N 1
ATOM 7323 C CA . SER A 1 944 ? -12.634 42.982 32.370 1.00 65.75 944 SER A CA 1
ATOM 7324 C C . SER A 1 944 ? -11.468 43.849 32.868 1.00 65.75 944 SER A C 1
ATOM 7326 O O . SER A 1 944 ? -11.621 44.624 33.811 1.00 65.75 944 SER A O 1
ATOM 7328 N N . SER A 1 945 ? -10.292 43.712 32.260 1.00 59.72 945 SER A N 1
ATOM 7329 C CA . SER A 1 945 ? -9.111 44.525 32.538 1.00 59.72 945 SER A CA 1
ATOM 7330 C C . SER A 1 945 ? -9.132 45.780 31.656 1.00 59.72 945 SER A C 1
ATOM 7332 O O . SER A 1 945 ? -9.291 45.657 30.439 1.00 59.72 945 SER A O 1
ATOM 7334 N N . PRO A 1 946 ? -8.881 46.988 32.202 1.00 48.78 946 PRO A N 1
ATOM 7335 C CA . PRO A 1 946 ? -8.818 48.218 31.406 1.00 48.78 946 PRO A CA 1
ATOM 7336 C C . PRO A 1 946 ? -7.660 48.233 30.389 1.00 48.78 946 PRO A C 1
ATOM 7338 O O . PRO A 1 946 ? -7.586 49.141 29.567 1.00 48.78 946 PRO A O 1
ATOM 7341 N N . PHE A 1 947 ? -6.771 47.231 30.422 1.00 47.91 947 PHE A N 1
ATOM 7342 C CA . PHE A 1 947 ? -5.672 47.044 29.472 1.00 47.91 947 PHE A CA 1
ATOM 7343 C C . PHE A 1 947 ? -5.922 45.921 28.442 1.00 47.91 947 PHE A C 1
ATOM 7345 O O . PHE A 1 947 ? -5.134 45.786 27.510 1.00 47.91 947 PHE A O 1
ATOM 7352 N N . SER A 1 948 ? -6.986 45.119 28.588 1.00 60.47 948 SER A N 1
ATOM 7353 C CA . SER A 1 948 ? -7.312 43.984 27.701 1.00 60.47 948 SER A CA 1
ATOM 7354 C C . SER A 1 948 ? -8.820 43.876 27.406 1.00 60.47 948 SER A C 1
ATOM 7356 O O . SER A 1 948 ? -9.419 42.809 27.494 1.00 60.47 948 SER A O 1
ATOM 7358 N N . SER A 1 949 ? -9.438 44.988 26.986 1.00 71.38 949 SER A N 1
ATOM 7359 C CA . SER A 1 949 ? -10.803 45.008 26.424 1.00 71.38 949 SER A CA 1
ATOM 7360 C C . SER A 1 949 ? -10.814 44.437 24.992 1.00 71.38 949 SER A C 1
ATOM 7362 O O . SER A 1 949 ? -10.910 45.162 23.999 1.00 71.38 949 SER A O 1
ATOM 7364 N N . VAL A 1 950 ? -10.619 43.121 24.889 1.00 79.62 950 VAL A N 1
ATOM 7365 C CA . VAL A 1 950 ? -10.538 42.341 23.642 1.00 79.62 950 VAL A CA 1
ATOM 7366 C C . VAL A 1 950 ? -11.367 41.058 23.761 1.00 79.62 950 VAL A C 1
ATOM 7368 O O . VAL A 1 950 ? -11.689 40.641 24.870 1.00 79.62 950 VAL A O 1
ATOM 7371 N N . THR A 1 951 ? -11.727 40.431 22.636 1.00 85.44 951 THR A N 1
ATOM 7372 C CA . THR A 1 951 ? -12.437 39.135 22.625 1.00 85.44 951 THR A CA 1
ATOM 7373 C C . THR A 1 951 ? -11.463 37.966 22.824 1.00 85.44 951 THR A C 1
ATOM 7375 O O . THR A 1 951 ? -10.260 38.131 22.579 1.00 85.44 951 THR A O 1
ATOM 7378 N N . PRO A 1 952 ? -11.939 36.759 23.193 1.00 86.19 952 PRO A N 1
ATOM 7379 C CA . PRO A 1 952 ? -11.092 35.570 23.308 1.00 86.19 952 PRO A CA 1
ATOM 7380 C C . PRO A 1 952 ? -10.360 35.239 21.998 1.00 86.19 952 PRO A C 1
ATOM 7382 O O . PRO A 1 952 ? -9.205 34.818 22.029 1.00 86.19 952 PRO A O 1
ATOM 7385 N N . LEU A 1 953 ? -10.977 35.506 20.838 1.00 86.81 953 LEU A N 1
ATOM 7386 C CA . LEU A 1 953 ? -10.330 35.341 19.534 1.00 86.81 953 LEU A CA 1
ATOM 7387 C C . LEU A 1 953 ? -9.153 36.318 19.350 1.00 86.81 953 LEU A C 1
ATOM 7389 O O . LEU A 1 953 ? -8.049 35.878 19.027 1.00 86.81 953 LEU A O 1
ATOM 7393 N N . THR A 1 954 ? -9.335 37.614 19.630 1.00 84.00 954 THR A N 1
ATOM 7394 C CA . THR A 1 954 ? -8.235 38.598 19.585 1.00 84.00 954 THR A CA 1
ATOM 7395 C C . THR A 1 954 ? -7.126 38.265 20.592 1.00 84.00 954 THR A C 1
ATOM 7397 O O . THR A 1 954 ? -5.945 38.356 20.251 1.00 84.00 954 THR A O 1
ATOM 7400 N N . ALA A 1 955 ? -7.480 37.816 21.802 1.00 80.50 955 ALA A N 1
ATOM 7401 C CA . ALA A 1 955 ? -6.516 37.366 22.806 1.00 80.50 955 ALA A CA 1
ATOM 7402 C C . ALA A 1 955 ? -5.714 36.136 22.336 1.00 80.50 955 ALA A C 1
ATOM 7404 O O . ALA A 1 955 ? -4.497 36.096 22.511 1.00 80.50 955 ALA A O 1
ATOM 7405 N N . SER A 1 956 ? -6.357 35.169 21.669 1.00 79.38 956 SER A N 1
ATOM 7406 C CA . SER A 1 956 ? -5.683 33.965 21.156 1.00 79.38 956 SER A CA 1
ATOM 7407 C C . SER A 1 956 ? -4.604 34.280 20.109 1.00 79.38 956 SER A C 1
ATOM 7409 O O . SER A 1 956 ? -3.523 33.688 20.147 1.00 79.38 956 SER A O 1
ATOM 7411 N N . GLY A 1 957 ? -4.848 35.271 19.241 1.00 72.00 957 GLY A N 1
ATOM 7412 C CA . GLY A 1 957 ? -3.854 35.786 18.295 1.00 72.00 957 GLY A CA 1
ATOM 7413 C C . GLY A 1 957 ? -2.716 36.538 18.992 1.00 72.00 957 GLY A C 1
ATOM 7414 O O . GLY A 1 957 ? -1.550 36.317 18.677 1.00 72.00 957 GLY A O 1
ATOM 7415 N N . ALA A 1 958 ? -3.031 37.368 19.993 1.00 68.56 958 ALA A N 1
ATOM 7416 C CA . ALA A 1 958 ? -2.030 38.104 20.775 1.00 68.56 958 ALA A CA 1
ATOM 7417 C C . ALA A 1 958 ? -1.111 37.193 21.615 1.00 68.56 958 ALA A C 1
ATOM 7419 O O . ALA A 1 958 ? -0.012 37.603 21.982 1.00 68.56 958 ALA A O 1
ATOM 7420 N N . LEU A 1 959 ? -1.543 35.964 21.908 1.00 69.56 959 LEU A N 1
ATOM 7421 C CA . LEU A 1 959 ? -0.793 34.967 22.679 1.00 69.56 959 LEU A CA 1
ATOM 7422 C C . LEU A 1 959 ? -0.164 33.865 21.809 1.00 69.56 959 LEU A C 1
ATOM 7424 O O . LEU A 1 959 ? 0.360 32.892 22.345 1.00 69.56 959 LEU A O 1
ATOM 7428 N N . SER A 1 960 ? -0.172 34.021 20.477 1.00 68.50 960 SER A N 1
ATOM 7429 C CA . SER A 1 960 ? 0.406 33.053 19.522 1.00 68.50 960 SER A CA 1
ATOM 7430 C C . SER A 1 960 ? -0.155 31.625 19.662 1.00 68.50 960 SER A C 1
ATOM 7432 O O . SER A 1 960 ? 0.565 30.648 19.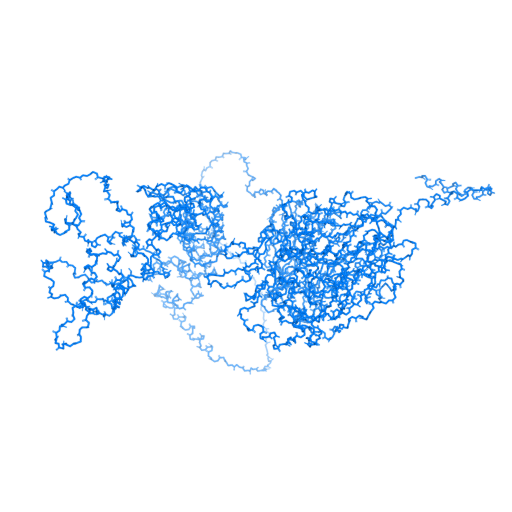440 1.00 68.50 960 SER A O 1
ATOM 7434 N N . LEU A 1 961 ? -1.422 31.477 20.071 1.00 72.94 961 LEU A N 1
ATOM 7435 C CA . LEU A 1 961 ? -1.996 30.158 20.355 1.00 72.94 961 LEU A CA 1
ATOM 7436 C C . LEU A 1 961 ? -2.114 29.290 19.083 1.00 72.94 961 LEU A C 1
ATOM 7438 O O . LEU A 1 961 ? -2.230 29.821 17.974 1.00 72.94 961 LEU A O 1
ATOM 7442 N N . PRO A 1 962 ? -2.102 27.944 19.210 1.00 73.31 962 PRO A N 1
ATOM 7443 C CA . PRO A 1 962 ? -2.189 27.045 18.062 1.00 73.31 962 PRO A CA 1
ATOM 7444 C C . PRO A 1 962 ? -3.403 27.338 17.176 1.00 73.31 962 PRO A C 1
ATOM 7446 O O . PRO A 1 962 ? -4.493 27.621 17.676 1.00 73.31 962 PRO A O 1
ATOM 7449 N N . LYS A 1 963 ? -3.235 27.193 15.855 1.00 80.25 963 LYS A N 1
ATOM 7450 C CA . LYS A 1 963 ? -4.277 27.485 14.852 1.00 80.25 963 LYS A CA 1
ATOM 7451 C C . LYS A 1 963 ? -5.608 26.772 15.117 1.00 80.25 963 LYS A C 1
ATOM 7453 O O . LYS A 1 963 ? -6.645 27.251 14.686 1.00 80.25 963 LYS A O 1
ATOM 7458 N N . GLU A 1 964 ? -5.597 25.640 15.818 1.00 83.88 964 GLU A N 1
ATOM 7459 C CA . GLU A 1 964 ? -6.808 24.889 16.153 1.00 83.88 964 GLU A CA 1
ATOM 7460 C C . GLU A 1 964 ? -7.594 25.496 17.323 1.00 83.88 964 GLU A C 1
ATOM 7462 O O . GLU A 1 964 ? -8.795 25.278 17.408 1.00 83.88 964 GLU A O 1
ATOM 7467 N N . VAL A 1 965 ? -6.960 26.299 18.186 1.00 81.81 965 VAL A N 1
ATOM 7468 C CA . VAL A 1 965 ? -7.662 27.123 19.187 1.00 81.81 965 VAL A CA 1
ATOM 7469 C C . VAL A 1 965 ? -8.389 28.271 18.482 1.00 81.81 965 VAL A C 1
ATOM 7471 O O . VAL A 1 965 ? -9.559 28.521 18.756 1.00 81.81 965 VAL A O 1
ATOM 7474 N N . ILE A 1 966 ? -7.722 28.902 17.508 1.00 83.62 966 ILE A N 1
ATOM 7475 C CA . ILE A 1 966 ? -8.309 29.926 16.629 1.00 83.62 966 ILE A CA 1
ATOM 7476 C C . ILE A 1 966 ? -9.481 29.323 15.828 1.00 83.62 966 ILE A C 1
ATOM 7478 O O . ILE A 1 966 ? -10.569 29.890 15.820 1.00 83.62 966 ILE A O 1
ATOM 7482 N N . GLN A 1 967 ? -9.292 28.144 15.220 1.00 86.31 967 GLN A N 1
ATOM 7483 C CA . GLN A 1 967 ? -10.341 27.397 14.509 1.00 86.31 967 GLN A CA 1
ATOM 7484 C C . GLN A 1 967 ? -11.526 27.082 15.429 1.00 86.31 967 GLN A C 1
ATOM 7486 O O . GLN A 1 967 ? -12.650 27.388 15.066 1.00 86.31 967 GLN A O 1
ATOM 7491 N N . CYS A 1 968 ? -11.282 26.554 16.631 1.00 87.25 968 CYS A N 1
ATOM 7492 C CA . CYS A 1 968 ? -12.330 26.204 17.590 1.00 87.25 968 CYS A CA 1
ATOM 7493 C C . CYS A 1 968 ? -13.201 27.414 17.972 1.00 87.25 968 CYS A C 1
ATOM 7495 O O . CYS A 1 968 ? -14.427 27.327 17.933 1.00 87.25 968 CYS A O 1
ATOM 7497 N N . LEU A 1 969 ? -12.592 28.569 18.264 1.00 86.75 969 LEU A N 1
ATOM 7498 C CA . LEU A 1 969 ? -13.337 29.803 18.542 1.00 86.75 969 LEU A CA 1
ATOM 7499 C C . LEU A 1 969 ? -14.162 30.267 17.322 1.00 86.75 969 LEU A C 1
ATOM 7501 O O . LEU A 1 969 ? -15.305 30.691 17.483 1.00 86.75 969 LEU A O 1
ATOM 7505 N N . LEU A 1 970 ? -13.623 30.136 16.105 1.00 86.12 970 LEU A N 1
ATOM 7506 C CA . LEU A 1 970 ? -14.331 30.456 14.856 1.00 86.12 970 LEU A CA 1
ATOM 7507 C C . LEU A 1 970 ? -15.465 29.463 14.535 1.00 86.12 970 LEU A C 1
ATOM 7509 O O . LEU A 1 970 ? -16.515 29.881 14.048 1.00 86.12 970 LEU A O 1
ATOM 7513 N N . ASP A 1 971 ? -15.311 28.177 14.863 1.00 86.88 971 ASP A N 1
ATOM 7514 C CA . ASP A 1 971 ? -16.349 27.146 14.706 1.00 86.88 971 ASP A CA 1
ATOM 7515 C C . ASP A 1 971 ? -17.556 27.433 15.619 1.00 86.88 971 ASP A C 1
ATOM 7517 O O . ASP A 1 971 ? -18.712 27.276 15.212 1.00 86.88 971 ASP A O 1
ATOM 7521 N N . PHE A 1 972 ? -17.297 27.956 16.824 1.00 85.06 972 PHE A N 1
ATOM 7522 C CA . PHE A 1 972 ? -18.314 28.505 17.729 1.00 85.06 972 PHE A CA 1
ATOM 7523 C C . PHE A 1 972 ? -18.775 29.933 17.381 1.00 85.06 972 PHE A C 1
ATOM 7525 O O . PHE A 1 972 ? -19.599 30.498 18.099 1.00 85.06 972 PHE A O 1
ATOM 7532 N N . ARG A 1 973 ? -18.339 30.472 16.233 1.00 86.00 973 ARG A N 1
ATOM 7533 C CA . ARG A 1 973 ? -18.734 31.7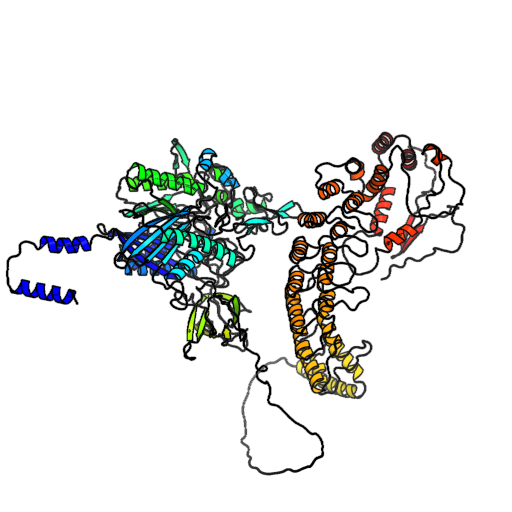69 15.655 1.00 86.00 973 ARG A CA 1
ATOM 7534 C C . ARG A 1 973 ? -18.283 33.015 16.429 1.00 86.00 973 ARG A C 1
ATOM 7536 O O . ARG A 1 973 ? -19.010 34.006 16.418 1.00 86.00 973 ARG A O 1
ATOM 7543 N N . ALA A 1 974 ? -17.099 32.987 17.042 1.00 85.75 974 ALA A N 1
ATOM 7544 C CA . ALA A 1 974 ? -16.435 34.208 17.514 1.00 85.75 974 ALA A CA 1
ATOM 7545 C C . ALA A 1 974 ? -16.260 35.227 16.371 1.00 85.75 974 ALA A C 1
ATOM 7547 O O . ALA A 1 974 ? -15.979 34.834 15.233 1.00 85.75 974 ALA A O 1
ATOM 7548 N N . ASP A 1 975 ? -16.392 36.522 16.663 1.00 83.88 975 ASP A N 1
ATOM 7549 C CA . ASP A 1 975 ? -16.351 37.577 15.646 1.00 83.88 975 ASP A CA 1
ATOM 7550 C C . ASP A 1 975 ? -14.932 37.724 15.040 1.00 83.88 975 ASP A C 1
ATOM 7552 O O . ASP A 1 975 ? -14.003 38.147 15.739 1.00 83.88 975 ASP A O 1
ATOM 7556 N N . PRO A 1 976 ? -14.735 37.436 13.735 1.00 81.12 976 PRO A N 1
ATOM 7557 C CA . PRO A 1 976 ? -13.439 37.537 13.053 1.00 81.12 976 PRO A CA 1
ATOM 7558 C C . PRO A 1 976 ? -12.919 38.980 12.927 1.00 81.12 976 PRO A C 1
ATOM 7560 O O . PRO A 1 976 ? -11.732 39.182 12.658 1.00 81.12 976 PRO A O 1
ATOM 7563 N N . LEU A 1 977 ? -13.781 39.985 13.109 1.00 78.06 977 LEU A N 1
ATOM 7564 C CA . LEU A 1 977 ? -13.415 41.401 13.185 1.00 78.06 977 LEU A CA 1
ATOM 7565 C C . LEU A 1 977 ? -12.971 41.785 14.605 1.00 78.06 977 LEU A C 1
ATOM 7567 O O . LEU A 1 977 ? -12.140 42.681 14.774 1.00 78.06 977 LEU A O 1
ATOM 7571 N N . GLY A 1 978 ? -13.457 41.051 15.609 1.00 71.56 978 GLY A N 1
ATOM 7572 C CA . GLY A 1 978 ? -13.233 41.289 17.028 1.00 71.56 978 GLY A CA 1
ATOM 7573 C C . GLY A 1 978 ? -14.141 42.369 17.620 1.00 71.56 978 GLY A C 1
ATOM 7574 O O . GLY A 1 978 ? -14.845 43.104 16.931 1.00 71.56 978 GLY A O 1
ATOM 7575 N N . GLY A 1 979 ? -14.116 42.461 18.948 1.00 63.25 979 GLY A N 1
ATOM 7576 C CA . GLY A 1 979 ? -14.918 43.423 19.703 1.00 63.25 979 GLY A CA 1
ATOM 7577 C C . GLY A 1 979 ? -14.449 44.875 19.550 1.00 63.25 979 GLY A C 1
ATOM 7578 O O . GLY A 1 979 ? -13.478 45.174 18.861 1.00 63.25 979 GLY A O 1
ATOM 7579 N N . LYS A 1 980 ? -15.120 45.797 20.255 1.00 56.44 980 LYS A N 1
ATOM 7580 C CA . LYS A 1 980 ? -14.900 47.261 20.189 1.00 56.44 980 LYS A CA 1
ATOM 7581 C C . LYS A 1 980 ? -13.604 47.740 20.884 1.00 56.44 980 LYS A C 1
ATOM 7583 O O . LYS A 1 980 ? -13.622 48.708 21.641 1.00 56.44 980 LYS A O 1
ATOM 7588 N N . GLY A 1 981 ? -12.495 47.048 20.632 1.00 55.66 981 GLY A N 1
ATOM 7589 C CA . GLY A 1 981 ? -11.131 47.395 21.026 1.00 55.66 981 GLY A CA 1
ATOM 7590 C C . GLY A 1 981 ? -10.292 47.821 19.815 1.00 55.66 981 GLY A C 1
ATOM 7591 O O . GLY A 1 981 ? -10.697 47.670 18.668 1.00 55.66 981 GLY A O 1
ATOM 7592 N N . THR A 1 982 ? -9.107 48.380 20.052 1.00 64.62 982 THR A N 1
ATOM 7593 C CA . THR A 1 982 ? -8.351 49.128 19.028 1.00 64.62 982 THR A CA 1
ATOM 7594 C C . THR A 1 982 ? -7.637 48.285 17.962 1.00 64.62 982 THR A C 1
ATOM 7596 O O . THR A 1 982 ? -6.990 48.876 17.100 1.00 64.62 982 THR A O 1
ATOM 7599 N N . ARG A 1 983 ? -7.724 46.945 17.998 1.00 72.44 983 ARG A N 1
ATOM 7600 C CA . ARG A 1 983 ? -7.072 46.001 17.064 1.00 72.44 983 ARG A CA 1
ATOM 7601 C C . ARG A 1 983 ? -7.934 44.756 16.823 1.00 72.44 983 ARG A C 1
ATOM 7603 O O . ARG A 1 983 ? -8.395 44.141 17.782 1.00 72.44 983 ARG A O 1
ATOM 7610 N N . SER A 1 984 ? -8.075 44.349 15.558 1.00 84.19 984 SER A N 1
ATOM 7611 C CA . SER A 1 984 ? -8.768 43.104 15.173 1.00 84.19 984 SER A CA 1
ATOM 7612 C C . SER A 1 984 ? -7.914 41.847 15.449 1.00 84.19 984 SER A C 1
ATOM 7614 O O . SER A 1 984 ? -6.690 41.968 15.597 1.00 84.19 984 SER A O 1
ATOM 7616 N N . PRO A 1 985 ? -8.497 40.627 15.453 1.00 84.81 985 PRO A N 1
ATOM 7617 C CA . PRO A 1 985 ? -7.750 39.376 15.611 1.00 84.81 985 PRO A CA 1
ATOM 7618 C C . PRO A 1 985 ? -6.579 39.228 14.631 1.00 84.81 985 PRO A C 1
ATOM 7620 O O . PRO A 1 985 ? -5.516 38.730 14.999 1.00 84.81 985 PRO A O 1
ATOM 7623 N N . LEU A 1 986 ? -6.740 39.728 13.401 1.00 86.62 986 LEU A N 1
ATOM 7624 C CA . LEU A 1 986 ? -5.702 39.686 12.374 1.00 86.62 986 LEU A CA 1
ATOM 7625 C C . LEU A 1 986 ? -4.507 40.601 12.700 1.00 86.62 986 LEU A C 1
ATOM 7627 O O . LEU A 1 986 ? -3.365 40.208 12.470 1.00 86.62 986 LEU A O 1
ATOM 7631 N N . HIS A 1 987 ? -4.733 41.770 13.313 1.00 85.38 987 HIS A N 1
ATOM 7632 C CA . HIS A 1 987 ? -3.639 42.604 13.833 1.00 85.38 987 HIS A CA 1
ATOM 7633 C C . HIS A 1 987 ? -2.895 41.897 14.974 1.00 85.38 987 HIS A C 1
ATOM 7635 O O . HIS A 1 987 ? -1.668 41.946 15.035 1.00 85.38 987 HIS A O 1
ATOM 7641 N N . ALA A 1 988 ? -3.632 41.244 15.877 1.00 82.56 988 ALA A N 1
ATOM 7642 C CA . ALA A 1 988 ? -3.067 40.567 17.041 1.00 82.56 988 ALA A CA 1
ATOM 7643 C C . ALA A 1 988 ? -2.181 39.370 16.645 1.00 82.56 988 ALA A C 1
ATOM 7645 O O . ALA A 1 988 ? -1.025 39.303 17.062 1.00 82.56 988 ALA A O 1
ATOM 7646 N N . HIS A 1 989 ? -2.686 38.488 15.775 1.00 84.00 989 HIS A N 1
ATOM 7647 C CA . HIS A 1 989 ? -1.952 37.329 15.243 1.00 84.00 989 HIS A CA 1
ATOM 7648 C C . HIS A 1 989 ? -0.678 37.737 14.489 1.00 84.00 989 HIS A C 1
ATOM 7650 O O . HIS A 1 989 ? 0.391 37.161 14.679 1.00 84.00 989 HIS A O 1
ATOM 7656 N N . VAL A 1 990 ? -0.756 38.775 13.652 1.00 83.31 990 VAL A N 1
ATOM 7657 C CA . VAL A 1 990 ? 0.394 39.243 12.862 1.00 83.31 990 VAL A CA 1
ATOM 7658 C C . VAL A 1 990 ? 1.452 39.940 13.736 1.00 83.31 990 VAL A C 1
ATOM 7660 O O . VAL A 1 990 ? 2.650 39.834 13.451 1.00 83.31 990 VAL A O 1
ATOM 7663 N N . ALA A 1 991 ? 1.056 40.586 14.841 1.00 75.62 991 ALA A N 1
ATOM 7664 C CA . ALA A 1 991 ? 1.983 41.216 15.785 1.00 75.62 991 ALA A CA 1
ATOM 7665 C C . ALA A 1 991 ? 2.913 40.205 16.479 1.00 75.62 991 ALA A C 1
ATOM 7667 O O . ALA A 1 991 ? 4.112 40.461 16.591 1.00 75.62 991 ALA A O 1
ATOM 7668 N N . GLN A 1 992 ? 2.407 39.033 16.871 1.00 65.19 992 GLN A N 1
ATOM 7669 C CA . GLN A 1 992 ? 3.136 38.050 17.684 1.00 65.19 992 GLN A CA 1
ATOM 7670 C C . GLN A 1 992 ? 3.391 36.763 16.890 1.00 65.19 992 GLN A C 1
ATOM 7672 O O . GLN A 1 992 ? 2.578 35.852 16.889 1.00 65.19 992 GLN A O 1
ATOM 7677 N N . TRP A 1 993 ? 4.511 36.744 16.151 1.00 64.12 993 TRP A N 1
ATOM 7678 C CA . TRP A 1 993 ? 5.048 35.609 15.365 1.00 64.12 993 TRP A CA 1
ATOM 7679 C C . TRP A 1 993 ? 4.050 34.710 14.587 1.00 64.12 993 TRP A C 1
ATOM 7681 O O . TRP A 1 993 ? 4.371 33.560 14.293 1.00 64.12 993 TRP A O 1
ATOM 7691 N N . GLY A 1 994 ? 2.872 35.223 14.212 1.00 66.88 994 GLY A N 1
ATOM 7692 C CA . GLY A 1 994 ? 1.809 34.440 13.584 1.00 66.88 994 GLY A CA 1
ATOM 7693 C C . GLY A 1 994 ? 2.226 33.720 12.299 1.00 66.88 994 GLY A C 1
ATOM 7694 O O . GLY A 1 994 ? 3.077 34.181 11.544 1.00 66.88 994 GLY A O 1
ATOM 7695 N N . SER A 1 995 ? 1.599 32.575 12.029 1.00 76.56 995 SER A N 1
ATOM 7696 C CA . SER A 1 995 ? 1.841 31.776 10.821 1.00 76.56 995 SER A CA 1
ATOM 7697 C C . SER A 1 995 ? 0.930 32.184 9.648 1.00 76.56 995 SER A C 1
ATOM 7699 O O . SER A 1 995 ? -0.202 32.623 9.897 1.00 76.56 995 SER A O 1
ATOM 7701 N N . PRO A 1 996 ? 1.354 31.974 8.380 1.00 80.62 996 PRO A N 1
ATOM 7702 C CA . PRO A 1 996 ? 0.506 32.170 7.196 1.00 80.62 996 PRO A CA 1
ATOM 7703 C C . PRO A 1 996 ? -0.820 31.403 7.282 1.00 80.62 996 PRO A C 1
ATOM 7705 O O . PRO A 1 996 ? -1.880 31.986 7.099 1.00 80.62 996 PRO A O 1
ATOM 7708 N N . ALA A 1 997 ? -0.783 30.143 7.728 1.00 78.88 997 ALA A N 1
ATOM 7709 C CA . ALA A 1 997 ? -1.980 29.321 7.915 1.00 78.88 997 ALA A CA 1
ATOM 7710 C C . ALA A 1 997 ? -2.997 29.909 8.921 1.00 78.88 997 ALA A C 1
ATOM 7712 O O . ALA A 1 997 ? -4.189 29.629 8.820 1.00 78.88 997 ALA A O 1
ATOM 7713 N N . GLY A 1 998 ? -2.555 30.716 9.895 1.00 79.44 998 GLY A N 1
ATOM 7714 C CA . GLY A 1 998 ? -3.457 31.452 10.791 1.00 79.44 998 GLY A CA 1
ATOM 7715 C C . GLY A 1 998 ? -4.036 32.724 10.157 1.00 79.44 998 GLY A C 1
ATOM 7716 O O . GLY A 1 998 ? -5.195 33.051 10.398 1.00 79.44 998 GLY A O 1
ATOM 7717 N N . VAL A 1 999 ? -3.267 33.395 9.290 1.00 84.06 999 VAL A N 1
ATOM 7718 C CA . VAL A 1 999 ? -3.751 34.516 8.463 1.00 84.06 999 VAL A CA 1
ATOM 7719 C C . VAL A 1 999 ? -4.821 34.019 7.488 1.00 84.06 999 VAL A C 1
ATOM 7721 O O . VAL A 1 999 ? -5.935 34.535 7.487 1.00 84.06 999 VAL A O 1
ATOM 7724 N N . GLU A 1 1000 ? -4.524 32.964 6.726 1.00 85.44 1000 GLU A N 1
ATOM 7725 C CA . GLU A 1 1000 ? -5.456 32.301 5.806 1.00 85.44 1000 GLU A CA 1
ATOM 7726 C C . GLU A 1 1000 ? -6.743 31.852 6.513 1.00 85.44 1000 GLU A C 1
ATOM 7728 O O . GLU A 1 1000 ? -7.837 32.057 5.990 1.00 85.44 1000 GLU A O 1
ATOM 7733 N N . LEU A 1 1001 ? -6.633 31.283 7.720 1.00 84.44 1001 LEU A N 1
ATOM 7734 C CA . LEU A 1 1001 ? -7.779 30.847 8.519 1.00 84.44 1001 LEU A CA 1
ATOM 7735 C C . LEU A 1 1001 ? -8.691 32.013 8.932 1.00 84.44 1001 LEU A C 1
ATOM 7737 O O . LEU A 1 1001 ? -9.911 31.915 8.784 1.00 84.44 1001 LEU A O 1
ATOM 7741 N N . LEU A 1 1002 ? -8.120 33.113 9.429 1.00 85.56 1002 LEU A N 1
ATOM 7742 C CA . LEU A 1 1002 ? -8.884 34.308 9.802 1.00 85.56 1002 LEU A CA 1
ATOM 7743 C C . LEU A 1 1002 ? -9.560 34.935 8.571 1.00 85.56 1002 LEU A C 1
ATOM 7745 O O . LEU A 1 1002 ? -10.751 35.241 8.604 1.00 85.56 1002 LEU A O 1
ATOM 7749 N N . VAL A 1 1003 ? -8.835 35.055 7.456 1.00 86.56 1003 VAL A N 1
ATOM 7750 C CA . VAL A 1 1003 ? -9.333 35.646 6.201 1.00 86.56 1003 VAL A CA 1
ATOM 7751 C C . VAL A 1 1003 ? -10.425 34.781 5.560 1.00 86.56 1003 VAL A C 1
ATOM 7753 O O . VAL A 1 1003 ? -11.461 35.303 5.152 1.00 86.56 1003 VAL A O 1
ATOM 7756 N N . LYS A 1 1004 ? -10.275 33.448 5.564 1.00 86.94 1004 LYS A N 1
ATOM 7757 C CA . LYS A 1 1004 ? -11.322 32.493 5.148 1.00 86.94 1004 LYS A CA 1
ATOM 7758 C C . LYS A 1 1004 ? -12.612 32.661 5.959 1.00 86.94 1004 LYS A C 1
ATOM 7760 O O . LYS A 1 1004 ? -13.703 32.494 5.418 1.00 86.94 1004 LYS A O 1
ATOM 7765 N N . ASN A 1 1005 ? -12.489 33.033 7.233 1.00 84.38 1005 ASN A N 1
ATOM 7766 C CA . ASN A 1 1005 ? -13.612 33.343 8.115 1.00 84.38 1005 ASN A CA 1
ATOM 7767 C C . ASN A 1 1005 ? -14.022 34.828 8.093 1.00 84.38 1005 ASN A C 1
ATOM 7769 O O . ASN A 1 1005 ? -14.777 35.251 8.956 1.00 84.38 1005 ASN A O 1
ATOM 7773 N N . ARG A 1 1006 ? -13.632 35.594 7.061 1.00 85.81 1006 ARG A N 1
ATOM 7774 C CA . ARG A 1 1006 ? -14.019 36.999 6.807 1.00 85.81 1006 ARG A CA 1
ATOM 7775 C C . ARG A 1 1006 ? -13.379 38.055 7.721 1.00 85.81 1006 ARG A C 1
ATOM 7777 O O . ARG A 1 1006 ? -13.939 39.139 7.865 1.00 85.81 1006 ARG A O 1
ATOM 7784 N N . ALA A 1 1007 ? -12.206 37.790 8.297 1.00 86.19 1007 ALA A N 1
ATOM 7785 C CA . ALA A 1 1007 ? -11.409 38.857 8.904 1.00 86.19 1007 ALA A CA 1
ATOM 7786 C C . ALA A 1 1007 ? -10.972 39.878 7.835 1.00 86.19 1007 ALA A C 1
ATOM 7788 O O . ALA A 1 1007 ? -10.478 39.500 6.771 1.00 86.19 1007 ALA A O 1
ATOM 7789 N N . ASP A 1 1008 ? -11.139 41.168 8.124 1.00 85.56 1008 ASP A N 1
ATOM 7790 C CA . ASP A 1 1008 ? -10.786 42.248 7.201 1.00 85.56 1008 ASP A CA 1
ATOM 7791 C C . ASP A 1 1008 ? -9.258 42.447 7.115 1.00 85.56 1008 ASP A C 1
ATOM 7793 O O . ASP A 1 1008 ? -8.600 42.856 8.077 1.00 85.56 1008 ASP A O 1
ATOM 7797 N N . LEU A 1 1009 ? -8.714 42.168 5.925 1.00 89.00 1009 LEU A N 1
ATOM 7798 C CA . LEU A 1 1009 ? -7.309 42.342 5.533 1.00 89.00 1009 LEU A CA 1
ATOM 7799 C C . LEU A 1 1009 ? -6.814 43.793 5.632 1.00 89.00 1009 LEU A C 1
ATOM 7801 O O . LEU A 1 1009 ? -5.617 44.015 5.815 1.00 89.00 1009 LEU A O 1
ATOM 7805 N N . ASN A 1 1010 ? -7.723 44.759 5.490 1.00 88.06 1010 ASN A N 1
ATOM 7806 C CA . ASN A 1 1010 ? -7.445 46.191 5.369 1.00 88.06 1010 ASN A CA 1
ATOM 7807 C C . ASN A 1 1010 ? -8.007 47.010 6.541 1.00 88.06 1010 ASN A C 1
ATOM 7809 O O . ASN A 1 1010 ? -7.936 48.244 6.517 1.00 88.06 1010 ASN A O 1
ATOM 7813 N N . ALA A 1 1011 ? -8.511 46.331 7.578 1.00 86.94 1011 ALA A N 1
ATOM 7814 C CA . ALA A 1 1011 ? -8.918 46.944 8.835 1.00 86.94 1011 ALA A CA 1
ATOM 7815 C C . ALA A 1 1011 ? -7.793 47.834 9.373 1.00 86.94 1011 ALA A C 1
ATOM 7817 O O . ALA A 1 1011 ? -6.615 47.507 9.227 1.00 86.94 1011 ALA A O 1
ATOM 7818 N N . ARG A 1 1012 ? -8.148 48.942 10.025 1.00 86.62 1012 ARG A N 1
ATOM 7819 C CA . ARG A 1 1012 ? -7.178 49.885 10.592 1.00 86.62 1012 ARG A CA 1
ATOM 7820 C C . ARG A 1 1012 ? -7.254 49.887 12.111 1.00 86.62 1012 ARG A C 1
ATOM 7822 O O . ARG A 1 1012 ? -8.345 49.989 12.670 1.00 86.62 1012 ARG A O 1
ATOM 7829 N N . ASP A 1 1013 ? -6.101 49.802 12.768 1.00 82.62 1013 ASP A N 1
ATOM 7830 C CA . ASP A 1 1013 ? -5.986 50.031 14.208 1.00 82.62 1013 ASP A CA 1
ATOM 7831 C C . ASP A 1 1013 ? -6.174 51.524 14.558 1.00 82.62 1013 ASP A C 1
ATOM 7833 O O . ASP A 1 1013 ? -6.303 52.378 13.678 1.00 82.62 1013 ASP A O 1
ATOM 7837 N N . ALA A 1 1014 ? -6.199 51.875 15.847 1.00 81.31 1014 ALA A N 1
ATOM 7838 C CA . ALA A 1 1014 ? -6.408 53.268 16.274 1.00 81.31 1014 ALA A CA 1
ATOM 7839 C C . ALA A 1 1014 ? -5.332 54.268 15.775 1.00 81.31 1014 ALA A C 1
ATOM 7841 O O . ALA A 1 1014 ? -5.566 55.476 15.778 1.00 81.31 1014 ALA A O 1
ATOM 7842 N N . SER A 1 1015 ? -4.172 53.785 15.313 1.00 78.62 1015 SER A N 1
ATOM 7843 C CA . SER A 1 1015 ? -3.126 54.593 14.666 1.00 78.62 1015 SER A CA 1
ATOM 7844 C C . SER A 1 1015 ? -3.260 54.629 13.136 1.00 78.62 1015 SER A C 1
ATOM 7846 O O . SER A 1 1015 ? -2.392 55.176 12.462 1.00 78.62 1015 SER A O 1
ATOM 7848 N N . GLY A 1 1016 ? -4.316 54.038 12.573 1.00 83.69 1016 GLY A N 1
ATOM 7849 C CA . GLY A 1 1016 ? -4.563 53.935 11.134 1.00 83.69 1016 GLY A CA 1
ATOM 7850 C C . GLY A 1 1016 ? -3.830 52.777 10.456 1.00 83.69 1016 GLY A C 1
ATOM 7851 O O . GLY A 1 1016 ? -3.937 52.628 9.240 1.00 83.69 1016 GLY A O 1
ATOM 7852 N N . LYS A 1 1017 ? -3.080 51.971 11.216 1.00 88.31 1017 LYS A N 1
ATOM 7853 C CA . LYS A 1 1017 ? -2.188 50.928 10.696 1.00 88.31 1017 LYS A CA 1
ATOM 7854 C C . LYS A 1 1017 ? -2.993 49.698 10.303 1.00 88.31 1017 LYS A C 1
ATOM 7856 O O . LYS A 1 1017 ? -3.851 49.276 11.067 1.00 88.31 1017 LYS A O 1
ATOM 7861 N N . THR A 1 1018 ? -2.694 49.117 9.143 1.00 90.25 1018 THR A N 1
ATOM 7862 C CA . THR A 1 1018 ? -3.289 47.845 8.685 1.00 90.25 1018 THR A CA 1
ATOM 7863 C C . THR A 1 1018 ? -2.481 46.636 9.183 1.00 90.25 1018 THR A C 1
ATOM 7865 O O . THR A 1 1018 ? -1.327 46.809 9.594 1.00 90.25 1018 THR A O 1
ATOM 7868 N N . PRO A 1 1019 ? -2.987 45.390 9.080 1.00 90.50 1019 PRO A N 1
ATOM 7869 C CA . PRO A 1 1019 ? -2.203 44.186 9.364 1.00 90.50 1019 PRO A CA 1
ATOM 7870 C C . PRO A 1 1019 ? -0.851 44.134 8.633 1.00 90.50 1019 PRO A C 1
ATOM 7872 O O . PRO A 1 1019 ? 0.126 43.659 9.204 1.00 90.50 1019 PRO A O 1
ATOM 7875 N N . VAL A 1 1020 ? -0.745 44.696 7.420 1.00 90.75 1020 VAL A N 1
ATOM 7876 C CA . VAL A 1 1020 ? 0.527 44.789 6.674 1.00 90.75 1020 VAL A CA 1
ATOM 7877 C C . VAL A 1 1020 ? 1.529 45.725 7.367 1.00 90.75 1020 VAL A C 1
ATOM 7879 O O . VAL A 1 1020 ? 2.713 45.408 7.437 1.00 90.75 1020 VAL A O 1
ATOM 7882 N N . HIS A 1 1021 ? 1.076 46.840 7.952 1.00 88.00 1021 HIS A N 1
ATOM 7883 C CA . HIS A 1 1021 ? 1.945 47.714 8.752 1.00 88.00 1021 HIS A CA 1
ATOM 7884 C C . HIS A 1 1021 ? 2.452 46.985 10.005 1.00 88.00 1021 HIS A C 1
ATOM 7886 O O . HIS A 1 1021 ? 3.625 47.093 10.355 1.00 88.00 1021 HIS A O 1
ATOM 7892 N N . ILE A 1 1022 ? 1.580 46.210 10.663 1.00 87.38 1022 ILE A N 1
ATOM 7893 C CA . ILE A 1 1022 ? 1.933 45.416 11.848 1.00 87.38 1022 ILE A CA 1
ATOM 7894 C C . ILE A 1 1022 ? 2.893 44.264 11.499 1.00 87.38 1022 ILE A C 1
ATOM 7896 O O . ILE A 1 1022 ? 3.788 43.970 12.287 1.00 87.38 1022 ILE A O 1
ATOM 7900 N N . ALA A 1 1023 ? 2.779 43.659 10.311 1.00 86.62 1023 ALA A N 1
ATOM 7901 C CA . ALA A 1 1023 ? 3.721 42.642 9.825 1.00 86.62 1023 ALA A CA 1
ATOM 7902 C C . ALA A 1 1023 ? 5.151 43.181 9.658 1.00 86.62 1023 ALA A C 1
ATOM 7904 O O . ALA A 1 1023 ? 6.114 42.423 9.774 1.00 86.62 1023 ALA A O 1
ATOM 7905 N N . LEU A 1 1024 ? 5.292 44.473 9.353 1.00 85.31 1024 LEU A N 1
ATOM 7906 C CA . LEU A 1 1024 ? 6.566 45.096 8.993 1.00 85.31 1024 LEU A CA 1
ATOM 79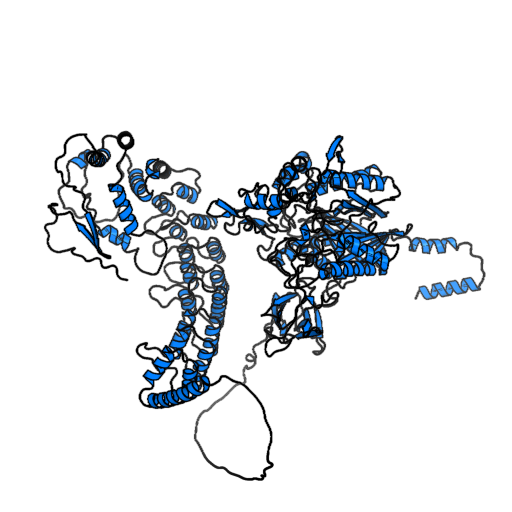07 C C . LEU A 1 1024 ? 7.199 45.909 10.135 1.00 85.31 1024 LEU A C 1
ATOM 7909 O O . LEU A 1 1024 ? 8.363 46.286 10.036 1.00 85.31 1024 LEU A O 1
ATOM 7913 N N . ALA A 1 1025 ? 6.461 46.176 11.215 1.00 74.44 1025 ALA A N 1
ATOM 7914 C CA . ALA A 1 1025 ? 6.923 46.996 12.329 1.00 74.44 1025 ALA A CA 1
ATOM 7915 C C . ALA A 1 1025 ? 7.946 46.273 13.231 1.00 74.44 1025 ALA A C 1
ATOM 7917 O O . ALA A 1 1025 ? 7.709 45.164 13.710 1.00 74.44 1025 ALA A O 1
ATOM 7918 N N . GLY A 1 1026 ? 9.068 46.940 13.527 1.00 66.06 1026 GLY A N 1
ATOM 7919 C CA . GLY A 1 1026 ? 10.081 46.488 14.491 1.00 66.06 1026 GLY A CA 1
ATOM 7920 C C . GLY A 1 1026 ? 11.025 45.428 13.921 1.00 66.06 1026 GLY A C 1
ATOM 7921 O O . GLY A 1 1026 ? 12.213 45.693 13.748 1.00 66.06 1026 GLY A O 1
ATOM 7922 N N . HIS A 1 1027 ? 10.488 44.260 13.573 1.00 65.94 1027 HIS A N 1
ATOM 7923 C CA . HIS A 1 1027 ? 11.199 43.194 12.866 1.00 65.94 1027 HIS A CA 1
ATOM 7924 C C . HIS A 1 1027 ? 10.377 42.774 11.636 1.00 65.94 1027 HIS A C 1
ATOM 7926 O O . HIS A 1 1027 ? 9.369 42.088 11.810 1.00 65.94 1027 HIS A O 1
ATOM 7932 N N . PRO A 1 1028 ? 10.764 43.169 10.405 1.00 72.00 1028 PRO A N 1
ATOM 7933 C CA . PRO A 1 1028 ? 9.949 42.929 9.215 1.00 72.00 1028 PRO A CA 1
ATOM 7934 C C . PRO A 1 1028 ? 9.701 41.446 8.903 1.00 72.00 1028 PRO A C 1
ATOM 7936 O O . PRO A 1 1028 ? 10.561 40.736 8.382 1.00 72.00 1028 PRO A O 1
ATOM 7939 N N . LYS A 1 1029 ? 8.476 40.975 9.151 1.00 82.44 1029 LYS A N 1
ATOM 7940 C CA . LYS A 1 1029 ? 8.018 39.615 8.827 1.00 82.44 1029 LYS A CA 1
ATOM 7941 C C . LYS A 1 1029 ? 7.561 39.566 7.372 1.00 82.44 1029 LYS A C 1
ATOM 7943 O O . LYS A 1 1029 ? 6.384 39.354 7.083 1.00 82.44 1029 LYS A O 1
ATOM 7948 N N . PHE A 1 1030 ? 8.494 39.789 6.448 1.00 84.56 1030 PHE A N 1
ATOM 7949 C CA . PHE A 1 1030 ? 8.198 39.986 5.026 1.00 84.56 1030 PHE A CA 1
ATOM 7950 C C . PHE A 1 1030 ? 7.320 38.873 4.419 1.00 84.56 1030 PHE A C 1
ATOM 7952 O O . PHE A 1 1030 ? 6.356 39.163 3.716 1.00 84.56 1030 PHE A O 1
ATOM 7959 N N . ASN A 1 1031 ? 7.545 37.611 4.802 1.00 83.62 1031 ASN A N 1
ATOM 7960 C CA . ASN A 1 1031 ? 6.720 36.470 4.377 1.00 83.62 1031 ASN A CA 1
ATOM 7961 C C . ASN A 1 1031 ? 5.226 36.612 4.754 1.00 83.62 1031 ASN A C 1
ATOM 7963 O O . ASN A 1 1031 ? 4.364 36.160 4.003 1.00 83.62 1031 ASN A O 1
ATOM 7967 N N . LEU A 1 1032 ? 4.898 37.247 5.888 1.00 84.38 1032 LEU A N 1
ATOM 7968 C CA . LEU A 1 1032 ? 3.509 37.525 6.284 1.00 84.38 1032 LEU A CA 1
ATOM 7969 C C . LEU A 1 1032 ? 2.925 38.716 5.527 1.00 84.38 1032 LEU A C 1
ATOM 7971 O O . LEU A 1 1032 ? 1.758 38.672 5.151 1.00 84.38 1032 LEU A O 1
ATOM 7975 N N . ALA A 1 1033 ? 3.724 39.752 5.259 1.00 87.00 1033 ALA A N 1
ATOM 7976 C CA . ALA A 1 1033 ? 3.300 40.868 4.415 1.00 87.00 1033 ALA A CA 1
ATOM 7977 C C . ALA A 1 1033 ? 2.984 40.393 2.982 1.00 87.00 1033 ALA A C 1
ATOM 7979 O O . ALA A 1 1033 ? 1.970 40.790 2.412 1.00 87.00 1033 ALA A O 1
ATOM 7980 N N . MET A 1 1034 ? 3.788 39.472 2.440 1.00 88.56 1034 MET A N 1
ATOM 7981 C CA . MET A 1 1034 ? 3.545 38.845 1.136 1.00 88.56 1034 MET A CA 1
ATOM 7982 C C . MET A 1 1034 ? 2.366 37.860 1.154 1.00 88.56 1034 MET A C 1
ATOM 7984 O O . MET A 1 1034 ? 1.595 37.841 0.199 1.00 88.56 1034 MET A O 1
ATOM 7988 N N . CYS A 1 1035 ? 2.150 37.115 2.246 1.00 87.62 1035 CYS A N 1
ATOM 7989 C CA . CYS A 1 1035 ? 0.932 36.318 2.449 1.00 87.62 1035 CYS A CA 1
ATOM 7990 C C . CYS A 1 1035 ? -0.325 37.211 2.424 1.00 87.62 1035 CYS A C 1
ATOM 7992 O O . CYS A 1 1035 ? -1.212 36.994 1.599 1.00 87.62 1035 CYS A O 1
ATOM 7994 N N . LEU A 1 1036 ? -0.358 38.279 3.231 1.00 88.56 1036 LEU A N 1
ATOM 7995 C CA . LEU A 1 1036 ? -1.445 39.268 3.247 1.00 88.56 1036 LEU A CA 1
ATOM 7996 C C . LEU A 1 1036 ? -1.678 39.888 1.858 1.00 88.56 1036 LEU A C 1
ATOM 7998 O O . LEU A 1 1036 ? -2.817 39.934 1.398 1.00 88.56 1036 LEU A O 1
ATOM 8002 N N . LYS A 1 1037 ? -0.612 40.293 1.153 1.00 89.00 1037 LYS A N 1
ATOM 8003 C CA . LYS A 1 1037 ? -0.680 40.791 -0.233 1.00 89.00 1037 LYS A CA 1
ATOM 8004 C C . LYS A 1 1037 ? -1.292 39.757 -1.186 1.00 89.00 1037 LYS A C 1
ATOM 8006 O O . LYS A 1 1037 ? -2.172 40.105 -1.966 1.00 89.00 1037 LYS A O 1
ATOM 8011 N N . SER A 1 1038 ? -0.870 38.491 -1.115 1.00 88.44 1038 SER A N 1
ATOM 8012 C CA . SER A 1 1038 ? -1.396 37.415 -1.974 1.00 88.44 1038 SER A CA 1
ATOM 8013 C C . SER A 1 1038 ? -2.874 37.091 -1.714 1.00 88.44 1038 SER A C 1
ATOM 8015 O O . SER A 1 1038 ? -3.567 36.633 -2.618 1.00 88.44 1038 SER A O 1
ATOM 8017 N N . LEU A 1 1039 ? -3.368 37.394 -0.510 1.00 87.62 1039 LEU A N 1
ATOM 8018 C CA . LEU A 1 1039 ? -4.779 37.296 -0.131 1.00 87.62 1039 LEU A CA 1
ATOM 8019 C C . LEU A 1 1039 ? -5.596 38.558 -0.482 1.00 87.62 1039 LEU A C 1
ATOM 8021 O O . LEU A 1 1039 ? -6.812 38.549 -0.309 1.00 87.62 1039 LEU A O 1
ATOM 8025 N N . GLY A 1 1040 ? -4.963 39.622 -0.994 1.00 87.06 1040 GLY A N 1
ATOM 8026 C CA . GLY A 1 1040 ? -5.629 40.853 -1.440 1.00 87.06 1040 GLY A CA 1
ATOM 8027 C C . GLY A 1 1040 ? -5.552 42.048 -0.480 1.00 87.06 1040 GLY A C 1
ATOM 8028 O O . GLY A 1 1040 ? -6.352 42.975 -0.612 1.00 87.06 1040 GLY A O 1
ATOM 8029 N N . ALA A 1 1041 ? -4.624 42.059 0.484 1.00 89.81 1041 ALA A N 1
ATOM 8030 C CA . ALA A 1 1041 ? -4.382 43.240 1.315 1.00 89.81 1041 ALA A CA 1
ATOM 8031 C C . ALA A 1 1041 ? -3.772 44.398 0.503 1.00 89.81 1041 ALA A C 1
ATOM 8033 O O . ALA A 1 1041 ? -2.844 44.205 -0.287 1.00 89.81 1041 ALA A O 1
ATOM 8034 N N . ASP A 1 1042 ? -4.258 45.613 0.747 1.00 87.38 1042 ASP A N 1
ATOM 8035 C CA . ASP A 1 1042 ? -3.769 46.841 0.132 1.00 87.38 1042 ASP A CA 1
ATOM 8036 C C . ASP A 1 1042 ? -2.491 47.319 0.842 1.00 87.38 1042 ASP A C 1
ATOM 8038 O O . ASP A 1 1042 ? -2.496 47.770 1.992 1.00 87.38 1042 ASP A O 1
ATOM 8042 N N . VAL A 1 1043 ? -1.371 47.204 0.129 1.00 88.88 1043 VAL A N 1
ATOM 8043 C CA . VAL A 1 1043 ? -0.028 47.594 0.585 1.00 88.88 1043 VAL A CA 1
ATOM 8044 C C . VAL A 1 1043 ? 0.267 49.088 0.386 1.00 88.88 1043 VAL A C 1
ATOM 8046 O O . VAL A 1 1043 ? 1.334 49.549 0.790 1.00 88.88 1043 VAL A O 1
ATOM 8049 N N . THR A 1 1044 ? -0.649 49.840 -0.236 1.00 84.25 1044 THR A N 1
ATOM 8050 C CA . THR A 1 1044 ? -0.503 51.276 -0.547 1.00 84.25 1044 THR A CA 1
ATOM 8051 C C . THR A 1 1044 ? -1.122 52.193 0.508 1.00 84.25 1044 THR A C 1
ATOM 8053 O O . THR A 1 1044 ? -0.788 53.378 0.564 1.00 84.25 1044 THR A O 1
ATOM 8056 N N . VAL A 1 1045 ? -1.982 51.649 1.379 1.00 86.31 1045 VAL A N 1
ATOM 8057 C CA . VAL A 1 1045 ? -2.585 52.377 2.506 1.00 86.31 1045 VAL A CA 1
ATOM 8058 C C . VAL A 1 1045 ? -1.504 53.020 3.374 1.00 86.31 1045 VAL A C 1
ATOM 8060 O O . VAL A 1 1045 ? -0.547 52.358 3.764 1.00 86.31 1045 VAL A O 1
ATOM 8063 N N . ALA A 1 1046 ? -1.705 54.288 3.733 1.00 85.00 1046 ALA A N 1
ATOM 8064 C CA . ALA A 1 1046 ? -0.942 54.973 4.771 1.00 85.00 1046 ALA A CA 1
ATOM 8065 C C . ALA A 1 1046 ? -1.699 55.002 6.112 1.00 85.00 1046 ALA A C 1
ATOM 8067 O O . ALA A 1 1046 ? -2.936 55.089 6.137 1.00 85.00 1046 ALA A O 1
ATOM 8068 N N . ASP A 1 1047 ? -0.949 54.972 7.213 1.00 84.69 1047 ASP A N 1
ATOM 8069 C CA . ASP A 1 1047 ? -1.457 55.160 8.574 1.00 84.69 1047 ASP A CA 1
ATOM 8070 C C . ASP A 1 1047 ? -1.766 56.640 8.906 1.00 84.69 1047 ASP A C 1
ATOM 8072 O O . ASP A 1 1047 ? -1.633 57.530 8.062 1.00 84.69 1047 ASP A O 1
ATOM 8076 N N . HIS A 1 1048 ? -2.201 56.937 10.138 1.00 84.38 1048 HIS A N 1
ATOM 8077 C CA . HIS A 1 1048 ? -2.544 58.309 10.551 1.00 84.38 1048 HIS A CA 1
ATOM 8078 C C . HIS A 1 1048 ? -1.334 59.263 10.639 1.00 84.38 1048 HIS A C 1
ATOM 8080 O O . HIS A 1 1048 ? -1.529 60.462 10.823 1.00 84.38 1048 HIS A O 1
ATOM 8086 N N . GLN A 1 1049 ? -0.099 58.768 10.496 1.00 77.31 1049 GLN A N 1
ATOM 8087 C CA . GLN A 1 1049 ? 1.120 59.579 10.378 1.00 77.31 1049 GLN A CA 1
ATOM 8088 C C . GLN A 1 1049 ? 1.567 59.745 8.912 1.00 77.31 1049 GLN A C 1
ATOM 8090 O O . GLN A 1 1049 ? 2.611 60.340 8.651 1.00 77.31 1049 GLN A O 1
ATOM 8095 N N . GLY A 1 1050 ? 0.792 59.227 7.950 1.00 78.94 1050 GLY A N 1
ATOM 8096 C CA . GLY A 1 1050 ? 1.144 59.224 6.530 1.00 78.94 1050 GLY A CA 1
ATOM 8097 C C . GLY A 1 1050 ? 2.200 58.178 6.160 1.00 78.94 1050 GLY A C 1
ATOM 8098 O O . GLY A 1 1050 ? 2.748 58.240 5.060 1.00 78.94 1050 GLY A O 1
ATOM 8099 N N . VAL A 1 1051 ? 2.500 57.226 7.053 1.00 81.44 1051 VAL A N 1
ATOM 8100 C CA . VAL A 1 1051 ? 3.512 56.189 6.823 1.00 81.44 1051 VAL A CA 1
ATOM 8101 C C . VAL A 1 1051 ? 2.879 54.995 6.117 1.00 81.44 1051 VAL A C 1
ATOM 8103 O O . VAL A 1 1051 ? 1.854 54.485 6.552 1.00 81.44 1051 VAL A O 1
ATOM 8106 N N . THR A 1 1052 ? 3.513 54.531 5.042 1.00 85.50 1052 THR A N 1
ATOM 8107 C CA . THR A 1 1052 ? 3.104 53.363 4.238 1.00 85.50 1052 THR A CA 1
ATOM 8108 C C . THR A 1 1052 ? 3.962 52.120 4.533 1.00 85.50 1052 THR A C 1
ATOM 8110 O O . THR A 1 1052 ? 5.119 52.253 4.951 1.00 85.50 1052 THR A O 1
ATOM 8113 N N . PRO A 1 1053 ? 3.477 50.898 4.230 1.00 87.12 1053 PRO A N 1
ATOM 8114 C CA . PRO A 1 1053 ? 4.249 49.654 4.320 1.00 87.12 1053 PRO A CA 1
ATOM 8115 C C . PRO A 1 1053 ? 5.616 49.700 3.616 1.00 87.12 1053 PRO A C 1
ATOM 8117 O O . PRO A 1 1053 ? 6.616 49.253 4.183 1.00 87.12 1053 PRO A O 1
ATOM 8120 N N . ARG A 1 1054 ? 5.696 50.319 2.426 1.00 85.81 1054 ARG A N 1
ATOM 8121 C CA . ARG A 1 1054 ? 6.962 50.563 1.708 1.00 85.81 1054 ARG A CA 1
ATOM 8122 C C . ARG A 1 1054 ? 7.949 51.379 2.548 1.00 85.81 1054 ARG A C 1
ATOM 8124 O O . ARG A 1 1054 ? 9.113 51.005 2.672 1.00 85.81 1054 ARG A O 1
ATOM 8131 N N . GLN A 1 1055 ? 7.503 52.485 3.143 1.00 78.25 1055 GLN A N 1
ATOM 8132 C CA . GLN A 1 1055 ? 8.373 53.362 3.935 1.00 78.25 1055 GLN A CA 1
ATOM 8133 C C . GLN A 1 1055 ? 8.881 52.682 5.217 1.00 78.25 1055 GLN A C 1
ATOM 8135 O O . GLN A 1 1055 ? 9.998 52.973 5.649 1.00 78.25 1055 GLN A O 1
ATOM 8140 N N . ILE A 1 1056 ? 8.121 51.738 5.786 1.00 78.31 1056 ILE A N 1
ATOM 8141 C CA . ILE A 1 1056 ? 8.581 50.900 6.904 1.00 78.31 1056 ILE A CA 1
ATOM 8142 C C . ILE A 1 1056 ? 9.755 50.011 6.457 1.00 78.31 1056 ILE A C 1
ATOM 8144 O O . ILE A 1 1056 ? 10.798 50.018 7.108 1.00 78.31 1056 ILE A O 1
ATOM 8148 N N . LEU A 1 1057 ? 9.649 49.318 5.316 1.00 78.75 1057 LEU A N 1
ATOM 8149 C CA . LEU A 1 1057 ? 10.748 48.498 4.774 1.00 78.75 1057 LEU A CA 1
ATOM 8150 C C . LEU A 1 1057 ? 12.003 49.317 4.436 1.00 78.75 1057 LEU A C 1
ATOM 8152 O O . LEU A 1 1057 ? 13.117 48.865 4.700 1.00 78.75 1057 LEU A O 1
ATOM 8156 N N . LEU A 1 1058 ? 11.846 50.543 3.927 1.00 75.12 1058 LEU A N 1
ATOM 8157 C CA . LEU A 1 1058 ? 12.974 51.451 3.679 1.00 75.12 1058 LEU A CA 1
ATOM 8158 C C . LEU A 1 1058 ? 13.639 51.928 4.980 1.00 75.12 1058 LEU A C 1
ATOM 8160 O O . LEU A 1 1058 ? 14.863 51.986 5.044 1.00 75.12 1058 LEU A O 1
ATOM 8164 N N . LYS A 1 1059 ? 12.862 52.194 6.040 1.00 66.44 1059 LYS A N 1
ATOM 8165 C CA . LYS A 1 1059 ? 13.387 52.490 7.388 1.00 66.44 1059 LYS A CA 1
ATOM 8166 C C . LYS A 1 1059 ? 14.109 51.285 8.014 1.00 66.44 1059 LYS A C 1
ATOM 8168 O O . LYS A 1 1059 ? 15.030 51.465 8.805 1.00 66.44 1059 LYS A O 1
ATOM 8173 N N . HIS A 1 1060 ? 13.724 50.066 7.635 1.00 66.50 1060 HIS A N 1
ATOM 8174 C CA . HIS A 1 1060 ? 14.420 48.819 7.965 1.00 66.50 1060 HIS A CA 1
ATOM 8175 C C . HIS A 1 1060 ? 15.446 48.393 6.891 1.00 66.50 1060 HIS A C 1
ATOM 8177 O O . HIS A 1 1060 ? 15.806 47.219 6.810 1.00 66.50 1060 HIS A O 1
ATOM 8183 N N . ASN A 1 1061 ? 15.947 49.337 6.083 1.00 69.00 1061 ASN A N 1
ATOM 8184 C CA . ASN A 1 1061 ? 17.062 49.147 5.145 1.00 69.00 1061 ASN A CA 1
ATOM 8185 C C . ASN A 1 1061 ? 16.870 47.988 4.148 1.00 69.00 1061 ASN A C 1
ATOM 8187 O O . ASN A 1 1061 ? 17.828 47.316 3.778 1.00 69.00 1061 ASN A O 1
ATOM 8191 N N . SER A 1 1062 ? 15.628 47.739 3.723 1.00 77.25 1062 SER A N 1
ATOM 8192 C CA . SER A 1 1062 ? 15.254 46.591 2.884 1.00 77.25 1062 SER A CA 1
ATOM 8193 C C . SER A 1 1062 ? 14.655 47.033 1.531 1.00 77.25 1062 SER A C 1
ATOM 8195 O O . SER A 1 1062 ? 13.485 46.753 1.257 1.00 77.25 1062 SER A O 1
ATOM 8197 N N . PRO A 1 1063 ? 15.413 47.741 0.663 1.00 79.12 1063 PRO A N 1
ATOM 8198 C CA . PRO A 1 1063 ? 14.888 48.328 -0.577 1.00 79.12 1063 PRO A CA 1
ATOM 8199 C C . PRO A 1 1063 ? 14.402 47.290 -1.601 1.00 79.12 1063 PRO A C 1
ATOM 8201 O O . PRO A 1 1063 ? 13.389 47.521 -2.256 1.00 79.12 1063 PRO A O 1
ATOM 8204 N N . ALA A 1 1064 ? 15.047 46.121 -1.695 1.00 81.06 1064 ALA A N 1
ATOM 8205 C CA . ALA A 1 1064 ? 14.578 45.025 -2.550 1.00 81.06 1064 ALA A CA 1
ATOM 8206 C C . ALA A 1 1064 ? 13.185 44.516 -2.133 1.00 81.06 1064 ALA A C 1
ATOM 8208 O O . ALA A 1 1064 ? 12.284 44.418 -2.964 1.00 81.06 1064 ALA A O 1
ATOM 8209 N N . GLN A 1 1065 ? 12.975 44.295 -0.831 1.00 86.00 1065 GLN A N 1
ATOM 8210 C CA . GLN A 1 1065 ? 11.667 43.916 -0.281 1.00 86.00 1065 GLN A CA 1
ATOM 8211 C C . GLN A 1 1065 ? 10.623 45.026 -0.465 1.00 86.00 1065 GLN A C 1
ATOM 8213 O O . GLN A 1 1065 ? 9.449 44.735 -0.674 1.00 86.00 1065 GLN A O 1
ATOM 8218 N N . ALA A 1 1066 ? 11.028 46.300 -0.415 1.00 83.38 1066 ALA A N 1
ATOM 8219 C CA . ALA A 1 1066 ? 10.132 47.429 -0.659 1.00 83.38 1066 ALA A CA 1
ATOM 8220 C C . ALA A 1 1066 ? 9.597 47.447 -2.107 1.00 83.38 1066 ALA A C 1
ATOM 8222 O O . ALA A 1 1066 ? 8.402 47.666 -2.309 1.00 83.38 1066 ALA A O 1
ATOM 8223 N N . ALA A 1 1067 ? 10.447 47.158 -3.098 1.00 82.94 1067 ALA A N 1
ATOM 8224 C CA . ALA A 1 1067 ? 10.032 47.006 -4.494 1.00 82.94 1067 ALA A CA 1
ATOM 8225 C C . ALA A 1 1067 ? 9.167 45.746 -4.709 1.00 82.94 1067 ALA A C 1
ATOM 8227 O O . ALA A 1 1067 ? 8.110 45.819 -5.339 1.00 82.94 1067 ALA A O 1
ATOM 8228 N N . GLU A 1 1068 ? 9.549 44.610 -4.117 1.00 85.69 1068 GLU A N 1
ATOM 8229 C CA . GLU A 1 1068 ? 8.800 43.347 -4.194 1.00 85.69 1068 GLU A CA 1
ATOM 8230 C C . GLU A 1 1068 ? 7.400 43.452 -3.550 1.00 85.69 1068 GLU A C 1
ATOM 8232 O O . GLU A 1 1068 ? 6.413 42.945 -4.104 1.00 85.69 1068 GLU A O 1
ATOM 8237 N N . LEU A 1 1069 ? 7.264 44.192 -2.439 1.00 84.38 1069 LEU A N 1
ATOM 8238 C CA . LEU A 1 1069 ? 5.970 44.468 -1.808 1.00 84.38 1069 LEU A CA 1
ATOM 8239 C C . LEU A 1 1069 ? 5.042 45.266 -2.733 1.00 84.38 1069 LEU A C 1
ATOM 8241 O O . LEU A 1 1069 ? 3.853 44.969 -2.789 1.00 84.38 1069 LEU A O 1
ATOM 8245 N N . GLU A 1 1070 ? 5.564 46.186 -3.543 1.00 82.12 1070 GLU A N 1
ATOM 8246 C CA . GLU A 1 1070 ? 4.789 46.878 -4.587 1.00 82.12 1070 GLU A CA 1
ATOM 8247 C C . GLU A 1 1070 ? 4.619 46.048 -5.874 1.00 82.12 1070 GLU A C 1
ATOM 8249 O O . GLU A 1 1070 ? 3.764 46.352 -6.698 1.00 82.12 1070 GLU A O 1
ATOM 8254 N N . GLY A 1 1071 ? 5.369 44.952 -6.036 1.00 79.94 1071 GLY A N 1
ATOM 8255 C CA . GLY A 1 1071 ? 5.347 44.112 -7.241 1.00 79.94 1071 GLY A CA 1
ATOM 8256 C C . GLY A 1 1071 ? 6.228 44.634 -8.379 1.00 79.94 1071 GLY A C 1
ATOM 8257 O O . GLY A 1 1071 ? 6.023 44.255 -9.530 1.00 79.94 1071 GLY A O 1
ATOM 8258 N N . ARG A 1 1072 ? 7.202 45.498 -8.073 1.00 84.50 1072 ARG A N 1
ATOM 8259 C CA . ARG A 1 1072 ? 8.193 46.007 -9.027 1.00 84.50 1072 ARG A CA 1
ATOM 8260 C C . ARG A 1 1072 ? 9.410 45.084 -9.077 1.00 84.50 1072 ARG A C 1
ATOM 8262 O O . ARG A 1 1072 ? 9.952 44.717 -8.040 1.00 84.50 1072 ARG A O 1
ATOM 8269 N N . SER A 1 1073 ? 9.871 44.768 -10.285 1.00 70.62 1073 SER A N 1
ATOM 8270 C CA . SER A 1 1073 ? 11.127 44.041 -10.531 1.00 70.62 1073 SER A CA 1
ATOM 8271 C C . SER A 1 1073 ? 12.374 44.930 -10.475 1.00 70.62 1073 SER A C 1
ATOM 8273 O O . SER A 1 1073 ? 13.487 44.415 -10.426 1.00 70.62 1073 SER A O 1
ATOM 8275 N N . GLU A 1 1074 ? 12.201 46.254 -10.501 1.00 78.50 1074 GLU A N 1
ATOM 8276 C CA . GLU A 1 1074 ? 13.282 47.240 -10.545 1.00 78.50 1074 GLU A CA 1
ATOM 8277 C C . GLU A 1 1074 ? 13.195 48.216 -9.362 1.00 78.50 1074 GLU A C 1
ATOM 8279 O O . GLU A 1 1074 ? 12.108 48.662 -8.969 1.00 78.50 1074 GLU A O 1
ATOM 8284 N N . LEU A 1 1075 ? 14.362 48.555 -8.806 1.00 80.38 1075 LEU A N 1
ATOM 8285 C CA . LEU A 1 1075 ? 14.517 49.558 -7.753 1.00 80.38 1075 LEU A CA 1
ATOM 8286 C C . LEU A 1 1075 ? 14.401 50.964 -8.351 1.00 80.38 1075 LEU A C 1
ATOM 8288 O O . LEU A 1 1075 ? 15.027 51.260 -9.368 1.00 80.38 1075 LEU A O 1
ATOM 8292 N N . ASN A 1 1076 ? 13.661 51.858 -7.695 1.00 79.31 1076 ASN A N 1
ATOM 8293 C CA . ASN A 1 1076 ? 13.682 53.277 -8.065 1.00 79.31 1076 ASN A CA 1
ATOM 8294 C C . ASN A 1 1076 ? 14.959 53.976 -7.551 1.00 79.31 1076 ASN A C 1
ATOM 8296 O O . ASN A 1 1076 ? 15.764 53.388 -6.833 1.00 79.31 1076 ASN A O 1
ATOM 8300 N N . ALA A 1 1077 ? 15.155 55.249 -7.903 1.00 70.00 1077 ALA A N 1
ATOM 8301 C CA . ALA A 1 1077 ? 16.380 55.983 -7.568 1.00 70.00 1077 ALA A CA 1
ATOM 8302 C C . ALA A 1 1077 ? 16.645 56.145 -6.051 1.00 70.00 1077 ALA A C 1
ATOM 8304 O O . ALA A 1 1077 ? 17.802 56.270 -5.660 1.00 70.00 1077 ALA A O 1
ATOM 8305 N N . GLU A 1 1078 ? 15.614 56.123 -5.196 1.00 67.31 1078 GLU A N 1
ATOM 8306 C CA . GLU A 1 1078 ? 15.770 56.126 -3.730 1.00 67.31 1078 GLU A CA 1
ATOM 8307 C C . GLU A 1 1078 ? 16.265 54.752 -3.244 1.00 67.31 1078 GLU A C 1
ATOM 8309 O O . GLU A 1 1078 ? 17.272 54.644 -2.545 1.00 67.31 1078 GLU A O 1
ATOM 8314 N N . GLU A 1 1079 ? 15.592 53.687 -3.684 1.00 75.62 1079 GLU A N 1
ATOM 8315 C CA . GLU A 1 1079 ? 15.914 52.296 -3.345 1.00 75.62 1079 GLU A CA 1
ATOM 8316 C C . GLU A 1 1079 ? 17.286 51.853 -3.857 1.00 75.62 1079 GLU A C 1
ATOM 8318 O O . GLU A 1 1079 ? 18.018 51.180 -3.135 1.00 75.62 1079 GLU A O 1
ATOM 8323 N N . LEU A 1 1080 ? 17.650 52.242 -5.080 1.00 74.06 1080 LEU A N 1
ATOM 8324 C CA . LEU A 1 1080 ? 18.921 51.886 -5.703 1.00 74.06 1080 LEU A CA 1
ATOM 8325 C C . LEU A 1 1080 ? 20.103 52.544 -4.980 1.00 74.06 1080 LEU A C 1
ATOM 8327 O O . LEU A 1 1080 ? 21.106 51.878 -4.738 1.00 74.06 1080 LEU A O 1
ATOM 8331 N N . ARG A 1 1081 ? 19.970 53.815 -4.569 1.00 62.28 1081 ARG A N 1
ATOM 8332 C CA . ARG A 1 1081 ? 20.978 54.508 -3.745 1.00 62.28 1081 ARG A CA 1
ATOM 8333 C C . ARG A 1 1081 ? 21.140 53.841 -2.379 1.00 62.28 1081 ARG A C 1
ATOM 8335 O O . ARG A 1 1081 ? 22.265 53.642 -1.928 1.00 62.28 1081 ARG A O 1
ATOM 8342 N N . LEU A 1 1082 ? 20.031 53.455 -1.740 1.00 65.69 1082 LEU A N 1
ATOM 8343 C CA . LEU A 1 1082 ? 20.060 52.744 -0.459 1.00 65.69 1082 LEU A CA 1
ATOM 8344 C C . LEU A 1 1082 ? 20.711 51.355 -0.596 1.00 65.69 1082 LEU A C 1
ATOM 8346 O O . LEU A 1 1082 ? 21.547 50.995 0.227 1.00 65.69 1082 LEU A O 1
ATOM 8350 N N . GLN A 1 1083 ? 20.399 50.610 -1.661 1.00 73.19 1083 GLN A N 1
ATOM 8351 C CA . GLN A 1 1083 ? 21.011 49.311 -1.961 1.00 73.19 1083 GLN A CA 1
ATOM 8352 C C . GLN A 1 1083 ? 22.524 49.444 -2.214 1.00 73.19 1083 GLN A C 1
ATOM 8354 O O . GLN A 1 1083 ? 23.315 48.744 -1.589 1.00 73.19 1083 GLN A O 1
ATOM 8359 N N . GLN A 1 1084 ? 22.944 50.405 -3.045 1.00 66.75 1084 GLN A N 1
ATOM 8360 C CA . GLN A 1 1084 ? 24.361 50.683 -3.321 1.00 66.75 1084 GLN A CA 1
ATOM 8361 C C . GLN A 1 1084 ? 25.153 51.048 -2.053 1.00 66.75 1084 GLN A C 1
ATOM 8363 O O . GLN A 1 1084 ? 26.301 50.630 -1.903 1.00 66.75 1084 GLN A O 1
ATOM 8368 N N . ALA A 1 1085 ? 24.543 51.781 -1.115 1.00 57.06 1085 ALA A N 1
ATOM 8369 C CA . ALA A 1 1085 ? 25.163 52.103 0.169 1.00 57.06 1085 ALA A CA 1
ATOM 8370 C C . ALA A 1 1085 ? 25.290 50.884 1.108 1.00 57.06 1085 ALA A C 1
ATOM 8372 O O . ALA A 1 1085 ? 26.250 50.802 1.875 1.00 57.06 1085 ALA A O 1
ATOM 8373 N N . LEU A 1 1086 ? 24.353 49.931 1.033 1.00 58.19 1086 LEU A N 1
ATOM 8374 C CA . LEU A 1 1086 ? 24.364 48.682 1.808 1.00 58.19 1086 LEU A CA 1
ATOM 8375 C C . LEU A 1 1086 ? 25.356 47.643 1.263 1.00 58.19 1086 LEU A C 1
ATOM 8377 O O . LEU A 1 1086 ? 25.957 46.903 2.040 1.00 58.19 1086 LEU A O 1
ATOM 8381 N N . ASP A 1 1087 ? 25.561 47.596 -0.055 1.00 59.94 1087 ASP A N 1
ATOM 8382 C CA . ASP A 1 1087 ? 26.491 46.653 -0.693 1.00 59.94 1087 ASP A CA 1
ATOM 8383 C C . ASP A 1 1087 ? 27.976 47.036 -0.535 1.00 59.94 1087 ASP A C 1
ATOM 8385 O O . ASP A 1 1087 ? 28.863 46.208 -0.785 1.00 59.94 1087 ASP A O 1
ATOM 8389 N N . HIS A 1 1088 ? 28.257 48.266 -0.088 1.00 53.97 1088 HIS A N 1
ATOM 8390 C CA . HIS A 1 1088 ? 29.604 48.813 0.068 1.00 53.97 1088 HIS A CA 1
ATOM 8391 C C . HIS A 1 1088 ? 30.469 47.998 1.062 1.00 53.97 1088 HIS A C 1
ATOM 8393 O O . HIS A 1 1088 ? 29.985 47.640 2.139 1.00 53.97 1088 HIS A O 1
ATOM 8399 N N . PRO A 1 1089 ? 31.770 47.741 0.793 1.00 48.03 1089 PRO A N 1
ATOM 8400 C CA . PRO A 1 1089 ? 32.612 46.902 1.658 1.00 48.03 1089 PRO A CA 1
ATOM 8401 C C . PRO A 1 1089 ? 32.666 47.333 3.132 1.00 48.03 1089 PRO A C 1
ATOM 8403 O O . PRO A 1 1089 ? 32.642 46.478 4.017 1.00 48.03 1089 PRO A O 1
ATOM 8406 N N . LEU A 1 1090 ? 32.658 48.642 3.417 1.00 44.81 1090 LEU A N 1
ATOM 8407 C CA . LEU A 1 1090 ? 32.618 49.146 4.799 1.00 44.81 1090 LEU A CA 1
ATOM 8408 C C . LEU A 1 1090 ? 31.314 48.775 5.527 1.00 44.81 1090 LEU A C 1
ATOM 8410 O O . LEU A 1 1090 ? 31.355 48.454 6.713 1.00 44.81 1090 LEU A O 1
ATOM 8414 N N . ALA A 1 1091 ? 30.172 48.729 4.832 1.00 46.06 1091 ALA A N 1
ATOM 8415 C CA . ALA A 1 1091 ? 28.890 48.339 5.424 1.00 46.06 1091 ALA A CA 1
ATOM 8416 C C . ALA A 1 1091 ? 28.862 46.859 5.862 1.00 46.06 1091 ALA A C 1
ATOM 8418 O O . ALA A 1 1091 ? 28.065 46.496 6.721 1.00 46.06 1091 ALA A O 1
ATOM 8419 N N . LYS A 1 1092 ? 29.776 46.022 5.342 1.00 47.12 1092 LYS A N 1
ATOM 8420 C CA . LYS A 1 1092 ? 30.003 44.635 5.796 1.00 47.12 1092 LYS A CA 1
ATOM 8421 C C . LYS A 1 1092 ? 30.958 44.524 6.995 1.00 47.12 1092 LYS A C 1
ATOM 8423 O O . LYS A 1 1092 ? 31.009 43.463 7.611 1.00 47.12 1092 LYS A O 1
ATOM 8428 N N . LYS A 1 1093 ? 31.702 45.588 7.336 1.00 42.12 1093 LYS A N 1
ATOM 8429 C CA . LYS A 1 1093 ? 32.562 45.659 8.537 1.00 42.12 1093 LYS A CA 1
ATOM 8430 C C . LYS A 1 1093 ? 31.818 46.170 9.780 1.00 42.12 1093 LYS A C 1
ATOM 8432 O O . LYS A 1 1093 ? 32.218 45.849 10.894 1.00 42.12 1093 LYS A O 1
ATOM 8437 N N . PHE A 1 1094 ? 30.743 46.940 9.605 1.00 42.31 1094 PHE A N 1
ATOM 8438 C CA . PHE A 1 1094 ? 29.896 47.443 10.693 1.00 42.31 1094 PHE A CA 1
ATOM 8439 C C . PHE A 1 1094 ? 28.604 46.624 10.834 1.00 42.31 1094 PHE A C 1
ATOM 8441 O O . PHE A 1 1094 ? 28.144 46.007 9.876 1.00 42.31 1094 PHE A O 1
ATOM 8448 N N . GLN A 1 1095 ? 27.949 46.661 12.003 1.00 48.75 1095 GLN A N 1
ATOM 8449 C CA . GLN A 1 1095 ? 26.541 46.252 12.061 1.00 48.75 1095 GLN A CA 1
ATOM 8450 C C . GLN A 1 1095 ? 25.700 47.255 11.258 1.00 48.75 1095 GLN A C 1
ATOM 8452 O O . GLN A 1 1095 ? 25.764 48.464 11.495 1.00 48.75 1095 GLN A O 1
ATOM 8457 N N . ALA A 1 1096 ? 24.919 46.743 10.302 1.00 47.53 1096 ALA A N 1
ATOM 8458 C CA . ALA A 1 1096 ? 24.321 47.536 9.225 1.00 47.53 1096 ALA A CA 1
ATOM 8459 C C . ALA A 1 1096 ? 23.447 48.715 9.694 1.00 47.53 1096 ALA A C 1
ATOM 8461 O O . ALA A 1 1096 ? 23.340 49.711 8.984 1.00 47.53 1096 ALA A O 1
ATOM 8462 N N . SER A 1 1097 ? 22.855 48.641 10.889 1.00 43.84 1097 SER A N 1
ATOM 8463 C CA . SER A 1 1097 ? 21.973 49.674 11.450 1.00 43.84 1097 SER A CA 1
ATOM 8464 C C . SER A 1 1097 ? 22.633 51.051 11.584 1.00 43.84 1097 SER A C 1
ATOM 8466 O O . SER A 1 1097 ? 22.001 52.052 11.252 1.00 43.84 1097 SER A O 1
ATOM 8468 N N . ALA A 1 1098 ? 23.890 51.123 12.032 1.00 40.38 1098 ALA A N 1
ATOM 8469 C CA . ALA A 1 1098 ? 24.573 52.399 12.259 1.00 40.38 1098 ALA A CA 1
ATOM 8470 C C . ALA A 1 1098 ? 24.988 53.077 10.943 1.00 40.38 1098 ALA A C 1
ATOM 8472 O O . ALA A 1 1098 ? 24.741 54.267 10.751 1.00 40.38 1098 ALA A O 1
ATOM 8473 N N . PHE A 1 1099 ? 25.574 52.310 10.019 1.00 45.03 1099 PHE A N 1
ATOM 8474 C CA . PHE A 1 1099 ? 26.010 52.825 8.719 1.00 45.03 1099 PHE A CA 1
ATOM 8475 C C . PHE A 1 1099 ? 24.802 53.220 7.856 1.00 45.03 1099 PHE A C 1
ATOM 8477 O O . PHE A 1 1099 ? 24.752 54.328 7.325 1.00 45.03 1099 PHE A O 1
ATOM 8484 N N . ALA A 1 1100 ? 23.771 52.369 7.806 1.00 47.03 1100 ALA A N 1
ATOM 8485 C CA . ALA A 1 1100 ? 22.582 52.621 7.001 1.00 47.03 1100 ALA A CA 1
ATOM 8486 C C . ALA A 1 1100 ? 21.698 53.758 7.541 1.00 47.03 1100 ALA A C 1
ATOM 8488 O O . ALA A 1 1100 ? 21.059 54.435 6.744 1.00 47.03 1100 ALA A O 1
ATOM 8489 N N . ALA A 1 1101 ? 21.697 54.050 8.850 1.00 39.56 1101 ALA A N 1
ATOM 8490 C CA . ALA A 1 1101 ? 21.027 55.246 9.373 1.00 39.56 1101 ALA A CA 1
ATOM 8491 C C . ALA A 1 1101 ? 21.640 56.543 8.806 1.00 39.56 1101 ALA A C 1
ATOM 8493 O O . ALA A 1 1101 ? 20.911 57.467 8.443 1.00 39.56 1101 ALA A O 1
ATOM 8494 N N . VAL A 1 1102 ? 22.970 56.591 8.662 1.00 39.81 1102 VAL A N 1
ATOM 8495 C CA . VAL A 1 1102 ? 23.676 57.707 8.010 1.00 39.81 1102 VAL A CA 1
ATOM 8496 C C . VAL A 1 1102 ? 23.402 57.709 6.502 1.00 39.81 1102 VAL A C 1
ATOM 8498 O O . VAL A 1 1102 ? 23.055 58.751 5.948 1.00 39.81 1102 VAL A O 1
ATOM 8501 N N . SER A 1 1103 ? 23.466 56.551 5.837 1.00 42.94 1103 SER A N 1
ATOM 8502 C CA . SER A 1 1103 ? 23.152 56.432 4.404 1.00 42.94 1103 SER A CA 1
ATOM 8503 C C . SER A 1 1103 ? 21.706 56.812 4.064 1.00 42.94 1103 SER A C 1
ATOM 8505 O O . SER A 1 1103 ? 21.473 57.422 3.027 1.00 42.94 1103 SER A O 1
ATOM 8507 N N . TRP A 1 1104 ? 20.736 56.513 4.932 1.00 43.91 1104 TRP A N 1
ATOM 8508 C CA . TRP A 1 1104 ? 19.329 56.885 4.757 1.00 43.91 1104 TRP A CA 1
ATOM 8509 C C . TRP A 1 1104 ? 19.144 58.407 4.799 1.00 43.91 1104 TRP A C 1
ATOM 8511 O O . TRP A 1 1104 ? 18.465 58.960 3.934 1.00 43.91 1104 TRP A O 1
ATOM 8521 N N . ILE A 1 1105 ? 19.817 59.097 5.729 1.00 40.78 1105 ILE A N 1
ATOM 8522 C CA . ILE A 1 1105 ? 19.843 60.568 5.787 1.00 40.78 1105 ILE A CA 1
ATOM 8523 C C . ILE A 1 1105 ? 20.464 61.140 4.501 1.00 40.78 1105 ILE A C 1
ATOM 8525 O O . ILE A 1 1105 ? 19.845 61.975 3.843 1.00 40.78 1105 ILE A O 1
ATOM 8529 N N . LEU A 1 1106 ? 21.636 60.637 4.092 1.00 38.19 1106 LEU A N 1
ATOM 8530 C CA . LEU A 1 1106 ? 22.335 61.076 2.874 1.00 38.19 1106 LEU A CA 1
ATOM 8531 C C . LEU A 1 1106 ? 21.559 60.768 1.579 1.00 38.19 1106 LEU A C 1
ATOM 8533 O O . LEU A 1 1106 ? 21.656 61.514 0.610 1.00 38.19 1106 LEU A O 1
ATOM 8537 N N . SER A 1 1107 ? 20.748 59.706 1.551 1.00 41.22 1107 SER A N 1
ATOM 8538 C CA . SER A 1 1107 ? 19.912 59.363 0.389 1.00 41.22 1107 SER A CA 1
ATOM 8539 C C . SER A 1 1107 ? 18.752 60.341 0.154 1.00 41.22 1107 SER A C 1
ATOM 8541 O O . SER A 1 1107 ? 18.158 60.336 -0.927 1.00 41.22 1107 SER A O 1
ATOM 8543 N N . ARG A 1 1108 ? 18.433 61.172 1.159 1.00 42.50 1108 ARG A N 1
ATOM 8544 C CA . ARG A 1 1108 ? 17.273 62.076 1.194 1.00 42.50 1108 ARG A CA 1
ATOM 8545 C C . ARG A 1 1108 ? 17.625 63.564 1.203 1.00 42.50 1108 ARG A C 1
ATOM 8547 O O . ARG A 1 1108 ? 16.714 64.383 1.137 1.00 42.50 1108 ARG A O 1
ATOM 8554 N N . THR A 1 1109 ? 18.907 63.925 1.214 1.00 37.00 1109 THR A N 1
ATOM 8555 C CA . THR A 1 1109 ? 19.368 65.263 0.810 1.00 37.00 1109 THR A CA 1
ATOM 8556 C C . THR A 1 1109 ? 19.388 65.365 -0.721 1.00 37.00 1109 THR A C 1
ATOM 8558 O O . THR A 1 1109 ? 20.169 64.645 -1.346 1.00 37.00 1109 THR A O 1
ATOM 8561 N N . PRO A 1 1110 ? 18.560 66.220 -1.352 1.00 32.56 1110 PRO A N 1
ATOM 8562 C CA . PRO A 1 1110 ? 18.725 66.568 -2.759 1.00 32.56 1110 PRO A CA 1
ATOM 8563 C C . PRO A 1 1110 ? 19.859 67.593 -2.922 1.00 32.56 1110 PRO A C 1
ATOM 8565 O O . PRO A 1 1110 ? 20.167 68.327 -1.984 1.00 32.56 1110 PRO A O 1
ATOM 8568 N N . GLU A 1 1111 ? 20.472 67.648 -4.107 1.00 36.00 1111 GLU A N 1
ATOM 8569 C CA . GLU A 1 1111 ? 21.525 68.633 -4.419 1.00 36.00 1111 GLU A CA 1
ATOM 8570 C C . GLU A 1 1111 ? 20.956 70.065 -4.454 1.00 36.00 1111 GLU A C 1
ATOM 8572 O O . GLU A 1 1111 ? 21.575 70.986 -3.924 1.00 36.00 1111 GLU A O 1
ATOM 8577 N N . ASP A 1 1112 ? 19.724 70.219 -4.954 1.00 32.75 1112 ASP A N 1
ATOM 8578 C CA . ASP A 1 1112 ? 18.921 71.442 -4.867 1.00 32.75 1112 ASP A CA 1
ATOM 8579 C C . ASP A 1 1112 ? 17.818 71.274 -3.801 1.00 32.75 1112 ASP A C 1
ATOM 8581 O O . ASP A 1 1112 ? 16.938 70.416 -3.916 1.00 32.75 1112 ASP A O 1
ATOM 8585 N N . GLY A 1 1113 ? 17.870 72.076 -2.733 1.00 32.03 1113 GLY A N 1
ATOM 8586 C CA . GLY A 1 1113 ? 17.041 71.899 -1.532 1.00 32.03 1113 GLY A CA 1
ATOM 8587 C C . GLY A 1 1113 ? 15.524 72.068 -1.735 1.00 32.03 1113 GLY A C 1
ATOM 8588 O O . GLY A 1 1113 ? 15.070 72.983 -2.417 1.00 32.03 1113 GLY A O 1
ATOM 8589 N N . PHE A 1 1114 ? 14.731 71.233 -1.051 1.00 24.45 1114 PHE A N 1
ATOM 8590 C CA . PHE A 1 1114 ? 13.263 71.327 -0.983 1.00 24.45 1114 PHE A CA 1
ATOM 8591 C C . PHE A 1 1114 ? 12.789 71.779 0.409 1.00 24.45 1114 PHE A C 1
ATOM 8593 O O . PHE A 1 1114 ? 13.427 71.462 1.412 1.00 24.45 1114 PHE A O 1
ATOM 8600 N N . GLY A 1 1115 ? 11.659 72.495 0.489 1.00 24.64 1115 GLY A N 1
ATOM 8601 C CA . GLY A 1 1115 ? 11.155 73.068 1.745 1.00 24.64 1115 GLY A CA 1
ATOM 8602 C C . GLY A 1 1115 ? 9.635 73.001 1.925 1.00 24.64 1115 GLY A C 1
ATOM 8603 O O . GLY A 1 1115 ? 8.883 72.992 0.953 1.00 24.64 1115 GLY A O 1
ATOM 8604 N N . GLY A 1 1116 ? 9.204 73.012 3.194 1.00 23.62 1116 GLY A N 1
ATOM 8605 C CA . GLY A 1 1116 ? 7.798 72.968 3.626 1.00 23.62 1116 GLY A CA 1
ATOM 8606 C C . GLY A 1 1116 ? 7.196 71.550 3.665 1.00 23.62 1116 GLY A C 1
ATOM 8607 O O . GLY A 1 1116 ? 7.575 70.694 2.876 1.00 23.62 1116 GLY A O 1
ATOM 8608 N N . ILE A 1 1117 ? 6.256 71.213 4.558 1.00 23.03 1117 ILE A N 1
ATOM 8609 C CA . ILE A 1 1117 ? 5.638 71.956 5.678 1.00 23.03 1117 ILE A CA 1
ATOM 8610 C C . ILE A 1 1117 ? 5.344 70.942 6.801 1.00 23.03 1117 ILE A C 1
ATOM 8612 O O . ILE A 1 1117 ? 4.916 69.832 6.498 1.00 23.03 1117 ILE A O 1
ATOM 8616 N N . CYS A 1 1118 ? 5.478 71.328 8.077 1.00 22.64 1118 CYS A N 1
ATOM 8617 C CA . CYS A 1 1118 ? 4.819 70.634 9.192 1.00 22.64 1118 CYS A CA 1
ATOM 8618 C C . CYS A 1 1118 ? 4.445 71.612 10.319 1.00 22.64 1118 CYS A C 1
ATOM 8620 O O . CYS A 1 1118 ? 5.316 72.305 10.827 1.00 22.64 1118 CYS A O 1
ATOM 8622 N N . ASN A 1 1119 ? 3.162 71.595 10.702 1.00 26.05 1119 ASN A N 1
ATOM 8623 C CA . ASN A 1 1119 ? 2.506 72.207 11.870 1.00 26.05 1119 ASN A CA 1
ATOM 8624 C C . ASN A 1 1119 ? 2.769 73.697 12.188 1.00 26.05 1119 ASN A C 1
ATOM 8626 O O . ASN A 1 1119 ? 3.848 74.109 12.596 1.00 26.05 1119 ASN A O 1
ATOM 8630 N N . ASN A 1 1120 ? 1.695 74.487 12.094 1.00 30.17 1120 ASN A N 1
ATOM 8631 C CA . ASN A 1 1120 ? 1.655 75.913 12.418 1.00 30.17 1120 ASN A CA 1
ATOM 8632 C C . ASN A 1 1120 ? 1.929 76.183 13.911 1.00 30.17 1120 ASN A C 1
ATOM 8634 O O . ASN A 1 1120 ? 1.099 75.815 14.736 1.00 30.17 1120 ASN A O 1
ATOM 8638 N N . GLU A 1 1121 ? 3.014 76.892 14.237 1.00 25.44 1121 GLU A N 1
ATOM 8639 C CA . GLU A 1 1121 ? 3.025 78.126 15.054 1.00 25.44 1121 GLU A CA 1
ATOM 8640 C C . GLU A 1 1121 ? 4.453 78.716 15.134 1.00 25.44 1121 GLU A C 1
ATOM 8642 O O . GLU A 1 1121 ? 5.416 78.089 14.694 1.00 25.44 1121 GLU A O 1
ATOM 8647 N N . LEU A 1 1122 ? 4.588 79.964 15.603 1.00 26.08 1122 LEU A N 1
ATOM 8648 C CA . LEU A 1 1122 ? 5.822 80.764 15.534 1.00 26.08 1122 LEU A CA 1
ATOM 8649 C C . LEU A 1 1122 ? 6.260 81.278 16.911 1.00 26.08 1122 LEU A C 1
ATOM 8651 O O . LEU A 1 1122 ? 5.495 81.974 17.574 1.00 26.08 1122 LEU A O 1
ATOM 8655 N N . THR A 1 1123 ? 7.532 81.071 17.259 1.00 23.81 1123 THR A N 1
ATOM 8656 C CA . THR A 1 1123 ? 8.257 81.873 18.260 1.00 23.81 1123 THR A CA 1
ATOM 8657 C C . THR A 1 1123 ? 9.711 82.089 17.831 1.00 23.81 1123 THR A C 1
ATOM 8659 O O . THR A 1 1123 ? 10.467 81.142 17.616 1.00 23.81 1123 THR A O 1
ATOM 8662 N N . GLU A 1 1124 ? 10.118 83.354 17.708 1.00 24.95 1124 GLU A N 1
ATOM 8663 C CA . GLU A 1 1124 ? 11.509 83.747 17.463 1.00 24.95 1124 GLU A CA 1
ATOM 8664 C C . GLU A 1 1124 ? 12.174 84.180 18.776 1.00 24.95 1124 GLU A C 1
ATOM 8666 O O . GLU A 1 1124 ? 11.696 85.122 19.395 1.00 24.95 1124 GLU A O 1
ATOM 8671 N N . ASP A 1 1125 ? 13.265 83.516 19.178 1.00 27.67 1125 ASP A N 1
ATOM 8672 C CA . ASP A 1 1125 ? 14.514 84.150 19.654 1.00 27.67 1125 ASP A CA 1
ATOM 8673 C C . ASP A 1 1125 ? 15.491 83.112 20.234 1.00 27.67 1125 ASP A C 1
ATOM 8675 O O . ASP A 1 1125 ? 15.188 82.462 21.227 1.00 27.67 1125 ASP A O 1
ATOM 8679 N N . PHE A 1 1126 ? 16.687 82.989 19.642 1.00 23.47 1126 PHE A N 1
ATOM 8680 C CA . PHE A 1 1126 ? 17.940 82.640 20.339 1.00 23.47 1126 PHE A CA 1
ATOM 8681 C C . PHE A 1 1126 ? 19.151 82.857 19.395 1.00 23.47 1126 PHE A C 1
ATOM 8683 O O . PHE A 1 1126 ? 19.118 82.379 18.257 1.00 23.47 1126 PHE A O 1
ATOM 8690 N N . PRO A 1 1127 ? 20.212 83.579 19.813 1.00 31.44 1127 PRO A N 1
ATOM 8691 C CA . PRO A 1 1127 ? 21.391 83.847 18.980 1.00 31.44 1127 PRO A CA 1
ATOM 8692 C C . PRO A 1 1127 ? 22.542 82.827 19.155 1.00 31.44 1127 PRO A C 1
ATOM 8694 O O . PRO A 1 1127 ? 22.504 81.966 20.027 1.00 31.44 1127 PRO A O 1
ATOM 8697 N N . TYR A 1 1128 ? 23.603 83.035 18.359 1.00 32.88 1128 TYR A N 1
ATOM 8698 C CA . TYR A 1 1128 ? 24.896 82.320 18.298 1.00 32.88 1128 TYR A CA 1
ATOM 8699 C C . TYR A 1 1128 ? 24.922 80.981 17.535 1.00 32.88 1128 TYR A C 1
ATOM 8701 O O . TYR A 1 1128 ? 24.342 79.981 17.942 1.00 32.88 1128 TYR A O 1
ATOM 8709 N N . GLY A 1 1129 ? 25.705 80.956 16.450 1.00 30.03 1129 GLY A N 1
ATOM 8710 C CA . GLY A 1 1129 ? 26.100 79.757 15.705 1.00 30.03 1129 GLY A CA 1
ATOM 8711 C C . GLY A 1 1129 ? 27.559 79.862 15.244 1.00 30.03 1129 GLY A C 1
ATOM 8712 O O . GLY A 1 1129 ? 28.083 80.969 15.099 1.00 30.03 1129 GLY A O 1
ATOM 8713 N N . ASP A 1 1130 ? 28.230 78.723 15.042 1.00 30.66 1130 ASP A N 1
ATOM 8714 C CA . ASP A 1 1130 ? 29.630 78.686 14.593 1.00 30.66 1130 ASP A CA 1
ATOM 8715 C C . ASP A 1 1130 ? 29.738 79.033 13.098 1.00 30.66 1130 ASP A C 1
ATOM 8717 O O . ASP A 1 1130 ? 29.056 78.464 12.242 1.00 30.66 1130 ASP A O 1
ATOM 8721 N N . ARG A 1 1131 ? 30.641 79.964 12.786 1.00 32.53 1131 ARG A N 1
ATOM 8722 C CA . ARG A 1 1131 ? 30.884 80.494 11.443 1.00 32.53 1131 ARG A CA 1
ATOM 8723 C C . ARG A 1 1131 ? 31.356 79.428 10.447 1.00 32.53 1131 ARG A C 1
ATOM 8725 O O . ARG A 1 1131 ? 31.091 79.581 9.260 1.00 32.53 1131 ARG A O 1
ATOM 8732 N N . ARG A 1 1132 ? 32.009 78.351 10.900 1.00 35.06 1132 ARG A N 1
ATOM 8733 C CA . ARG A 1 1132 ? 32.564 77.305 10.013 1.00 35.06 1132 ARG A CA 1
ATOM 8734 C C . ARG A 1 1132 ? 31.502 76.415 9.367 1.00 35.06 1132 ARG A C 1
ATOM 8736 O O . ARG A 1 1132 ? 31.684 75.982 8.234 1.00 35.06 1132 ARG A O 1
ATOM 8743 N N . LEU A 1 1133 ? 30.369 76.180 10.036 1.00 35.00 1133 LEU A N 1
ATOM 8744 C CA . LEU A 1 1133 ? 29.280 75.389 9.447 1.00 35.00 1133 LEU A CA 1
ATOM 8745 C C . LEU A 1 1133 ? 28.590 76.134 8.287 1.00 35.00 1133 LEU A C 1
ATOM 8747 O O . LEU A 1 1133 ? 28.107 75.509 7.346 1.00 35.00 1133 LEU A O 1
ATOM 8751 N N . SER A 1 1134 ? 28.604 77.472 8.323 1.00 35.66 1134 SER A N 1
ATOM 8752 C CA . SER A 1 1134 ? 28.014 78.345 7.297 1.00 35.66 1134 SER A CA 1
ATOM 8753 C C . SER A 1 1134 ? 28.716 78.264 5.937 1.00 35.66 1134 SER A C 1
ATOM 8755 O O . SER A 1 1134 ? 28.102 78.592 4.923 1.00 35.66 1134 SER A O 1
ATOM 8757 N N . GLU A 1 1135 ? 29.984 77.852 5.906 1.00 35.72 1135 GLU A N 1
ATOM 8758 C CA . GLU A 1 1135 ? 30.773 77.690 4.677 1.00 35.72 1135 GLU A CA 1
ATOM 8759 C C . GLU A 1 1135 ? 30.522 76.321 4.011 1.00 35.72 1135 GLU A C 1
ATOM 8761 O O . GLU A 1 1135 ? 30.725 76.178 2.810 1.00 35.72 1135 GLU A O 1
ATOM 8766 N N . CYS A 1 1136 ? 29.996 75.337 4.754 1.00 38.50 1136 CYS A N 1
ATOM 8767 C CA . CYS A 1 1136 ? 29.675 73.999 4.238 1.00 38.50 1136 CYS A CA 1
ATOM 8768 C C . CYS A 1 1136 ? 28.307 73.901 3.533 1.00 38.50 1136 CYS A C 1
ATOM 8770 O O . CYS A 1 1136 ? 28.031 72.887 2.901 1.00 38.50 1136 CYS A O 1
ATOM 8772 N N . LEU A 1 1137 ? 27.433 74.910 3.671 1.00 34.72 1137 LEU A N 1
ATOM 8773 C CA . LEU A 1 1137 ? 26.011 74.844 3.282 1.00 34.72 1137 LEU A CA 1
ATOM 8774 C C . LEU A 1 1137 ? 25.551 76.027 2.402 1.00 34.72 1137 LEU A C 1
ATOM 8776 O O . LEU A 1 1137 ? 24.419 76.489 2.503 1.00 34.72 1137 LEU A O 1
ATOM 8780 N N . GLY A 1 1138 ? 26.427 76.552 1.541 1.00 37.03 1138 GLY A N 1
ATOM 8781 C CA . GLY A 1 1138 ? 26.016 77.463 0.458 1.00 37.03 1138 GLY A CA 1
ATOM 8782 C C . GLY A 1 1138 ? 25.580 78.883 0.860 1.00 37.03 1138 GLY A C 1
ATOM 8783 O O . GLY A 1 1138 ? 25.168 79.649 -0.004 1.00 37.03 1138 GLY A O 1
ATOM 8784 N N . GLY A 1 1139 ? 25.710 79.279 2.131 1.00 36.12 1139 GLY A N 1
ATOM 8785 C CA . GLY A 1 1139 ? 25.712 80.696 2.523 1.00 36.12 1139 GLY A CA 1
ATOM 8786 C C . GLY A 1 1139 ? 24.360 81.405 2.702 1.00 36.12 1139 GLY A C 1
ATOM 8787 O O . GLY A 1 1139 ? 24.350 82.635 2.762 1.00 36.12 1139 GLY A O 1
ATOM 8788 N N . HIS A 1 1140 ? 23.238 80.691 2.857 1.00 32.06 1140 HIS A N 1
ATOM 8789 C CA . HIS A 1 1140 ? 21.960 81.296 3.271 1.00 32.06 1140 HIS A CA 1
ATOM 8790 C C . HIS A 1 1140 ? 21.332 80.587 4.480 1.00 32.06 1140 HIS A C 1
ATOM 8792 O O . HIS A 1 1140 ? 21.358 79.365 4.585 1.00 32.06 1140 HIS A O 1
ATOM 8798 N N . VAL A 1 1141 ? 20.772 81.376 5.405 1.00 30.91 1141 VAL A N 1
ATOM 8799 C CA . VAL A 1 1141 ? 20.292 80.925 6.723 1.00 30.91 1141 VAL A CA 1
ATOM 8800 C C . VAL A 1 1141 ? 18.845 81.361 6.949 1.00 30.91 1141 VAL A C 1
ATOM 8802 O O . VAL A 1 1141 ? 18.568 82.560 7.004 1.00 30.91 1141 VAL A O 1
ATOM 8805 N N . PRO A 1 1142 ? 17.945 80.400 7.194 1.00 28.48 1142 PRO A N 1
ATOM 8806 C CA . PRO A 1 1142 ? 16.905 80.547 8.209 1.00 28.48 1142 PRO A CA 1
ATOM 8807 C C . PRO A 1 1142 ? 17.343 79.917 9.540 1.00 28.48 1142 PRO A C 1
ATOM 8809 O O . PRO A 1 1142 ? 18.107 78.955 9.581 1.00 28.48 1142 PRO A O 1
ATOM 8812 N N . LYS A 1 1143 ? 16.876 80.509 10.641 1.00 32.16 1143 LYS A N 1
ATOM 8813 C CA . LYS A 1 1143 ? 17.234 80.169 12.029 1.00 32.16 1143 LYS A CA 1
ATOM 8814 C C . LYS A 1 1143 ? 16.724 78.761 12.425 1.00 32.16 1143 LYS A C 1
ATOM 8816 O O . LYS A 1 1143 ? 15.924 78.167 11.714 1.00 32.16 1143 LYS A O 1
ATOM 8821 N N . HIS A 1 1144 ? 17.112 78.293 13.619 1.00 32.19 1144 HIS A N 1
ATOM 8822 C CA . HIS A 1 1144 ? 16.629 77.060 14.283 1.00 32.19 1144 HIS A CA 1
ATOM 8823 C C . HIS A 1 1144 ? 17.207 75.707 13.806 1.00 32.19 1144 HIS A C 1
ATOM 8825 O O . HIS A 1 1144 ? 16.471 74.738 13.635 1.00 32.19 1144 HIS A O 1
ATOM 8831 N N . LEU A 1 1145 ? 18.540 75.581 13.725 1.00 30.91 1145 LEU A N 1
ATOM 8832 C CA . LEU A 1 1145 ? 19.198 74.264 13.798 1.00 30.91 1145 LEU A CA 1
ATOM 8833 C C . LEU A 1 1145 ? 20.441 74.279 14.705 1.00 30.91 1145 LEU A C 1
ATOM 8835 O O . LEU A 1 1145 ? 21.579 74.241 14.245 1.00 30.91 1145 LEU A O 1
ATOM 8839 N N . VAL A 1 1146 ? 20.215 74.316 16.022 1.00 25.27 1146 VAL A N 1
ATOM 8840 C CA . VAL A 1 1146 ? 21.256 74.029 17.022 1.00 25.27 1146 VAL A CA 1
ATOM 8841 C C . VAL A 1 1146 ? 21.141 72.564 17.428 1.00 25.27 1146 VAL A C 1
ATOM 8843 O O . VAL A 1 1146 ? 20.142 72.155 18.018 1.00 25.27 1146 VAL A O 1
ATOM 8846 N N . LEU A 1 1147 ? 22.177 71.774 17.140 1.00 30.36 1147 LEU A N 1
ATOM 8847 C CA . LEU A 1 1147 ? 22.293 70.387 17.595 1.00 30.36 1147 LEU A CA 1
ATOM 8848 C C . LEU A 1 1147 ? 22.622 70.327 19.095 1.00 30.36 1147 LEU A C 1
ATOM 8850 O O . LEU A 1 1147 ? 23.742 70.020 19.497 1.00 30.36 1147 LEU A O 1
ATOM 8854 N N . GLN A 1 1148 ? 21.612 70.548 19.936 1.00 26.05 1148 GLN A N 1
ATOM 8855 C CA . GLN A 1 1148 ? 21.548 69.766 21.165 1.00 26.05 1148 GLN A CA 1
ATOM 8856 C C . GLN A 1 1148 ? 21.136 68.336 20.797 1.00 26.05 1148 GLN A C 1
ATOM 8858 O O . GLN A 1 1148 ? 20.170 68.125 20.065 1.00 26.05 1148 GLN A O 1
ATOM 8863 N N . LEU A 1 1149 ? 21.852 67.354 21.342 1.00 35.41 1149 LEU A N 1
ATOM 8864 C CA . LEU A 1 1149 ? 21.396 65.969 21.454 1.00 35.41 1149 LEU A CA 1
ATOM 8865 C C . LEU A 1 1149 ? 20.863 65.772 22.881 1.00 35.41 1149 LEU A C 1
ATOM 8867 O O . LEU A 1 1149 ? 21.608 65.299 23.742 1.00 35.41 1149 LEU A O 1
ATOM 8871 N N . PRO A 1 1150 ? 19.614 66.168 23.192 1.00 23.45 1150 PRO A N 1
ATOM 8872 C CA . PRO A 1 1150 ? 19.069 65.919 24.510 1.00 23.45 1150 PRO A CA 1
ATOM 8873 C C . PRO A 1 1150 ? 18.755 64.426 24.650 1.00 23.45 1150 PRO A C 1
ATOM 8875 O O . PRO A 1 1150 ? 18.099 63.817 23.800 1.00 23.45 1150 PRO A O 1
ATOM 8878 N N . LEU A 1 1151 ? 19.164 63.842 25.776 1.00 30.14 1151 LEU A N 1
ATOM 8879 C CA . LEU A 1 1151 ? 18.842 62.457 26.142 1.00 30.14 1151 LEU A CA 1
ATOM 8880 C C . LEU A 1 1151 ? 17.320 62.204 26.249 1.00 30.14 1151 LEU A C 1
ATOM 8882 O O . LEU A 1 1151 ? 16.887 61.055 26.252 1.00 30.14 1151 LEU A O 1
ATOM 8886 N N . THR A 1 1152 ? 16.494 63.255 26.250 1.00 27.72 1152 THR A N 1
ATOM 8887 C CA . THR A 1 1152 ? 15.026 63.171 26.270 1.00 27.72 1152 THR A CA 1
ATOM 8888 C C . THR A 1 1152 ? 14.419 62.508 25.027 1.00 27.72 1152 THR A C 1
ATOM 8890 O O . THR A 1 1152 ? 13.372 61.871 25.139 1.00 27.72 1152 THR A O 1
ATOM 8893 N N . ARG A 1 1153 ? 15.080 62.539 23.858 1.00 30.20 1153 ARG A N 1
ATOM 8894 C CA . ARG A 1 1153 ? 14.621 61.742 22.698 1.00 30.20 1153 ARG A CA 1
ATOM 8895 C C . ARG A 1 1153 ? 14.950 60.252 22.794 1.00 30.20 1153 ARG A C 1
ATOM 8897 O O . ARG A 1 1153 ? 14.328 59.454 22.100 1.00 30.20 1153 ARG A O 1
ATOM 8904 N N . TYR A 1 1154 ? 15.845 59.855 23.701 1.00 33.56 1154 TYR A N 1
ATOM 8905 C CA . TYR A 1 1154 ? 15.966 58.450 24.091 1.00 33.56 1154 TYR A CA 1
ATOM 8906 C C . TYR A 1 1154 ? 14.884 58.029 25.092 1.00 33.56 1154 TYR A C 1
ATOM 8908 O O . TYR A 1 1154 ? 14.502 56.867 25.061 1.00 33.56 1154 TYR A O 1
ATOM 8916 N N . SER A 1 1155 ? 14.317 58.924 25.915 1.00 29.80 1155 SER A N 1
ATOM 8917 C CA . SER A 1 1155 ? 13.172 58.553 26.770 1.00 29.80 1155 SER A CA 1
ATOM 8918 C C . SER A 1 1155 ? 11.865 58.336 26.001 1.00 29.80 1155 SER A C 1
ATOM 8920 O O . SER A 1 1155 ? 11.067 57.514 26.433 1.00 29.80 1155 SER A O 1
ATOM 8922 N N . GLU A 1 1156 ? 11.660 58.972 24.841 1.00 31.62 1156 GLU A N 1
ATOM 8923 C CA . GLU A 1 1156 ? 10.551 58.601 23.941 1.00 31.62 1156 GLU A CA 1
ATOM 8924 C C . GLU A 1 1156 ? 10.775 57.201 23.338 1.00 31.62 1156 GLU A C 1
ATOM 8926 O O . GLU A 1 1156 ? 9.867 56.377 23.327 1.00 31.62 1156 GLU A O 1
ATOM 8931 N N . LEU A 1 1157 ? 12.009 56.887 22.917 1.00 32.72 1157 LEU A N 1
ATOM 8932 C CA . LEU A 1 1157 ? 12.354 55.585 22.326 1.00 32.72 1157 LEU A CA 1
ATOM 8933 C C . LEU A 1 1157 ? 12.412 54.430 23.349 1.00 32.72 1157 LEU A C 1
ATOM 8935 O O . LEU A 1 1157 ? 12.227 53.273 22.983 1.00 32.72 1157 LEU A O 1
ATOM 8939 N N . LEU A 1 1158 ? 12.688 54.736 24.621 1.00 32.00 1158 LEU A N 1
ATOM 8940 C CA . LEU A 1 1158 ? 12.716 53.779 25.734 1.00 32.00 1158 LEU A CA 1
ATOM 8941 C C . LEU A 1 1158 ? 11.372 53.680 26.474 1.00 32.00 1158 LEU A C 1
ATOM 8943 O O . LEU A 1 1158 ? 11.150 52.695 27.173 1.00 32.00 1158 LEU A O 1
ATOM 8947 N N . GLY A 1 1159 ? 10.467 54.651 26.304 1.00 30.92 1159 GLY A N 1
ATOM 8948 C CA . GLY A 1 1159 ? 9.116 54.621 26.876 1.00 30.92 1159 GLY A CA 1
ATOM 8949 C C . GLY A 1 1159 ? 8.257 53.476 26.328 1.00 30.92 1159 GLY A C 1
ATOM 8950 O O . GLY A 1 1159 ? 7.506 52.864 27.081 1.00 30.92 1159 GLY A O 1
ATOM 8951 N N . ASP A 1 1160 ? 8.449 53.117 25.056 1.00 32.09 1160 ASP A N 1
ATOM 8952 C CA . ASP A 1 1160 ? 7.846 51.930 24.428 1.00 32.09 1160 ASP A CA 1
ATOM 8953 C C . ASP A 1 1160 ? 8.600 50.616 24.751 1.00 32.09 1160 ASP A C 1
ATOM 8955 O O . ASP A 1 1160 ? 8.193 49.542 24.306 1.00 32.09 1160 ASP A O 1
ATOM 8959 N N . LEU A 1 1161 ? 9.704 50.670 25.513 1.00 30.61 1161 LEU A N 1
ATOM 8960 C CA . LEU A 1 1161 ? 10.634 49.548 25.727 1.00 30.61 1161 LEU A CA 1
ATOM 8961 C C . LEU A 1 1161 ? 10.823 49.133 27.201 1.00 30.61 1161 LEU A C 1
ATOM 8963 O O . LEU A 1 1161 ? 11.818 48.501 27.552 1.00 30.61 1161 LEU A O 1
ATOM 8967 N N . CYS A 1 1162 ? 9.830 49.423 28.047 1.00 25.12 1162 CYS A N 1
ATOM 8968 C CA . CYS A 1 1162 ? 9.537 48.718 29.306 1.00 25.12 1162 CYS A CA 1
ATOM 8969 C C . CYS A 1 1162 ? 8.103 49.103 29.747 1.00 25.12 1162 CYS A C 1
ATOM 8971 O O . CYS A 1 1162 ? 7.756 50.274 29.701 1.00 25.12 1162 CYS A O 1
ATOM 8973 N N . LEU A 1 1163 ? 7.185 48.224 30.169 1.00 28.00 1163 LEU A N 1
ATOM 8974 C CA . LEU A 1 1163 ? 7.318 46.986 30.949 1.00 28.00 1163 LEU A CA 1
ATOM 8975 C C . LEU A 1 1163 ? 6.210 45.963 30.591 1.00 28.00 1163 LEU A C 1
ATOM 8977 O O . LEU A 1 1163 ? 5.036 46.337 30.641 1.00 28.00 1163 LEU A O 1
ATOM 8981 N N . LYS A 1 1164 ? 6.558 44.675 30.377 1.00 23.30 1164 LYS A N 1
ATOM 8982 C CA . LYS A 1 1164 ? 5.878 43.466 30.939 1.00 23.30 1164 LYS A CA 1
ATOM 8983 C C . LYS A 1 1164 ? 6.329 42.134 30.294 1.00 23.30 1164 LYS A C 1
ATOM 8985 O O . LYS A 1 1164 ? 5.888 41.805 29.201 1.00 23.30 1164 LYS A O 1
ATOM 8990 N N . SER A 1 1165 ? 6.980 41.285 31.103 1.00 24.39 1165 SER A N 1
ATOM 8991 C CA . SER A 1 1165 ? 7.036 39.808 30.950 1.00 24.39 1165 SER A CA 1
ATOM 8992 C C . SER A 1 1165 ? 7.870 39.235 29.767 1.00 24.39 1165 SER A C 1
ATOM 8994 O O . SER A 1 1165 ? 8.329 40.010 28.932 1.00 24.39 1165 SER A O 1
ATOM 8996 N N . PRO A 1 1166 ? 8.275 37.939 29.792 1.00 32.69 1166 PRO A N 1
ATOM 8997 C CA . PRO A 1 1166 ? 9.692 37.692 30.097 1.00 32.69 1166 PRO A CA 1
ATOM 8998 C C . PRO A 1 1166 ? 10.424 36.634 29.236 1.00 32.69 1166 PRO A C 1
ATOM 9000 O O . PRO A 1 1166 ? 10.038 35.470 29.237 1.00 32.69 1166 PRO A O 1
ATOM 9003 N N . GLU A 1 1167 ? 11.579 37.039 28.688 1.00 33.66 1167 GLU A N 1
ATOM 9004 C CA . GLU A 1 1167 ? 12.713 36.207 28.212 1.00 33.66 1167 GLU A CA 1
ATOM 9005 C C . GLU A 1 1167 ? 12.480 35.169 27.076 1.00 33.66 1167 GLU A C 1
ATOM 9007 O O . GLU A 1 1167 ? 11.353 34.735 26.842 1.00 33.66 1167 GLU A O 1
ATOM 9012 N N . PRO A 1 1168 ? 13.545 34.706 26.372 1.00 40.19 1168 PRO A N 1
ATOM 9013 C CA . PRO A 1 1168 ? 14.942 35.172 26.345 1.00 40.19 1168 PRO A CA 1
ATOM 9014 C C . PRO A 1 1168 ? 15.407 35.673 24.946 1.00 40.19 1168 PRO A C 1
ATOM 9016 O O . PRO A 1 1168 ? 14.637 35.728 23.995 1.00 40.19 1168 PRO A O 1
ATOM 9019 N N . GLU A 1 1169 ? 16.702 36.004 24.833 1.00 39.19 1169 GLU A N 1
ATOM 9020 C CA . GLU A 1 1169 ? 17.464 36.270 23.588 1.00 39.19 1169 GLU A CA 1
ATOM 9021 C C . GLU A 1 1169 ? 17.086 37.512 22.742 1.00 39.19 1169 GLU A C 1
ATOM 9023 O O . GLU A 1 1169 ? 16.537 37.426 21.646 1.00 39.19 1169 GLU A O 1
ATOM 9028 N N . GLY A 1 1170 ? 17.533 38.696 23.187 1.00 36.56 1170 GLY A N 1
ATOM 9029 C CA . GLY A 1 1170 ? 17.583 39.906 22.355 1.00 36.56 1170 GLY A CA 1
ATOM 9030 C C . GLY A 1 1170 ? 18.342 41.068 23.012 1.00 36.56 1170 GLY A C 1
ATOM 9031 O O . GLY A 1 1170 ? 18.044 41.433 24.141 1.00 36.56 1170 GLY A O 1
ATOM 9032 N N . PHE A 1 1171 ? 19.342 41.617 22.310 1.00 35.00 1171 PHE A N 1
ATOM 9033 C CA . PHE A 1 1171 ? 20.102 42.859 22.573 1.00 35.00 1171 PHE A CA 1
ATOM 9034 C C . PHE A 1 1171 ? 19.924 43.564 23.938 1.00 35.00 1171 PHE A C 1
ATOM 9036 O O . PHE A 1 1171 ? 18.992 44.334 24.152 1.00 35.00 1171 PHE A O 1
ATOM 9043 N N . THR A 1 1172 ? 20.921 43.438 24.821 1.00 37.03 1172 THR A N 1
ATOM 9044 C CA . THR A 1 1172 ? 21.018 44.284 26.027 1.00 37.03 1172 THR A CA 1
ATOM 9045 C C . THR A 1 1172 ? 21.723 45.614 25.733 1.00 37.03 1172 THR A C 1
ATOM 9047 O O . THR A 1 1172 ? 22.651 45.669 24.924 1.00 37.03 1172 THR A O 1
ATOM 9050 N N . VAL A 1 1173 ? 21.381 46.674 26.479 1.00 36.09 1173 VAL A N 1
ATOM 9051 C CA . VAL A 1 1173 ? 22.114 47.965 26.473 1.00 36.09 1173 VAL A CA 1
ATOM 9052 C C . VAL A 1 1173 ? 23.608 47.762 26.779 1.00 36.09 1173 VAL A C 1
ATOM 9054 O O . VAL A 1 1173 ? 24.472 48.405 26.184 1.00 36.09 1173 VAL A O 1
ATOM 9057 N N . ARG A 1 1174 ? 23.921 46.785 27.644 1.00 36.41 1174 ARG A N 1
ATOM 9058 C CA . ARG A 1 1174 ? 25.282 46.308 27.931 1.00 36.41 1174 ARG A CA 1
ATOM 9059 C C . ARG A 1 1174 ? 26.024 45.848 26.669 1.00 36.41 1174 ARG A C 1
ATOM 9061 O O . ARG A 1 1174 ? 27.208 46.133 26.551 1.00 36.41 1174 ARG A O 1
ATOM 906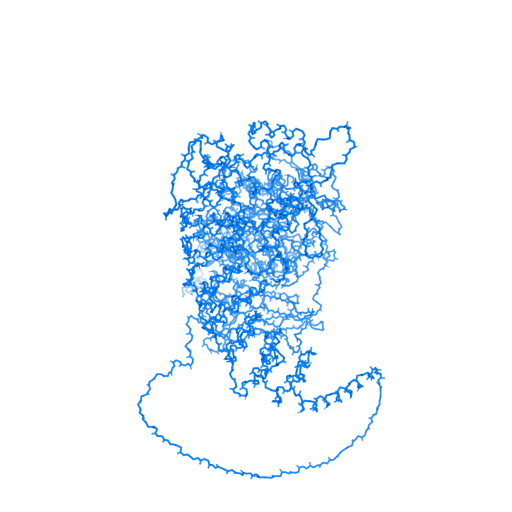8 N N . GLY A 1 1175 ? 25.356 45.173 25.733 1.00 39.88 1175 GLY A N 1
ATOM 9069 C CA . GLY A 1 1175 ? 25.947 44.763 24.455 1.00 39.88 1175 GLY A CA 1
ATOM 9070 C C . GLY A 1 1175 ? 26.342 45.958 23.585 1.00 39.88 1175 GLY A C 1
ATOM 9071 O O . GLY A 1 1175 ? 27.488 46.050 23.157 1.00 39.88 1175 GLY A O 1
ATOM 9072 N N . VAL A 1 1176 ? 25.432 46.920 23.401 1.00 37.56 1176 VAL A N 1
ATOM 9073 C CA . VAL A 1 1176 ? 25.683 48.128 22.589 1.00 37.56 1176 VAL A CA 1
ATOM 9074 C C . VAL A 1 1176 ? 26.852 48.948 23.150 1.00 37.56 1176 VAL A C 1
ATOM 9076 O O . VAL A 1 1176 ? 27.743 49.349 22.404 1.00 37.56 1176 VAL A O 1
ATOM 9079 N N . LEU A 1 1177 ? 26.901 49.140 24.472 1.00 38.09 1177 LEU A N 1
ATOM 9080 C CA . LEU A 1 1177 ? 28.004 49.848 25.133 1.00 38.09 1177 LEU A CA 1
ATOM 9081 C C . LEU A 1 1177 ? 29.347 49.100 25.026 1.00 38.09 1177 LEU A C 1
ATOM 9083 O O . LEU A 1 1177 ? 30.389 49.745 24.929 1.00 38.09 1177 LEU A O 1
ATOM 9087 N N . MET A 1 1178 ? 29.341 47.763 25.002 1.00 38.72 1178 MET A N 1
ATOM 9088 C CA . MET A 1 1178 ? 30.556 46.958 24.817 1.00 38.72 1178 MET A CA 1
ATOM 9089 C C . MET A 1 1178 ? 31.091 47.015 23.377 1.00 38.72 1178 MET A C 1
ATOM 9091 O O . MET A 1 1178 ? 32.305 47.070 23.201 1.00 38.72 1178 MET A O 1
ATOM 9095 N N . GLU A 1 1179 ? 30.235 47.065 22.350 1.00 39.69 1179 GLU A N 1
ATOM 9096 C CA . GLU A 1 1179 ? 30.698 47.258 20.963 1.00 39.69 1179 GLU A CA 1
ATOM 9097 C C . GLU A 1 1179 ? 31.248 48.679 20.735 1.00 39.69 1179 GLU A C 1
ATOM 9099 O O . GLU A 1 1179 ? 32.303 48.839 20.122 1.00 39.69 1179 GLU A O 1
ATOM 9104 N N . ILE A 1 1180 ? 30.618 49.710 21.315 1.00 37.88 1180 ILE A N 1
ATOM 9105 C CA . ILE A 1 1180 ? 31.165 51.082 21.312 1.00 37.88 1180 ILE A CA 1
ATOM 9106 C C . ILE A 1 1180 ? 32.512 51.139 22.056 1.00 37.88 1180 ILE A C 1
ATOM 9108 O O . ILE A 1 1180 ? 33.405 51.883 21.657 1.00 37.88 1180 ILE A O 1
ATOM 9112 N N . TYR A 1 1181 ? 32.707 50.332 23.103 1.00 39.84 1181 TYR A N 1
ATOM 9113 C CA . TYR A 1 1181 ? 33.992 50.237 23.799 1.00 39.84 1181 TYR A CA 1
ATOM 9114 C C . TYR A 1 1181 ? 35.088 49.574 22.943 1.00 39.84 1181 TYR A C 1
ATOM 9116 O O . TYR A 1 1181 ? 36.218 50.064 22.934 1.00 39.84 1181 TYR A O 1
ATOM 9124 N N . LYS A 1 1182 ? 34.768 48.518 22.175 1.00 39.09 1182 LYS A N 1
ATOM 9125 C CA . LYS A 1 1182 ? 35.711 47.898 21.218 1.00 39.09 1182 LYS A CA 1
ATOM 9126 C C . LYS A 1 1182 ? 36.156 48.866 20.120 1.00 39.09 1182 LYS A C 1
ATOM 9128 O O . LYS A 1 1182 ? 37.336 48.898 19.788 1.00 39.09 1182 LYS A O 1
ATOM 9133 N N . PHE A 1 1183 ? 35.235 49.685 19.602 1.00 40.44 1183 PHE A N 1
ATOM 9134 C CA . PHE A 1 1183 ? 35.519 50.692 18.568 1.00 40.44 1183 PHE A CA 1
ATOM 9135 C C . PHE A 1 1183 ? 36.644 51.674 18.961 1.00 40.44 1183 PHE A C 1
ATOM 9137 O O . PHE A 1 1183 ? 37.323 52.207 18.090 1.00 40.44 1183 PHE A O 1
ATOM 9144 N N . TYR A 1 1184 ? 36.891 51.878 20.260 1.00 39.19 1184 TYR A N 1
ATOM 9145 C CA . TYR A 1 1184 ? 37.989 52.708 20.771 1.00 39.19 1184 TYR A CA 1
ATOM 9146 C C . TYR A 1 1184 ? 39.292 51.942 21.091 1.00 39.19 1184 TYR A C 1
ATOM 9148 O O . TYR A 1 1184 ? 40.204 52.542 21.663 1.00 39.19 1184 TYR A O 1
ATOM 9156 N N . GLN A 1 1185 ? 39.408 50.646 20.763 1.00 38.34 1185 GLN A N 1
ATOM 9157 C CA . GLN A 1 1185 ? 40.608 49.835 21.047 1.00 38.34 1185 GLN A CA 1
ATOM 9158 C C . GLN A 1 1185 ? 41.310 49.227 19.825 1.00 38.34 1185 GLN A C 1
ATOM 9160 O O . GLN A 1 1185 ? 42.482 48.872 19.948 1.00 38.34 1185 GLN A O 1
ATOM 9165 N N . GLU A 1 1186 ? 40.662 49.119 18.663 1.00 41.06 1186 GLU A N 1
ATOM 9166 C CA . GLU A 1 1186 ? 41.295 48.562 17.456 1.00 41.06 1186 GLU A CA 1
ATOM 9167 C C . GLU A 1 1186 ? 41.855 49.675 16.540 1.00 41.06 1186 GLU A C 1
ATOM 9169 O O . GLU A 1 1186 ? 41.101 50.555 16.118 1.00 41.06 1186 GLU A O 1
ATOM 9174 N N . PRO A 1 1187 ? 43.168 49.682 16.227 1.00 47.91 1187 PRO A N 1
ATOM 9175 C CA . PRO A 1 1187 ? 43.769 50.676 15.339 1.00 47.91 1187 PRO A CA 1
ATOM 9176 C C . PRO A 1 1187 ? 43.510 50.361 13.856 1.00 47.91 1187 PRO A C 1
ATOM 9178 O O . PRO A 1 1187 ? 43.752 49.246 13.397 1.00 47.91 1187 PRO A O 1
ATOM 9181 N N . PHE A 1 1188 ? 43.086 51.370 13.091 1.00 48.12 1188 PHE A N 1
ATOM 9182 C CA . PHE A 1 1188 ? 42.964 51.296 11.628 1.00 48.12 1188 PHE A CA 1
ATOM 9183 C C . PHE A 1 1188 ? 44.332 51.192 10.940 1.00 48.12 1188 PHE A C 1
ATOM 9185 O O . PHE A 1 1188 ? 45.307 51.803 11.389 1.00 48.12 1188 PHE A O 1
ATOM 9192 N N . SER A 1 1189 ? 44.398 50.488 9.806 1.00 48.84 1189 SER A N 1
ATOM 9193 C CA . SER A 1 1189 ? 45.613 50.436 8.984 1.00 48.84 1189 SER A CA 1
ATOM 9194 C C . SER A 1 1189 ? 45.854 51.752 8.216 1.00 48.84 1189 SER A C 1
ATOM 9196 O O . SER A 1 1189 ? 44.946 52.568 8.016 1.00 48.84 1189 SER A O 1
ATOM 9198 N N . LYS A 1 1190 ? 47.096 51.977 7.756 1.00 48.78 1190 LYS A N 1
ATOM 9199 C CA . LYS A 1 1190 ? 47.437 53.155 6.931 1.00 48.78 1190 LYS A CA 1
ATOM 9200 C C . LYS A 1 1190 ? 46.772 53.096 5.552 1.00 48.78 1190 LYS A C 1
ATOM 9202 O O . LYS A 1 1190 ? 46.414 54.137 5.007 1.00 48.78 1190 LYS A O 1
ATOM 9207 N N . GLU A 1 1191 ? 46.571 51.895 5.023 1.00 49.06 1191 GLU A N 1
ATOM 9208 C CA . GLU A 1 1191 ? 45.853 51.617 3.781 1.00 49.06 1191 GLU A CA 1
ATOM 9209 C C . GLU A 1 1191 ? 44.362 51.960 3.936 1.00 49.06 1191 GLU A C 1
ATOM 9211 O O . GLU A 1 1191 ? 43.836 52.743 3.149 1.00 49.06 1191 GLU A O 1
ATOM 9216 N N . GLU A 1 1192 ? 43.709 51.487 5.005 1.00 48.75 1192 GLU A N 1
ATOM 9217 C CA . GLU A 1 1192 ? 42.292 51.774 5.289 1.00 48.75 1192 GLU A CA 1
ATOM 9218 C C . GLU A 1 1192 ? 42.029 53.280 5.453 1.00 48.75 1192 GLU A C 1
ATOM 9220 O O . GLU A 1 1192 ? 41.088 53.829 4.875 1.00 48.75 1192 GLU A O 1
ATOM 9225 N N . LEU A 1 1193 ? 42.898 53.984 6.187 1.00 49.53 1193 LEU A N 1
ATOM 9226 C CA . LEU A 1 1193 ? 42.828 55.443 6.318 1.00 49.53 1193 LEU A CA 1
ATOM 9227 C C . LEU A 1 1193 ? 43.090 56.174 4.987 1.00 49.53 1193 LEU A C 1
ATOM 9229 O O . LEU A 1 1193 ? 42.564 57.272 4.788 1.00 49.53 1193 LEU A O 1
ATOM 9233 N N . SER A 1 1194 ? 43.864 55.592 4.064 1.00 48.69 1194 SER A N 1
ATOM 9234 C CA . SER A 1 1194 ? 44.057 56.145 2.715 1.00 48.69 1194 SER A CA 1
ATOM 9235 C C . SER A 1 1194 ? 42.815 55.960 1.845 1.00 48.69 1194 SER A C 1
ATOM 9237 O O . SER A 1 1194 ? 42.437 56.890 1.135 1.00 48.69 1194 SER A O 1
ATOM 9239 N N . GLU A 1 1195 ? 42.154 54.802 1.912 1.00 49.97 1195 GLU A N 1
ATOM 9240 C CA . GLU A 1 1195 ? 40.921 54.543 1.158 1.00 49.97 1195 GLU A CA 1
ATOM 9241 C C . GLU A 1 1195 ? 39.777 55.451 1.631 1.00 49.97 1195 GLU A C 1
ATOM 9243 O O . GLU A 1 1195 ? 39.101 56.068 0.808 1.00 49.97 1195 GLU A O 1
ATOM 9248 N N . ILE A 1 1196 ? 39.619 55.631 2.949 1.00 45.81 1196 ILE A N 1
ATOM 9249 C CA . ILE A 1 1196 ? 38.625 56.548 3.534 1.00 45.81 1196 ILE A CA 1
ATOM 9250 C C . ILE A 1 1196 ? 38.837 57.986 3.029 1.00 45.81 1196 ILE A C 1
ATOM 9252 O O . ILE A 1 1196 ? 37.893 58.627 2.562 1.00 45.81 1196 ILE A O 1
ATOM 9256 N N . ASN A 1 1197 ? 40.076 58.492 3.059 1.00 46.16 1197 ASN A N 1
ATOM 9257 C CA . ASN A 1 1197 ? 40.386 59.839 2.564 1.00 46.16 1197 ASN A CA 1
ATOM 9258 C C . ASN A 1 1197 ? 40.222 59.978 1.038 1.00 46.16 1197 ASN A C 1
ATOM 9260 O O . ASN A 1 1197 ? 39.865 61.056 0.560 1.00 46.16 1197 ASN A O 1
ATOM 9264 N N . ALA A 1 1198 ? 40.454 58.908 0.272 1.00 48.38 1198 ALA A N 1
ATOM 9265 C CA . ALA A 1 1198 ? 40.244 58.901 -1.174 1.00 48.38 1198 ALA A CA 1
ATOM 9266 C C . ALA A 1 1198 ? 38.754 58.916 -1.562 1.00 48.38 1198 ALA A C 1
ATOM 9268 O O . ALA A 1 1198 ? 38.413 59.475 -2.602 1.00 48.38 1198 ALA A O 1
ATOM 9269 N N . HIS A 1 1199 ? 37.873 58.332 -0.742 1.00 41.91 1199 HIS A N 1
ATOM 9270 C CA . HIS A 1 1199 ? 36.447 58.197 -1.061 1.00 41.91 1199 HIS A CA 1
ATOM 9271 C C . HIS A 1 1199 ? 35.592 59.404 -0.640 1.00 41.91 1199 HIS A C 1
ATOM 9273 O O . HIS A 1 1199 ? 34.668 59.775 -1.358 1.00 41.91 1199 HIS A O 1
ATOM 9279 N N . PHE A 1 1200 ? 35.896 60.038 0.501 1.00 42.69 1200 PHE A N 1
ATOM 9280 C CA . PHE A 1 1200 ? 35.121 61.184 1.015 1.00 42.69 1200 PHE A CA 1
ATOM 9281 C C . PHE A 1 1200 ? 35.733 62.559 0.696 1.00 42.69 1200 PHE A C 1
ATOM 9283 O O . PHE A 1 1200 ? 35.080 63.584 0.894 1.00 42.69 1200 PHE A O 1
ATOM 9290 N N . GLY A 1 1201 ? 36.975 62.598 0.201 1.00 44.50 1201 GLY A N 1
ATOM 9291 C CA . GLY A 1 1201 ? 37.705 63.836 -0.067 1.00 44.50 1201 GLY A CA 1
ATOM 9292 C C . GLY A 1 1201 ? 38.059 64.631 1.199 1.00 44.50 1201 GLY A C 1
ATOM 9293 O O . GLY A 1 1201 ? 37.803 64.218 2.331 1.00 44.50 1201 GLY A O 1
ATOM 9294 N N . ARG A 1 1202 ? 38.663 65.814 1.018 1.00 43.47 1202 ARG A N 1
ATOM 9295 C CA . ARG A 1 1202 ? 38.989 66.725 2.131 1.00 43.47 1202 ARG A CA 1
ATOM 9296 C C . ARG A 1 1202 ? 37.766 67.550 2.546 1.00 43.47 1202 ARG A C 1
ATOM 9298 O O . ARG A 1 1202 ? 37.665 68.727 2.213 1.00 43.47 1202 ARG A O 1
ATOM 9305 N N . GLY A 1 1203 ? 36.855 66.906 3.270 1.00 45.56 1203 GLY A N 1
ATOM 9306 C CA . GLY A 1 1203 ? 35.736 67.523 3.990 1.00 45.56 1203 GLY A CA 1
ATOM 9307 C C . GLY A 1 1203 ? 35.689 67.073 5.456 1.00 45.56 1203 GLY A C 1
ATOM 9308 O O . GLY A 1 1203 ? 36.474 66.224 5.875 1.00 45.56 1203 GLY A O 1
ATOM 9309 N N . CYS A 1 1204 ? 34.750 67.604 6.246 1.00 37.69 1204 CYS A N 1
ATOM 9310 C CA . CYS A 1 1204 ? 34.756 67.499 7.717 1.00 37.69 1204 CYS A CA 1
ATOM 9311 C C . CYS A 1 1204 ? 34.750 66.066 8.298 1.00 37.69 1204 CYS A C 1
ATOM 9313 O O . CYS A 1 1204 ? 35.184 65.862 9.434 1.00 37.69 1204 CYS A O 1
ATOM 9315 N N . LEU A 1 1205 ? 34.294 65.059 7.543 1.00 38.28 1205 LEU A N 1
ATOM 9316 C CA . LEU A 1 1205 ? 34.427 63.650 7.938 1.00 38.28 1205 LEU A CA 1
ATOM 9317 C C . LEU A 1 1205 ? 35.894 63.187 7.931 1.00 38.28 1205 LEU A C 1
ATOM 9319 O O . LEU A 1 1205 ? 36.317 62.516 8.871 1.00 38.28 1205 LEU A O 1
ATOM 9323 N N . GLY A 1 1206 ? 36.689 63.605 6.941 1.00 42.38 1206 GLY A N 1
ATOM 9324 C CA . GLY A 1 1206 ? 38.125 63.318 6.869 1.00 42.38 1206 GLY A CA 1
ATOM 9325 C C . GLY A 1 1206 ? 38.891 63.875 8.071 1.00 42.38 1206 GLY A C 1
ATOM 9326 O O . GLY A 1 1206 ? 39.654 63.146 8.697 1.00 42.38 1206 GLY A O 1
ATOM 9327 N N . ASP A 1 1207 ? 38.607 65.116 8.481 1.00 41.75 1207 ASP A N 1
ATOM 9328 C CA . ASP A 1 1207 ? 39.209 65.720 9.684 1.00 41.75 1207 ASP A CA 1
ATOM 9329 C C . ASP A 1 1207 ? 38.791 65.000 10.981 1.00 41.75 1207 ASP A C 1
ATOM 9331 O O . ASP A 1 1207 ? 39.584 64.879 11.918 1.00 41.75 1207 ASP A O 1
ATOM 9335 N N . THR A 1 1208 ? 37.565 64.465 11.028 1.00 38.25 1208 THR A N 1
ATOM 9336 C CA . THR A 1 1208 ? 37.063 63.688 12.175 1.00 38.25 1208 THR A CA 1
ATOM 9337 C C . THR A 1 1208 ? 37.843 62.377 12.342 1.00 38.25 1208 THR A C 1
ATOM 9339 O O . THR A 1 1208 ? 38.256 62.045 13.454 1.00 38.25 1208 THR A O 1
ATOM 9342 N N . PHE A 1 1209 ? 38.140 61.668 11.246 1.00 41.34 1209 PHE A N 1
ATOM 9343 C CA . PHE A 1 1209 ? 39.034 60.499 11.272 1.00 41.34 1209 PHE A CA 1
ATOM 9344 C C . PHE A 1 1209 ? 40.520 60.888 11.414 1.00 41.34 1209 PHE A C 1
ATOM 9346 O O . PHE A 1 1209 ? 41.287 60.167 12.053 1.00 41.34 1209 PHE A O 1
ATOM 9353 N N . GLY A 1 1210 ? 40.927 62.072 10.947 1.00 41.50 1210 GLY A N 1
ATOM 9354 C CA . GLY A 1 1210 ? 42.248 62.659 11.206 1.00 41.50 1210 GLY A CA 1
ATOM 9355 C C . GLY A 1 1210 ? 42.532 62.886 12.699 1.00 41.50 1210 GLY A C 1
ATOM 9356 O O . GLY A 1 1210 ? 43.678 62.794 13.144 1.00 41.50 1210 GLY A O 1
ATOM 9357 N N . TYR A 1 1211 ? 41.499 63.092 13.522 1.00 38.09 1211 TYR A N 1
ATOM 9358 C CA . TYR A 1 1211 ? 41.652 63.129 14.981 1.00 38.09 1211 TYR A CA 1
ATOM 9359 C C . TYR A 1 1211 ? 42.036 61.757 15.573 1.00 38.09 1211 TYR A C 1
ATOM 9361 O O . TYR A 1 1211 ? 42.795 61.687 16.541 1.00 38.09 1211 TYR A O 1
ATOM 9369 N N . ILE A 1 1212 ? 41.580 60.656 14.964 1.00 38.94 1212 ILE A N 1
ATOM 9370 C CA . ILE A 1 1212 ? 41.985 59.288 15.332 1.00 38.94 1212 ILE A CA 1
ATOM 9371 C C . ILE A 1 1212 ? 43.424 59.026 14.865 1.00 38.94 1212 ILE A C 1
ATOM 9373 O O . ILE A 1 1212 ? 44.229 58.499 15.630 1.00 38.94 1212 ILE A O 1
ATOM 9377 N N . GLN A 1 1213 ? 43.789 59.489 13.665 1.00 40.06 1213 GLN A N 1
ATOM 9378 C CA . GLN A 1 1213 ? 45.143 59.364 13.105 1.00 40.06 1213 GLN A CA 1
ATOM 9379 C C . GLN A 1 1213 ? 46.231 59.951 14.031 1.00 40.06 1213 GLN A C 1
ATOM 9381 O O . GLN A 1 1213 ? 47.303 59.368 14.176 1.00 40.06 1213 GLN A O 1
ATOM 9386 N N . ASN A 1 1214 ? 45.926 61.041 14.746 1.00 39.38 1214 ASN A N 1
ATOM 9387 C CA . ASN A 1 1214 ? 46.810 61.659 15.748 1.00 39.38 1214 ASN A CA 1
ATOM 9388 C C . ASN A 1 1214 ? 47.001 60.844 17.052 1.00 39.38 1214 ASN A C 1
ATOM 9390 O O . ASN A 1 1214 ? 47.754 61.272 17.925 1.00 39.38 1214 ASN A O 1
ATOM 9394 N N . ASN A 1 1215 ? 46.333 59.696 17.212 1.00 42.88 1215 ASN A N 1
ATOM 9395 C CA . ASN A 1 1215 ? 46.451 58.815 18.383 1.00 42.88 1215 ASN A CA 1
ATOM 9396 C C . ASN A 1 1215 ? 47.066 57.434 18.060 1.00 42.88 1215 ASN A C 1
ATOM 9398 O O . ASN A 1 1215 ? 47.221 56.624 18.970 1.00 42.88 1215 ASN A O 1
ATOM 9402 N N . VAL A 1 1216 ? 47.440 57.173 16.798 1.00 42.53 1216 VAL A N 1
ATOM 9403 C CA . VAL A 1 1216 ? 48.062 55.906 16.336 1.00 42.53 1216 VAL A CA 1
ATOM 9404 C C . VAL A 1 1216 ? 49.382 56.168 15.580 1.00 42.53 1216 VAL A C 1
ATOM 9406 O O . VAL A 1 1216 ? 49.853 55.362 14.782 1.00 42.53 1216 VAL A O 1
ATOM 9409 N N . ALA A 1 1217 ? 49.995 57.331 15.811 1.00 35.16 1217 ALA A N 1
ATOM 9410 C CA . ALA A 1 1217 ? 51.309 57.673 15.280 1.00 35.16 1217 ALA A CA 1
ATOM 9411 C C . ALA A 1 1217 ? 52.413 57.254 16.266 1.00 35.16 1217 ALA A C 1
ATOM 9413 O O . ALA A 1 1217 ? 52.824 58.037 17.124 1.00 35.16 1217 ALA A O 1
ATOM 9414 N N . GLU A 1 1218 ? 52.903 56.020 16.132 1.00 37.25 1218 GLU A N 1
ATOM 9415 C CA . GLU A 1 1218 ? 54.249 55.679 16.602 1.00 37.25 1218 GLU A CA 1
ATOM 9416 C C . GLU A 1 1218 ? 55.275 56.331 15.662 1.00 37.25 1218 GLU A C 1
ATOM 9418 O O . GLU A 1 1218 ? 55.583 55.800 14.596 1.00 37.25 1218 GLU A O 1
ATOM 9423 N N . ASP A 1 1219 ? 55.786 57.500 16.055 1.00 35.94 1219 ASP A N 1
ATOM 9424 C CA . ASP A 1 1219 ? 57.120 57.944 15.643 1.00 35.94 1219 ASP A CA 1
ATOM 9425 C C . ASP A 1 1219 ? 58.135 57.341 16.626 1.00 35.94 1219 ASP A C 1
ATOM 9427 O O . ASP A 1 1219 ? 58.060 57.564 17.841 1.00 35.94 1219 ASP A O 1
ATOM 9431 N N . GLU A 1 1220 ? 59.090 56.567 16.111 1.00 42.88 1220 GLU A N 1
ATOM 9432 C CA . GLU A 1 1220 ? 60.119 55.908 16.918 1.00 42.88 1220 GLU A CA 1
ATOM 9433 C C . GLU A 1 1220 ? 61.102 56.931 17.522 1.00 42.88 1220 GLU A C 1
ATOM 9435 O O . GLU A 1 1220 ? 62.110 57.288 16.913 1.00 42.88 1220 GLU A O 1
ATOM 9440 N N . GLY A 1 1221 ? 60.847 57.370 18.761 1.00 41.09 1221 GLY A N 1
ATOM 9441 C CA . GLY A 1 1221 ? 61.893 57.948 19.614 1.00 41.09 1221 GLY A CA 1
ATOM 9442 C C . GLY A 1 1221 ? 61.569 59.239 20.366 1.00 41.09 1221 GLY A C 1
ATOM 9443 O O . GLY A 1 1221 ? 62.223 60.259 20.139 1.00 41.09 1221 GLY A O 1
ATOM 9444 N N . GLN A 1 1222 ? 60.677 59.175 21.366 1.00 33.06 1222 GLN A N 1
ATOM 9445 C CA . GLN A 1 1222 ? 60.837 59.979 22.592 1.00 33.06 1222 GLN A CA 1
ATOM 9446 C C . GLN A 1 1222 ? 59.982 59.478 23.771 1.00 33.06 1222 GLN A C 1
ATOM 9448 O O . GLN A 1 1222 ? 58.784 59.744 23.859 1.00 33.06 1222 GLN A O 1
ATOM 9453 N N . GLU A 1 1223 ? 60.616 58.812 24.741 1.00 42.03 1223 GLU A N 1
ATOM 9454 C CA . GLU A 1 1223 ? 59.999 58.541 26.045 1.00 42.03 1223 GLU A CA 1
ATOM 9455 C C . GLU A 1 1223 ? 59.898 59.828 26.881 1.00 42.03 1223 GLU A C 1
ATOM 9457 O O . GLU A 1 1223 ? 60.864 60.239 27.530 1.00 42.03 1223 GLU A O 1
ATOM 9462 N N . GLN A 1 1224 ? 58.715 60.450 26.942 1.00 35.44 1224 GLN A N 1
ATOM 9463 C CA . GLN A 1 1224 ? 58.363 61.304 28.082 1.00 35.44 1224 GLN A CA 1
ATOM 9464 C C . GLN A 1 1224 ? 56.851 61.472 28.293 1.00 35.44 1224 GLN A C 1
ATOM 9466 O O . GLN A 1 1224 ? 56.044 61.473 27.367 1.00 35.44 1224 GLN A O 1
ATOM 9471 N N . GLN A 1 1225 ? 56.464 61.573 29.567 1.00 45.44 1225 GLN A N 1
ATOM 9472 C CA . GLN A 1 1225 ? 55.104 61.336 30.060 1.00 45.44 1225 GLN A CA 1
ATOM 9473 C C . GLN A 1 1225 ? 54.017 62.237 29.437 1.00 45.44 1225 GLN A C 1
ATOM 9475 O O . GLN A 1 1225 ? 53.843 63.390 29.835 1.00 45.44 1225 GLN A O 1
ATOM 9480 N N . LYS A 1 1226 ? 53.149 61.657 28.599 1.00 32.81 1226 LYS A N 1
ATOM 9481 C CA . LYS A 1 1226 ? 51.776 62.146 28.380 1.00 32.81 1226 LYS A CA 1
ATOM 9482 C C . LYS A 1 1226 ? 50.785 61.143 28.974 1.00 32.81 1226 LYS A C 1
ATOM 9484 O O . LYS A 1 1226 ? 50.761 59.976 28.601 1.00 32.81 1226 LYS A O 1
ATOM 9489 N N . LYS A 1 1227 ? 49.979 61.592 29.942 1.00 34.34 1227 LYS A N 1
ATOM 9490 C CA . LYS A 1 1227 ? 48.967 60.756 30.614 1.00 34.34 1227 LYS A CA 1
ATOM 9491 C C . LYS A 1 1227 ? 47.883 60.331 29.619 1.00 34.34 1227 LYS A C 1
ATOM 9493 O O . LYS A 1 1227 ? 47.369 61.189 28.902 1.00 34.34 1227 LYS A O 1
ATOM 9498 N N . GLN A 1 1228 ? 47.480 59.055 29.651 1.00 33.84 1228 GLN A N 1
ATOM 9499 C CA . GLN A 1 1228 ? 46.284 58.568 28.948 1.00 33.84 1228 GLN A CA 1
ATOM 9500 C C . GLN A 1 1228 ? 45.086 59.485 29.257 1.00 33.84 1228 GLN A C 1
ATOM 9502 O O . GLN A 1 1228 ? 44.710 59.639 30.419 1.00 33.84 1228 GLN A O 1
ATOM 9507 N N . ARG A 1 1229 ? 44.475 60.074 28.222 1.00 39.84 1229 ARG A N 1
ATOM 9508 C CA . ARG A 1 1229 ? 43.198 60.811 28.306 1.00 39.84 1229 ARG A CA 1
ATOM 9509 C C . ARG A 1 1229 ? 42.009 59.950 27.857 1.00 39.84 1229 ARG A C 1
ATOM 9511 O O . ARG A 1 1229 ? 41.061 60.450 27.265 1.00 39.84 1229 ARG A O 1
ATOM 9518 N N . VAL A 1 1230 ? 42.060 58.656 28.165 1.00 37.56 1230 VAL A N 1
ATOM 9519 C CA . VAL A 1 1230 ? 40.931 57.731 28.005 1.00 37.56 1230 VAL A CA 1
ATOM 9520 C C . VAL A 1 1230 ? 40.336 57.502 29.401 1.00 37.56 1230 VAL A C 1
ATOM 9522 O O . VAL A 1 1230 ? 41.086 57.089 30.292 1.00 37.56 1230 VAL A O 1
ATOM 9525 N N . PRO A 1 1231 ? 39.047 57.809 29.646 1.00 36.59 1231 PRO A N 1
ATOM 9526 C CA . PRO A 1 1231 ? 38.430 57.589 30.952 1.00 36.59 1231 PRO A CA 1
ATOM 9527 C C . PRO A 1 1231 ? 38.394 56.092 31.273 1.00 36.59 1231 PRO A C 1
ATOM 9529 O O . PRO A 1 1231 ? 38.148 55.265 30.392 1.00 36.59 1231 PRO A O 1
ATOM 9532 N N . ARG A 1 1232 ? 38.630 55.729 32.537 1.00 38.38 1232 ARG A N 1
ATOM 9533 C CA . ARG A 1 1232 ? 38.551 54.330 32.971 1.00 38.38 1232 ARG A CA 1
ATOM 9534 C C . ARG A 1 1232 ? 37.165 54.044 33.531 1.00 38.38 1232 ARG A C 1
ATOM 9536 O O . ARG A 1 1232 ? 36.710 54.700 34.468 1.00 38.38 1232 ARG A O 1
ATOM 9543 N N . LEU A 1 1233 ? 36.512 53.047 32.941 1.00 38.25 1233 LEU A N 1
ATOM 9544 C CA . LEU A 1 1233 ? 35.307 52.440 33.487 1.00 38.25 1233 LEU A CA 1
ATOM 9545 C C . LEU A 1 1233 ? 35.720 51.497 34.622 1.00 38.25 1233 LEU A C 1
ATOM 9547 O O . LEU A 1 1233 ? 36.557 50.621 34.409 1.00 38.25 1233 LEU A O 1
ATOM 9551 N N . ASN A 1 1234 ? 35.143 51.664 35.808 1.00 39.28 1234 ASN A N 1
ATOM 9552 C CA . ASN A 1 1234 ? 35.391 50.795 36.955 1.00 39.28 1234 ASN A CA 1
ATOM 9553 C C . ASN A 1 1234 ? 34.075 50.133 37.386 1.00 39.28 1234 ASN A C 1
ATOM 9555 O O . ASN A 1 1234 ? 33.090 50.813 37.673 1.00 39.28 1234 ASN A O 1
ATOM 9559 N N . LEU A 1 1235 ? 34.055 48.800 37.418 1.00 36.41 1235 LEU A N 1
ATOM 9560 C CA . LEU A 1 1235 ? 32.891 48.002 37.813 1.00 36.41 1235 LEU A CA 1
ATOM 9561 C C . LEU A 1 1235 ? 33.021 47.595 39.285 1.00 36.41 1235 LEU A C 1
ATOM 9563 O O . LEU A 1 1235 ? 34.055 47.059 39.690 1.00 36.41 1235 LEU A O 1
ATOM 9567 N N . ARG A 1 1236 ? 31.981 47.836 40.090 1.00 35.97 1236 ARG A N 1
ATOM 9568 C CA . ARG A 1 1236 ? 31.918 47.406 41.497 1.00 35.97 1236 ARG A CA 1
ATOM 9569 C C . ARG A 1 1236 ? 30.509 46.923 41.824 1.00 35.97 1236 ARG A C 1
ATOM 9571 O O . ARG A 1 1236 ? 29.617 47.733 42.062 1.00 35.97 1236 ARG A O 1
ATOM 9578 N N . GLY A 1 1237 ? 30.329 45.602 41.833 1.00 49.66 1237 GLY A N 1
ATOM 9579 C CA . GLY A 1 1237 ? 28.995 44.998 41.844 1.00 49.66 1237 GLY A CA 1
ATOM 9580 C C . GLY A 1 1237 ? 28.209 45.408 40.597 1.00 49.66 1237 GLY A C 1
ATOM 9581 O O . GLY A 1 1237 ? 28.796 45.635 39.538 1.00 49.66 1237 GLY A O 1
ATOM 9582 N N . ASP A 1 1238 ? 26.899 45.570 40.746 1.00 31.62 1238 ASP A N 1
ATOM 9583 C CA . ASP A 1 1238 ? 25.975 45.875 39.646 1.00 31.62 1238 ASP A CA 1
ATOM 9584 C C . ASP A 1 1238 ? 25.953 47.368 39.244 1.00 31.62 1238 ASP A C 1
ATOM 9586 O O . ASP A 1 1238 ? 25.071 47.816 38.517 1.00 31.62 1238 ASP A O 1
ATOM 9590 N N . SER A 1 1239 ? 26.927 48.158 39.716 1.00 32.44 1239 SER A N 1
ATOM 9591 C CA . SER A 1 1239 ? 27.060 49.600 39.459 1.00 32.44 1239 SER A CA 1
ATOM 9592 C C . SER A 1 1239 ? 28.308 49.941 38.635 1.00 32.44 1239 SER A C 1
ATOM 9594 O O . SER A 1 1239 ? 29.411 49.446 38.890 1.00 32.44 1239 SER A O 1
ATOM 9596 N N . ILE A 1 1240 ? 28.129 50.843 37.665 1.00 36.66 1240 ILE A N 1
ATOM 9597 C CA . ILE A 1 1240 ? 29.175 51.348 36.766 1.00 36.66 1240 ILE A CA 1
ATOM 9598 C C . ILE A 1 1240 ? 29.676 52.707 37.270 1.00 36.66 1240 ILE A C 1
ATOM 9600 O O . ILE A 1 1240 ? 28.880 53.623 37.464 1.00 36.66 1240 ILE A O 1
ATOM 9604 N N . PHE A 1 1241 ? 30.994 52.862 37.414 1.00 36.59 1241 PHE A N 1
ATOM 9605 C CA . PHE A 1 1241 ? 31.638 54.131 37.765 1.00 36.59 1241 PHE A CA 1
ATOM 9606 C C . PHE A 1 1241 ? 32.528 54.639 36.622 1.00 36.59 1241 PHE A C 1
ATOM 9608 O O . PHE A 1 1241 ? 33.255 53.868 35.992 1.00 36.59 1241 PHE A O 1
ATOM 9615 N N . PHE A 1 1242 ? 32.501 55.953 36.388 1.00 38.88 1242 PHE A N 1
ATOM 9616 C CA . PHE A 1 1242 ? 33.328 56.644 35.395 1.00 38.88 1242 PHE A CA 1
ATOM 9617 C C . PHE A 1 1242 ? 34.407 57.484 36.092 1.00 38.88 1242 PHE A C 1
ATOM 9619 O O . PHE A 1 1242 ? 34.101 58.515 36.689 1.00 38.88 1242 PHE A O 1
ATOM 9626 N N . GLU A 1 1243 ? 35.679 57.092 35.984 1.00 37.38 1243 GLU A N 1
ATOM 9627 C CA . GLU A 1 1243 ? 36.803 57.886 36.497 1.00 37.38 1243 GLU A CA 1
ATOM 9628 C C . GLU A 1 1243 ? 37.567 58.562 35.344 1.00 37.38 1243 GLU A C 1
ATOM 9630 O O . GLU A 1 1243 ? 38.186 57.902 34.505 1.00 37.38 1243 GLU A O 1
ATOM 9635 N N . GLY A 1 1244 ? 37.544 59.902 35.301 1.00 41.03 1244 GLY A N 1
ATOM 9636 C CA . GLY A 1 1244 ? 38.349 60.677 34.343 1.00 41.03 1244 GLY A CA 1
ATOM 9637 C C . GLY A 1 1244 ? 38.028 62.174 34.238 1.00 41.03 1244 GLY A C 1
ATOM 9638 O O . GLY A 1 1244 ? 38.937 62.984 34.056 1.00 41.03 1244 GLY A O 1
ATOM 9639 N N . PHE A 1 1245 ? 36.763 62.576 34.391 1.00 36.62 1245 PHE A N 1
ATOM 9640 C CA . PHE A 1 1245 ? 36.335 63.965 34.178 1.00 36.62 1245 PHE A CA 1
ATOM 9641 C C . PHE A 1 1245 ? 36.668 64.888 35.366 1.00 36.62 1245 PHE A C 1
ATOM 9643 O O . PHE A 1 1245 ? 35.846 65.130 36.241 1.00 36.62 1245 PHE A O 1
ATOM 9650 N N . ARG A 1 1246 ? 37.892 65.438 35.380 1.00 32.06 1246 ARG A N 1
ATOM 9651 C CA . ARG A 1 1246 ? 38.332 66.507 36.309 1.00 32.06 1246 ARG A CA 1
ATOM 9652 C C . ARG A 1 1246 ? 38.803 67.799 35.614 1.00 32.06 1246 ARG A C 1
ATOM 9654 O O . ARG A 1 1246 ? 39.503 68.603 36.222 1.00 32.06 1246 ARG A O 1
ATOM 9661 N N . SER A 1 1247 ? 38.462 68.000 34.339 1.00 34.47 1247 SER A N 1
ATOM 9662 C CA . SER A 1 1247 ? 38.885 69.194 33.579 1.00 34.47 1247 SER A CA 1
ATOM 9663 C C . SER A 1 1247 ? 37.954 69.635 32.434 1.00 34.47 1247 SER A C 1
ATOM 9665 O O . SER A 1 1247 ? 38.323 70.516 31.658 1.00 34.47 1247 SER A O 1
ATOM 9667 N N . CYS A 1 1248 ? 36.736 69.090 32.334 1.00 28.50 1248 CYS A N 1
ATOM 9668 C CA . CYS A 1 1248 ? 35.709 69.615 31.427 1.00 28.50 1248 CYS A CA 1
ATOM 9669 C C . CYS A 1 1248 ? 34.985 70.791 32.092 1.00 28.50 1248 CYS A C 1
ATOM 9671 O O . CYS A 1 1248 ? 34.125 70.602 32.945 1.00 28.50 1248 CYS A O 1
ATOM 9673 N N . LYS A 1 1249 ? 35.352 72.014 31.699 1.00 30.83 1249 LYS A N 1
ATOM 9674 C CA . LYS A 1 1249 ? 34.945 73.272 32.348 1.00 30.83 1249 LYS A CA 1
ATOM 9675 C C . LYS A 1 1249 ? 33.546 73.775 31.929 1.00 30.83 1249 LYS A C 1
ATOM 9677 O O . LYS A 1 1249 ? 33.376 74.962 31.680 1.00 30.83 1249 LYS A O 1
ATOM 9682 N N . TYR A 1 1250 ? 32.593 72.854 31.768 1.00 35.53 1250 TYR A N 1
ATOM 9683 C CA . TYR A 1 1250 ? 31.278 73.088 31.144 1.00 35.53 1250 TYR A CA 1
ATOM 9684 C C . TYR A 1 1250 ? 30.085 72.497 31.922 1.00 35.53 1250 TYR A C 1
ATOM 9686 O O . TYR A 1 1250 ? 28.977 72.453 31.401 1.00 35.53 1250 TYR A O 1
ATOM 9694 N N . PHE A 1 1251 ? 30.302 72.077 33.171 1.00 29.09 1251 PHE A N 1
ATOM 9695 C CA . PHE A 1 1251 ? 29.243 71.687 34.107 1.00 29.09 1251 PHE A CA 1
ATOM 9696 C C . PHE A 1 1251 ? 29.483 72.369 35.460 1.00 29.09 1251 PHE A C 1
ATOM 9698 O O . PHE A 1 1251 ? 29.948 71.745 36.409 1.00 29.09 1251 PHE A O 1
ATOM 9705 N N . GLU A 1 1252 ? 29.202 73.671 35.516 1.00 33.53 1252 GLU A N 1
ATOM 9706 C CA . GLU A 1 1252 ? 29.023 74.426 36.763 1.00 33.53 1252 GLU A CA 1
ATOM 9707 C C . GLU A 1 1252 ? 27.548 74.845 36.850 1.00 33.53 1252 GLU A C 1
ATOM 9709 O O . GLU A 1 1252 ? 27.200 75.982 36.551 1.00 33.53 1252 GLU A O 1
ATOM 9714 N N . ASP A 1 1253 ? 26.682 73.894 37.215 1.00 30.80 1253 ASP A N 1
ATOM 9715 C CA . ASP A 1 1253 ? 25.362 74.198 37.784 1.00 30.80 1253 ASP A CA 1
ATOM 9716 C C . ASP A 1 1253 ? 24.952 73.073 38.758 1.00 30.80 1253 ASP A C 1
ATOM 9718 O O . ASP A 1 1253 ? 24.495 71.990 38.373 1.00 30.80 1253 ASP A O 1
ATOM 9722 N N . ASP A 1 1254 ? 25.227 73.290 40.046 1.00 39.41 1254 ASP A N 1
ATOM 9723 C CA . ASP A 1 1254 ? 25.059 72.303 41.118 1.00 39.41 1254 ASP A CA 1
ATOM 9724 C C . ASP A 1 1254 ? 23.583 72.173 41.544 1.00 39.41 1254 ASP A C 1
ATOM 9726 O O . ASP A 1 1254 ? 23.181 72.785 42.537 1.00 39.41 1254 ASP A O 1
ATOM 9730 N N . GLN A 1 1255 ? 22.785 71.352 40.831 1.00 38.22 1255 GLN A N 1
ATOM 9731 C CA . GLN A 1 1255 ? 21.698 70.514 41.405 1.00 38.22 1255 GLN A CA 1
ATOM 9732 C C . GLN A 1 1255 ? 20.908 69.656 40.385 1.00 38.22 1255 GLN A C 1
ATOM 9734 O O . GLN A 1 1255 ? 19.702 69.811 40.211 1.00 38.22 1255 GLN A O 1
ATOM 9739 N N . SER A 1 1256 ? 21.541 68.654 39.765 1.00 37.00 1256 SER A N 1
ATOM 9740 C CA . SER A 1 1256 ? 20.860 67.391 39.392 1.00 37.00 1256 SER A CA 1
ATOM 9741 C C . SER A 1 1256 ? 21.865 66.287 39.014 1.00 37.00 1256 SER A C 1
ATOM 9743 O O . SER A 1 1256 ? 23.059 66.536 38.898 1.00 37.00 1256 SER A O 1
ATOM 9745 N N . LEU A 1 1257 ? 21.376 65.050 38.840 1.00 33.12 1257 LEU A N 1
ATOM 9746 C CA . LEU A 1 1257 ? 22.103 63.910 38.249 1.00 33.12 1257 LEU A CA 1
ATOM 9747 C C . LEU A 1 1257 ? 23.316 63.327 39.015 1.00 33.12 1257 LEU A C 1
ATOM 9749 O O . LEU A 1 1257 ? 24.201 62.729 38.409 1.00 33.12 1257 LEU A O 1
ATOM 9753 N N . TRP A 1 1258 ? 23.256 63.282 40.351 1.00 29.95 1258 TRP A N 1
ATOM 9754 C CA . TRP A 1 1258 ? 23.831 62.146 41.105 1.00 29.95 1258 TRP A CA 1
ATOM 9755 C C . TRP A 1 1258 ? 22.772 61.045 41.293 1.00 29.95 1258 TRP A C 1
ATOM 9757 O O . TRP A 1 1258 ? 22.352 60.730 42.404 1.00 29.95 1258 TRP A O 1
ATOM 9767 N N . GLY A 1 1259 ? 22.275 60.506 40.175 1.00 31.98 1259 GLY A N 1
ATOM 9768 C CA . GLY A 1 1259 ? 21.239 59.470 40.157 1.00 31.98 1259 GLY A CA 1
ATOM 9769 C C . GLY A 1 1259 ? 21.824 58.062 40.266 1.00 31.98 1259 GLY A C 1
ATOM 9770 O O . GLY A 1 1259 ? 22.485 57.592 39.342 1.00 31.98 1259 GLY A O 1
ATOM 9771 N N . THR A 1 1260 ? 21.554 57.364 41.370 1.00 29.56 1260 THR A N 1
ATOM 9772 C CA . THR A 1 1260 ? 21.982 55.970 41.559 1.00 29.56 1260 THR A CA 1
ATOM 9773 C C . THR A 1 1260 ? 21.091 55.021 40.755 1.00 29.56 1260 THR A C 1
ATOM 9775 O O . THR A 1 1260 ? 19.952 54.758 41.139 1.00 29.56 1260 THR A O 1
ATOM 9778 N N . LEU A 1 1261 ? 21.606 54.476 39.650 1.00 31.91 1261 LEU A N 1
ATOM 9779 C CA . LEU A 1 1261 ? 20.896 53.490 38.827 1.00 31.91 1261 LEU A CA 1
ATOM 9780 C C . LEU A 1 1261 ? 20.934 52.095 39.481 1.00 31.91 1261 LEU A C 1
ATOM 9782 O O . LEU A 1 1261 ? 21.738 51.236 39.131 1.00 31.91 1261 LEU A O 1
ATOM 9786 N N . SER A 1 1262 ? 20.059 51.886 40.467 1.00 29.58 1262 SER A N 1
ATOM 9787 C CA . SER A 1 1262 ? 19.804 50.571 41.064 1.00 29.58 1262 SER A CA 1
ATOM 9788 C C . SER A 1 1262 ? 18.892 49.750 40.152 1.00 29.58 1262 SER A C 1
ATOM 9790 O O . SER A 1 1262 ? 17.699 50.030 40.065 1.00 29.58 1262 SER A O 1
ATOM 9792 N N . LEU A 1 1263 ? 19.432 48.718 39.504 1.00 34.12 1263 LEU A N 1
ATOM 9793 C CA . LEU A 1 1263 ? 18.641 47.751 38.740 1.00 34.12 1263 LEU A CA 1
ATOM 9794 C C . LEU A 1 1263 ? 17.902 46.798 39.693 1.00 34.12 1263 LEU A C 1
ATOM 9796 O O . LEU A 1 1263 ? 18.497 45.876 40.247 1.00 34.12 1263 LEU A O 1
ATOM 9800 N N . GLY A 1 1264 ? 16.601 47.025 39.884 1.00 25.81 1264 GLY A N 1
ATOM 9801 C CA . GLY A 1 1264 ? 15.720 46.160 40.668 1.00 25.81 1264 GLY A CA 1
ATOM 9802 C C . GLY A 1 1264 ? 14.277 46.227 40.165 1.00 25.81 1264 GLY A C 1
ATOM 9803 O O . GLY A 1 1264 ? 13.743 47.325 40.049 1.00 25.81 1264 GLY A O 1
ATOM 9804 N N . SER A 1 1265 ? 13.705 45.039 39.908 1.00 28.23 1265 SER A N 1
ATOM 9805 C CA . SER A 1 1265 ? 12.394 44.742 39.284 1.00 28.23 1265 SER A CA 1
ATOM 9806 C C . SER A 1 1265 ? 12.142 45.386 37.918 1.00 28.23 1265 SER A C 1
ATOM 9808 O O . SER A 1 1265 ? 11.619 46.520 37.894 1.00 28.23 1265 SER A O 1
#

Secondary structure (DSSP, 8-state):
-HHHHHHHHHHHHHHTT---S-HHHHHHHHHHTT---SEEEEEEEEE-----SSSBEESS--SS-B--EESS--EEEEEEEE-TTT--EEEEEEESSS---HHHHHHHHHHHHHHSTTT--TTTEEEEE---TTEES---SSGGGGTTTTB--HHHHHHHHHHHHHHHHHHHHT-EEEEEEEEEEESSTTTSTT--TT-SS-EES-HHHHTTS-HHHHTTSSSSS--EEEEEEEEETTT--EEEEEEEE---S-SS-TT--EE--HHHHHHHHHHHHHHH--TTTS-TT-SS-EEEEEE-S-TTEES-TT-EEETTT--B--SSS--EE-TTS-EESTTEEE-BTTBT-HHHHHHHHHHHHHHHHHHHHHH---B--S-EEEEEEEEE-SS-EEE-TTS-EEE--S--EESGGGGEETTEE-S-TT--TT---S-SHHHHHHHHHHPPPHHHHHHHTT--EEE-GGG--SSS-SS-SEEEEEEEEETTEEEEE-SSEE-HHHHHHHHHHHHHHHHTTTSS-TT-EEEEETTTT---BEE--HHHHHT--HHHHTBTT-TTHHHHHHHHHHHHHHHHHTT-------PPP-PPPTTTS-B-SPPP------TT--TT-EEE---SEE-TTSEEEEEEEE--TTS---TTS-SEEEEEE-TTSS-EEEEEETTSTTEEEEEEEETTTEEEEEEEEE--TTPPPEEEEEEEEEEEEETTEEEEEEEEPPPEEE-SSPPPPTTS----------------------------------------------HHHHHHHHHHHHHHHHHHHHHHH-HHHHHHHHHHTT-HHHHHHHHHTTSS-TT--BTTTTB-HHHHHHHSS--HHHHHHHHHHHHHTTPPP-HHHHHHHHTTT-HHHHHHHHHTTPPPPTTHHHHHHHTPPTT--HHHHHHHHHHHHHTT--TTPPPSSTT----HHHHHHHTT--HHHHHHHHHTT--TT-SSSSS-HHHHHHHTT--HHHHHHHHHTT--TT---TTS--HHHHHHSSS--HHHHHHHHHTT--SS---TTS--HHHHHHHTT-HHHHHHHHT-SS--HHHHHHHHHHHSGGGGTS-HHHHHHHHHHHTT--SS-----S------------TTGGGTTTT---S-------THHHHHHHHTT--S-----S--HHHHHHHHHHHTTSPPPHHHHHHHHHHH-SSHHHHHHHHHHTTS---S---------SPEEEEETTEEEEE--S--TT----SS---------

Radius of gyration: 42.51 Å; Cα contacts (8 Å, |Δi|>4): 2362; chains: 1; bounding box: 120×133×115 Å

Mean predicted aligned error: 20.2 Å

pLDDT: mean 75.69, std 24.01, range [19.7, 98.69]